Protein AF-A0A1L9GRY3-F1 (afdb_monomer_lite)

Secondary structure (DSSP, 8-state):
------------TTHHHHTTS--GGGS----HHHHHHHHHHHHHHHHTT-HHHHHHHHHHHHHHHHHHHS-----HHHHHHHHHHHHHHHHHHHHH----------------------------PPPPHHHHHHHHHHHHHHHHHHHHHT---HHHHHHHHHHHHHHHHHHHS-GGG--HHHHHHHHHHHHHHHHTTSPP--------PPPPPPPP--------STHHHHHHHHHHHHHHHHHHHH--TTHHHHHHHHHHHTT----THHHHHHHHHHHHHHHHHHHHHHHHHHHHHHHTS--PPPPPP--PPPPPPP----HHHHHHHHHHHHHHHHHHHHTT--HHHHHHHHHHHHHHHHHHHHHTTTT--HHHHHHHHHHHHHHHHHHHT--TT-HHHHHHHHHHHHHHHHHHHHHHHHTTTT----------------------PPP---GGGGSHHHHHHHHHHHT-S-GGGGTB-TTSPBP-SHHHHHHHHHHHHHHH---EEEEPPEEEEPTTT-PEEEPS---HHHHHHHHHHHHTT----TTTEEEE-TT---SSEEEES-SS--EEEEEGGGTEEEEE--STT--TT--HHHHHHHHHHSTTT--S---HHHHHHHHHHHHHHHT---HHHHHHHHHTTTTSHHHHGGGB-HHHHHHHHHHHHHH---SSSPPPHHHHTTS-EEEETTTTEEEEE-HHHHHHHHHHHHHHHHHHHHHHHHTSSSEEE--TTTT-EEEEE--EE-TTS-EE-S-TTHHHHHHHTT-SEEEEEEGGGTEEEEEESS------TTEEEETTTEEEES-TTS---S-HHHHHHHHH--GGGS-TTS----------------------------------PPPTTHHHHHHHHHHHHHHHHHHHHHTT-HHHHHHHHHHHHHHHHHHHH-

Sequence (926 aa):
MSYKENRNVDVAPGLKEQLARVDASKLPTETPRSRLLADIEAAKLDFQKDPEKHAAAIEKLQDLAEALADNSYNDPNAEAEVLKETQGDLRKIQSEAVVAVPVRGGNGSEAAPPAEPEATVAPEATETESQRLGRELTQTIESVIARIASSDDEVKKKRLEKELELLRLYQKVKPLDRNETWNKRVQEAFSRIQAIERPKKVSSKRAGPKAKAGPQVEVVAKERPEADQEARIVALAQELRAEREAGGLEANKDLDARILAAGMFPFTSEADKIAAEYDAERARLQIQKEVEATRVSQRAEVAPSAPEAVAKPERVESLPESAPEIVSQAQEALRIIKTKLGTRMNTSITKEVGITLSRAQARLERATSEAMNIRHVARIRAVTKKLQALADGFKSGEYKKWEKAVGGLSNELDVALTVALSAESDSAPVAQVEQSTEKTIEVPKVAEREPYITEEESDPVRAAALYTIDKLKSYEELQTAEDGTPLSAPEERQARFKELVKKYWTEFTVHGTYGKADPSTGTPSVDRWTDIDGSACLFLLKEAGIEIPSNSVSYVAQGKTSESGVVLDTSNTLGVTADKRGERLTFDHHNPYASRDISASKLLYETLSNPEIGVLEKQPWLDAMVEYITKEDNKAFTDKEAQELFENFGSNFASLSRNLDVEQMKKFFTEQAKTGYTPYEALPDEYLKQFTFIRNPLRNENQRQAFEKVHERWERSKKESVEAIKKIEEAGQQVFDTGERRYGKVLIDFGKKDASGKWQRSVPMDFDAVRASGYGAYLVWLPESKQFFLKSAKRIDFDLPDGYNVRGHYILKGNPTTELRVTLEEIKAKLAGPAESVGSEAIGVGSLARAEKVEFDPEQGIGTPAESKPAAEPERREPANRKEEIEMQLQKLEIQGMQVLKDGNWGEFGNIRKQYRALQKEYNNL

pLDDT: mean 72.22, std 22.94, range [26.88, 98.5]

Structure (mmCIF, N/CA/C/O backbone):
data_AF-A0A1L9GRY3-F1
#
_entry.id   AF-A0A1L9GRY3-F1
#
loop_
_atom_site.group_PDB
_atom_site.id
_atom_site.type_symbol
_atom_site.label_atom_id
_atom_site.label_alt_id
_atom_site.label_comp_id
_atom_site.label_asym_id
_atom_site.label_entity_id
_atom_site.label_seq_id
_atom_site.pdbx_PDB_ins_code
_atom_site.Cartn_x
_atom_site.Cartn_y
_atom_site.Cartn_z
_atom_site.occupancy
_atom_site.B_iso_or_equiv
_atom_site.auth_seq_id
_atom_site.auth_comp_id
_atom_site.auth_asym_id
_atom_site.auth_atom_id
_atom_site.pdbx_PDB_model_num
ATOM 1 N N . MET A 1 1 ? -80.380 -47.851 11.476 1.00 29.39 1 MET A N 1
ATOM 2 C CA . MET A 1 1 ? -79.425 -48.979 11.398 1.00 29.39 1 MET A CA 1
ATOM 3 C C . MET A 1 1 ? -78.435 -48.692 10.278 1.00 29.39 1 MET A C 1
ATOM 5 O O . MET A 1 1 ? -78.833 -48.130 9.270 1.00 29.39 1 MET A O 1
ATOM 9 N N . SER A 1 2 ? -77.165 -48.989 10.544 1.00 35.06 2 SER A N 1
ATOM 10 C CA . SER A 1 2 ? -75.927 -48.653 9.816 1.00 35.06 2 SER A CA 1
ATOM 11 C C . SER A 1 2 ? -75.858 -49.091 8.338 1.00 35.06 2 SER A C 1
ATOM 13 O O . SER A 1 2 ? -76.361 -50.168 8.036 1.00 35.06 2 SER A O 1
ATOM 15 N N . TYR A 1 3 ? -75.177 -48.329 7.457 1.00 27.16 3 TYR A N 1
ATOM 16 C CA . TYR A 1 3 ? -73.839 -48.672 6.903 1.00 27.16 3 TYR A CA 1
ATOM 17 C C . TYR A 1 3 ? -73.358 -47.746 5.751 1.00 27.16 3 TYR A C 1
ATOM 19 O O . TYR A 1 3 ? -73.998 -47.646 4.712 1.00 27.16 3 TYR A O 1
ATOM 27 N N . LYS A 1 4 ? -72.171 -47.165 5.996 1.00 28.94 4 LYS A N 1
ATOM 28 C CA . LYS A 1 4 ? -70.944 -46.965 5.184 1.00 28.94 4 LYS A CA 1
ATOM 29 C C . LYS A 1 4 ? -70.889 -46.284 3.802 1.00 28.94 4 LYS A C 1
ATOM 31 O O . LYS A 1 4 ? -71.538 -46.655 2.831 1.00 28.94 4 LYS A O 1
ATOM 36 N N . GLU A 1 5 ? -69.891 -45.396 3.772 1.00 37.47 5 GLU A N 1
ATOM 37 C CA . GLU A 1 5 ? -69.089 -44.831 2.684 1.00 37.47 5 GLU A CA 1
ATOM 38 C C . GLU A 1 5 ? -68.466 -45.859 1.722 1.00 37.47 5 GLU A C 1
ATOM 40 O O . GLU A 1 5 ? -68.012 -46.927 2.135 1.00 37.47 5 GLU A O 1
ATOM 45 N N . ASN A 1 6 ? -68.358 -45.469 0.448 1.00 29.30 6 ASN A N 1
ATOM 46 C CA . ASN A 1 6 ? -67.078 -45.279 -0.254 1.00 29.30 6 ASN A CA 1
ATOM 47 C C . ASN A 1 6 ? -67.354 -44.757 -1.674 1.00 29.30 6 ASN A C 1
ATOM 49 O O . ASN A 1 6 ? -68.039 -45.413 -2.459 1.00 29.30 6 ASN A O 1
ATOM 53 N N . ARG A 1 7 ? -66.808 -43.587 -2.027 1.00 28.14 7 ARG A N 1
ATOM 54 C CA . ARG A 1 7 ? -66.709 -43.134 -3.421 1.00 28.14 7 ARG A CA 1
ATOM 55 C C . ARG A 1 7 ? -65.251 -42.885 -3.776 1.00 28.14 7 ARG A C 1
ATOM 57 O O . ARG A 1 7 ? -64.631 -41.962 -3.262 1.00 28.14 7 ARG A O 1
ATOM 64 N N . ASN A 1 8 ? -64.773 -43.718 -4.695 1.00 28.62 8 ASN A N 1
ATOM 65 C CA . ASN A 1 8 ? -63.672 -43.428 -5.600 1.00 28.62 8 ASN A CA 1
ATOM 66 C C . ASN A 1 8 ? -63.999 -42.191 -6.445 1.00 28.62 8 ASN A C 1
ATOM 68 O O . ASN A 1 8 ? -65.121 -42.082 -6.944 1.00 28.62 8 ASN A O 1
ATOM 72 N N . VAL A 1 9 ? -62.992 -41.355 -6.697 1.00 27.16 9 VAL A N 1
ATOM 73 C CA . VAL A 1 9 ? -62.815 -40.685 -7.992 1.00 27.16 9 VAL A CA 1
ATOM 74 C C . VAL A 1 9 ? -61.332 -40.778 -8.362 1.00 27.16 9 VAL A C 1
ATOM 76 O O . VAL A 1 9 ? -60.458 -40.636 -7.509 1.00 27.16 9 VAL A O 1
ATOM 79 N N . ASP A 1 10 ? -61.107 -41.103 -9.630 1.00 34.28 10 ASP A N 1
ATOM 80 C CA . ASP A 1 10 ? -59.862 -41.487 -10.286 1.00 34.28 10 ASP A CA 1
ATOM 81 C C . ASP A 1 10 ? -58.712 -40.473 -10.194 1.00 34.28 10 ASP A C 1
ATOM 83 O O . ASP A 1 10 ? -58.911 -39.262 -10.291 1.00 34.28 10 ASP A O 1
ATOM 87 N N . VAL A 1 11 ? -57.480 -40.995 -10.142 1.00 29.89 11 VAL A N 1
ATOM 88 C CA . VAL A 1 11 ? -56.248 -40.241 -10.422 1.00 29.89 11 VAL A CA 1
ATOM 89 C C . VAL A 1 11 ? -55.546 -40.865 -11.633 1.00 29.89 11 VAL A C 1
ATOM 91 O O . VAL A 1 11 ? -55.380 -42.081 -11.724 1.00 29.89 11 VAL A O 1
ATOM 94 N N . ALA A 1 12 ? -55.185 -39.998 -12.579 1.00 30.19 12 ALA A N 1
ATOM 95 C CA . ALA A 1 12 ? -54.732 -40.293 -13.935 1.00 30.19 12 ALA A CA 1
ATOM 96 C C . ALA A 1 12 ? -53.395 -41.075 -14.042 1.00 30.19 12 ALA A C 1
ATOM 98 O O . ALA A 1 12 ? -52.570 -41.033 -13.127 1.00 30.19 12 ALA A O 1
ATOM 99 N N . PRO A 1 13 ? -53.110 -41.732 -15.192 1.00 35.75 13 PRO A N 1
ATOM 100 C CA . PRO A 1 13 ? -52.024 -42.715 -15.341 1.00 35.75 13 PRO A CA 1
ATOM 101 C C . PRO A 1 13 ? -50.592 -42.147 -15.433 1.00 35.75 13 PRO A C 1
ATOM 103 O O . PRO A 1 13 ? -49.657 -42.911 -15.652 1.00 35.75 13 PRO A O 1
ATOM 106 N N . GLY A 1 14 ? -50.383 -40.837 -15.271 1.00 36.62 14 GLY A N 1
ATOM 107 C CA . GLY A 1 14 ? -49.089 -40.183 -15.536 1.00 36.62 14 GLY A CA 1
ATOM 108 C C . GLY A 1 14 ? -48.035 -40.287 -14.425 1.00 36.62 14 GLY A C 1
ATOM 109 O O . GLY A 1 14 ? -46.864 -40.008 -14.666 1.00 36.62 14 GLY A O 1
ATOM 110 N N . LEU A 1 15 ? -48.409 -40.707 -13.211 1.00 32.66 15 LEU A N 1
ATOM 111 C CA . LEU A 1 15 ? -47.502 -40.668 -12.052 1.00 32.66 15 LEU A CA 1
ATOM 112 C C . LEU A 1 15 ? -46.586 -41.902 -11.939 1.00 32.66 15 LEU A C 1
ATOM 114 O O . LEU A 1 15 ? -45.517 -41.837 -11.337 1.00 32.66 15 LEU A O 1
ATOM 118 N N . LYS A 1 16 ? -46.975 -43.034 -12.543 1.00 36.19 16 LYS A N 1
ATOM 119 C CA . LYS A 1 16 ? -46.171 -44.270 -12.518 1.00 36.19 16 LYS A CA 1
ATOM 120 C C . LYS A 1 16 ? -44.976 -44.236 -13.472 1.00 36.19 16 LYS A C 1
ATOM 122 O O . LYS A 1 16 ? -44.011 -44.954 -13.242 1.00 36.19 16 LYS A O 1
ATOM 127 N N . GLU A 1 17 ? -45.019 -43.394 -14.500 1.00 36.09 17 GLU A N 1
ATOM 128 C CA . GLU A 1 17 ? -43.956 -43.302 -15.509 1.00 36.09 17 GLU A CA 1
ATOM 129 C C . GLU A 1 17 ? -42.874 -42.272 -15.131 1.00 36.09 17 GLU A C 1
ATOM 131 O O . GLU A 1 17 ? -41.720 -42.398 -15.537 1.00 36.09 17 GLU A O 1
ATOM 136 N N . GLN A 1 18 ? -43.201 -41.308 -14.260 1.00 35.59 18 GLN A N 1
ATOM 137 C CA . GLN A 1 18 ? -42.244 -40.323 -13.735 1.00 35.59 18 GLN A CA 1
ATOM 138 C C . GLN A 1 18 ? -41.387 -40.859 -12.574 1.00 35.59 18 GLN A C 1
ATOM 140 O O . GLN A 1 18 ? -40.259 -40.410 -12.389 1.00 35.59 18 GLN A O 1
ATOM 145 N N . LEU A 1 19 ? -41.859 -41.879 -11.850 1.00 34.28 19 LEU A N 1
ATOM 146 C CA . LEU A 1 19 ? -41.101 -42.532 -10.771 1.00 34.28 19 LEU A CA 1
ATOM 147 C C . LEU A 1 19 ? -40.064 -43.561 -11.262 1.00 34.28 19 LEU A C 1
ATOM 149 O O . LEU A 1 19 ? -39.263 -44.040 -10.466 1.00 34.28 19 LEU A O 1
ATOM 153 N N . ALA A 1 20 ? -40.027 -43.875 -12.561 1.00 38.88 20 ALA A N 1
ATOM 154 C CA . ALA A 1 20 ? -39.083 -44.838 -13.139 1.00 38.88 20 ALA A CA 1
ATOM 155 C C . ALA A 1 20 ? -37.793 -44.205 -13.711 1.00 38.88 20 ALA A C 1
ATOM 157 O O . ALA A 1 20 ? -36.985 -44.912 -14.308 1.00 38.88 20 ALA A O 1
ATOM 158 N N . ARG A 1 21 ? -37.582 -42.887 -13.559 1.00 38.12 21 ARG A N 1
ATOM 159 C CA . ARG A 1 21 ? -36.414 -42.170 -14.124 1.00 38.12 21 ARG A CA 1
ATOM 160 C C . ARG A 1 21 ? -35.462 -41.543 -13.104 1.00 38.12 21 ARG A C 1
ATOM 162 O O . ARG A 1 21 ? -34.539 -40.839 -13.504 1.00 38.12 21 ARG A O 1
ATOM 169 N N . VAL A 1 22 ? -35.629 -41.815 -11.813 1.00 32.09 22 VAL A N 1
ATOM 170 C CA . VAL A 1 22 ? -34.675 -41.353 -10.797 1.00 32.09 22 VAL A CA 1
ATOM 171 C C . VAL A 1 22 ? -33.700 -42.483 -10.487 1.00 32.09 22 VAL A C 1
ATOM 173 O O . VAL A 1 22 ? -34.032 -43.438 -9.790 1.00 32.09 22 VAL A O 1
ATOM 176 N N . ASP A 1 23 ? -32.492 -42.375 -11.035 1.00 41.78 23 ASP A N 1
ATOM 177 C CA . ASP A 1 23 ? -31.343 -43.166 -10.600 1.00 41.78 23 ASP A CA 1
ATOM 178 C C . ASP A 1 23 ? -30.956 -42.708 -9.185 1.00 41.78 23 ASP A C 1
ATOM 180 O O . ASP A 1 23 ? -30.264 -41.706 -8.994 1.00 41.78 23 ASP A O 1
ATOM 184 N N . ALA A 1 24 ? -31.468 -43.426 -8.183 1.00 35.91 24 ALA A N 1
ATOM 185 C CA . ALA A 1 24 ? -31.290 -43.126 -6.764 1.00 35.91 24 ALA A CA 1
ATOM 186 C C . ALA A 1 24 ? -29.821 -43.186 -6.296 1.00 35.91 24 ALA A C 1
ATOM 188 O O . ALA A 1 24 ? -29.532 -42.794 -5.170 1.00 35.91 24 ALA A O 1
ATOM 189 N N . SER A 1 25 ? -28.886 -43.619 -7.150 1.00 35.44 25 SER A N 1
ATOM 190 C CA . SER A 1 25 ? -27.448 -43.600 -6.862 1.00 35.44 25 SER A CA 1
ATOM 191 C C . SER A 1 25 ? -26.780 -42.229 -7.059 1.00 35.44 25 SER A C 1
ATOM 193 O O . SER A 1 25 ? -25.595 -42.088 -6.765 1.00 35.44 25 SER A O 1
ATOM 195 N N . LYS A 1 26 ? -27.518 -41.210 -7.537 1.00 38.06 26 LYS A N 1
ATOM 196 C CA . LYS A 1 26 ? -26.973 -39.878 -7.876 1.00 38.06 26 LYS A CA 1
ATOM 197 C C . LYS A 1 26 ? -27.486 -38.710 -7.031 1.00 38.06 26 LYS A C 1
ATOM 199 O O . LYS A 1 26 ? -27.154 -37.566 -7.333 1.00 38.06 26 LYS A O 1
ATOM 204 N N . LEU A 1 27 ? -28.270 -38.959 -5.983 1.00 37.28 27 LEU A N 1
ATOM 205 C CA . LEU A 1 27 ? -28.594 -37.916 -5.006 1.00 37.28 27 LEU A CA 1
ATOM 206 C C . LEU A 1 27 ? -27.515 -37.895 -3.911 1.00 37.28 27 LEU A C 1
ATOM 208 O O . LEU A 1 27 ? -27.162 -38.966 -3.411 1.00 37.28 27 LEU A O 1
ATOM 212 N N . PRO A 1 28 ? -26.981 -36.721 -3.525 1.00 39.84 28 PRO A N 1
ATOM 213 C CA . PRO A 1 28 ? -26.112 -36.631 -2.360 1.00 39.84 28 PRO A CA 1
ATOM 214 C C . PRO A 1 28 ? -26.902 -37.112 -1.140 1.00 39.84 28 PRO A C 1
ATOM 216 O O . PRO A 1 28 ? -28.047 -36.714 -0.932 1.00 39.84 28 PRO A O 1
ATOM 219 N N . THR A 1 29 ? -26.319 -38.027 -0.369 1.00 40.84 29 THR A N 1
ATOM 220 C CA . THR A 1 29 ? -26.942 -38.608 0.821 1.00 40.84 29 THR A CA 1
ATOM 221 C C . THR A 1 29 ? -27.120 -37.532 1.889 1.00 40.84 29 THR A C 1
ATOM 223 O O . THR A 1 29 ? -26.207 -37.275 2.673 1.00 40.84 29 THR A O 1
ATOM 226 N N . GLU A 1 30 ? -28.292 -36.900 1.924 1.00 47.91 30 GLU A N 1
ATOM 227 C CA . GLU A 1 30 ? -28.758 -36.165 3.098 1.00 47.91 30 GLU A CA 1
ATOM 228 C C . GLU A 1 30 ? -28.825 -37.146 4.271 1.00 47.91 30 GLU A C 1
ATOM 230 O O . GLU A 1 30 ? -29.532 -38.157 4.225 1.00 47.91 30 GLU A O 1
ATOM 235 N N . THR A 1 31 ? -28.058 -36.883 5.326 1.00 62.84 31 THR A N 1
ATOM 236 C CA . THR A 1 31 ? -28.139 -37.678 6.551 1.00 62.84 31 THR A CA 1
ATOM 237 C C . THR A 1 31 ? -29.482 -37.403 7.241 1.00 62.84 31 THR A C 1
ATOM 239 O O . THR A 1 31 ? -29.979 -36.273 7.168 1.00 62.84 31 THR A O 1
ATOM 242 N N . PRO A 1 32 ? -30.080 -38.375 7.956 1.00 57.94 32 PRO A N 1
ATOM 243 C CA . PRO A 1 32 ? -31.322 -38.163 8.710 1.00 57.94 32 PRO A CA 1
ATOM 244 C C . PRO A 1 32 ? -31.274 -36.932 9.628 1.00 57.94 32 PRO A C 1
ATOM 246 O O . PRO A 1 32 ? -32.252 -36.195 9.733 1.00 57.94 32 PRO A O 1
ATOM 249 N N . ARG A 1 33 ? -30.096 -36.648 10.202 1.00 60.28 33 ARG A N 1
ATOM 250 C CA . ARG A 1 33 ? -29.819 -35.448 10.997 1.00 60.28 33 ARG A CA 1
ATOM 251 C C . ARG A 1 33 ? -29.946 -34.151 10.194 1.00 60.28 33 ARG A C 1
ATOM 253 O O . ARG A 1 33 ? -30.572 -33.212 10.670 1.00 60.28 33 ARG A O 1
ATOM 260 N N . SER A 1 34 ? -29.384 -34.091 8.984 1.00 59.59 34 SER A N 1
ATOM 261 C CA . SER A 1 34 ? -29.461 -32.891 8.134 1.00 59.59 34 SER A CA 1
ATOM 262 C C . SER A 1 34 ? -30.898 -32.547 7.737 1.00 59.59 34 SER A C 1
ATOM 264 O O . SER A 1 34 ? -31.277 -31.379 7.731 1.00 59.59 34 SER A O 1
ATOM 266 N N . ARG A 1 35 ? -31.728 -33.569 7.508 1.00 62.75 35 ARG A N 1
ATOM 267 C CA . ARG A 1 35 ? -33.140 -33.392 7.173 1.00 62.75 35 ARG A CA 1
ATOM 268 C C . ARG A 1 35 ? -33.983 -32.967 8.374 1.00 62.75 35 ARG A C 1
ATOM 270 O O . ARG A 1 35 ? -34.805 -32.072 8.241 1.00 62.75 35 ARG A O 1
ATOM 277 N N . LEU A 1 36 ? -33.714 -33.530 9.554 1.00 60.25 36 LEU A N 1
ATOM 278 C CA . LEU A 1 36 ? -34.358 -33.111 10.802 1.00 60.25 36 LEU A CA 1
ATOM 279 C C . LEU A 1 36 ? -34.020 -31.653 11.159 1.00 60.25 36 LEU A C 1
ATOM 281 O O . LEU A 1 36 ? -34.900 -30.904 11.568 1.00 60.25 36 LEU A O 1
ATOM 285 N N . LEU A 1 37 ? -32.768 -31.228 10.959 1.00 61.03 37 LEU A N 1
ATOM 286 C CA . LEU A 1 37 ? -32.360 -29.834 11.165 1.00 61.03 37 LEU A CA 1
ATOM 287 C C . LEU A 1 37 ? -33.044 -28.879 10.176 1.00 61.03 37 LEU A C 1
ATOM 289 O O . LEU A 1 37 ? -33.464 -27.795 10.574 1.00 61.03 37 LEU A O 1
ATOM 293 N N . ALA A 1 38 ? -33.216 -29.291 8.917 1.00 63.72 38 ALA A N 1
ATOM 294 C CA . ALA A 1 38 ? -33.964 -28.517 7.928 1.00 63.72 38 ALA A CA 1
ATOM 295 C C . ALA A 1 38 ? -35.459 -28.399 8.287 1.00 63.72 38 ALA A C 1
ATOM 297 O O . ALA A 1 38 ? -36.033 -27.318 8.158 1.00 63.72 38 ALA A O 1
ATOM 298 N N . ASP A 1 39 ? -36.072 -29.471 8.797 1.00 63.81 39 ASP A N 1
ATOM 299 C CA . ASP A 1 39 ? -37.462 -29.458 9.266 1.00 63.81 39 ASP A CA 1
ATOM 300 C C . ASP A 1 39 ? -37.636 -28.560 10.511 1.00 63.81 39 ASP A C 1
ATOM 302 O O . ASP A 1 39 ? -38.639 -27.852 10.627 1.00 63.81 39 ASP A O 1
ATOM 306 N N . ILE A 1 40 ? -36.642 -28.521 11.411 1.00 59.16 40 ILE A N 1
ATOM 307 C CA . ILE A 1 40 ? -36.609 -27.606 12.566 1.00 59.16 40 ILE A CA 1
ATOM 308 C C . ILE A 1 40 ? -36.527 -26.144 12.108 1.00 59.16 40 ILE A C 1
ATOM 310 O O . ILE A 1 40 ? -37.267 -25.303 12.617 1.00 59.16 40 ILE A O 1
ATOM 314 N N . GLU A 1 41 ? -35.666 -25.823 11.141 1.00 64.56 41 GLU A N 1
ATOM 315 C CA . GLU A 1 41 ? -35.554 -24.460 10.603 1.00 64.56 41 GLU A CA 1
ATOM 316 C C . GLU A 1 41 ? -36.820 -24.026 9.851 1.00 64.56 41 GLU A C 1
ATOM 318 O O . GLU A 1 41 ? -37.298 -22.905 10.033 1.00 64.56 41 GLU A O 1
ATOM 323 N N . ALA A 1 42 ? -37.442 -24.927 9.085 1.00 65.75 42 ALA A N 1
ATOM 324 C CA . ALA A 1 42 ? -38.727 -24.659 8.444 1.00 65.75 42 ALA A CA 1
ATOM 325 C C . ALA A 1 42 ? -39.838 -24.385 9.478 1.00 65.75 42 ALA A C 1
ATOM 327 O O . ALA A 1 42 ? -40.620 -23.445 9.315 1.00 65.75 42 ALA A O 1
ATOM 328 N N . ALA A 1 43 ? -39.867 -25.144 10.579 1.00 59.09 43 ALA A N 1
ATOM 329 C CA . ALA A 1 43 ? -40.812 -24.932 11.673 1.00 59.09 43 ALA A CA 1
ATOM 330 C C . ALA A 1 43 ? -40.567 -23.608 12.421 1.00 59.09 43 ALA A C 1
ATOM 332 O O . ALA A 1 43 ? -41.529 -22.923 12.767 1.00 59.09 43 ALA A O 1
ATOM 333 N N . LYS A 1 44 ? -39.305 -23.193 12.619 1.00 61.44 44 LYS A N 1
ATOM 334 C CA . LYS A 1 44 ? -38.957 -21.873 13.186 1.00 61.44 44 LYS A CA 1
ATOM 335 C C . LYS A 1 44 ? -39.439 -20.715 12.307 1.00 61.44 44 LYS A C 1
ATOM 337 O O . LYS A 1 44 ? -39.858 -19.680 12.826 1.00 61.44 44 LYS A O 1
ATOM 342 N N . LEU A 1 45 ? -39.397 -20.886 10.986 1.00 64.19 45 LEU A N 1
ATOM 343 C CA . LEU A 1 45 ? -39.823 -19.862 10.033 1.00 64.19 45 LEU A CA 1
ATOM 344 C C . LEU A 1 45 ? -41.351 -19.683 10.009 1.00 64.19 45 LEU A C 1
ATOM 346 O O . LEU A 1 45 ? -41.847 -18.562 9.885 1.00 64.19 45 LEU A O 1
ATOM 350 N N . ASP A 1 46 ? -42.107 -20.772 10.166 1.00 57.66 46 ASP A N 1
ATOM 351 C CA . ASP A 1 46 ? -43.563 -20.711 10.345 1.00 57.66 46 ASP A CA 1
ATOM 352 C C . ASP A 1 46 ? -43.962 -20.236 11.755 1.00 57.66 46 ASP A C 1
ATOM 354 O O . ASP A 1 46 ? -44.973 -19.553 11.906 1.00 57.66 46 ASP A O 1
ATOM 358 N N . PHE A 1 47 ? -43.128 -20.487 12.768 1.00 60.78 47 PHE A N 1
ATOM 359 C CA . PHE A 1 47 ? -43.306 -20.035 14.153 1.00 60.78 47 PHE A CA 1
ATOM 360 C C . PHE A 1 47 ? -43.234 -18.513 14.336 1.00 60.78 47 PHE A C 1
ATOM 362 O O . PHE A 1 47 ? -43.999 -17.966 15.130 1.00 60.78 47 PHE A O 1
ATOM 369 N N . GLN A 1 48 ? -42.397 -17.801 13.571 1.00 61.03 48 GLN A N 1
ATOM 370 C CA . GLN A 1 48 ? -42.359 -16.327 13.606 1.00 61.03 48 GLN A CA 1
ATOM 371 C C . GLN A 1 48 ? -43.713 -15.682 13.267 1.00 61.03 48 GLN A C 1
ATOM 373 O O . GLN A 1 48 ? -43.927 -14.504 13.550 1.00 61.03 48 GLN A O 1
ATOM 378 N N . LYS A 1 49 ? -44.633 -16.446 12.670 1.00 66.62 49 LYS A N 1
ATOM 379 C CA . LYS A 1 49 ? -45.960 -15.974 12.284 1.00 66.62 49 LYS A CA 1
ATOM 380 C C . LYS A 1 49 ? -46.998 -16.114 13.406 1.00 66.62 49 LYS A C 1
ATOM 382 O O . LYS A 1 49 ? -47.962 -15.355 13.378 1.00 66.62 49 LYS A O 1
ATOM 387 N N . ASP A 1 50 ? -46.824 -17.037 14.363 1.00 68.81 50 ASP A N 1
ATOM 388 C CA . ASP A 1 50 ? -47.751 -17.238 15.497 1.00 68.81 50 ASP A CA 1
ATOM 389 C C . ASP A 1 50 ? -47.095 -18.012 16.673 1.00 68.81 50 ASP A C 1
ATOM 391 O O . ASP A 1 50 ? -47.217 -19.239 16.773 1.00 68.81 50 ASP A O 1
ATOM 395 N N . PRO A 1 51 ? -46.366 -17.320 17.570 1.00 60.03 51 PRO A N 1
ATOM 396 C CA . PRO A 1 51 ? -45.553 -17.973 18.597 1.00 60.03 51 PRO A CA 1
ATOM 397 C C . PRO A 1 51 ? -46.351 -18.721 19.673 1.00 60.03 51 PRO A C 1
ATOM 399 O O . PRO A 1 51 ? -45.913 -19.758 20.173 1.00 60.03 51 PRO A O 1
ATOM 402 N N . GLU A 1 52 ? -47.537 -18.221 20.029 1.00 66.88 52 GLU A N 1
ATOM 403 C CA . GLU A 1 52 ? -48.359 -18.792 21.105 1.00 66.88 52 GLU A CA 1
ATOM 404 C C . GLU A 1 52 ? -48.979 -20.134 20.701 1.00 66.88 52 GLU A C 1
ATOM 406 O O . GLU A 1 52 ? -49.102 -21.043 21.524 1.00 66.88 52 GLU A O 1
ATOM 411 N N . LYS A 1 53 ? -49.300 -20.305 19.414 1.00 68.44 53 LYS A N 1
ATOM 412 C CA . LYS A 1 53 ? -49.893 -21.536 18.878 1.00 68.44 53 LYS A CA 1
ATOM 413 C C . LYS A 1 53 ? -48.943 -22.741 18.912 1.00 68.44 53 LYS A C 1
ATOM 415 O O . LYS A 1 53 ? -49.400 -23.884 18.889 1.00 68.44 53 LYS A O 1
ATOM 420 N N . HIS A 1 54 ? -47.632 -22.506 18.964 1.00 63.44 54 HIS A N 1
ATOM 421 C CA . HIS A 1 54 ? -46.616 -23.539 18.737 1.00 63.44 54 HIS A CA 1
ATOM 422 C C . HIS A 1 54 ? -45.671 -23.785 19.926 1.00 63.44 54 HIS A C 1
ATOM 424 O O . HIS A 1 54 ? -44.792 -24.641 19.828 1.00 63.44 54 HIS A O 1
ATOM 430 N N . ALA A 1 55 ? -45.886 -23.124 21.070 1.00 62.66 55 ALA A N 1
ATOM 431 C CA . ALA A 1 55 ? -45.015 -23.212 22.248 1.00 62.66 55 ALA A CA 1
ATOM 432 C C . ALA A 1 55 ? -44.789 -24.654 22.755 1.00 62.66 55 ALA A C 1
ATOM 434 O O . ALA A 1 55 ? -43.651 -25.056 22.978 1.00 62.66 55 ALA A O 1
ATOM 435 N N . ALA A 1 56 ? -45.846 -25.471 22.838 1.00 63.38 56 ALA A N 1
ATOM 436 C CA . ALA A 1 56 ? -45.738 -26.862 23.298 1.00 63.38 56 ALA A CA 1
ATOM 437 C C . ALA A 1 56 ? -45.007 -27.784 22.301 1.00 63.38 56 ALA A C 1
ATOM 439 O O . ALA A 1 56 ? -44.387 -28.767 22.698 1.00 63.38 56 ALA A O 1
ATOM 440 N N . ALA A 1 57 ? -45.068 -27.482 20.999 1.00 59.34 57 ALA A N 1
ATOM 441 C CA . ALA A 1 57 ? -44.322 -28.229 19.986 1.00 59.34 57 ALA A CA 1
ATOM 442 C C . ALA A 1 57 ? -42.827 -27.873 20.014 1.00 59.34 57 ALA A C 1
ATOM 444 O O . ALA A 1 57 ? -41.993 -28.717 19.701 1.00 59.34 57 ALA A O 1
ATOM 445 N N . ILE A 1 58 ? -42.496 -26.643 20.414 1.00 58.22 58 ILE A N 1
ATOM 446 C CA . ILE A 1 58 ? -41.120 -26.157 20.543 1.00 58.22 58 ILE A CA 1
ATOM 447 C C . ILE A 1 58 ? -40.435 -26.760 21.755 1.00 58.22 58 ILE A C 1
ATOM 449 O O . ILE A 1 58 ? -39.344 -27.292 21.593 1.00 58.22 58 ILE A O 1
ATOM 453 N N . GLU A 1 59 ? -41.088 -26.751 22.917 1.00 68.44 59 GLU A N 1
ATOM 454 C CA . GLU A 1 59 ? -40.573 -27.401 24.130 1.00 68.44 59 GLU A CA 1
ATOM 455 C C . GLU A 1 59 ? -40.257 -28.877 23.840 1.00 68.44 59 GLU A C 1
ATOM 457 O O . GLU A 1 59 ? -39.145 -29.345 24.058 1.00 68.44 59 GLU A O 1
ATOM 462 N N . LYS A 1 60 ? -41.171 -29.569 23.148 1.00 66.31 60 LYS A N 1
ATOM 463 C CA . LYS A 1 60 ? -40.985 -30.974 22.772 1.00 66.31 60 LYS A CA 1
ATOM 464 C C . LYS A 1 60 ? -39.881 -31.212 21.733 1.00 66.31 60 LYS A C 1
ATOM 466 O O . LYS A 1 60 ? -39.260 -32.267 21.754 1.00 66.31 60 LYS A O 1
ATOM 471 N N . LEU A 1 61 ? -39.646 -30.281 20.803 1.00 63.12 61 LEU A N 1
ATOM 472 C CA . LEU A 1 61 ? -38.549 -30.371 19.825 1.00 63.12 61 LEU A CA 1
ATOM 473 C C . LEU A 1 61 ? -37.194 -30.004 20.442 1.00 63.12 61 LEU A C 1
ATOM 475 O O . LEU A 1 61 ? -36.173 -30.536 20.012 1.00 63.12 61 LEU A O 1
ATOM 479 N N . GLN A 1 62 ? -37.183 -29.119 21.439 1.00 63.66 62 GLN A N 1
ATOM 480 C CA . GLN A 1 62 ? -35.994 -28.740 22.198 1.00 63.66 62 GLN A CA 1
ATOM 481 C C . GLN A 1 62 ? -35.536 -29.881 23.105 1.00 63.66 62 GLN A C 1
ATOM 483 O O . GLN A 1 62 ? -34.378 -30.276 22.996 1.00 63.66 62 GLN A O 1
ATOM 488 N N . ASP A 1 63 ? -36.453 -30.499 23.856 1.00 69.75 63 ASP A N 1
ATOM 489 C CA . ASP A 1 63 ? -36.178 -31.702 24.657 1.00 69.75 63 ASP A CA 1
ATOM 490 C C . ASP A 1 63 ? -35.581 -32.828 23.796 1.00 69.75 63 ASP A C 1
ATOM 492 O O . ASP A 1 63 ? -34.700 -33.579 24.214 1.00 69.75 63 ASP A O 1
ATOM 496 N N . LEU A 1 64 ? -36.050 -32.939 22.551 1.00 58.59 64 LEU A N 1
ATOM 497 C CA . LEU A 1 64 ? -35.645 -33.985 21.617 1.00 58.59 64 LEU A CA 1
ATOM 498 C C . LEU A 1 64 ? -34.296 -33.676 20.947 1.00 58.59 64 LEU A C 1
ATOM 500 O O . LEU A 1 64 ? -33.494 -34.582 20.722 1.00 58.59 64 LEU A O 1
ATOM 504 N N . ALA A 1 65 ? -34.008 -32.400 20.681 1.00 58.53 65 ALA A N 1
ATOM 505 C CA . ALA A 1 65 ? -32.691 -31.947 20.244 1.00 58.53 65 ALA A CA 1
ATOM 506 C C . ALA A 1 65 ? -31.635 -32.103 21.353 1.00 58.53 65 ALA A C 1
ATOM 508 O O . ALA A 1 65 ? -30.512 -32.510 21.055 1.00 58.53 65 ALA A O 1
ATOM 509 N N . GLU A 1 66 ? -31.996 -31.855 22.616 1.00 63.00 66 GLU A N 1
ATOM 510 C CA . GLU A 1 66 ? -31.142 -32.112 23.783 1.00 63.00 66 GLU A CA 1
ATOM 511 C C . GLU A 1 66 ? -30.904 -33.611 23.996 1.00 63.00 66 GLU A C 1
ATOM 513 O O . GLU A 1 66 ? -29.756 -34.030 24.129 1.00 63.00 66 GLU A O 1
ATOM 518 N N . ALA A 1 67 ? -31.942 -34.449 23.900 1.00 60.97 67 ALA A N 1
ATOM 519 C CA . ALA A 1 67 ? -31.798 -35.905 23.988 1.00 60.97 67 ALA A CA 1
ATOM 520 C C . ALA A 1 67 ? -30.904 -36.496 22.875 1.00 60.97 67 ALA A C 1
ATOM 522 O O . ALA A 1 67 ? -30.228 -37.507 23.081 1.00 60.97 67 ALA A O 1
ATOM 523 N N . LEU A 1 68 ? -30.876 -35.869 21.694 1.00 56.81 68 LEU A N 1
ATOM 524 C CA . LEU A 1 68 ? -29.965 -36.225 20.600 1.00 56.81 68 LEU A CA 1
ATOM 525 C C . LEU A 1 68 ? -28.544 -35.673 20.799 1.00 56.81 68 LEU A C 1
ATOM 527 O O . LEU A 1 68 ? -27.595 -36.265 20.286 1.00 56.81 68 LEU A O 1
ATOM 531 N N . ALA A 1 69 ? -28.381 -34.566 21.527 1.00 56.47 69 ALA A N 1
ATOM 532 C CA . ALA A 1 69 ? -27.081 -33.973 21.836 1.00 56.47 69 ALA A CA 1
ATOM 533 C C . ALA A 1 69 ? -26.347 -34.701 22.980 1.00 56.47 69 ALA A C 1
ATOM 535 O O . ALA A 1 69 ? -25.119 -34.776 22.948 1.00 56.47 69 ALA A O 1
ATOM 536 N N . ASP A 1 70 ? -27.078 -35.285 23.935 1.00 53.56 70 ASP A N 1
ATOM 537 C CA . ASP A 1 70 ? -26.511 -35.987 25.102 1.00 53.56 70 ASP A CA 1
ATOM 538 C C . ASP A 1 70 ? -26.119 -37.459 24.836 1.00 53.56 70 ASP A C 1
ATOM 540 O O . ASP A 1 70 ? -25.416 -38.089 25.636 1.00 53.56 70 ASP A O 1
ATOM 544 N N . ASN A 1 71 ? -26.520 -38.039 23.700 1.00 49.47 71 ASN A N 1
ATOM 545 C CA . ASN A 1 71 ? -26.253 -39.447 23.392 1.00 49.47 71 ASN A CA 1
ATOM 546 C C . ASN A 1 71 ? -24.824 -39.683 22.862 1.00 49.47 71 ASN A C 1
ATOM 548 O O . ASN A 1 71 ? -24.562 -39.757 21.664 1.00 49.47 71 ASN A O 1
ATOM 552 N N . SER A 1 72 ? -23.891 -39.885 23.793 1.00 42.75 72 SER A N 1
ATOM 553 C CA . SER A 1 72 ? -22.495 -40.287 23.557 1.00 42.75 72 SER A CA 1
ATOM 554 C C . SER A 1 72 ? -22.296 -41.796 23.291 1.00 42.75 72 SER A C 1
ATOM 556 O O . SER A 1 72 ? -21.363 -42.405 23.816 1.00 42.75 72 SER A O 1
ATOM 558 N N . TYR A 1 73 ? -23.132 -42.425 22.454 1.00 46.09 73 TYR A N 1
ATOM 559 C CA . TYR A 1 73 ? -22.945 -43.832 22.058 1.00 46.09 73 TYR A CA 1
ATOM 560 C C . TYR A 1 73 ? -22.820 -44.031 20.543 1.00 46.09 73 TYR A C 1
ATOM 562 O O . TYR A 1 73 ? -23.678 -43.639 19.764 1.00 46.09 73 TYR A O 1
ATOM 570 N N . ASN A 1 74 ? -21.757 -44.740 20.148 1.00 46.34 74 ASN A N 1
ATOM 571 C CA . ASN A 1 74 ? -21.431 -45.158 18.779 1.00 46.34 74 ASN A CA 1
ATOM 572 C C . ASN A 1 74 ? -22.341 -46.297 18.235 1.00 46.34 74 ASN A C 1
ATOM 574 O O . ASN A 1 74 ? -21.841 -47.155 17.506 1.00 46.34 74 ASN A O 1
ATOM 578 N N . ASP A 1 75 ? -23.632 -46.371 18.599 1.00 56.81 75 ASP A N 1
ATOM 579 C CA . ASP A 1 75 ? -24.552 -47.424 18.115 1.00 56.81 75 ASP A CA 1
ATOM 580 C C . ASP A 1 75 ? -25.616 -46.871 17.136 1.00 56.81 75 ASP A C 1
ATOM 582 O O . ASP A 1 75 ? -26.598 -46.259 17.567 1.00 56.81 75 ASP A O 1
ATOM 586 N N . PRO A 1 76 ? -25.476 -47.132 15.821 1.00 52.38 76 PRO A N 1
ATOM 587 C CA . PRO A 1 76 ? -26.408 -46.657 14.798 1.00 52.38 76 PRO A CA 1
ATOM 588 C C . PRO A 1 76 ? -27.840 -47.211 14.922 1.00 52.38 76 PRO A C 1
ATOM 590 O O . PRO A 1 76 ? -28.761 -46.653 14.322 1.00 52.38 76 PRO A O 1
ATOM 593 N N . ASN A 1 77 ? -28.069 -48.301 15.667 1.00 59.66 77 ASN A N 1
ATOM 594 C CA . ASN A 1 77 ? -29.413 -48.874 15.814 1.00 59.66 77 ASN A CA 1
ATOM 595 C C . ASN A 1 77 ? -30.276 -48.107 16.826 1.00 59.66 77 ASN A C 1
ATOM 597 O O . ASN A 1 77 ? -31.484 -47.992 16.621 1.00 59.66 77 ASN A O 1
ATOM 601 N N . ALA A 1 78 ? -29.665 -47.549 17.876 1.00 56.56 78 ALA A N 1
ATOM 602 C CA . ALA A 1 78 ? -30.365 -46.725 18.862 1.00 56.56 78 ALA A CA 1
ATOM 603 C C . ALA A 1 78 ? -30.818 -45.385 18.251 1.00 56.56 78 ALA A C 1
ATOM 605 O O . ALA A 1 78 ? -31.942 -44.940 18.477 1.00 56.56 78 ALA A O 1
ATOM 606 N N . GLU A 1 79 ? -29.983 -44.791 17.392 1.00 54.72 79 GLU A N 1
ATOM 607 C CA . GLU A 1 79 ? -30.312 -43.570 16.643 1.00 54.72 79 GLU A CA 1
ATOM 608 C C . GLU A 1 79 ? -31.514 -43.788 15.702 1.00 54.72 79 GLU A C 1
ATOM 610 O O . GLU A 1 79 ? -32.416 -42.950 15.618 1.00 54.72 79 GLU A O 1
ATOM 615 N N . ALA A 1 80 ? -31.585 -44.951 15.045 1.00 59.78 80 ALA A N 1
ATOM 616 C CA . ALA A 1 80 ? -32.683 -45.301 14.145 1.00 59.78 80 ALA A CA 1
ATOM 617 C C . ALA A 1 80 ? -34.034 -45.507 14.863 1.00 59.78 80 ALA A C 1
ATOM 619 O O . ALA A 1 80 ? -35.081 -45.195 14.287 1.00 59.78 80 ALA A O 1
ATOM 620 N N . GLU A 1 81 ? -34.039 -46.013 16.102 1.00 62.91 81 GLU A N 1
ATOM 621 C CA . GLU A 1 81 ? -35.266 -46.177 16.897 1.00 62.91 81 GLU A CA 1
ATOM 622 C C . GLU A 1 81 ? -35.817 -44.834 17.389 1.00 62.91 81 GLU A C 1
ATOM 624 O O . GLU A 1 81 ? -37.005 -44.560 17.193 1.00 62.91 81 GLU A O 1
ATOM 629 N N . VAL A 1 82 ? -34.947 -43.954 17.902 1.00 60.12 82 VAL A N 1
ATOM 630 C CA . VAL A 1 82 ? -35.319 -42.590 18.321 1.00 60.12 82 VAL A CA 1
ATOM 631 C C . VAL A 1 82 ? -35.875 -41.793 17.138 1.00 60.12 82 VAL A C 1
ATOM 633 O O . VAL A 1 82 ? -36.917 -41.144 17.255 1.00 60.12 82 VAL A O 1
ATOM 636 N N . LEU A 1 83 ? -35.262 -41.905 15.953 1.00 56.91 83 LEU A N 1
ATOM 637 C CA . LEU A 1 83 ? -35.756 -41.268 14.724 1.00 56.91 83 LEU A CA 1
ATOM 638 C C . LEU A 1 83 ? -37.159 -41.751 14.324 1.00 56.91 83 LEU A C 1
ATOM 640 O O . LEU A 1 83 ? -37.976 -40.962 13.843 1.00 56.91 83 LEU A O 1
ATOM 644 N N . LYS A 1 84 ? -37.461 -43.035 14.529 1.00 66.06 84 LYS A N 1
ATOM 645 C CA . LYS A 1 84 ? -38.755 -43.628 14.174 1.00 66.06 84 LYS A CA 1
ATOM 646 C C . LYS A 1 84 ? -39.873 -43.190 15.122 1.00 66.06 84 LYS A C 1
ATOM 648 O O . LYS A 1 84 ? -40.987 -42.939 14.661 1.00 66.06 84 LYS A O 1
ATOM 653 N N . GLU A 1 85 ? -39.578 -43.069 16.413 1.00 59.16 85 GLU A N 1
ATOM 654 C CA . GLU A 1 85 ? -40.504 -42.543 17.425 1.00 59.16 85 GLU A CA 1
ATOM 655 C C . GLU A 1 85 ? -40.782 -41.046 17.199 1.00 59.16 85 GLU A C 1
ATOM 657 O O . GLU A 1 85 ? -41.937 -40.623 17.114 1.00 59.16 85 GLU A O 1
ATOM 662 N N . THR A 1 86 ? -39.728 -40.274 16.923 1.00 57.16 86 THR A N 1
ATOM 663 C CA . THR A 1 86 ? -39.791 -38.833 16.617 1.00 57.16 86 THR A CA 1
ATOM 664 C C . THR A 1 86 ? -40.654 -38.522 15.390 1.00 57.16 86 THR A C 1
ATOM 666 O O . THR A 1 86 ? -41.461 -37.589 15.396 1.00 57.16 86 THR A O 1
ATOM 669 N N . GLN A 1 87 ? -40.552 -39.332 14.331 1.00 56.16 87 GLN A N 1
ATOM 670 C CA . GLN A 1 87 ? -41.398 -39.186 13.140 1.00 56.16 87 GLN A CA 1
ATOM 671 C C . GLN A 1 87 ? -42.884 -39.475 13.416 1.00 56.16 87 GLN A C 1
ATOM 673 O O . GLN A 1 87 ? -43.752 -38.941 12.718 1.00 56.16 87 GLN A O 1
ATOM 678 N N . GLY A 1 88 ? -43.194 -40.310 14.411 1.00 65.12 88 GLY A N 1
ATOM 679 C CA . GLY A 1 88 ? -44.563 -40.568 14.862 1.00 65.12 88 GLY A CA 1
ATOM 680 C C . GLY A 1 88 ? -45.175 -39.360 15.573 1.00 65.12 88 GLY A C 1
ATOM 681 O O . GLY A 1 88 ? -46.307 -38.973 15.273 1.00 65.12 88 GLY A O 1
ATOM 682 N N . ASP A 1 89 ? -44.397 -38.720 16.442 1.00 59.94 89 ASP A N 1
ATOM 683 C CA . ASP A 1 89 ? -44.816 -37.553 17.220 1.00 59.94 89 ASP A CA 1
ATOM 684 C C . ASP A 1 89 ? -45.011 -36.296 16.359 1.00 59.94 89 ASP A C 1
ATOM 686 O O . ASP A 1 89 ? -46.012 -35.591 16.510 1.00 59.94 89 ASP A O 1
ATOM 690 N N . LEU A 1 90 ? -44.135 -36.061 15.377 1.00 51.94 90 LEU A N 1
ATOM 691 C CA . LEU A 1 90 ? -44.269 -34.951 14.423 1.00 51.94 90 LEU A CA 1
ATOM 692 C C . LEU A 1 90 ? -45.555 -35.038 13.587 1.00 51.94 90 LEU A C 1
ATOM 694 O O . LEU A 1 90 ? -46.236 -34.032 13.376 1.00 51.94 90 LEU A O 1
ATOM 698 N N . ARG A 1 91 ? -45.947 -36.245 13.160 1.00 57.66 91 ARG A N 1
ATOM 699 C CA . ARG A 1 91 ? -47.206 -36.460 12.422 1.00 57.66 91 ARG A CA 1
ATOM 700 C C . ARG A 1 91 ? -48.442 -36.194 13.277 1.00 57.66 91 ARG A C 1
ATOM 702 O O . ARG A 1 91 ? -49.468 -35.773 12.746 1.00 57.66 91 ARG A O 1
ATOM 709 N N . LYS A 1 92 ? -48.349 -36.419 14.589 1.00 54.78 92 LYS A N 1
ATOM 710 C CA . LYS A 1 92 ? -49.430 -36.147 15.539 1.00 54.78 92 LYS A CA 1
ATOM 711 C C . LYS A 1 92 ? -49.626 -34.641 15.736 1.00 54.78 92 LYS A C 1
ATOM 713 O O . LYS A 1 92 ? -50.747 -34.159 15.598 1.00 54.78 92 LYS A O 1
ATOM 718 N N . ILE A 1 93 ? -48.532 -33.897 15.915 1.00 53.03 93 ILE A N 1
ATOM 719 C CA . ILE A 1 93 ? -48.537 -32.428 16.047 1.00 53.03 93 ILE A CA 1
ATOM 720 C C . ILE A 1 93 ? -49.123 -31.758 14.792 1.00 53.03 93 ILE A C 1
ATOM 722 O O . ILE A 1 93 ? -49.943 -30.846 14.894 1.00 53.03 93 ILE A O 1
ATOM 726 N N . GLN A 1 94 ? -48.784 -32.252 13.598 1.00 48.62 94 GLN A N 1
ATOM 727 C CA . GLN A 1 94 ? -49.325 -31.729 12.336 1.00 48.62 94 GLN A CA 1
ATOM 728 C C . GLN A 1 94 ? -50.841 -31.949 12.175 1.00 48.62 94 GLN A C 1
ATOM 730 O O . GLN A 1 94 ? -51.496 -31.187 11.465 1.00 48.62 94 GLN A O 1
ATOM 735 N N . SER A 1 95 ? -51.417 -32.954 12.842 1.00 47.91 95 SER A N 1
ATOM 736 C CA . SER A 1 95 ? -52.854 -33.254 12.764 1.00 47.91 95 SER A CA 1
ATOM 737 C C . SER A 1 95 ? -53.731 -32.422 13.712 1.00 47.91 95 SER A C 1
ATOM 739 O O . SER A 1 95 ? -54.938 -32.332 13.500 1.00 47.91 95 SER A O 1
ATOM 741 N N . GLU A 1 96 ? -53.137 -31.773 14.719 1.00 45.59 96 GLU A N 1
ATOM 742 C CA . GLU A 1 96 ? -53.854 -31.048 15.782 1.00 45.59 96 GLU A CA 1
ATOM 743 C C . GLU A 1 96 ? -53.937 -29.519 15.534 1.00 45.59 96 GLU A C 1
ATOM 745 O O . GLU A 1 96 ? -54.683 -28.817 16.212 1.00 45.59 96 GLU A O 1
ATOM 750 N N . ALA A 1 97 ? -53.248 -28.979 14.517 1.00 41.06 97 ALA A N 1
ATOM 751 C CA . ALA A 1 97 ? -53.071 -27.532 14.296 1.00 41.06 97 ALA A CA 1
ATOM 752 C C . ALA A 1 97 ? -54.200 -26.791 13.529 1.00 41.06 97 ALA A C 1
ATOM 754 O O . ALA A 1 97 ? -54.019 -25.630 13.130 1.00 41.06 97 ALA A O 1
ATOM 755 N N . VAL A 1 98 ? -55.372 -27.402 13.325 1.00 37.31 98 VAL A N 1
ATOM 756 C CA . VAL A 1 98 ? -56.505 -26.793 12.601 1.00 37.31 98 VAL A CA 1
ATOM 757 C C . VAL A 1 98 ? -57.690 -26.603 13.550 1.00 37.31 98 VAL A C 1
ATOM 759 O O . VAL A 1 98 ? -58.390 -27.572 13.812 1.00 37.31 98 VAL A O 1
ATOM 762 N N . VAL A 1 99 ? -57.907 -25.369 14.044 1.00 34.31 99 VAL A N 1
ATOM 763 C CA . VAL A 1 99 ? -59.215 -24.693 14.273 1.00 34.31 99 VAL A CA 1
ATOM 764 C C . VAL A 1 99 ? -59.069 -23.424 15.155 1.00 34.31 99 VAL A C 1
ATOM 766 O O . VAL A 1 99 ? -58.489 -23.469 16.231 1.00 34.31 99 VAL A O 1
ATOM 769 N N . ALA A 1 100 ? -59.726 -22.346 14.690 1.00 30.31 100 ALA A N 1
ATOM 770 C CA . ALA A 1 100 ? -60.275 -21.162 15.391 1.00 30.31 100 ALA A CA 1
ATOM 771 C C . ALA A 1 100 ? -59.440 -19.871 15.633 1.00 30.31 100 ALA A C 1
ATOM 773 O O . ALA A 1 100 ? -58.387 -19.854 16.250 1.00 30.31 100 ALA A O 1
ATOM 774 N N . VAL A 1 101 ? -60.067 -18.765 15.201 1.00 29.42 101 VAL A N 1
ATOM 775 C CA . VAL A 1 101 ? -59.911 -17.309 15.477 1.00 29.42 101 VAL A CA 1
ATOM 776 C C . VAL A 1 101 ? -61.285 -16.908 16.099 1.00 29.42 101 VAL A C 1
ATOM 778 O O . VAL A 1 101 ? -62.250 -17.549 15.651 1.00 29.42 101 VAL A O 1
ATOM 781 N N . PRO A 1 102 ? -61.506 -15.917 17.029 1.00 43.69 102 PRO A N 1
ATOM 782 C CA . PRO A 1 102 ? -61.206 -14.488 16.761 1.00 43.69 102 PRO A CA 1
ATOM 783 C C . PRO A 1 102 ? -61.175 -13.395 17.905 1.00 43.69 102 PRO A C 1
ATOM 785 O O . PRO A 1 102 ? -61.597 -13.626 19.029 1.00 43.69 102 PRO A O 1
ATOM 788 N N . VAL A 1 103 ? -60.824 -12.144 17.497 1.00 28.38 103 VAL A N 1
ATOM 789 C CA . VAL A 1 103 ? -61.378 -10.785 17.861 1.00 28.38 103 VAL A CA 1
ATOM 790 C C . VAL A 1 103 ? -60.798 -9.865 18.997 1.00 28.38 103 VAL A C 1
ATOM 792 O O . VAL A 1 103 ? -60.874 -10.177 20.174 1.00 28.38 103 VAL A O 1
ATOM 795 N N . ARG A 1 104 ? -60.425 -8.624 18.562 1.00 26.88 104 ARG A N 1
ATOM 796 C CA . ARG A 1 104 ? -60.463 -7.214 19.113 1.00 26.88 104 ARG A CA 1
ATOM 797 C C . ARG A 1 104 ? -59.915 -6.802 20.509 1.00 26.88 104 ARG A C 1
ATOM 799 O O . ARG A 1 104 ? -60.548 -7.094 21.512 1.00 26.88 104 ARG A O 1
ATOM 806 N N . GLY A 1 105 ? -59.061 -5.752 20.498 1.00 27.08 105 GLY A N 1
ATOM 807 C CA . GLY A 1 105 ? -59.466 -4.344 20.770 1.00 27.08 105 GLY A CA 1
ATOM 808 C C . GLY A 1 105 ? -58.738 -3.525 21.873 1.00 27.08 105 GLY A C 1
ATOM 809 O O . GLY A 1 105 ? -58.734 -3.942 23.018 1.00 27.08 105 GLY A O 1
ATOM 810 N N . GLY A 1 106 ? -58.300 -2.284 21.552 1.00 26.97 106 GLY A N 1
ATOM 811 C CA . GLY A 1 106 ? -58.555 -1.073 22.384 1.00 26.97 106 GLY A CA 1
ATOM 812 C C . GLY A 1 106 ? -57.418 -0.296 23.111 1.00 26.97 106 GLY A C 1
ATOM 813 O O . GLY A 1 106 ? -57.030 -0.675 24.202 1.00 26.97 106 GLY A O 1
ATOM 814 N N . ASN A 1 107 ? -57.022 0.858 22.533 1.00 28.45 107 ASN A N 1
ATOM 815 C CA . ASN A 1 107 ? -56.740 2.239 23.041 1.00 28.45 107 ASN A CA 1
ATOM 816 C C . ASN A 1 107 ? -56.171 2.631 24.445 1.00 28.45 107 ASN A C 1
ATOM 818 O O . ASN A 1 107 ? -56.749 2.290 25.470 1.00 28.45 107 ASN A O 1
ATOM 822 N N . GLY A 1 108 ? -55.278 3.656 24.407 1.00 28.11 108 GLY A N 1
ATOM 823 C CA . GLY A 1 108 ? -55.173 4.849 25.310 1.00 28.11 108 GLY A CA 1
ATOM 824 C C . GLY A 1 108 ? -54.053 4.812 26.377 1.00 28.11 108 GLY A C 1
ATOM 825 O O . GLY A 1 108 ? -53.800 3.742 26.901 1.00 28.11 108 GLY A O 1
ATOM 826 N N . SER A 1 109 ? -53.339 5.871 26.812 1.00 29.64 109 SER A N 1
ATOM 827 C CA . SER A 1 109 ? -53.353 7.342 26.627 1.00 29.64 109 SER A CA 1
ATOM 828 C C . SER A 1 109 ? -52.071 7.991 27.231 1.00 29.64 109 SER A C 1
ATOM 830 O O . SER A 1 109 ? -51.453 7.400 28.112 1.00 29.64 109 SER A O 1
ATOM 832 N N . GLU A 1 110 ? -51.735 9.221 26.809 1.00 35.38 110 GLU A N 1
ATOM 833 C CA . GLU A 1 110 ? -50.631 10.111 27.255 1.00 35.38 110 GLU A CA 1
ATOM 834 C C . GLU A 1 110 ? -50.727 10.659 28.702 1.00 35.38 110 GLU A C 1
ATOM 836 O O . GLU A 1 110 ? -51.822 10.808 29.245 1.00 35.38 110 GLU A O 1
ATOM 841 N N . ALA A 1 111 ? -49.584 11.097 29.266 1.00 29.81 111 ALA A N 1
ATOM 842 C CA . ALA A 1 111 ? -49.499 12.043 30.390 1.00 29.81 111 ALA A CA 1
ATOM 843 C C . ALA A 1 111 ? -48.270 12.985 30.275 1.00 29.81 111 ALA A C 1
ATOM 845 O O . ALA A 1 111 ? -47.208 12.586 29.805 1.00 29.81 111 ALA A O 1
ATOM 846 N N . ALA A 1 112 ? -48.465 14.240 30.698 1.00 33.34 112 ALA A N 1
ATOM 847 C CA . ALA A 1 112 ? -47.627 15.436 30.511 1.00 33.34 112 ALA A CA 1
ATOM 848 C C . ALA A 1 112 ? -46.571 15.675 31.638 1.00 33.34 112 ALA A C 1
ATOM 850 O O . ALA A 1 112 ? -46.604 14.971 32.648 1.00 33.34 112 ALA A O 1
ATOM 851 N N . PRO A 1 113 ? -45.649 16.664 31.505 1.00 45.22 113 PRO A N 1
ATOM 852 C CA . PRO A 1 113 ? -44.407 16.769 32.290 1.00 45.22 113 PRO A CA 1
ATOM 853 C C . PRO A 1 113 ? -44.450 17.812 33.439 1.00 45.22 113 PRO A C 1
ATOM 855 O O . PRO A 1 113 ? -45.279 18.723 33.400 1.00 45.22 113 PRO A O 1
ATOM 858 N N . PRO A 1 114 ? -43.517 17.766 34.418 1.00 36.62 114 PRO A N 1
ATOM 859 C CA . PRO A 1 114 ? -43.249 18.870 35.355 1.00 36.62 114 PRO A CA 1
ATOM 860 C C . PRO A 1 114 ? -41.914 19.584 35.014 1.00 36.62 114 PRO A C 1
ATOM 862 O O . PRO A 1 114 ? -40.942 18.935 34.645 1.00 36.62 114 PRO A O 1
ATOM 865 N N . ALA A 1 115 ? -41.870 20.915 34.878 1.00 34.91 115 ALA A N 1
ATOM 866 C CA . ALA A 1 115 ? -41.804 21.987 35.892 1.00 34.91 115 ALA A CA 1
ATOM 867 C C . ALA A 1 115 ? -40.375 22.274 36.423 1.00 34.91 115 ALA A C 1
ATOM 869 O O . ALA A 1 115 ? -39.764 21.451 37.100 1.00 34.91 115 ALA A O 1
ATOM 870 N N . GLU A 1 116 ? -39.876 23.473 36.094 1.00 43.84 116 GLU A N 1
ATOM 871 C CA . GLU A 1 116 ? -38.578 24.064 36.472 1.00 43.84 116 GLU A CA 1
ATOM 872 C C . GLU A 1 116 ? -38.541 24.545 37.938 1.00 43.84 116 GLU A C 1
ATOM 874 O O . GLU A 1 116 ? -39.584 24.952 38.459 1.00 43.84 116 GLU A O 1
ATOM 879 N N . PRO A 1 117 ? -37.354 24.626 38.579 1.00 37.81 117 PRO A N 1
ATOM 880 C CA . PRO A 1 117 ? -37.180 25.419 39.788 1.00 37.81 117 PRO A CA 1
ATOM 881 C C . PRO A 1 117 ? -36.192 26.592 39.653 1.00 37.81 117 PRO A C 1
ATOM 883 O O . PRO A 1 117 ? -35.297 26.638 38.811 1.00 37.81 117 PRO A O 1
ATOM 886 N N . GLU A 1 118 ? -36.428 27.538 40.560 1.00 32.91 118 GLU A N 1
ATOM 887 C CA . GLU A 1 118 ? -35.956 28.916 40.654 1.00 32.91 118 GLU A CA 1
ATOM 888 C C . GLU A 1 118 ? -34.468 29.115 40.993 1.00 32.91 118 GLU A C 1
ATOM 890 O O . GLU A 1 118 ? -33.772 28.252 41.526 1.00 32.91 118 GLU A O 1
ATOM 895 N N . ALA A 1 119 ? -34.013 30.338 40.705 1.00 37.91 119 ALA A N 1
ATOM 896 C CA . ALA A 1 119 ? -32.649 30.828 40.826 1.00 37.91 119 ALA A CA 1
ATOM 897 C C . ALA A 1 119 ? -32.239 31.223 42.258 1.00 37.91 119 ALA A C 1
ATOM 899 O O . ALA A 1 119 ? -32.937 31.965 42.950 1.00 37.91 119 ALA A O 1
ATOM 900 N N . THR A 1 120 ? -31.019 30.842 42.643 1.00 32.41 120 THR A N 1
ATOM 901 C CA . THR A 1 120 ? -30.299 31.350 43.822 1.00 32.41 120 THR A CA 1
ATOM 902 C C . THR A 1 120 ? -29.127 32.247 43.418 1.00 32.41 120 THR A C 1
ATOM 904 O O . THR A 1 120 ? -28.323 31.891 42.559 1.00 32.41 120 THR A O 1
ATOM 907 N N . VAL A 1 121 ? -29.019 33.403 44.076 1.00 44.59 121 VAL A N 1
ATOM 908 C CA . VAL A 1 121 ? -27.947 34.404 43.936 1.00 44.59 121 VAL A CA 1
ATOM 909 C C . VAL A 1 121 ? -26.712 33.993 44.751 1.00 44.59 121 VAL A C 1
ATOM 911 O O . VAL A 1 121 ? -26.845 33.628 45.917 1.00 44.59 121 VAL A O 1
ATOM 914 N N . ALA A 1 122 ? -25.514 34.092 44.160 1.00 32.81 122 ALA A N 1
ATOM 915 C CA . ALA A 1 122 ? -24.216 33.872 44.815 1.00 32.81 122 ALA A CA 1
ATOM 916 C C . ALA A 1 122 ? -23.108 34.749 44.150 1.00 32.81 122 ALA A C 1
ATOM 918 O O . ALA A 1 122 ? -23.381 35.368 43.121 1.00 32.81 122 ALA A O 1
ATOM 919 N N . PRO A 1 123 ? -21.906 34.893 44.748 1.00 41.34 123 PRO A N 1
ATOM 920 C CA . PRO A 1 123 ? -21.230 36.162 45.037 1.00 41.34 123 PRO A CA 1
ATOM 921 C C . PRO A 1 123 ? -20.218 36.619 43.965 1.00 41.34 123 PRO A C 1
ATOM 923 O O . PRO A 1 123 ? -19.914 35.890 43.026 1.00 41.34 123 PRO A O 1
ATOM 926 N N . GLU A 1 124 ? -19.694 37.843 44.124 1.00 48.75 124 GLU A N 1
ATOM 927 C CA . GLU A 1 124 ? -18.724 38.507 43.235 1.00 48.75 124 GLU A CA 1
ATOM 928 C C . GLU A 1 124 ? -17.547 37.599 42.827 1.00 48.75 124 GLU A C 1
ATOM 930 O O . GLU A 1 124 ? -16.668 37.277 43.628 1.00 48.75 124 GLU A O 1
ATOM 935 N N . ALA A 1 125 ? -17.540 37.199 41.552 1.00 43.34 125 ALA A N 1
ATOM 936 C CA . ALA A 1 125 ? -16.521 36.354 40.942 1.00 43.34 125 ALA A CA 1
ATOM 937 C C . ALA A 1 125 ? -15.386 37.189 40.329 1.00 43.34 125 ALA A C 1
ATOM 939 O O . ALA A 1 125 ? -15.617 38.150 39.591 1.00 43.34 125 ALA A O 1
ATOM 940 N N . THR A 1 126 ? -14.147 36.778 40.593 1.00 51.66 126 THR A N 1
ATOM 941 C CA . THR A 1 126 ? -12.959 37.220 39.861 1.00 51.66 126 THR A CA 1
ATOM 942 C C . THR A 1 126 ? -13.084 36.850 38.383 1.00 51.66 126 THR A C 1
ATOM 944 O O . THR A 1 126 ? -13.481 35.736 38.039 1.00 51.66 126 THR A O 1
ATOM 947 N N . GLU A 1 127 ? -12.760 37.797 37.498 1.00 68.44 127 GLU A N 1
ATOM 948 C CA . GLU A 1 127 ? -12.854 37.591 36.053 1.00 68.44 127 GLU A CA 1
ATOM 949 C C . GLU A 1 127 ? -11.979 36.412 35.607 1.00 68.44 127 GLU A C 1
ATOM 951 O O . GLU A 1 127 ? -10.758 36.415 35.776 1.00 68.44 127 GLU A O 1
ATOM 956 N N . THR A 1 128 ? -12.610 35.413 34.998 1.00 78.06 128 THR A N 1
ATOM 957 C CA . THR A 1 128 ? -11.918 34.268 34.402 1.00 78.06 128 THR A CA 1
ATOM 958 C C . THR A 1 128 ? -11.210 34.673 33.107 1.00 78.06 128 THR A C 1
ATOM 960 O O . THR A 1 128 ? -11.657 35.555 32.374 1.00 78.06 128 THR A O 1
ATOM 963 N N . GLU A 1 129 ? -10.120 33.993 32.756 1.00 70.56 129 GLU A N 1
ATOM 964 C CA . GLU A 1 129 ? -9.380 34.248 31.509 1.00 70.56 129 GLU A CA 1
ATOM 965 C C . GLU A 1 129 ? -10.268 34.137 30.251 1.00 70.56 129 GLU A C 1
ATOM 967 O O . GLU A 1 129 ? -10.103 34.898 29.299 1.00 70.56 129 GLU A O 1
ATOM 972 N N . SER A 1 130 ? -11.287 33.271 30.286 1.00 70.19 130 SER A N 1
ATOM 973 C CA . SER A 1 130 ? -12.305 33.151 29.233 1.00 70.19 130 SER A CA 1
ATOM 974 C C . SER A 1 130 ? -13.185 34.405 29.107 1.00 70.19 130 SER A C 1
ATOM 976 O O . SER A 1 130 ? -13.473 34.853 27.994 1.00 70.19 130 SER A O 1
ATOM 978 N N . GLN A 1 131 ? -13.557 35.033 30.230 1.00 75.12 131 GLN A N 1
ATOM 979 C CA . GLN A 1 131 ? -14.274 36.315 30.241 1.00 75.12 131 GLN A CA 1
ATOM 980 C C . GLN A 1 131 ? -13.389 37.459 29.722 1.00 75.12 131 GLN A C 1
ATOM 982 O O . GLN A 1 131 ? -13.856 38.253 28.898 1.00 75.12 131 GLN A O 1
ATOM 987 N N . ARG A 1 132 ? -12.098 37.485 30.093 1.00 80.62 132 ARG A N 1
ATOM 988 C CA . ARG A 1 132 ? -11.129 38.467 29.573 1.00 80.62 132 ARG A CA 1
ATOM 989 C C . ARG A 1 132 ? -10.963 38.346 28.058 1.00 80.62 132 ARG A C 1
ATOM 991 O O . ARG A 1 132 ? -11.102 39.333 27.339 1.00 80.62 132 ARG A O 1
ATOM 998 N N . LEU A 1 133 ? -10.758 37.124 27.561 1.00 76.06 133 LEU A N 1
ATOM 999 C CA . LEU A 1 133 ? -10.659 36.830 26.127 1.00 76.06 133 LEU A CA 1
ATOM 1000 C C . LEU A 1 133 ? -11.962 37.146 25.380 1.00 76.06 133 LEU A C 1
ATOM 1002 O O . LEU A 1 133 ? -11.917 37.623 24.249 1.00 76.06 133 LEU A O 1
ATOM 1006 N N . GLY A 1 134 ? -13.125 36.925 25.999 1.00 80.00 134 GLY A N 1
ATOM 1007 C CA . GLY A 1 134 ? -14.421 37.323 25.445 1.00 80.00 134 GLY A CA 1
ATOM 1008 C C . GLY A 1 134 ? -14.542 38.838 25.238 1.00 80.00 134 GLY A C 1
ATOM 1009 O O . GLY A 1 134 ? -15.030 39.282 24.192 1.00 80.00 134 GLY A O 1
ATOM 1010 N N . ARG A 1 135 ? -14.045 39.639 26.191 1.00 85.62 135 ARG A N 1
ATOM 1011 C CA . ARG A 1 135 ? -13.993 41.106 26.076 1.00 85.62 135 ARG A CA 1
ATOM 1012 C C . ARG A 1 135 ? -12.988 41.574 25.021 1.00 85.62 135 ARG A C 1
ATOM 1014 O O . ARG A 1 135 ? -13.357 42.374 24.163 1.00 85.62 135 ARG A O 1
ATOM 1021 N N . GLU A 1 136 ? -11.767 41.038 25.033 1.00 83.19 136 GLU A N 1
ATOM 1022 C CA . GLU A 1 136 ? -10.718 41.352 24.045 1.00 83.19 136 GLU A CA 1
ATOM 1023 C C . GLU A 1 136 ? -11.159 41.008 22.610 1.00 83.19 136 GLU A C 1
ATOM 1025 O O . GLU A 1 136 ? -10.945 41.788 21.676 1.00 83.19 136 GLU A O 1
ATOM 1030 N N . LEU A 1 137 ? -11.842 39.872 22.429 1.00 88.00 137 LEU A N 1
ATOM 1031 C CA . LEU A 1 137 ? -12.415 39.463 21.148 1.00 88.00 137 LEU A CA 1
ATOM 1032 C C . LEU A 1 137 ? -13.459 40.466 20.652 1.00 88.00 137 LEU A C 1
ATOM 1034 O O . LEU A 1 137 ? -13.412 40.869 19.491 1.00 88.00 137 LEU A O 1
ATOM 1038 N N . THR A 1 138 ? -14.379 40.882 21.525 1.00 89.44 138 THR A N 1
ATOM 1039 C CA . THR A 1 138 ? -15.460 41.814 21.170 1.00 89.44 138 THR A CA 1
ATOM 1040 C C . THR A 1 138 ? -14.896 43.172 20.749 1.00 89.44 138 THR A C 1
ATOM 1042 O O . THR A 1 138 ? -15.210 43.655 19.662 1.00 89.44 138 THR A O 1
ATOM 1045 N N . GLN A 1 139 ? -13.964 43.728 21.532 1.00 89.25 139 GLN A N 1
ATOM 1046 C CA . GLN A 1 139 ? -13.278 44.983 21.196 1.00 89.25 139 GLN A CA 1
ATOM 1047 C C . GLN A 1 139 ? -12.498 44.884 19.878 1.00 89.25 139 GLN A C 1
ATOM 1049 O O . GLN A 1 139 ? -12.461 45.830 19.086 1.00 89.25 139 GLN A O 1
ATOM 1054 N N . THR A 1 140 ? -11.887 43.729 19.607 1.00 87.38 140 THR A N 1
ATOM 1055 C CA . THR A 1 140 ? -11.135 43.534 18.365 1.00 87.38 140 THR A CA 1
ATOM 1056 C C . THR A 1 140 ? -12.052 43.416 17.151 1.00 87.38 140 THR A C 1
ATOM 1058 O O . THR A 1 140 ? -11.750 44.005 16.114 1.00 87.38 140 THR A O 1
ATOM 1061 N N . ILE A 1 141 ? -13.187 42.722 17.268 1.00 91.88 141 ILE A N 1
ATOM 1062 C CA . ILE A 1 141 ? -14.202 42.639 16.206 1.00 91.88 141 ILE A CA 1
ATOM 1063 C C . ILE A 1 141 ? -14.699 44.040 15.836 1.00 91.88 141 ILE A C 1
ATOM 1065 O O . ILE A 1 141 ? -14.705 44.393 14.655 1.00 91.88 141 ILE A O 1
ATOM 1069 N N . GLU A 1 142 ? -15.047 44.861 16.827 1.00 92.81 142 GLU A N 1
ATOM 1070 C CA . GLU A 1 142 ? -15.482 46.246 16.608 1.00 92.81 142 GLU A CA 1
ATOM 1071 C C . GLU A 1 142 ? -14.387 47.087 15.937 1.00 92.81 142 GLU A C 1
ATOM 1073 O O . GLU A 1 142 ? -14.651 47.802 14.967 1.00 92.81 142 GLU A O 1
ATOM 1078 N N . SER A 1 143 ? -13.134 46.941 16.380 1.00 92.25 143 SER A N 1
ATOM 1079 C CA . SER A 1 143 ? -11.996 47.638 15.776 1.00 92.25 143 SER A CA 1
ATOM 1080 C C . SER A 1 143 ? -11.765 47.230 14.318 1.00 92.25 143 SER A C 1
ATOM 1082 O O . SER A 1 143 ? -11.506 48.090 13.477 1.00 92.25 143 SER A O 1
ATOM 1084 N N . VAL A 1 144 ? -11.877 45.941 13.983 1.00 90.50 144 VAL A N 1
ATOM 1085 C CA . VAL A 1 144 ? -11.722 45.449 12.603 1.00 90.50 144 VAL A CA 1
ATOM 1086 C C . VAL A 1 144 ? -12.859 45.949 11.710 1.00 90.50 144 VAL A C 1
ATOM 1088 O O . VAL A 1 144 ? -12.590 46.378 10.589 1.00 90.50 144 VAL A O 1
ATOM 1091 N N . ILE A 1 145 ? -14.102 45.974 12.204 1.00 94.56 145 ILE A N 1
ATOM 1092 C CA . ILE A 1 145 ? -15.253 46.535 11.476 1.00 94.56 145 ILE A CA 1
ATOM 1093 C C . ILE A 1 145 ? -15.022 48.017 11.157 1.00 94.56 145 ILE A C 1
ATOM 1095 O O . ILE A 1 145 ? -15.176 48.423 10.004 1.00 94.56 145 ILE A O 1
ATOM 1099 N N . ALA A 1 146 ? -14.589 48.812 12.140 1.00 91.31 146 ALA A N 1
ATOM 1100 C CA . ALA A 1 146 ? -14.281 50.225 11.927 1.00 91.31 146 ALA A CA 1
ATOM 1101 C C . ALA A 1 146 ? -13.159 50.423 10.888 1.00 91.31 146 ALA A C 1
ATOM 1103 O O . ALA A 1 146 ? -13.260 51.296 10.028 1.00 91.31 146 ALA A O 1
ATOM 1104 N N . ARG A 1 147 ? -12.124 49.571 10.910 1.00 90.56 147 ARG A N 1
ATOM 1105 C CA . ARG A 1 147 ? -11.002 49.612 9.950 1.00 90.56 147 ARG A CA 1
ATOM 1106 C C . ARG A 1 147 ? -11.402 49.210 8.532 1.00 90.56 147 ARG A C 1
ATOM 1108 O O . ARG A 1 147 ? -10.872 49.773 7.579 1.00 90.56 147 ARG A O 1
ATOM 1115 N N . ILE A 1 148 ? -12.308 48.244 8.379 1.00 93.56 148 ILE A N 1
ATOM 1116 C CA . ILE A 1 148 ? -12.886 47.871 7.077 1.00 93.56 148 ILE A CA 1
ATOM 1117 C C . ILE A 1 148 ? -13.673 49.051 6.508 1.00 93.56 148 ILE A C 1
ATOM 1119 O O . ILE A 1 148 ? -13.529 49.364 5.329 1.00 93.56 148 ILE A O 1
ATOM 1123 N N . ALA A 1 149 ? -14.462 49.727 7.349 1.00 92.00 149 ALA A N 1
ATOM 1124 C CA . ALA A 1 149 ? -15.249 50.887 6.945 1.00 92.00 149 ALA A CA 1
ATOM 1125 C C . ALA A 1 149 ? -14.383 52.096 6.545 1.00 92.00 149 ALA A C 1
ATOM 1127 O O . ALA A 1 149 ? -14.796 52.872 5.690 1.00 92.00 149 ALA A O 1
ATOM 1128 N N . SER A 1 150 ? -13.187 52.248 7.128 1.00 88.94 150 SER A N 1
ATOM 1129 C CA . SER A 1 150 ? -12.287 53.383 6.877 1.00 88.94 150 SER A CA 1
ATOM 1130 C C . SER A 1 150 ? -11.150 53.105 5.880 1.00 88.94 150 SER A C 1
ATOM 1132 O O . SER A 1 150 ? -10.245 53.930 5.760 1.00 88.94 150 SER A O 1
ATOM 1134 N N . SER A 1 151 ? -11.094 51.927 5.249 1.00 91.62 151 SER A N 1
ATOM 1135 C CA . SER A 1 151 ? -9.995 51.542 4.351 1.00 91.62 151 SER A CA 1
ATOM 1136 C C . SER A 1 151 ? -10.367 51.755 2.886 1.00 91.62 151 SER A C 1
ATOM 1138 O O . SER A 1 151 ? -11.174 51.002 2.350 1.00 91.62 151 SER A O 1
ATOM 1140 N N . ASP A 1 152 ? -9.681 52.681 2.212 1.00 89.81 152 ASP A N 1
ATOM 1141 C CA . ASP A 1 152 ? -9.836 52.917 0.763 1.00 89.81 152 ASP A CA 1
ATOM 1142 C C . ASP A 1 152 ? -9.099 51.875 -0.111 1.00 89.81 152 ASP A C 1
ATOM 1144 O O . ASP A 1 152 ? -9.256 51.836 -1.330 1.00 89.81 152 ASP A O 1
ATOM 1148 N N . ASP A 1 153 ? -8.274 51.014 0.499 1.00 92.69 153 ASP A N 1
ATOM 1149 C CA . ASP A 1 153 ? -7.581 49.913 -0.181 1.00 92.69 153 ASP A CA 1
ATOM 1150 C C . ASP A 1 153 ? -8.446 48.642 -0.167 1.00 92.69 153 ASP A C 1
ATOM 1152 O O . ASP A 1 153 ? -8.580 47.970 0.860 1.00 92.69 153 ASP A O 1
ATOM 1156 N N . GLU A 1 154 ? -8.997 48.289 -1.330 1.00 87.19 154 GLU A N 1
ATOM 1157 C CA . GLU A 1 154 ? -9.887 47.137 -1.522 1.00 87.19 154 GLU A CA 1
ATOM 1158 C C . GLU A 1 154 ? -9.205 45.787 -1.222 1.00 87.19 154 GLU A C 1
ATOM 1160 O O . GLU A 1 154 ? -9.837 44.836 -0.755 1.00 87.19 154 GLU A O 1
ATOM 1165 N N . VAL A 1 155 ? -7.888 45.683 -1.431 1.00 88.25 155 VAL A N 1
ATOM 1166 C CA . VAL A 1 155 ? -7.121 44.470 -1.103 1.00 88.25 155 VAL A CA 1
ATOM 1167 C C . VAL A 1 155 ? -6.948 44.354 0.406 1.00 88.25 155 VAL A C 1
ATOM 1169 O O . VAL A 1 155 ? -7.062 43.258 0.967 1.00 88.25 155 VAL A O 1
ATOM 1172 N N . LYS A 1 156 ? -6.686 45.476 1.080 1.00 92.06 156 LYS A N 1
ATOM 1173 C CA . LYS A 1 156 ? -6.623 45.542 2.543 1.00 92.06 156 LYS A CA 1
ATOM 1174 C C . LYS A 1 156 ? -7.982 45.209 3.161 1.00 92.06 156 LYS A C 1
ATOM 1176 O O . LYS A 1 156 ? -8.032 44.413 4.098 1.00 92.06 156 LYS A O 1
ATOM 1181 N N . LYS A 1 157 ? -9.064 45.734 2.584 1.00 93.69 157 LYS A N 1
ATOM 1182 C CA . LYS A 1 157 ? -10.449 45.492 2.998 1.00 93.69 157 LYS A CA 1
ATOM 1183 C C . LYS A 1 157 ? -10.811 44.006 2.951 1.00 93.69 157 LYS A C 1
ATOM 1185 O O . LYS A 1 157 ? -11.139 43.441 3.989 1.00 93.69 157 LYS A O 1
ATOM 1190 N N . LYS A 1 158 ? -10.589 43.334 1.814 1.00 90.38 158 LYS A N 1
ATOM 1191 C CA . LYS A 1 158 ? -10.846 41.885 1.666 1.00 90.38 158 LYS A CA 1
ATOM 1192 C C . LYS A 1 158 ? -10.051 41.017 2.645 1.00 90.38 158 LYS A C 1
ATOM 1194 O O . LYS A 1 158 ? -10.533 39.988 3.112 1.00 90.38 158 LYS A O 1
ATOM 1199 N N . ARG A 1 159 ? -8.814 41.410 2.969 1.00 91.12 159 ARG A N 1
ATOM 1200 C CA . ARG A 1 159 ? -7.996 40.693 3.966 1.00 91.12 159 ARG A CA 1
ATOM 1201 C C . ARG A 1 159 ? -8.544 40.861 5.379 1.00 91.12 159 ARG A C 1
ATOM 1203 O O . ARG A 1 159 ? -8.578 39.885 6.120 1.00 91.12 159 ARG A O 1
ATOM 1210 N N . LEU A 1 160 ? -8.974 42.070 5.737 1.00 93.06 160 LEU A N 1
ATOM 1211 C CA . LEU A 1 160 ? -9.599 42.342 7.031 1.00 93.06 160 LEU A CA 1
ATOM 1212 C C . LEU A 1 160 ? -10.961 41.643 7.161 1.00 93.06 160 LEU A C 1
ATOM 1214 O O . LEU A 1 160 ? -11.245 41.090 8.218 1.00 93.06 160 LEU A O 1
ATOM 1218 N N . GLU A 1 161 ? -11.764 41.595 6.094 1.00 93.38 161 GLU A N 1
ATOM 1219 C CA . GLU A 1 161 ? -13.048 40.874 6.056 1.00 93.38 161 GLU A CA 1
ATOM 1220 C C . GLU A 1 161 ? -12.875 39.371 6.320 1.00 93.38 161 GLU A C 1
ATOM 1222 O O . GLU A 1 161 ? -13.625 38.794 7.106 1.00 93.38 161 GLU A O 1
ATOM 1227 N N . LYS A 1 162 ? -11.835 38.752 5.748 1.00 92.56 162 LYS A N 1
ATOM 1228 C CA . LYS A 1 162 ? -11.519 37.337 5.986 1.00 92.56 162 LYS A CA 1
ATOM 1229 C C . LYS A 1 162 ? -11.147 37.044 7.444 1.00 92.56 162 LYS A C 1
ATOM 1231 O O . LYS A 1 162 ? -11.580 36.040 8.003 1.00 92.56 162 LYS A O 1
ATOM 1236 N N . GLU A 1 163 ? -10.341 37.900 8.074 1.00 93.31 163 GLU A N 1
ATOM 1237 C CA . GLU A 1 163 ? -9.997 37.717 9.493 1.00 93.31 163 GLU A CA 1
ATOM 1238 C C . GLU A 1 163 ? -11.201 38.028 10.404 1.00 93.31 163 GLU A C 1
ATOM 1240 O O . GLU A 1 163 ? -11.397 37.349 11.410 1.00 93.31 163 GLU A O 1
ATOM 1245 N N . LEU A 1 164 ? -12.060 38.987 10.030 1.00 95.00 164 LEU A N 1
ATOM 1246 C CA . LEU A 1 164 ? -13.307 39.289 10.742 1.00 95.00 164 LEU A CA 1
ATOM 1247 C C . LEU A 1 164 ? -14.266 38.090 10.767 1.00 95.00 164 LEU A C 1
ATOM 1249 O O . LEU A 1 164 ? -14.890 37.823 11.794 1.00 95.00 164 LEU A O 1
ATOM 1253 N N . GLU A 1 165 ? -14.385 37.362 9.657 1.00 93.31 165 GLU A N 1
ATOM 1254 C CA . GLU A 1 165 ? -15.206 36.151 9.574 1.00 93.31 165 GLU A CA 1
ATOM 1255 C C . GLU A 1 165 ? -14.725 35.074 10.557 1.00 93.31 165 GLU A C 1
ATOM 1257 O O . GLU A 1 165 ? -15.529 34.488 11.285 1.00 93.31 165 GLU A O 1
ATOM 1262 N N . LEU A 1 166 ? -13.408 34.886 10.660 1.00 85.62 166 LEU A N 1
ATOM 1263 C CA . LEU A 1 166 ? -12.799 33.933 11.588 1.00 85.62 166 LEU A CA 1
ATOM 1264 C C . LEU A 1 166 ? -13.045 34.322 13.057 1.00 85.62 166 LEU A C 1
ATOM 1266 O O . LEU A 1 166 ? -13.382 33.462 13.873 1.00 85.62 166 LEU A O 1
ATOM 1270 N N . LEU A 1 167 ? -12.959 35.615 13.391 1.00 91.12 167 LEU A N 1
ATOM 1271 C CA . LEU A 1 167 ? -13.275 36.116 14.736 1.00 91.12 167 LEU A CA 1
ATOM 1272 C C . LEU A 1 167 ? -14.769 35.961 15.081 1.00 91.12 167 LEU A C 1
ATOM 1274 O O . LEU A 1 167 ? -15.102 35.594 16.209 1.00 91.12 167 LEU A O 1
ATOM 1278 N N . ARG A 1 168 ? -15.678 36.170 14.116 1.00 93.19 168 ARG A N 1
ATOM 1279 C CA . ARG A 1 168 ? -17.128 35.947 14.291 1.00 93.19 168 ARG A CA 1
ATOM 1280 C C . ARG A 1 168 ? -17.480 34.473 14.469 1.00 93.19 168 ARG A C 1
ATOM 1282 O O . ARG A 1 168 ? -18.362 34.158 15.264 1.00 93.19 168 ARG A O 1
ATOM 1289 N N . LEU A 1 169 ? -16.805 33.571 13.754 1.00 85.62 169 LEU A N 1
ATOM 1290 C CA . LEU A 1 169 ? -16.959 32.126 13.949 1.00 85.62 169 LEU A CA 1
ATOM 1291 C C . LEU A 1 169 ? -16.569 31.729 15.372 1.00 85.62 169 LEU A C 1
ATOM 1293 O O . LEU A 1 169 ? -17.331 31.039 16.040 1.00 85.62 169 LEU A O 1
ATOM 1297 N N . TYR A 1 170 ? -15.444 32.241 15.870 1.00 84.44 170 TYR A N 1
ATOM 1298 C CA . TYR A 1 170 ? -15.009 31.988 17.241 1.00 84.44 170 TYR A CA 1
ATOM 1299 C C . TYR A 1 170 ? -15.974 32.562 18.297 1.00 84.44 170 TYR A C 1
ATOM 1301 O O . TYR A 1 170 ? -16.241 31.914 19.309 1.00 84.44 170 TYR A O 1
ATOM 1309 N N . GLN A 1 171 ? -16.576 33.732 18.045 1.00 90.56 171 GLN A N 1
ATOM 1310 C CA . GLN A 1 171 ? -17.595 34.312 18.930 1.00 90.56 171 GLN A CA 1
ATOM 1311 C C . GLN A 1 171 ? -18.823 33.397 19.096 1.00 90.56 171 GLN A C 1
ATOM 1313 O O . GLN A 1 171 ? -19.413 33.375 20.174 1.00 90.56 171 GLN A O 1
ATOM 1318 N N . LYS A 1 172 ? -19.176 32.620 18.061 1.00 86.62 172 LYS A N 1
ATOM 1319 C CA . LYS A 1 172 ? -20.304 31.671 18.070 1.00 86.62 172 LYS A CA 1
ATOM 1320 C C . LYS A 1 172 ? -20.005 30.350 18.794 1.00 86.62 172 LYS A C 1
ATOM 1322 O O . LYS A 1 172 ? -20.944 29.623 19.102 1.00 86.62 172 LYS A O 1
ATOM 1327 N N . VAL A 1 173 ? -18.738 30.031 19.073 1.00 80.62 173 VAL A N 1
ATOM 1328 C CA . VAL A 1 173 ? -18.358 28.823 19.828 1.00 80.62 173 VAL A CA 1
ATOM 1329 C C . VAL A 1 173 ? -18.669 29.037 21.310 1.00 80.62 173 VAL A C 1
ATOM 1331 O O . VAL A 1 173 ? -18.228 30.040 21.893 1.00 80.62 173 VAL A O 1
ATOM 1334 N N . LYS A 1 174 ? -19.411 28.100 21.925 1.00 78.19 174 LYS A N 1
ATOM 1335 C CA . LYS A 1 174 ? -19.752 28.155 23.355 1.00 78.19 174 LYS A CA 1
ATOM 1336 C C . LYS A 1 174 ? -18.464 28.228 24.190 1.00 78.19 174 LYS A C 1
ATOM 1338 O O . LYS A 1 174 ? -17.498 27.550 23.851 1.00 78.19 174 LYS A O 1
ATOM 1343 N N . PRO A 1 175 ? -18.421 29.006 25.288 1.00 72.06 175 PRO A N 1
ATOM 1344 C CA . PRO A 1 175 ? -17.204 29.175 26.086 1.00 72.06 175 PRO A CA 1
ATOM 1345 C C . PRO A 1 175 ? -16.552 27.869 26.564 1.00 72.06 175 PRO A C 1
ATOM 1347 O O . PRO A 1 175 ? -15.331 27.820 26.650 1.00 72.06 175 PRO A O 1
ATOM 1350 N N . LEU A 1 176 ? -17.353 26.830 26.833 1.00 58.12 176 LEU A N 1
ATOM 1351 C CA . LEU A 1 176 ? -16.894 25.502 27.269 1.00 58.12 176 LEU A CA 1
ATOM 1352 C C . LEU A 1 176 ? -16.223 24.683 26.150 1.00 58.12 176 LEU A C 1
ATOM 1354 O O . LEU A 1 176 ? -15.392 23.833 26.441 1.00 58.12 176 LEU A O 1
ATOM 1358 N N . ASP A 1 177 ? -16.509 24.995 24.883 1.00 66.75 177 ASP A N 1
ATOM 1359 C CA . ASP A 1 177 ? -15.986 24.273 23.711 1.00 66.75 177 ASP A CA 1
ATOM 1360 C C . ASP A 1 177 ? -14.724 24.946 23.126 1.00 66.75 177 ASP A C 1
ATOM 1362 O O . ASP A 1 177 ? -14.170 24.527 22.104 1.00 66.75 177 ASP A O 1
ATOM 1366 N N . ARG A 1 178 ? -14.249 26.031 23.756 1.00 79.56 178 ARG A N 1
ATOM 1367 C CA . ARG A 1 178 ? -13.048 26.769 23.339 1.00 79.56 178 ARG A CA 1
ATOM 1368 C C . ARG A 1 178 ? -11.801 26.090 23.896 1.00 79.56 178 ARG A C 1
ATOM 1370 O O . ARG A 1 178 ? -11.365 26.371 25.007 1.00 79.56 178 ARG A O 1
ATOM 1377 N N . ASN A 1 179 ? -11.208 25.208 23.099 1.00 77.56 179 ASN A N 1
ATOM 1378 C CA . ASN A 1 179 ? -9.934 24.568 23.426 1.00 77.56 179 ASN A CA 1
ATOM 1379 C C . ASN A 1 179 ? -8.710 25.436 23.047 1.00 77.56 179 ASN A C 1
ATOM 1381 O O . ASN A 1 179 ? -8.815 26.468 22.377 1.00 77.56 179 ASN A O 1
ATOM 1385 N N . GLU A 1 180 ? -7.518 24.989 23.449 1.00 71.88 180 GLU A N 1
ATOM 1386 C CA . GLU A 1 180 ? -6.241 25.680 23.205 1.00 71.88 180 GLU A CA 1
ATOM 1387 C C . GLU A 1 180 ? -5.974 25.951 21.708 1.00 71.88 180 GLU A C 1
ATOM 1389 O O . GLU A 1 180 ? -5.416 26.988 21.339 1.00 71.88 180 GLU A O 1
ATOM 1394 N N . THR A 1 181 ? -6.457 25.071 20.824 1.00 72.06 181 THR A N 1
ATOM 1395 C CA . THR A 1 181 ? -6.324 25.224 19.366 1.00 72.06 181 THR A CA 1
ATOM 1396 C C . THR A 1 181 ? -7.108 26.427 18.847 1.00 72.06 181 THR A C 1
ATOM 1398 O O . THR A 1 181 ? -6.599 27.200 18.028 1.00 72.06 181 THR A O 1
ATOM 1401 N N . TRP A 1 182 ? -8.334 26.626 19.332 1.00 78.00 182 TRP A N 1
ATOM 1402 C CA . TRP A 1 182 ? -9.132 27.796 18.979 1.00 78.00 182 TRP A CA 1
ATOM 1403 C C . TRP A 1 182 ? -8.522 29.092 19.524 1.00 78.00 182 TRP A C 1
ATOM 1405 O O . TRP A 1 182 ? -8.402 30.061 18.772 1.00 78.00 182 TRP A O 1
ATOM 1415 N N . ASN A 1 183 ? -8.042 29.086 20.772 1.00 78.06 183 ASN A N 1
ATOM 1416 C CA . ASN A 1 183 ? -7.343 30.232 21.368 1.00 78.06 183 ASN A CA 1
ATOM 1417 C C . ASN A 1 183 ? -6.117 30.644 20.536 1.00 78.06 183 ASN A C 1
ATOM 1419 O O . ASN A 1 183 ? -5.925 31.825 20.239 1.00 78.06 183 ASN A O 1
ATOM 1423 N N . LYS A 1 184 ? -5.325 29.668 20.077 1.00 80.19 184 LYS A N 1
ATOM 1424 C CA . LYS A 1 184 ? -4.163 29.910 19.214 1.00 80.19 184 LYS A CA 1
ATOM 1425 C C . LYS A 1 184 ? -4.550 30.518 17.863 1.00 80.19 184 LYS A C 1
ATOM 1427 O O . LYS A 1 184 ? -3.927 31.486 17.433 1.00 80.19 184 LYS A O 1
ATOM 1432 N N . ARG A 1 185 ? -5.604 30.012 17.209 1.00 77.69 185 ARG A N 1
ATOM 1433 C CA . ARG A 1 185 ? -6.094 30.552 15.923 1.00 77.69 185 ARG A CA 1
ATOM 1434 C C . ARG A 1 185 ? -6.545 32.010 16.028 1.00 77.69 185 ARG A C 1
ATOM 1436 O O . ARG A 1 185 ? -6.306 32.787 15.105 1.00 77.69 185 ARG A O 1
ATOM 1443 N N . VAL A 1 186 ? -7.155 32.383 17.151 1.00 80.00 186 VAL A N 1
ATOM 1444 C CA . VAL A 1 186 ? -7.580 33.763 17.435 1.00 80.00 186 VAL A CA 1
ATOM 1445 C C . VAL A 1 186 ? -6.372 34.675 17.656 1.00 80.00 186 VAL A C 1
ATOM 1447 O O . VAL A 1 186 ? -6.298 35.744 17.053 1.00 80.00 186 VAL A O 1
ATOM 1450 N N . GLN A 1 187 ? -5.375 34.231 18.427 1.00 79.44 187 GLN A N 1
ATOM 1451 C CA . GLN A 1 187 ? -4.121 34.974 18.622 1.00 79.44 187 GLN A CA 1
ATOM 1452 C C . GLN A 1 187 ? -3.338 35.169 17.309 1.00 79.44 187 GLN A C 1
ATOM 1454 O O . GLN A 1 187 ? -2.768 36.235 17.047 1.00 79.44 187 GLN A O 1
ATOM 1459 N N . GLU A 1 188 ? -3.343 34.166 16.431 1.00 83.31 188 GLU A N 1
ATOM 1460 C CA . GLU A 1 188 ? -2.762 34.279 15.092 1.00 83.31 188 GLU A CA 1
ATOM 1461 C C . GLU A 1 188 ? -3.531 35.271 14.209 1.00 83.31 188 GLU A C 1
ATOM 1463 O O . GLU A 1 188 ? -2.903 36.064 13.503 1.00 83.31 188 GLU A O 1
ATOM 1468 N N . ALA A 1 189 ? -4.868 35.273 14.261 1.00 80.75 189 ALA A N 1
ATOM 1469 C CA . ALA A 1 189 ? -5.691 36.253 13.553 1.00 80.75 189 ALA A CA 1
ATOM 1470 C C . ALA A 1 189 ? -5.392 37.684 14.027 1.00 80.75 189 ALA A C 1
ATOM 1472 O O . ALA A 1 189 ? -5.169 38.568 13.197 1.00 80.75 189 ALA A O 1
ATOM 1473 N N . PHE A 1 190 ? -5.255 37.907 15.340 1.00 85.12 190 PHE A N 1
ATOM 1474 C CA . PHE A 1 190 ? -4.821 39.198 15.891 1.00 85.12 190 PHE A CA 1
ATOM 1475 C C . PHE A 1 190 ? -3.454 39.628 15.352 1.00 85.12 190 PHE A C 1
ATOM 1477 O O . PHE A 1 190 ? -3.287 40.765 14.902 1.00 85.12 190 PHE A O 1
ATOM 1484 N N . SER A 1 191 ? -2.490 38.708 15.313 1.00 83.94 191 SER A N 1
ATOM 1485 C CA . SER A 1 191 ? -1.152 38.979 14.778 1.00 83.94 191 SER A CA 1
ATOM 1486 C C . SER A 1 191 ? -1.180 39.328 13.283 1.00 83.94 191 SER A C 1
ATOM 1488 O O . SER A 1 191 ? -0.459 40.225 12.837 1.00 83.94 191 SER A O 1
ATOM 1490 N N . ARG A 1 192 ? -2.035 38.663 12.492 1.00 89.69 192 ARG A N 1
ATOM 1491 C CA . ARG A 1 192 ? -2.214 38.952 11.059 1.00 89.69 192 ARG A CA 1
ATOM 1492 C C . ARG A 1 192 ? -2.884 40.303 10.824 1.00 89.69 192 ARG A C 1
ATOM 1494 O O . ARG A 1 192 ? -2.415 41.050 9.966 1.00 89.69 192 ARG A O 1
ATOM 1501 N N . ILE A 1 193 ? -3.901 40.652 11.614 1.00 88.19 193 ILE A N 1
ATOM 1502 C CA . ILE A 1 193 ? -4.551 41.970 11.572 1.00 88.19 193 ILE A CA 1
ATOM 1503 C C . ILE A 1 193 ? -3.524 43.079 11.841 1.00 88.19 193 ILE A C 1
ATOM 1505 O O . ILE A 1 193 ? -3.442 44.029 11.067 1.00 88.19 193 ILE A O 1
ATOM 1509 N N . GLN A 1 194 ? -2.665 42.924 12.854 1.00 87.69 194 GLN A N 1
ATOM 1510 C CA . GLN A 1 194 ? -1.581 43.879 13.128 1.00 87.69 194 GLN A CA 1
ATOM 15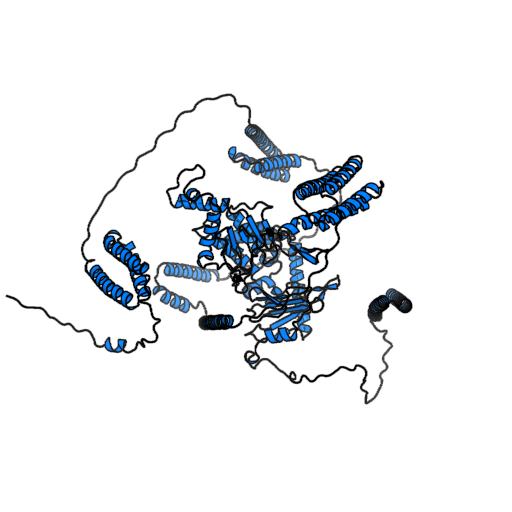11 C C . GLN A 1 194 ? -0.533 43.936 12.000 1.00 87.69 194 GLN A C 1
ATOM 1513 O O . GLN A 1 194 ? 0.024 44.994 11.702 1.00 87.69 194 GLN A O 1
ATOM 1518 N N . ALA A 1 195 ? -0.241 42.811 11.343 1.00 83.44 195 ALA A N 1
ATOM 1519 C CA . ALA A 1 195 ? 0.739 42.754 10.257 1.00 83.44 195 ALA A CA 1
ATOM 1520 C C . ALA A 1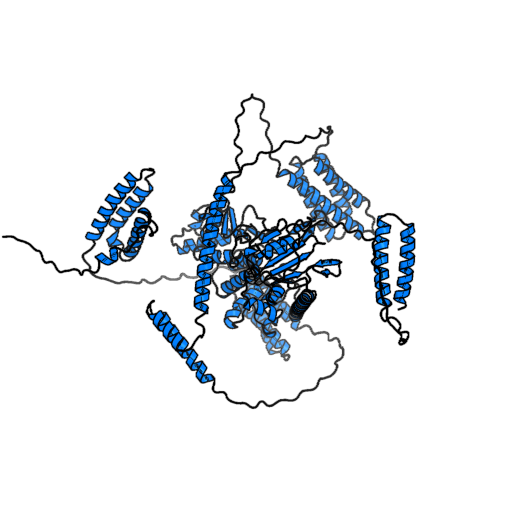 195 ? 0.262 43.447 8.969 1.00 83.44 195 ALA A C 1
ATOM 1522 O O . ALA A 1 195 ? 1.091 43.991 8.235 1.00 83.44 195 ALA A O 1
ATOM 1523 N N . ILE A 1 196 ? -1.052 43.471 8.709 1.00 87.12 196 ILE A N 1
ATOM 1524 C CA . ILE A 1 196 ? -1.663 44.205 7.585 1.00 87.12 196 ILE A CA 1
ATOM 1525 C C . ILE A 1 196 ? -1.358 45.716 7.668 1.00 87.12 196 ILE A C 1
ATOM 1527 O O . ILE A 1 196 ? -1.380 46.410 6.651 1.00 87.12 196 ILE A O 1
ATOM 1531 N N . GLU A 1 197 ? -1.015 46.228 8.851 1.00 71.69 197 GLU A N 1
ATOM 1532 C CA . GLU A 1 197 ? -0.789 47.654 9.106 1.00 71.69 197 GLU A CA 1
ATOM 1533 C C . GLU A 1 197 ? 0.665 48.099 8.955 1.00 71.69 197 GLU A C 1
ATOM 1535 O O . GLU A 1 197 ? 0.940 49.298 8.921 1.00 71.69 197 GLU A O 1
ATOM 1540 N N . ARG A 1 198 ? 1.617 47.168 8.834 1.00 74.12 198 ARG A N 1
ATOM 1541 C CA . ARG A 1 198 ? 3.027 47.550 8.722 1.00 74.12 198 ARG A CA 1
ATOM 1542 C C . ARG A 1 198 ? 3.307 48.107 7.319 1.00 74.12 198 ARG A C 1
ATOM 1544 O O . ARG A 1 198 ? 3.160 47.366 6.343 1.00 74.12 198 ARG A O 1
ATOM 1551 N N . PRO A 1 199 ? 3.753 49.373 7.180 1.00 55.53 199 PRO A N 1
ATOM 1552 C CA . PRO A 1 199 ? 4.086 49.934 5.878 1.00 55.53 199 PRO A CA 1
ATOM 1553 C C . PRO A 1 199 ? 5.206 49.111 5.237 1.00 55.53 199 PRO A C 1
ATOM 1555 O O . PRO A 1 199 ? 6.290 48.942 5.805 1.00 55.53 199 PRO A O 1
ATOM 1558 N N . LYS A 1 200 ? 4.945 48.569 4.043 1.00 55.50 200 LYS A N 1
ATOM 1559 C CA . LYS A 1 200 ? 5.961 47.854 3.269 1.00 55.50 200 LYS A CA 1
ATOM 1560 C C . LYS A 1 200 ? 7.053 48.843 2.865 1.00 55.50 200 LYS A C 1
ATOM 1562 O O . LYS A 1 200 ? 6.796 49.773 2.106 1.00 55.50 200 LYS A O 1
ATOM 1567 N N . LYS A 1 201 ? 8.288 48.619 3.323 1.00 44.94 201 LYS A N 1
ATOM 1568 C CA . LYS A 1 201 ? 9.472 49.278 2.754 1.00 44.94 201 LYS A CA 1
ATOM 1569 C C . LYS A 1 201 ? 9.600 48.844 1.291 1.00 44.94 201 LYS A C 1
ATOM 1571 O O . LYS A 1 201 ? 9.926 47.693 1.014 1.00 44.94 201 LYS A O 1
ATOM 1576 N N . VAL A 1 202 ? 9.300 49.751 0.365 1.00 39.09 202 VAL A N 1
ATOM 1577 C CA . VAL A 1 202 ? 9.424 49.512 -1.077 1.00 39.09 202 VAL A CA 1
ATOM 1578 C C . VAL A 1 202 ? 10.907 49.551 -1.448 1.00 39.09 202 VAL A C 1
ATOM 1580 O O . VAL A 1 202 ? 11.549 50.590 -1.311 1.00 39.09 202 VAL A O 1
ATOM 1583 N N . SER A 1 203 ? 11.458 48.426 -1.914 1.00 34.16 203 SER A N 1
ATOM 1584 C CA . SER A 1 203 ? 12.731 48.412 -2.640 1.00 34.16 203 SER A CA 1
ATOM 1585 C C . SER A 1 203 ? 12.439 48.538 -4.137 1.00 34.16 203 SER A C 1
ATOM 1587 O O . SER A 1 203 ? 11.593 47.841 -4.696 1.00 34.16 203 SER A O 1
ATOM 1589 N N . SER A 1 204 ? 13.084 49.503 -4.783 1.00 40.06 204 SER A N 1
ATOM 1590 C CA . SER A 1 204 ? 12.859 49.854 -6.181 1.00 40.06 204 SER A CA 1
ATOM 1591 C C . SER A 1 204 ? 13.764 49.034 -7.102 1.00 40.06 204 SER A C 1
ATOM 1593 O O . SER A 1 204 ? 14.972 49.249 -7.132 1.00 40.06 204 SER A O 1
ATOM 1595 N N . LYS A 1 205 ? 13.198 48.140 -7.926 1.00 35.38 205 LYS A N 1
ATOM 1596 C CA . LYS A 1 205 ? 13.851 47.685 -9.169 1.00 35.38 205 LYS A CA 1
ATOM 1597 C C . LYS A 1 205 ? 12.843 47.438 -10.304 1.00 35.38 205 LYS A C 1
ATOM 1599 O O . LYS A 1 205 ? 12.046 46.515 -10.252 1.00 35.38 205 LYS A O 1
ATOM 1604 N N . ARG A 1 206 ? 12.963 48.328 -11.303 1.00 35.12 206 ARG A N 1
ATOM 1605 C CA . ARG A 1 206 ? 12.748 48.246 -12.768 1.00 35.12 206 ARG A CA 1
ATOM 1606 C C . ARG A 1 206 ? 11.661 47.321 -13.345 1.00 35.12 206 ARG A C 1
ATOM 1608 O O . ARG A 1 206 ? 11.778 46.104 -13.313 1.00 35.12 206 ARG A O 1
ATOM 1615 N N . ALA A 1 207 ? 10.717 47.957 -14.045 1.00 37.06 207 ALA A N 1
ATOM 1616 C CA . ALA A 1 207 ? 9.767 47.357 -14.979 1.00 37.06 207 ALA A CA 1
ATOM 1617 C C . ALA A 1 207 ? 10.347 47.234 -16.407 1.00 37.06 207 ALA A C 1
ATOM 1619 O O . ALA A 1 207 ? 11.088 48.111 -16.856 1.00 37.06 207 ALA A O 1
ATOM 1620 N N . GLY A 1 208 ? 9.957 46.167 -17.113 1.00 31.56 208 GLY A N 1
ATOM 1621 C CA . GLY A 1 208 ? 10.133 45.947 -18.556 1.00 31.56 208 GLY A CA 1
ATOM 1622 C C . GLY A 1 208 ? 8.783 45.639 -19.239 1.00 31.56 208 GLY A C 1
ATOM 1623 O O . GLY A 1 208 ? 7.806 45.400 -18.528 1.00 31.56 208 GLY A O 1
ATOM 1624 N N . PRO A 1 209 ? 8.683 45.721 -20.582 1.00 42.59 209 PRO A N 1
ATOM 1625 C CA . PRO A 1 209 ? 7.475 46.201 -21.257 1.00 42.59 209 PRO A CA 1
ATOM 1626 C C . PRO A 1 209 ? 6.530 45.125 -21.836 1.00 42.59 209 PRO A C 1
ATOM 1628 O O . PRO A 1 209 ? 6.877 43.961 -22.001 1.00 42.59 209 PRO A O 1
ATOM 1631 N N . LYS A 1 210 ? 5.316 45.609 -22.139 1.00 39.97 210 LYS A N 1
ATOM 1632 C CA . LYS A 1 210 ? 4.058 44.953 -22.546 1.00 39.97 210 LYS A CA 1
ATOM 1633 C C . LYS A 1 210 ? 4.127 44.080 -23.815 1.00 39.97 210 LYS A C 1
ATOM 1635 O O . LYS A 1 210 ? 4.704 44.493 -24.818 1.00 39.97 210 LYS A O 1
ATOM 1640 N N . ALA A 1 211 ? 3.396 42.959 -23.797 1.00 33.03 211 ALA A N 1
ATOM 1641 C CA . ALA A 1 211 ? 3.072 42.125 -24.960 1.00 33.03 211 ALA A CA 1
ATOM 1642 C C . ALA A 1 211 ? 1.674 42.447 -25.538 1.00 33.03 211 ALA A C 1
ATOM 1644 O O . ALA A 1 211 ? 0.782 42.906 -24.823 1.00 33.03 211 ALA A O 1
ATOM 1645 N N . LYS A 1 212 ? 1.540 42.246 -26.856 1.00 35.03 212 LYS A N 1
ATOM 1646 C CA . LYS A 1 212 ? 0.420 42.615 -27.743 1.00 35.03 212 LYS A CA 1
ATOM 1647 C C . LYS A 1 212 ? -0.759 41.629 -27.686 1.00 35.03 212 LYS A C 1
ATOM 1649 O O . LYS A 1 212 ? -0.562 40.442 -27.457 1.00 35.03 212 LYS A O 1
ATOM 1654 N N . ALA A 1 213 ? -1.954 42.149 -27.974 1.00 33.91 213 ALA A N 1
ATOM 1655 C CA . ALA A 1 213 ? -3.213 41.420 -28.138 1.00 33.91 213 ALA A CA 1
ATOM 1656 C C . ALA A 1 213 ? -3.294 40.663 -29.481 1.00 33.91 213 ALA A C 1
ATOM 1658 O O . ALA A 1 213 ? -2.820 41.167 -30.501 1.00 33.91 213 ALA A O 1
ATOM 1659 N N . GLY A 1 214 ? -3.911 39.475 -29.464 1.00 30.47 214 GLY A N 1
ATOM 1660 C CA . GLY A 1 214 ? -4.269 38.672 -30.643 1.00 30.47 214 GLY A CA 1
ATOM 1661 C C . GLY A 1 214 ? -5.739 38.855 -31.069 1.00 30.47 214 GLY A C 1
ATOM 1662 O O . GLY A 1 214 ? -6.512 39.450 -30.315 1.00 30.47 214 GLY A O 1
ATOM 1663 N N . PRO A 1 215 ? -6.124 38.387 -32.273 1.00 32.47 215 PRO A N 1
ATOM 1664 C CA . PRO A 1 215 ? -7.415 38.685 -32.890 1.00 32.47 215 PRO A CA 1
ATOM 1665 C C . PRO A 1 215 ? -8.521 37.692 -32.496 1.00 32.47 215 PRO A C 1
ATOM 1667 O O . PRO A 1 215 ? -8.263 36.521 -32.229 1.00 32.47 215 PRO A O 1
ATOM 1670 N N . GLN A 1 216 ? -9.760 38.190 -32.491 1.00 31.75 216 GLN A N 1
ATOM 1671 C CA . GLN A 1 216 ? -10.994 37.431 -32.282 1.00 31.75 216 GLN A CA 1
ATOM 1672 C C . GLN A 1 216 ? -11.376 36.636 -33.541 1.00 31.75 216 GLN A C 1
ATOM 1674 O O . GLN A 1 216 ? -11.257 37.151 -34.653 1.00 31.75 216 GLN A O 1
ATOM 1679 N N . VAL A 1 217 ? -11.865 35.406 -33.353 1.00 29.03 217 VAL A N 1
ATOM 1680 C CA . VAL A 1 217 ? -12.489 34.573 -34.392 1.00 29.03 217 VAL A CA 1
ATOM 1681 C C . VAL A 1 217 ? -13.959 34.367 -34.033 1.00 29.03 217 VAL A C 1
ATOM 1683 O O . VAL A 1 217 ? -14.292 34.013 -32.904 1.00 29.03 217 VAL A O 1
ATOM 1686 N N . GLU A 1 218 ? -14.812 34.628 -35.016 1.00 31.33 218 GLU A N 1
ATOM 1687 C CA . GLU A 1 218 ? -16.269 34.534 -35.002 1.00 31.33 218 GLU A CA 1
ATOM 1688 C C . GLU A 1 218 ? -16.700 33.077 -35.268 1.00 31.33 218 GLU A C 1
ATOM 1690 O O . GLU A 1 218 ? -16.218 32.449 -36.213 1.00 31.33 218 GLU A O 1
ATOM 1695 N N . VAL A 1 219 ? -17.581 32.517 -34.430 1.00 30.03 219 VAL A N 1
ATOM 1696 C CA . VAL A 1 219 ? -18.100 31.142 -34.558 1.00 30.03 219 VAL A CA 1
ATOM 1697 C C . VAL A 1 219 ? -19.529 31.190 -35.095 1.00 30.03 219 VAL A C 1
ATOM 1699 O O . VAL A 1 219 ? -20.415 31.772 -34.474 1.00 30.03 219 VAL A O 1
ATOM 1702 N N . VAL A 1 220 ? -19.752 30.547 -36.244 1.00 30.80 220 VAL A N 1
ATOM 1703 C CA . VAL A 1 220 ? -21.073 30.318 -36.847 1.00 30.80 220 VAL A CA 1
ATOM 1704 C C . VAL A 1 220 ? -21.681 29.043 -36.257 1.00 30.80 220 VAL A C 1
ATOM 1706 O O . VAL A 1 220 ? -21.083 27.971 -36.337 1.00 30.80 220 VAL A O 1
ATOM 1709 N N . ALA A 1 221 ? -22.880 29.159 -35.686 1.00 30.23 221 ALA A N 1
ATOM 1710 C CA . ALA A 1 221 ? -23.659 28.046 -35.154 1.00 30.23 221 ALA A CA 1
ATOM 1711 C C . ALA A 1 221 ? -24.368 27.257 -36.273 1.00 30.23 221 ALA A C 1
ATOM 1713 O O . ALA A 1 221 ? -24.991 27.838 -37.162 1.00 30.23 221 ALA A O 1
ATOM 1714 N N . LYS A 1 222 ? -24.306 25.922 -36.198 1.00 33.91 222 LYS A N 1
ATOM 1715 C CA . LYS A 1 222 ? -25.197 24.987 -36.903 1.00 33.91 222 LYS A CA 1
ATOM 1716 C C . LYS A 1 222 ? -25.910 24.137 -35.852 1.00 33.91 222 LYS A C 1
ATOM 1718 O O . LYS A 1 222 ? -25.249 23.447 -35.081 1.00 33.91 222 LYS A O 1
ATOM 1723 N N . GLU A 1 223 ? -27.236 24.206 -35.834 1.00 34.09 223 GLU A N 1
ATOM 1724 C CA . GLU A 1 223 ? -28.115 23.412 -34.969 1.00 34.09 223 GLU A CA 1
ATOM 1725 C C . GLU A 1 223 ? -28.101 21.921 -35.370 1.00 34.09 223 GLU A C 1
ATOM 1727 O O . GLU A 1 223 ? -28.059 21.592 -36.560 1.00 34.09 223 GLU A O 1
ATOM 1732 N N . ARG A 1 224 ? -28.129 21.019 -34.375 1.00 33.72 224 ARG A N 1
ATOM 1733 C CA . ARG A 1 224 ? -28.244 19.553 -34.524 1.00 33.72 224 ARG A CA 1
ATOM 1734 C C . ARG A 1 224 ? -29.526 19.027 -33.845 1.00 33.72 224 ARG A C 1
ATOM 1736 O O . ARG A 1 224 ? -29.905 19.573 -32.813 1.00 33.72 224 ARG A O 1
ATOM 1743 N N . PRO A 1 225 ? -30.145 17.942 -34.355 1.00 38.47 225 PRO A N 1
ATOM 1744 C CA . PRO A 1 225 ? -31.411 17.381 -33.866 1.00 38.47 225 PRO A CA 1
ATOM 1745 C C . PRO A 1 225 ? -31.255 16.278 -32.788 1.00 38.47 225 PRO A C 1
ATOM 1747 O O . PRO A 1 225 ? -32.144 15.451 -32.624 1.00 38.47 225 PRO A O 1
ATOM 1750 N N . GLU A 1 226 ? -30.133 16.223 -32.063 1.00 46.59 226 GLU A N 1
ATOM 1751 C CA . GLU A 1 226 ? -29.772 15.076 -31.196 1.00 46.59 226 GLU A CA 1
ATOM 1752 C C . GLU A 1 226 ? -30.477 15.068 -29.817 1.00 46.59 226 GLU A C 1
ATOM 1754 O O . GLU A 1 226 ? -30.630 14.009 -29.210 1.00 46.59 226 GLU A O 1
ATOM 1759 N N . ALA A 1 227 ? -31.007 16.207 -29.353 1.00 47.19 227 ALA A N 1
ATOM 1760 C CA . ALA A 1 227 ? -31.595 16.327 -28.010 1.00 47.19 227 ALA A CA 1
ATOM 1761 C C . ALA A 1 227 ? -32.898 15.520 -27.806 1.00 47.19 227 ALA A C 1
ATOM 1763 O O . ALA A 1 227 ? -33.172 15.050 -26.702 1.00 47.19 227 ALA A O 1
ATOM 1764 N N . ASP A 1 228 ? -33.685 15.305 -28.866 1.00 49.31 228 ASP A N 1
ATOM 1765 C CA . ASP A 1 228 ? -34.967 14.584 -28.776 1.00 49.31 228 ASP A CA 1
ATOM 1766 C C . ASP A 1 228 ? -34.796 13.057 -28.689 1.00 49.31 228 ASP A C 1
ATOM 1768 O O . ASP A 1 228 ? -35.684 12.349 -28.206 1.00 49.31 228 ASP A O 1
ATOM 1772 N N . GLN A 1 229 ? -33.654 12.526 -29.135 1.00 46.97 229 GLN A N 1
ATOM 1773 C CA . GLN A 1 229 ? -33.378 11.091 -29.091 1.00 46.97 229 GLN A CA 1
ATOM 1774 C C . GLN A 1 229 ? -32.836 10.669 -27.720 1.00 46.97 229 GLN A C 1
ATOM 1776 O O . GLN A 1 229 ? -33.266 9.648 -27.181 1.00 46.97 229 GLN A O 1
ATOM 1781 N N . GLU A 1 230 ? -31.976 11.485 -27.109 1.00 47.66 230 GLU A N 1
ATOM 1782 C CA . GLU A 1 230 ? -31.467 11.246 -25.753 1.00 47.66 230 GLU A CA 1
ATOM 1783 C C . GLU A 1 230 ? -32.572 11.375 -24.698 1.00 47.66 230 GLU A C 1
ATOM 1785 O O . GLU A 1 230 ? -32.681 10.522 -23.816 1.00 47.66 230 GLU A O 1
ATOM 1790 N N . ALA A 1 231 ? -33.470 12.358 -24.837 1.00 57.06 231 ALA A N 1
ATOM 1791 C CA . ALA A 1 231 ? -34.612 12.512 -23.935 1.00 57.06 231 ALA A CA 1
ATOM 1792 C C . ALA A 1 231 ? -35.551 11.289 -23.954 1.00 57.06 231 ALA A C 1
ATOM 1794 O O . ALA A 1 231 ? -36.074 10.887 -22.913 1.00 57.06 231 ALA A O 1
ATOM 1795 N N . ARG A 1 232 ? -35.723 10.647 -25.120 1.00 58.19 232 ARG A N 1
ATOM 1796 C CA . ARG A 1 232 ? -36.524 9.418 -25.258 1.00 58.19 232 ARG A CA 1
ATOM 1797 C C . ARG A 1 232 ? -35.855 8.194 -24.634 1.00 58.19 232 ARG A C 1
ATOM 1799 O O . ARG A 1 232 ? -36.550 7.377 -24.037 1.00 58.19 232 ARG A O 1
ATOM 1806 N N . ILE A 1 233 ? -34.531 8.078 -24.734 1.00 54.41 233 ILE A N 1
ATOM 1807 C CA . ILE A 1 233 ? -33.768 6.972 -24.132 1.00 54.41 233 ILE A CA 1
ATOM 1808 C C . ILE A 1 233 ? -33.775 7.084 -22.602 1.00 54.41 233 ILE A C 1
ATOM 1810 O O . ILE A 1 233 ? -33.984 6.088 -21.912 1.00 54.41 233 ILE A O 1
ATOM 1814 N N . VAL A 1 234 ? -33.619 8.298 -22.066 1.00 55.88 234 VAL A N 1
ATOM 1815 C CA . VAL A 1 234 ? -33.642 8.542 -20.615 1.00 55.88 234 VAL A CA 1
ATOM 1816 C C . VAL A 1 234 ? -35.028 8.271 -20.022 1.00 55.88 234 VAL A C 1
ATOM 1818 O O . VAL A 1 234 ? -35.119 7.640 -18.970 1.00 55.88 234 VAL A O 1
ATOM 1821 N N . ALA A 1 235 ? -36.104 8.675 -20.706 1.00 64.31 235 ALA A N 1
ATOM 1822 C CA . ALA A 1 235 ? -37.471 8.404 -20.255 1.00 64.31 235 ALA A CA 1
ATOM 1823 C C . ALA A 1 235 ? -37.783 6.895 -20.217 1.00 64.31 235 ALA A C 1
ATOM 1825 O O . ALA A 1 235 ? -38.320 6.404 -19.226 1.00 64.31 235 ALA A O 1
ATOM 1826 N N . LEU A 1 236 ? -37.369 6.147 -21.248 1.00 62.38 236 LEU A N 1
ATOM 1827 C CA . LEU A 1 236 ? -37.576 4.698 -21.316 1.00 62.38 236 LEU A CA 1
ATOM 1828 C C . LEU A 1 236 ? -36.761 3.948 -20.246 1.00 62.38 236 LEU A C 1
ATOM 1830 O O . LEU A 1 236 ? -37.252 3.002 -19.637 1.00 62.38 236 LEU A O 1
ATOM 1834 N N . ALA A 1 237 ? -35.535 4.395 -19.961 1.00 51.44 237 ALA A N 1
ATOM 1835 C CA . ALA A 1 237 ? -34.701 3.807 -18.913 1.00 51.44 237 ALA A CA 1
ATOM 1836 C C . ALA A 1 237 ? -35.282 4.013 -17.501 1.00 51.44 237 ALA A C 1
ATOM 1838 O O . ALA A 1 237 ? -35.144 3.141 -16.643 1.00 51.44 237 ALA A O 1
ATOM 1839 N N . GLN A 1 238 ? -35.943 5.147 -17.253 1.00 57.78 238 GLN A N 1
ATOM 1840 C CA . GLN A 1 238 ? -36.609 5.422 -15.976 1.00 57.78 238 GLN A CA 1
ATOM 1841 C C . GLN A 1 238 ? -37.880 4.579 -15.797 1.00 57.78 238 GLN A C 1
ATOM 1843 O O . GLN A 1 238 ? -38.120 4.073 -14.702 1.00 57.78 238 GLN A O 1
ATOM 1848 N N . GLU A 1 239 ? -38.644 4.367 -16.870 1.00 63.22 239 GLU A N 1
ATOM 1849 C CA . GLU A 1 239 ? -39.840 3.515 -16.874 1.00 63.22 239 GLU A CA 1
ATOM 1850 C C . GLU A 1 239 ? -39.491 2.040 -16.601 1.00 63.22 239 GLU A C 1
ATOM 1852 O O . GLU A 1 239 ? -40.065 1.421 -15.705 1.00 63.22 239 GLU A O 1
ATOM 1857 N N . LEU A 1 240 ? -38.463 1.505 -17.271 1.00 59.16 240 LEU A N 1
ATOM 1858 C CA . LEU A 1 240 ? -38.005 0.119 -17.077 1.00 59.16 240 LEU A CA 1
ATOM 1859 C C . LEU A 1 240 ? -37.429 -0.127 -15.671 1.00 59.16 240 LEU A C 1
ATOM 1861 O O . LEU A 1 240 ? -37.541 -1.228 -15.132 1.00 59.16 240 LEU A O 1
ATOM 1865 N N . ARG A 1 241 ? -36.824 0.896 -15.051 1.00 54.28 241 ARG A N 1
ATOM 1866 C CA . ARG A 1 241 ? -36.309 0.813 -13.676 1.00 54.28 241 ARG A CA 1
ATOM 1867 C C . ARG A 1 241 ? -37.443 0.743 -12.652 1.00 54.28 241 ARG A C 1
ATOM 1869 O O . ARG A 1 241 ? -37.368 -0.068 -11.735 1.00 54.28 241 ARG A O 1
ATOM 1876 N N . ALA A 1 242 ? -38.506 1.521 -12.859 1.00 61.06 242 ALA A N 1
ATOM 1877 C CA . ALA A 1 242 ? -39.699 1.484 -12.017 1.00 61.06 242 ALA A CA 1
ATOM 1878 C C . ALA A 1 242 ? -40.461 0.147 -12.134 1.00 61.06 242 ALA A C 1
ATOM 1880 O O . ALA A 1 242 ? -40.938 -0.371 -11.127 1.00 61.06 242 ALA A O 1
ATOM 1881 N N . GLU A 1 243 ? -40.530 -0.455 -13.330 1.00 60.50 243 GLU A N 1
ATOM 1882 C CA . GLU A 1 243 ? -41.137 -1.786 -13.521 1.00 60.50 243 GLU A CA 1
ATOM 1883 C C . GLU A 1 243 ? -40.326 -2.901 -12.836 1.00 60.50 243 GLU A C 1
ATOM 1885 O O . GLU A 1 243 ? -40.900 -3.802 -12.222 1.00 60.50 243 GLU A O 1
ATOM 1890 N N . ARG A 1 244 ? -38.988 -2.816 -12.875 1.00 56.34 244 ARG A N 1
ATOM 1891 C CA . ARG A 1 244 ? -38.084 -3.792 -12.244 1.00 56.34 244 ARG A CA 1
ATOM 1892 C C . ARG A 1 244 ? -38.163 -3.784 -10.719 1.00 56.34 244 ARG A C 1
ATOM 1894 O O . ARG A 1 244 ? -38.052 -4.832 -10.090 1.00 56.34 244 ARG A O 1
ATOM 1901 N N . GLU A 1 245 ? -38.369 -2.613 -10.128 1.00 61.75 245 GLU A N 1
ATOM 1902 C CA . GLU A 1 245 ? -38.550 -2.457 -8.681 1.00 61.75 245 GLU A CA 1
ATOM 1903 C C . GLU A 1 245 ? -39.936 -2.943 -8.208 1.00 61.75 245 GLU A C 1
ATOM 1905 O O . GLU A 1 245 ? -40.118 -3.219 -7.023 1.00 61.75 245 GLU A O 1
ATOM 1910 N N . ALA A 1 246 ? -40.895 -3.120 -9.127 1.00 55.94 246 ALA A N 1
ATOM 1911 C CA . ALA A 1 246 ? -42.269 -3.520 -8.824 1.00 55.94 246 ALA A CA 1
ATOM 1912 C C . ALA A 1 246 ? -42.595 -5.011 -9.089 1.00 55.94 246 ALA A C 1
ATOM 1914 O O . ALA A 1 246 ? -43.657 -5.473 -8.665 1.00 55.94 246 ALA A O 1
ATOM 1915 N N . GLY A 1 247 ? -41.735 -5.779 -9.776 1.00 53.16 247 GLY A N 1
ATOM 1916 C CA . GLY A 1 247 ? -42.061 -7.126 -10.277 1.00 53.16 247 GLY A CA 1
ATOM 1917 C C . GLY A 1 247 ? -41.166 -8.269 -9.770 1.00 53.16 247 GLY A C 1
ATOM 1918 O O . GLY A 1 247 ? -39.943 -8.192 -9.819 1.00 53.16 247 GLY A O 1
ATOM 1919 N N . GLY A 1 248 ? -41.781 -9.379 -9.335 1.00 50.53 248 GLY A N 1
ATOM 1920 C CA . GLY A 1 248 ? -41.089 -10.632 -8.987 1.00 50.53 248 GLY A CA 1
ATOM 1921 C C . GLY A 1 248 ? -40.500 -11.384 -10.196 1.00 50.53 248 GLY A C 1
ATOM 1922 O O . GLY A 1 248 ? -40.735 -11.021 -11.344 1.00 50.53 248 GLY A O 1
ATOM 1923 N N . LEU A 1 249 ? -39.755 -12.467 -9.928 1.00 40.72 249 LEU A N 1
ATOM 1924 C CA . LEU A 1 249 ? -38.813 -13.159 -10.836 1.00 40.72 249 LEU A CA 1
ATOM 1925 C C . LEU A 1 249 ? -39.299 -13.452 -12.279 1.00 40.72 249 LEU A C 1
ATOM 1927 O O . LEU A 1 249 ? -38.482 -13.487 -13.195 1.00 40.72 249 LEU A O 1
ATOM 1931 N N . GLU A 1 250 ? -40.601 -13.660 -12.496 1.00 45.56 250 GLU A N 1
ATOM 1932 C CA . GLU A 1 250 ? -41.198 -13.905 -13.823 1.00 45.56 250 GLU A CA 1
ATOM 1933 C C . GLU A 1 250 ? -41.320 -12.627 -14.678 1.00 45.56 250 GLU A C 1
ATOM 1935 O O . GLU A 1 250 ? -41.142 -12.691 -15.892 1.00 45.56 250 GLU A O 1
ATOM 1940 N N . ALA A 1 251 ? -41.521 -11.452 -14.065 1.00 53.00 251 ALA A N 1
ATOM 1941 C CA . ALA A 1 251 ? -41.597 -10.166 -14.770 1.00 53.00 251 ALA A CA 1
ATOM 1942 C C . ALA A 1 251 ? -40.236 -9.728 -15.349 1.00 53.00 251 ALA A C 1
ATOM 1944 O O . ALA A 1 251 ? -40.182 -9.050 -16.372 1.00 53.00 251 ALA A O 1
ATOM 1945 N N . ASN A 1 252 ? -39.128 -10.178 -14.747 1.00 51.78 252 ASN A N 1
ATOM 1946 C CA . ASN A 1 252 ? -37.777 -9.869 -15.226 1.00 51.78 252 ASN A CA 1
ATOM 1947 C C . ASN A 1 252 ? -37.433 -10.559 -16.557 1.00 51.78 252 ASN A C 1
ATOM 1949 O O . ASN A 1 252 ? -36.670 -10.009 -17.342 1.00 51.78 252 ASN A O 1
ATOM 1953 N N . LYS A 1 253 ? -38.030 -11.718 -16.867 1.00 55.69 253 LYS A N 1
ATOM 1954 C CA . LYS A 1 253 ? -37.759 -12.420 -18.136 1.00 55.69 253 LYS A CA 1
ATOM 1955 C C . LYS A 1 253 ? -38.398 -11.731 -19.343 1.00 55.69 253 LYS A C 1
ATOM 1957 O O . LYS A 1 253 ? -37.809 -11.716 -20.420 1.00 55.69 253 LYS A O 1
ATOM 1962 N N . ASP A 1 254 ? -39.585 -11.153 -19.160 1.00 59.50 254 ASP A N 1
ATOM 1963 C CA . ASP A 1 254 ? -40.274 -10.387 -20.207 1.00 59.50 254 ASP A CA 1
ATOM 1964 C C . ASP A 1 254 ? -39.615 -9.007 -20.412 1.00 59.50 254 ASP A C 1
ATOM 1966 O O . ASP A 1 254 ? -39.507 -8.509 -21.536 1.00 59.50 254 ASP A O 1
ATOM 1970 N N . LEU A 1 255 ? -39.067 -8.430 -19.333 1.00 55.78 255 LEU A N 1
ATOM 1971 C CA . LEU A 1 255 ? -38.254 -7.212 -19.357 1.00 55.78 255 LEU A CA 1
ATOM 1972 C C . LEU A 1 255 ? -36.968 -7.397 -20.181 1.00 55.78 255 LEU A C 1
ATOM 1974 O O . LEU A 1 255 ? -36.677 -6.582 -21.059 1.00 55.78 255 LEU A O 1
ATOM 1978 N N . ASP A 1 256 ? -36.245 -8.497 -19.965 1.00 53.06 256 ASP A N 1
ATOM 1979 C CA . ASP A 1 256 ? -35.017 -8.809 -20.705 1.00 53.06 256 ASP A CA 1
ATOM 1980 C C . ASP A 1 256 ? -35.294 -9.031 -22.205 1.00 53.06 256 ASP A C 1
ATOM 1982 O O . ASP A 1 256 ? -34.535 -8.568 -23.060 1.00 53.06 256 ASP A O 1
ATOM 1986 N N . ALA A 1 257 ? -36.434 -9.642 -22.557 1.00 58.47 257 ALA A N 1
ATOM 1987 C CA . ALA A 1 257 ? -36.862 -9.809 -23.948 1.00 58.47 257 ALA A CA 1
ATOM 1988 C C . ALA A 1 257 ? -37.214 -8.473 -24.635 1.00 58.47 257 ALA A C 1
ATOM 1990 O O . ALA A 1 257 ? -36.912 -8.283 -25.818 1.00 58.47 257 ALA A O 1
ATOM 1991 N N . ARG A 1 258 ? -37.811 -7.518 -23.906 1.00 63.00 258 ARG A N 1
ATOM 1992 C CA . ARG A 1 258 ? -38.128 -6.169 -24.416 1.00 63.00 258 ARG A CA 1
ATOM 1993 C C . ARG A 1 258 ? -36.877 -5.302 -24.584 1.00 63.00 258 ARG A C 1
ATOM 1995 O O . ARG A 1 258 ? -36.794 -4.558 -25.560 1.00 63.00 258 ARG A O 1
ATOM 2002 N N . ILE A 1 259 ? -35.891 -5.439 -23.695 1.00 55.69 259 ILE A N 1
ATOM 2003 C CA . ILE A 1 259 ? -34.577 -4.781 -23.809 1.00 55.69 259 ILE A CA 1
ATOM 2004 C C . ILE A 1 259 ? -33.824 -5.295 -25.049 1.00 55.69 259 ILE A C 1
ATOM 2006 O O . ILE A 1 259 ? -33.293 -4.496 -25.823 1.00 55.69 259 ILE A O 1
ATOM 2010 N N . LEU A 1 260 ? -33.872 -6.607 -25.303 1.00 51.12 260 LEU A N 1
ATOM 2011 C CA . LEU A 1 260 ? -33.341 -7.236 -26.518 1.00 51.12 260 LEU A CA 1
ATOM 2012 C C . LEU A 1 260 ? -34.056 -6.760 -27.796 1.00 51.12 260 LEU A C 1
ATOM 2014 O O . LEU A 1 260 ? -33.405 -6.465 -28.798 1.00 51.12 260 LEU A O 1
ATOM 2018 N N . ALA A 1 261 ? -35.385 -6.628 -27.767 1.00 54.16 261 ALA A N 1
ATOM 2019 C CA . ALA A 1 261 ? -36.167 -6.136 -28.905 1.00 54.16 261 ALA A CA 1
ATOM 2020 C C . ALA A 1 261 ? -35.940 -4.639 -29.204 1.00 54.16 261 ALA A C 1
ATOM 2022 O O . ALA A 1 261 ? -36.109 -4.211 -30.347 1.00 54.16 261 ALA A O 1
ATOM 2023 N N . ALA A 1 262 ? -35.524 -3.850 -28.208 1.00 58.19 262 ALA A N 1
ATOM 2024 C CA . ALA A 1 262 ? -35.196 -2.431 -28.355 1.00 58.19 262 ALA A CA 1
ATOM 2025 C C . ALA A 1 262 ? -33.814 -2.174 -28.995 1.00 58.19 262 ALA A C 1
ATOM 2027 O O . ALA A 1 262 ? -33.436 -1.019 -29.193 1.00 58.19 262 ALA A O 1
ATOM 2028 N N . GLY A 1 263 ? -33.061 -3.225 -29.346 1.00 44.69 263 GLY A N 1
ATOM 2029 C CA . GLY A 1 263 ? -31.784 -3.102 -30.055 1.00 44.69 263 GLY A CA 1
ATOM 2030 C C . GLY A 1 263 ? -30.636 -2.555 -29.202 1.00 44.69 263 GLY A C 1
ATOM 2031 O O . GLY A 1 263 ? -29.633 -2.093 -29.748 1.00 44.69 263 GLY A O 1
ATOM 2032 N N . MET A 1 264 ? -30.760 -2.602 -27.873 1.00 52.88 264 MET A N 1
ATOM 2033 C CA . MET A 1 264 ? -29.662 -2.296 -26.960 1.00 52.88 264 MET A CA 1
ATOM 2034 C C . MET A 1 264 ? -28.842 -3.575 -26.749 1.00 52.88 264 MET A C 1
ATOM 2036 O O . MET A 1 264 ? -29.292 -4.475 -26.054 1.00 52.88 264 MET A O 1
ATOM 2040 N N . PHE A 1 265 ? -27.650 -3.613 -27.357 1.00 42.84 265 PHE A N 1
ATOM 2041 C CA . PHE A 1 265 ? -26.646 -4.696 -27.428 1.00 42.84 265 PHE A CA 1
ATOM 2042 C C . PHE A 1 265 ? -26.762 -5.669 -28.619 1.00 42.84 265 PHE A C 1
ATOM 2044 O O . PHE A 1 265 ? -27.634 -6.536 -28.648 1.00 42.84 265 PHE A O 1
ATOM 2051 N N . PRO A 1 266 ? -25.824 -5.615 -29.586 1.00 38.84 266 PRO A N 1
ATOM 2052 C CA . PRO A 1 266 ? -25.460 -6.786 -30.368 1.00 38.84 266 PRO A CA 1
ATOM 2053 C C . PRO A 1 266 ? -24.463 -7.650 -29.569 1.00 38.84 266 PRO A C 1
ATOM 2055 O O . PRO A 1 266 ? -23.777 -7.139 -28.691 1.00 38.84 266 PRO A O 1
ATOM 2058 N N . PHE A 1 267 ? -24.347 -8.928 -29.943 1.00 40.06 267 PHE A N 1
ATOM 2059 C CA . PHE A 1 267 ? -23.383 -9.952 -29.487 1.00 40.06 267 PHE A CA 1
ATOM 2060 C C . PHE A 1 267 ? -23.883 -10.939 -28.418 1.00 40.06 267 PHE A C 1
ATOM 2062 O O . PHE A 1 267 ? -23.645 -10.818 -27.223 1.00 40.06 267 PHE A O 1
ATOM 2069 N N . THR A 1 268 ? -24.477 -12.029 -28.909 1.00 45.75 268 THR A N 1
ATOM 2070 C CA . THR A 1 268 ? -24.783 -13.263 -28.169 1.00 45.75 268 THR A CA 1
ATOM 2071 C C . THR A 1 268 ? -23.534 -14.058 -27.742 1.00 45.75 268 THR A C 1
ATOM 2073 O O . THR A 1 268 ? -23.668 -15.071 -27.074 1.00 45.75 268 THR A O 1
ATOM 2076 N N . SER A 1 269 ? -22.317 -13.623 -28.097 1.00 50.31 269 SER A N 1
ATOM 2077 C CA . SER A 1 269 ? -21.064 -14.345 -27.814 1.00 50.31 269 SER A CA 1
ATOM 2078 C C . SER A 1 269 ? -20.489 -14.125 -26.409 1.00 50.31 269 SER A C 1
ATOM 2080 O O . SER A 1 269 ? -19.629 -14.892 -25.982 1.00 50.31 269 SER A O 1
ATOM 2082 N N . GLU A 1 270 ? -20.918 -13.080 -25.697 1.00 42.56 270 GLU A N 1
ATOM 2083 C CA . GLU A 1 270 ? -20.363 -12.731 -24.379 1.00 42.56 270 GLU A CA 1
ATOM 2084 C C . GLU A 1 270 ? -20.923 -13.637 -23.267 1.00 42.56 270 GLU A C 1
ATOM 2086 O O . GLU A 1 270 ? -20.192 -14.065 -22.378 1.00 42.56 270 GLU A O 1
ATOM 2091 N N . ALA A 1 271 ? -22.207 -14.004 -23.353 1.00 44.03 271 ALA A N 1
ATOM 2092 C CA . ALA A 1 271 ? -22.857 -14.888 -22.382 1.00 44.03 271 ALA A CA 1
ATOM 2093 C C . ALA A 1 271 ? -22.290 -16.319 -22.426 1.00 44.03 271 ALA A C 1
ATOM 2095 O O . ALA A 1 271 ? -22.041 -16.917 -21.380 1.00 44.03 271 ALA A O 1
ATOM 2096 N N . ASP A 1 272 ? -22.006 -16.831 -23.628 1.00 51.34 272 ASP A N 1
ATOM 2097 C CA . ASP A 1 272 ? -21.385 -18.148 -23.814 1.00 51.34 272 ASP A CA 1
ATOM 2098 C C . ASP A 1 272 ? -19.934 -18.176 -23.298 1.00 51.34 272 ASP A C 1
ATOM 2100 O O . ASP A 1 272 ? -19.490 -19.185 -22.748 1.00 51.34 272 ASP A O 1
ATOM 2104 N N . LYS A 1 273 ? -19.201 -17.055 -23.405 1.00 52.06 273 LYS A N 1
ATOM 2105 C CA . LYS A 1 273 ? -17.868 -16.901 -22.797 1.00 52.06 273 LYS A CA 1
ATOM 2106 C C . LYS A 1 273 ? -17.925 -16.933 -21.272 1.00 52.06 273 LYS A C 1
ATOM 2108 O O . LYS A 1 273 ? -17.142 -17.656 -20.665 1.00 52.06 273 LYS A O 1
ATOM 2113 N N . ILE A 1 274 ? -18.861 -16.202 -20.665 1.00 54.41 274 ILE A N 1
ATOM 2114 C CA . ILE A 1 274 ? -19.017 -16.151 -19.203 1.00 54.41 274 ILE A CA 1
ATOM 2115 C C . ILE A 1 274 ? -19.397 -17.533 -18.648 1.00 54.41 274 ILE A C 1
ATOM 2117 O O . ILE A 1 274 ? -18.847 -17.963 -17.635 1.00 54.41 274 ILE A O 1
ATOM 2121 N N . ALA A 1 275 ? -20.281 -18.267 -19.333 1.00 51.66 275 ALA A N 1
ATOM 2122 C CA . ALA A 1 275 ? -20.634 -19.634 -18.952 1.00 51.66 275 ALA A CA 1
ATOM 2123 C C . ALA A 1 275 ? -19.426 -20.591 -19.038 1.00 51.66 275 ALA A C 1
ATOM 2125 O O . ALA A 1 275 ? -19.187 -21.370 -18.115 1.00 51.66 275 ALA A O 1
ATOM 2126 N N . ALA A 1 276 ? -18.619 -20.486 -20.100 1.00 58.66 276 ALA A N 1
ATOM 2127 C CA . ALA A 1 276 ? -17.415 -21.300 -20.265 1.00 58.66 276 ALA A CA 1
ATOM 2128 C C . ALA A 1 276 ? -16.317 -20.975 -19.233 1.00 58.66 276 ALA A C 1
ATOM 2130 O O . ALA A 1 276 ? -15.629 -21.882 -18.759 1.00 58.66 276 ALA A O 1
ATOM 2131 N N . GLU A 1 277 ? -16.152 -19.702 -18.859 1.00 60.62 277 GLU A N 1
ATOM 2132 C CA . GLU A 1 277 ? -15.219 -19.280 -17.806 1.00 60.62 277 GLU A CA 1
ATOM 2133 C C . GLU A 1 277 ? -15.649 -19.793 -16.425 1.00 60.62 277 GLU A C 1
ATOM 2135 O O . GLU A 1 277 ? -14.810 -20.271 -15.659 1.00 60.62 277 GLU A O 1
ATOM 2140 N N . TYR A 1 278 ? -16.953 -19.784 -16.135 1.00 60.50 278 TYR A N 1
ATOM 2141 C CA . TYR A 1 278 ? -17.501 -20.317 -14.888 1.00 60.50 278 TYR A CA 1
ATOM 2142 C C . TYR A 1 278 ? -17.275 -21.834 -14.747 1.00 60.50 278 TYR A C 1
ATOM 2144 O O . TYR A 1 278 ? -16.829 -22.307 -13.697 1.00 60.50 278 TYR A O 1
ATOM 2152 N N . ASP A 1 279 ? -17.505 -22.603 -15.815 1.00 64.56 279 ASP A N 1
ATOM 2153 C CA . ASP A 1 279 ? -17.276 -24.053 -15.815 1.00 64.56 279 ASP A CA 1
ATOM 2154 C C . ASP A 1 279 ? -15.783 -24.410 -15.690 1.00 64.56 279 ASP A C 1
ATOM 2156 O O . ASP A 1 279 ? -15.421 -25.365 -14.990 1.00 64.56 279 ASP A O 1
ATOM 2160 N N . ALA A 1 280 ? -14.898 -23.618 -16.305 1.00 62.66 280 ALA A N 1
ATOM 2161 C CA . ALA A 1 280 ? -13.451 -23.790 -16.185 1.00 62.66 280 ALA A CA 1
ATOM 2162 C C . ALA A 1 280 ? -12.947 -23.535 -14.753 1.00 62.66 280 ALA A C 1
ATOM 2164 O O . ALA A 1 280 ? -12.088 -24.273 -14.258 1.00 62.66 280 ALA A O 1
ATOM 2165 N N . GLU A 1 281 ? -13.497 -22.534 -14.064 1.00 65.19 281 GLU A N 1
ATOM 2166 C CA . GLU A 1 281 ? -13.135 -22.227 -12.678 1.00 65.19 281 GLU A CA 1
ATOM 2167 C C . GLU A 1 281 ? -13.634 -23.309 -11.707 1.00 65.19 281 GLU A C 1
ATOM 2169 O O . GLU A 1 281 ? -12.908 -23.737 -10.805 1.00 65.19 281 GLU A O 1
ATOM 2174 N N . ARG A 1 282 ? -14.826 -23.868 -11.955 1.00 70.75 282 ARG A N 1
ATOM 2175 C CA . ARG A 1 282 ? -15.358 -24.990 -11.170 1.00 70.75 282 ARG A CA 1
ATOM 2176 C C . ARG A 1 282 ? -14.493 -26.249 -11.294 1.00 70.75 282 ARG A C 1
ATOM 2178 O O . ARG A 1 282 ? -14.253 -26.930 -10.295 1.00 70.75 282 ARG A O 1
ATOM 2185 N N . ALA A 1 283 ? -13.985 -26.540 -12.493 1.00 66.00 283 ALA A N 1
ATOM 2186 C CA . ALA A 1 283 ? -13.072 -27.659 -12.727 1.00 66.00 283 ALA A CA 1
ATOM 2187 C C . ALA A 1 283 ? -11.714 -27.467 -12.022 1.00 66.00 283 ALA A C 1
ATOM 2189 O O . ALA A 1 283 ? -11.165 -28.421 -11.468 1.00 66.00 283 ALA A O 1
ATOM 2190 N N . ARG A 1 284 ? -11.188 -26.234 -11.977 1.00 71.75 284 ARG A N 1
ATOM 2191 C CA . ARG A 1 284 ? -9.942 -25.908 -11.259 1.00 71.75 284 ARG A CA 1
ATOM 2192 C C . ARG A 1 284 ? -10.048 -26.132 -9.755 1.00 71.75 284 ARG A C 1
ATOM 2194 O O . ARG A 1 284 ? -9.160 -26.757 -9.176 1.00 71.75 284 ARG A O 1
ATOM 2201 N N . LEU A 1 285 ? -11.137 -25.675 -9.136 1.00 65.25 285 LEU A N 1
ATOM 2202 C CA . LEU A 1 285 ? -11.373 -25.852 -7.699 1.00 65.25 285 LEU A CA 1
ATOM 2203 C C . LEU A 1 285 ? -11.477 -27.333 -7.306 1.00 65.25 285 LEU A C 1
ATOM 2205 O O . LEU A 1 285 ? -11.030 -27.720 -6.227 1.00 65.25 285 LEU A O 1
ATOM 2209 N N . GLN A 1 286 ? -12.018 -28.176 -8.189 1.00 71.06 286 GLN A N 1
ATOM 2210 C CA . GLN A 1 286 ? -12.093 -29.620 -7.966 1.00 71.06 286 GLN A CA 1
ATOM 2211 C C . GLN A 1 286 ? -10.702 -30.279 -7.984 1.00 71.06 286 GLN A C 1
ATOM 2213 O O . GLN A 1 286 ? -10.374 -31.038 -7.074 1.00 71.06 286 GLN A O 1
ATOM 2218 N N . ILE A 1 287 ? -9.853 -29.928 -8.958 1.00 73.38 287 ILE A N 1
ATOM 2219 C CA . ILE A 1 287 ? -8.471 -30.435 -9.051 1.00 73.38 287 ILE A CA 1
ATOM 2220 C C . ILE A 1 287 ? -7.648 -30.007 -7.827 1.00 73.38 287 ILE A C 1
ATOM 2222 O O . ILE A 1 287 ? -6.870 -30.797 -7.292 1.00 73.38 287 ILE A O 1
ATOM 2226 N N . GLN A 1 288 ? -7.834 -28.776 -7.341 1.00 61.34 288 GLN A N 1
ATOM 2227 C CA . GLN A 1 288 ? -7.131 -28.281 -6.156 1.00 61.34 288 GLN A CA 1
ATOM 2228 C C . GLN A 1 288 ? -7.457 -29.109 -4.901 1.00 61.34 288 GLN A C 1
ATOM 2230 O O . GLN A 1 288 ? -6.540 -29.492 -4.172 1.00 61.34 288 GLN A O 1
ATOM 2235 N N . LYS A 1 289 ? -8.735 -29.462 -4.696 1.00 70.12 289 LYS A N 1
ATOM 2236 C CA . LYS A 1 289 ? -9.166 -30.326 -3.581 1.00 70.12 289 LYS A CA 1
ATOM 2237 C C . LYS A 1 289 ? -8.535 -31.721 -3.641 1.00 70.12 289 LYS A C 1
ATOM 2239 O O . LYS A 1 289 ? -8.149 -32.269 -2.612 1.00 70.12 289 LYS A O 1
ATOM 2244 N N . GLU A 1 290 ? -8.387 -32.287 -4.837 1.00 71.88 290 GLU A N 1
ATOM 2245 C CA . GLU A 1 290 ? -7.776 -33.610 -5.036 1.00 71.88 290 GLU A CA 1
ATOM 2246 C C . GLU A 1 290 ? -6.256 -33.601 -4.780 1.00 71.88 290 GLU A C 1
ATOM 2248 O O . GLU A 1 290 ? -5.707 -34.535 -4.182 1.00 71.88 290 GLU A O 1
ATOM 2253 N N . VAL A 1 291 ? -5.566 -32.517 -5.157 1.00 69.44 291 VAL A N 1
ATOM 2254 C CA . VAL A 1 291 ? -4.132 -32.326 -4.876 1.00 69.44 291 VAL A CA 1
ATOM 2255 C C . VAL A 1 291 ? -3.872 -32.159 -3.376 1.00 69.44 291 VAL A C 1
ATOM 2257 O O . VAL A 1 291 ? -2.910 -32.732 -2.856 1.00 69.44 291 VAL A O 1
ATOM 2260 N N . GLU A 1 292 ? -4.724 -31.422 -2.661 1.00 61.22 292 GLU A N 1
ATOM 2261 C CA . GLU A 1 292 ? -4.622 -31.266 -1.204 1.00 61.22 292 GLU A CA 1
ATOM 2262 C C . GLU A 1 292 ? -4.864 -32.583 -0.465 1.00 61.22 292 GLU A C 1
ATOM 2264 O O . GLU A 1 292 ? -4.054 -32.948 0.391 1.00 61.22 292 GLU A O 1
ATOM 2269 N N . ALA A 1 293 ? -5.887 -33.350 -0.856 1.00 60.09 293 ALA A N 1
ATOM 2270 C CA . ALA A 1 293 ? -6.137 -34.679 -0.298 1.00 60.09 293 ALA A CA 1
ATOM 2271 C C . ALA A 1 293 ? -4.916 -35.606 -0.468 1.00 60.09 293 ALA A C 1
ATOM 2273 O O . ALA A 1 293 ? -4.504 -36.286 0.472 1.00 60.09 293 ALA A O 1
ATOM 2274 N N . THR A 1 294 ? -4.266 -35.557 -1.635 1.00 57.50 294 THR A N 1
ATOM 2275 C CA . THR A 1 294 ? -3.070 -36.363 -1.932 1.00 57.50 294 THR A CA 1
ATOM 2276 C C . THR A 1 294 ? -1.845 -35.916 -1.120 1.00 57.50 294 THR A C 1
ATOM 2278 O O . THR A 1 294 ? -1.077 -36.749 -0.632 1.00 57.50 294 THR A O 1
ATOM 2281 N N . ARG A 1 295 ? -1.658 -34.603 -0.918 1.00 53.19 295 ARG A N 1
ATOM 2282 C CA . ARG A 1 295 ? -0.552 -34.048 -0.114 1.00 53.19 295 ARG A CA 1
ATOM 2283 C C . ARG A 1 295 ? -0.681 -34.370 1.372 1.00 53.19 295 ARG A C 1
ATOM 2285 O O . ARG A 1 295 ? 0.336 -34.625 2.017 1.00 53.19 295 ARG A O 1
ATOM 2292 N N . VAL A 1 296 ? -1.904 -34.376 1.904 1.00 53.75 296 VAL A N 1
ATOM 2293 C CA . VAL A 1 296 ? -2.179 -34.768 3.295 1.00 53.75 296 VAL A CA 1
ATOM 2294 C C . VAL A 1 296 ? -1.845 -36.248 3.508 1.00 53.75 296 VAL A C 1
ATOM 2296 O O . VAL A 1 296 ? -1.201 -36.578 4.502 1.00 53.75 296 VAL A O 1
ATOM 2299 N N . SER A 1 297 ? -2.158 -37.122 2.544 1.00 49.09 297 SER A N 1
ATOM 2300 C CA . SER A 1 297 ? -1.774 -38.540 2.605 1.00 49.09 297 SER A CA 1
ATOM 2301 C C . SER A 1 297 ? -0.258 -38.767 2.526 1.00 49.09 297 SER A C 1
ATOM 2303 O O . SER A 1 297 ? 0.268 -39.595 3.261 1.00 49.09 297 SER A O 1
ATOM 2305 N N . GLN A 1 298 ? 0.476 -38.010 1.702 1.00 47.81 298 GLN A N 1
ATOM 2306 C CA . GLN A 1 298 ? 1.931 -38.188 1.542 1.00 47.81 298 GLN A CA 1
ATOM 2307 C C . GLN A 1 298 ? 2.764 -37.625 2.706 1.00 47.81 298 GLN A C 1
ATOM 2309 O O . GLN A 1 298 ? 3.877 -38.089 2.954 1.00 47.81 298 GLN A O 1
ATOM 2314 N N . ARG A 1 299 ? 2.243 -36.643 3.456 1.00 42.97 299 ARG A N 1
ATOM 2315 C CA . ARG A 1 299 ? 2.925 -36.085 4.640 1.00 42.97 299 ARG A CA 1
ATOM 2316 C C . ARG A 1 299 ? 2.905 -37.014 5.858 1.00 42.97 299 ARG A C 1
ATOM 2318 O O . ARG A 1 299 ? 3.691 -36.793 6.775 1.00 42.97 299 ARG A O 1
ATOM 2325 N N . ALA A 1 300 ? 2.057 -38.042 5.866 1.00 46.28 300 ALA A N 1
ATOM 2326 C CA . ALA A 1 300 ? 1.958 -38.993 6.970 1.00 46.28 300 ALA A CA 1
ATOM 2327 C C . ALA A 1 300 ? 3.074 -40.063 6.982 1.00 46.28 300 ALA A C 1
ATOM 2329 O O . ALA A 1 300 ? 3.242 -40.736 7.995 1.00 46.28 300 ALA A O 1
ATOM 2330 N N . GLU A 1 301 ? 3.858 -40.217 5.904 1.00 40.66 301 GLU A N 1
ATOM 2331 C CA . GLU A 1 301 ? 4.735 -41.391 5.724 1.00 40.66 301 GLU A CA 1
ATOM 2332 C C . GLU A 1 301 ? 6.250 -41.156 5.887 1.00 40.66 301 GLU A C 1
ATOM 2334 O O . GLU A 1 301 ? 7.014 -42.117 5.806 1.00 40.66 301 GLU A O 1
ATOM 2339 N N . VAL A 1 302 ? 6.743 -39.937 6.152 1.00 36.38 302 VAL A N 1
ATOM 2340 C CA . VAL A 1 302 ? 8.204 -39.688 6.166 1.00 36.38 302 VAL A CA 1
ATOM 2341 C C . VAL A 1 302 ? 8.664 -38.878 7.384 1.00 36.38 302 VAL A C 1
ATOM 2343 O O . VAL A 1 302 ? 8.557 -37.654 7.409 1.00 36.38 302 VAL A O 1
ATOM 2346 N N . ALA A 1 303 ? 9.255 -39.558 8.373 1.00 33.44 303 ALA A N 1
ATOM 2347 C CA . ALA A 1 303 ? 10.005 -38.945 9.475 1.00 33.44 303 ALA A CA 1
ATOM 2348 C C . ALA A 1 303 ? 11.517 -39.232 9.323 1.00 33.44 303 ALA A C 1
ATOM 2350 O O . ALA A 1 303 ? 11.888 -40.402 9.219 1.00 33.44 303 ALA A O 1
ATOM 2351 N N . PRO A 1 304 ? 12.411 -38.218 9.318 1.00 37.94 304 PRO A N 1
ATOM 2352 C CA . PRO A 1 304 ? 13.851 -38.441 9.195 1.00 37.94 304 PRO A CA 1
ATOM 2353 C C . PRO A 1 304 ? 14.593 -38.458 10.547 1.00 37.94 304 PRO A C 1
ATOM 2355 O O . PRO A 1 304 ? 14.283 -37.712 11.476 1.00 37.94 304 PRO A O 1
ATOM 2358 N N . SER A 1 305 ? 15.619 -39.311 10.617 1.00 34.75 305 SER A N 1
ATOM 2359 C CA . SER A 1 305 ? 16.569 -39.512 11.720 1.00 34.75 305 SER A CA 1
ATOM 2360 C C . SER A 1 305 ? 17.583 -38.365 11.876 1.00 34.75 305 SER A C 1
ATOM 2362 O O . SER A 1 305 ? 18.092 -37.844 10.884 1.00 34.75 305 SER A O 1
ATOM 2364 N N . ALA A 1 306 ? 17.915 -38.011 13.123 1.00 31.75 306 ALA A N 1
ATOM 2365 C CA . ALA A 1 306 ? 18.822 -36.914 13.489 1.00 31.75 306 ALA A CA 1
ATOM 2366 C C . ALA A 1 306 ? 20.322 -37.306 13.464 1.00 31.75 306 ALA A C 1
ATOM 2368 O O . ALA A 1 306 ? 20.633 -38.452 13.794 1.00 31.75 306 ALA A O 1
ATOM 2369 N N . PRO A 1 307 ? 21.254 -36.374 13.154 1.00 34.34 307 PRO A N 1
ATOM 2370 C CA . PRO A 1 307 ? 22.696 -36.613 13.232 1.00 34.34 307 PRO A CA 1
ATOM 2371 C C . PRO A 1 307 ? 23.382 -36.009 14.478 1.00 34.34 307 PRO A C 1
ATOM 2373 O O . PRO A 1 307 ? 22.846 -35.150 15.176 1.00 34.34 307 PRO A O 1
ATOM 2376 N N . GLU A 1 308 ? 24.590 -36.526 14.714 1.00 31.97 308 GLU A N 1
ATOM 2377 C CA . GLU A 1 308 ? 25.438 -36.506 15.915 1.00 31.97 308 GLU A CA 1
ATOM 2378 C C . GLU A 1 308 ? 26.054 -35.157 16.345 1.00 31.97 308 GLU A C 1
ATOM 2380 O O . GLU A 1 308 ? 26.217 -34.213 15.574 1.00 31.97 308 GLU A O 1
ATOM 2385 N N . ALA A 1 309 ? 26.447 -35.125 17.625 1.00 33.38 309 ALA A N 1
ATOM 2386 C CA . ALA A 1 309 ? 27.017 -34.006 18.370 1.00 33.38 309 ALA A CA 1
ATOM 2387 C C . ALA A 1 309 ? 28.511 -33.737 18.085 1.00 33.38 309 ALA A C 1
ATOM 2389 O O . ALA A 1 309 ? 29.304 -34.664 17.928 1.00 33.38 309 ALA A O 1
ATOM 2390 N N . VAL A 1 310 ? 28.917 -32.459 18.146 1.00 29.73 310 VAL A N 1
ATOM 2391 C CA . VAL A 1 310 ? 30.321 -32.014 18.043 1.00 29.73 310 VAL A CA 1
ATOM 2392 C C . VAL A 1 310 ? 30.764 -31.218 19.285 1.00 29.73 310 VAL A C 1
ATOM 2394 O O . VAL A 1 310 ? 30.092 -30.296 19.734 1.00 29.73 310 VAL A O 1
ATOM 2397 N N . ALA A 1 311 ? 31.918 -31.657 19.800 1.00 34.16 311 ALA A N 1
ATOM 2398 C CA . ALA A 1 311 ? 32.914 -31.133 20.750 1.00 34.16 311 ALA A CA 1
ATOM 2399 C C . ALA A 1 311 ? 32.706 -29.815 21.547 1.00 34.16 311 ALA A C 1
ATOM 2401 O O . ALA A 1 311 ? 32.451 -28.742 21.007 1.00 34.16 311 ALA A O 1
ATOM 2402 N N . LYS A 1 312 ? 33.014 -29.899 22.856 1.00 32.28 312 LYS A N 1
ATOM 2403 C CA . LYS A 1 312 ? 33.189 -28.786 23.817 1.00 32.28 312 LYS A CA 1
ATOM 2404 C C . LYS A 1 312 ? 34.588 -28.148 23.724 1.00 32.28 312 LYS A C 1
ATOM 2406 O O . LYS A 1 312 ? 35.554 -28.904 23.625 1.00 32.28 312 LYS A O 1
ATOM 2411 N N . PRO A 1 313 ? 34.736 -26.817 23.898 1.00 30.70 313 PRO A N 1
ATOM 2412 C CA . PRO A 1 313 ? 36.034 -26.189 24.112 1.00 30.70 313 PRO A CA 1
ATOM 2413 C C . PRO A 1 313 ? 36.354 -25.926 25.595 1.00 30.70 313 PRO A C 1
ATOM 2415 O O . PRO A 1 313 ? 35.490 -25.930 26.475 1.00 30.70 313 PRO A O 1
ATOM 2418 N N . GLU A 1 314 ? 37.651 -25.729 25.815 1.00 31.89 314 GLU A N 1
ATOM 2419 C CA . GLU A 1 314 ? 38.413 -25.771 27.061 1.00 31.89 314 GLU A CA 1
ATOM 2420 C C . GLU A 1 314 ? 38.150 -24.649 28.080 1.00 31.89 314 GLU A C 1
ATOM 2422 O O . GLU A 1 314 ? 37.680 -23.550 27.785 1.00 31.89 314 GLU A O 1
ATOM 2427 N N . ARG A 1 315 ? 38.518 -24.979 29.322 1.00 30.16 315 ARG A N 1
ATOM 2428 C CA . ARG A 1 315 ? 38.387 -24.213 30.563 1.00 30.16 315 ARG A CA 1
ATOM 2429 C C . ARG A 1 315 ? 39.472 -23.131 30.649 1.00 30.16 315 ARG A C 1
ATOM 2431 O O . ARG A 1 315 ? 40.651 -23.459 30.707 1.00 30.16 315 ARG A O 1
ATOM 2438 N N . VAL A 1 316 ? 39.071 -21.860 30.716 1.00 31.47 316 VAL A N 1
ATOM 2439 C CA . VAL A 1 316 ? 39.975 -20.725 30.984 1.00 31.47 316 VAL A CA 1
ATOM 2440 C C . VAL A 1 316 ? 40.067 -20.469 32.491 1.00 31.47 316 VAL A C 1
ATOM 2442 O O . VAL A 1 316 ? 39.061 -20.495 33.202 1.00 31.47 316 VAL A O 1
ATOM 2445 N N . GLU A 1 317 ? 41.300 -20.261 32.948 1.00 31.69 317 GLU A N 1
ATOM 2446 C CA . GLU A 1 317 ? 41.727 -20.015 34.326 1.00 31.69 317 GLU A CA 1
ATOM 2447 C C . GLU A 1 317 ? 41.134 -18.735 34.943 1.00 31.69 317 GLU A C 1
ATOM 2449 O O . GLU A 1 317 ? 40.873 -17.734 34.277 1.00 31.69 317 GLU A O 1
ATOM 2454 N N . SER A 1 318 ? 40.930 -18.790 36.259 1.00 40.09 318 SER A N 1
ATOM 2455 C CA . SER A 1 318 ? 40.400 -17.735 37.126 1.00 40.09 318 SER A CA 1
ATOM 2456 C C . SER A 1 318 ? 41.389 -16.594 37.367 1.00 40.09 318 SER A C 1
ATOM 2458 O O . SER A 1 318 ? 42.559 -16.887 37.576 1.00 40.09 318 SER A O 1
ATOM 2460 N N . LEU A 1 319 ? 40.899 -15.352 37.500 1.00 37.72 319 LEU A N 1
ATOM 2461 C CA . LEU A 1 319 ? 41.327 -14.332 38.486 1.00 37.72 319 LEU A CA 1
ATOM 2462 C C . LEU A 1 319 ? 40.315 -13.141 38.493 1.00 37.72 319 LEU A C 1
ATOM 2464 O O . LEU A 1 319 ? 39.523 -13.023 37.556 1.00 37.72 319 LEU A O 1
ATOM 2468 N N . PRO A 1 320 ? 40.281 -12.308 39.559 1.00 52.44 320 PRO A N 1
ATOM 2469 C CA . PRO A 1 320 ? 39.085 -11.621 40.049 1.00 52.44 320 PRO A CA 1
ATOM 2470 C C . PRO A 1 320 ? 39.092 -10.101 39.822 1.00 52.44 320 PRO A C 1
ATOM 2472 O O . PRO A 1 320 ? 40.146 -9.483 39.782 1.00 52.44 320 PRO A O 1
ATOM 2475 N N . GLU A 1 321 ? 37.901 -9.503 39.768 1.00 49.97 321 GLU A N 1
ATOM 2476 C CA . GLU A 1 321 ? 37.595 -8.126 40.195 1.00 49.97 321 GLU A CA 1
ATOM 2477 C C . GLU A 1 321 ? 36.065 -7.969 40.190 1.00 49.97 321 GLU A C 1
ATOM 2479 O O . GLU A 1 321 ? 35.393 -8.379 39.242 1.00 49.97 321 GLU A O 1
ATOM 2484 N N . SER A 1 322 ? 35.492 -7.444 41.273 1.00 57.66 322 SER A N 1
ATOM 2485 C CA . SER A 1 322 ? 34.035 -7.393 41.449 1.00 57.66 322 SER A CA 1
ATOM 2486 C C . SER A 1 322 ? 33.397 -6.261 40.624 1.00 57.66 322 SER A C 1
ATOM 2488 O O . SER A 1 322 ? 33.950 -5.165 40.530 1.00 57.66 322 SER A O 1
ATOM 2490 N N . ALA A 1 323 ? 32.207 -6.496 40.056 1.00 52.16 323 ALA A N 1
ATOM 2491 C CA . ALA A 1 323 ? 31.432 -5.511 39.285 1.00 52.16 323 ALA A CA 1
ATOM 2492 C C . ALA A 1 323 ? 31.303 -4.100 39.929 1.00 52.16 323 ALA A C 1
ATOM 2494 O O . ALA A 1 323 ? 31.371 -3.114 39.186 1.00 52.16 323 ALA A O 1
ATOM 2495 N N . PRO A 1 324 ? 31.210 -3.949 41.270 1.00 53.44 324 PRO A N 1
ATOM 2496 C CA . PRO A 1 324 ? 31.193 -2.639 41.931 1.00 53.44 324 PRO A CA 1
ATOM 2497 C C . PRO A 1 324 ? 32.412 -1.749 41.642 1.00 53.44 324 PRO A C 1
ATOM 2499 O O . PRO A 1 324 ? 32.279 -0.531 41.515 1.00 53.44 324 PRO A O 1
ATOM 2502 N N . GLU A 1 325 ? 33.602 -2.329 41.484 1.00 58.25 325 GLU A N 1
ATOM 2503 C CA . GLU A 1 325 ? 34.829 -1.566 41.217 1.00 58.25 325 GLU A CA 1
ATOM 2504 C C . GLU A 1 325 ? 34.821 -0.948 39.811 1.00 58.25 325 GLU A C 1
ATOM 2506 O O . GLU A 1 325 ? 35.320 0.153 39.578 1.00 58.25 325 GLU A O 1
ATOM 2511 N N . ILE A 1 326 ? 34.166 -1.624 38.871 1.00 54.94 326 ILE A N 1
ATOM 2512 C CA . ILE A 1 326 ? 34.052 -1.211 37.469 1.00 54.94 326 ILE A CA 1
ATOM 2513 C C . ILE A 1 326 ? 33.063 -0.061 37.328 1.00 54.94 326 ILE A C 1
ATOM 2515 O O . ILE A 1 326 ? 33.305 0.883 36.572 1.00 54.94 326 ILE A O 1
ATOM 2519 N N . VAL A 1 327 ? 31.985 -0.103 38.109 1.00 53.00 327 VAL A N 1
ATOM 2520 C CA . VAL A 1 327 ? 31.023 0.995 38.198 1.00 53.00 327 VAL A CA 1
ATOM 2521 C C . VAL A 1 327 ? 31.635 2.217 38.864 1.00 53.00 327 VAL A C 1
ATOM 2523 O O . VAL A 1 327 ? 31.483 3.314 38.331 1.00 53.00 327 VAL A O 1
ATOM 2526 N N . SER A 1 328 ? 32.425 2.040 39.924 1.00 58.50 328 SER A N 1
ATOM 2527 C CA . SER A 1 328 ? 33.176 3.137 40.547 1.00 58.50 328 SER A CA 1
ATOM 2528 C C . SER A 1 328 ? 34.135 3.823 39.556 1.00 58.50 328 SER A C 1
ATOM 2530 O O . SER A 1 328 ? 34.131 5.048 39.413 1.00 58.50 328 SER A O 1
ATOM 2532 N N . GLN A 1 329 ? 34.889 3.045 38.767 1.00 57.94 329 GLN A N 1
ATOM 2533 C CA . GLN A 1 329 ? 35.783 3.581 37.728 1.00 57.94 329 GLN A CA 1
ATOM 2534 C C . GLN A 1 329 ? 35.024 4.319 36.609 1.00 57.94 329 GLN A C 1
ATOM 2536 O O . GLN A 1 329 ? 35.483 5.357 36.127 1.00 57.94 329 GLN A O 1
ATOM 2541 N N . ALA A 1 330 ? 33.859 3.811 36.196 1.00 54.03 330 ALA A N 1
ATOM 2542 C CA . ALA A 1 330 ? 33.018 4.465 35.195 1.00 54.03 330 ALA A CA 1
ATOM 2543 C C . ALA A 1 330 ? 32.392 5.768 35.722 1.00 54.03 330 ALA A C 1
ATOM 2545 O O . ALA A 1 330 ? 32.350 6.763 34.996 1.00 54.03 330 ALA A O 1
ATOM 2546 N N . GLN A 1 331 ? 31.960 5.787 36.986 1.00 57.41 331 GLN A N 1
ATOM 2547 C CA . GLN A 1 331 ? 31.414 6.966 37.660 1.00 57.41 331 GLN A CA 1
ATOM 2548 C C . GLN A 1 331 ? 32.463 8.076 37.805 1.00 57.41 331 GLN A C 1
ATOM 2550 O O . GLN A 1 331 ? 32.156 9.240 37.535 1.00 57.41 331 GLN A O 1
ATOM 2555 N N . GLU A 1 332 ? 33.709 7.735 38.144 1.00 61.78 332 GLU A N 1
ATOM 2556 C CA . GLU A 1 332 ? 34.790 8.720 38.245 1.00 61.78 332 GLU A CA 1
ATOM 2557 C C . GLU A 1 332 ? 35.172 9.301 36.874 1.00 61.78 332 GLU A C 1
ATOM 2559 O O . GLU A 1 332 ? 35.325 10.517 36.742 1.00 61.78 332 GLU A O 1
ATOM 2564 N N . ALA A 1 333 ? 35.217 8.477 35.819 1.00 56.06 333 ALA A N 1
ATOM 2565 C CA . ALA A 1 333 ? 35.415 8.964 34.450 1.00 56.06 333 ALA A CA 1
ATOM 2566 C C . ALA A 1 333 ? 34.290 9.928 34.020 1.00 56.06 333 ALA A C 1
ATOM 2568 O O . ALA A 1 333 ? 34.543 11.010 33.482 1.00 56.06 333 ALA A O 1
ATOM 2569 N N . LEU A 1 334 ? 33.034 9.591 34.338 1.00 56.34 334 LEU A N 1
ATOM 2570 C CA . LEU A 1 334 ? 31.869 10.452 34.104 1.00 56.34 334 LEU A CA 1
ATOM 2571 C C . LEU A 1 334 ? 31.969 11.789 34.849 1.00 56.34 334 LEU A C 1
ATOM 2573 O O . LEU A 1 334 ? 31.633 12.837 34.290 1.00 56.34 334 LEU A O 1
ATOM 2577 N N . ARG A 1 335 ? 32.425 11.760 36.106 1.00 67.31 335 ARG A N 1
ATOM 2578 C CA . ARG A 1 335 ? 32.625 12.953 36.933 1.00 67.31 335 ARG A CA 1
ATOM 2579 C C . ARG A 1 335 ? 33.680 13.862 36.311 1.00 67.31 335 ARG A C 1
ATOM 2581 O O . ARG A 1 335 ? 33.407 15.043 36.110 1.00 67.31 335 ARG A O 1
ATOM 2588 N N . ILE A 1 336 ? 34.830 13.309 35.919 1.00 60.69 336 ILE A N 1
ATOM 2589 C CA . ILE A 1 336 ? 35.918 14.052 35.267 1.00 60.69 336 ILE A CA 1
ATOM 2590 C C . ILE A 1 336 ? 35.434 14.697 33.961 1.00 60.69 336 ILE A C 1
ATOM 2592 O O . ILE A 1 336 ? 35.696 15.880 33.730 1.00 60.69 336 ILE A O 1
ATOM 2596 N N . ILE A 1 337 ? 34.677 13.962 33.140 1.00 58.34 337 ILE A N 1
ATOM 2597 C CA . ILE A 1 337 ? 34.088 14.472 31.894 1.00 58.34 337 ILE A CA 1
ATOM 2598 C C . ILE A 1 337 ? 33.115 15.627 32.184 1.00 58.34 337 ILE A C 1
ATOM 2600 O O . ILE A 1 337 ? 33.248 16.699 31.591 1.00 58.34 337 ILE A O 1
ATOM 2604 N N . LYS A 1 338 ? 32.185 15.472 33.138 1.00 60.34 338 LYS A N 1
ATOM 2605 C CA . LYS A 1 338 ? 31.226 16.527 33.524 1.00 60.34 338 LYS A CA 1
ATOM 2606 C C . LYS A 1 338 ? 31.930 17.782 34.058 1.00 60.34 338 LYS A C 1
ATOM 2608 O O . LYS A 1 338 ? 31.575 18.890 33.657 1.00 60.34 338 LYS A O 1
ATOM 2613 N N . THR A 1 339 ? 32.954 17.636 34.900 1.00 63.28 339 THR A N 1
ATOM 2614 C CA . THR A 1 339 ? 33.703 18.768 35.475 1.00 63.28 339 THR A CA 1
ATOM 2615 C C . THR A 1 339 ? 34.552 19.497 34.427 1.00 63.28 339 THR A C 1
ATOM 2617 O O . THR A 1 339 ? 34.587 20.731 34.407 1.00 63.28 339 THR A O 1
ATOM 2620 N N . LYS A 1 340 ? 35.202 18.763 33.512 1.00 60.88 340 LYS A N 1
ATOM 2621 C CA . LYS A 1 340 ? 36.010 19.356 32.433 1.00 60.88 340 LYS A CA 1
ATOM 2622 C C . LYS A 1 340 ? 35.157 20.006 31.336 1.00 60.88 340 LYS A C 1
ATOM 2624 O O . LYS A 1 340 ? 35.581 21.014 30.774 1.00 60.88 340 LYS A O 1
ATOM 2629 N N . LEU A 1 341 ? 33.958 19.486 31.054 1.00 59.41 341 LEU A N 1
ATOM 2630 C CA . LEU A 1 341 ? 33.041 20.049 30.050 1.00 59.41 341 LEU A CA 1
ATOM 2631 C C . LEU A 1 341 ? 32.203 21.218 30.584 1.00 59.41 341 LEU A C 1
ATOM 2633 O O . LEU A 1 341 ? 31.998 22.198 29.866 1.00 59.41 341 LEU A O 1
ATOM 2637 N N . GLY A 1 342 ? 31.767 21.155 31.848 1.00 53.66 342 GLY A N 1
ATOM 2638 C CA . GLY A 1 342 ? 30.924 22.179 32.479 1.00 53.66 342 GLY A CA 1
ATOM 2639 C C . GLY A 1 342 ? 31.585 23.553 32.616 1.00 53.66 342 GLY A C 1
ATOM 2640 O O . GLY A 1 342 ? 30.892 24.552 32.762 1.00 53.66 342 GLY A O 1
ATOM 2641 N N . THR A 1 343 ? 32.914 23.631 32.514 1.00 52.66 343 THR A N 1
ATOM 2642 C CA . THR A 1 343 ? 33.665 24.893 32.596 1.00 52.66 343 THR A CA 1
ATOM 2643 C C . THR A 1 343 ? 33.973 25.527 31.235 1.00 52.66 343 THR A C 1
ATOM 2645 O O . THR A 1 343 ? 34.485 26.646 31.209 1.00 52.66 343 THR A O 1
ATOM 2648 N N . ARG A 1 344 ? 33.709 24.855 30.096 1.00 53.16 344 ARG A N 1
ATOM 2649 C CA . ARG A 1 344 ? 34.247 25.288 28.785 1.00 53.16 344 ARG A CA 1
ATOM 2650 C C . ARG A 1 344 ? 33.329 25.160 27.556 1.00 53.16 344 ARG A C 1
ATOM 2652 O O . ARG A 1 344 ? 33.785 25.522 26.474 1.00 53.16 344 ARG A O 1
ATOM 2659 N N . MET A 1 345 ? 32.079 24.692 27.658 1.00 52.31 345 MET A N 1
ATOM 2660 C CA . MET A 1 345 ? 31.237 24.447 26.466 1.00 52.31 345 MET A CA 1
ATOM 2661 C C . MET A 1 345 ? 29.827 25.057 26.485 1.00 52.31 345 MET A C 1
ATOM 2663 O O . MET A 1 345 ? 29.206 25.229 27.530 1.00 52.31 345 MET A O 1
ATOM 2667 N N . ASN A 1 346 ? 29.318 25.320 25.274 1.00 54.34 346 ASN A N 1
ATOM 2668 C CA . ASN A 1 346 ? 27.949 25.741 24.962 1.00 54.34 346 ASN A CA 1
ATOM 2669 C C . ASN A 1 346 ? 26.910 24.684 25.411 1.00 54.34 346 ASN A C 1
ATOM 2671 O O . ASN A 1 346 ? 27.149 23.479 25.321 1.00 54.34 346 ASN A O 1
ATOM 2675 N N . THR A 1 347 ? 25.743 25.134 25.877 1.00 53.91 347 THR A N 1
ATOM 2676 C CA . THR A 1 347 ? 24.751 24.355 26.641 1.00 53.91 347 THR A CA 1
ATOM 2677 C C . THR A 1 347 ? 24.107 23.194 25.876 1.00 53.91 347 THR A C 1
ATOM 2679 O O . THR A 1 347 ? 23.674 22.234 26.507 1.00 53.91 347 THR A O 1
ATOM 2682 N N . SER A 1 348 ? 24.072 23.223 24.539 1.00 49.00 348 SER A N 1
ATOM 2683 C CA . SER A 1 348 ? 23.409 22.193 23.715 1.00 49.00 348 SER A CA 1
ATOM 2684 C C . SER A 1 348 ? 24.124 20.834 23.720 1.00 49.00 348 SER A C 1
ATOM 2686 O O . SER A 1 348 ? 23.481 19.805 23.905 1.00 49.00 348 SER A O 1
ATOM 2688 N N . ILE A 1 349 ? 25.452 20.805 23.565 1.00 53.78 349 ILE A N 1
ATOM 2689 C CA . ILE A 1 349 ? 26.214 19.540 23.494 1.00 53.78 349 ILE A CA 1
ATOM 2690 C C . ILE A 1 349 ? 26.460 18.971 24.887 1.00 53.78 349 ILE A C 1
ATOM 2692 O O . ILE A 1 349 ? 26.362 17.766 25.093 1.00 53.78 349 ILE A O 1
ATOM 2696 N N . THR A 1 350 ? 26.685 19.834 25.881 1.00 56.62 350 THR A N 1
ATOM 2697 C CA . THR A 1 350 ? 26.724 19.423 27.291 1.00 56.62 350 THR A CA 1
ATOM 2698 C C . THR A 1 350 ? 25.405 18.764 27.705 1.00 56.62 350 THR A C 1
ATOM 2700 O O . THR A 1 350 ? 25.412 17.840 28.516 1.00 56.62 350 THR A O 1
ATOM 2703 N N . LYS A 1 351 ? 24.281 19.186 27.107 1.00 55.66 351 LYS A N 1
ATOM 2704 C CA . LYS A 1 351 ? 22.964 18.579 27.311 1.00 55.66 351 LYS A CA 1
ATOM 2705 C C . LYS A 1 351 ? 22.842 17.219 26.622 1.00 55.66 351 LYS A C 1
ATOM 2707 O O . LYS A 1 351 ? 22.416 16.286 27.285 1.00 55.66 351 LYS A O 1
ATOM 2712 N N . GLU A 1 352 ? 23.249 17.059 25.363 1.00 55.59 352 GLU A N 1
ATOM 2713 C CA . GLU A 1 352 ? 23.186 15.752 24.678 1.00 55.59 352 GLU A CA 1
ATOM 2714 C C . GLU A 1 352 ? 24.168 14.727 25.250 1.00 55.59 352 GLU A C 1
ATOM 2716 O O . GLU A 1 352 ? 23.760 13.627 25.613 1.00 55.59 352 GLU A O 1
ATOM 2721 N N . VAL A 1 353 ? 25.437 15.102 25.430 1.00 55.41 353 VAL A N 1
ATOM 2722 C CA . VAL A 1 353 ? 26.439 14.251 26.089 1.00 55.41 353 VAL A CA 1
ATOM 2723 C C . VAL A 1 353 ? 26.006 13.960 27.525 1.00 55.41 353 VAL A C 1
ATOM 2725 O O . VAL A 1 353 ? 26.104 12.825 27.974 1.00 55.41 353 VAL A O 1
ATOM 2728 N N . GLY A 1 354 ? 25.447 14.946 28.233 1.00 59.34 354 GLY A N 1
ATOM 2729 C CA . GLY A 1 354 ? 24.878 14.765 29.567 1.00 59.34 354 GLY A CA 1
ATOM 2730 C C . GLY A 1 354 ? 23.690 13.800 29.597 1.00 59.34 354 GLY A C 1
ATOM 2731 O O . GLY A 1 354 ? 23.628 12.966 30.493 1.00 59.34 354 GLY A O 1
ATOM 2732 N N . ILE A 1 355 ? 22.777 13.861 28.623 1.00 57.62 355 ILE A N 1
ATOM 2733 C CA . ILE A 1 355 ? 21.633 12.944 28.497 1.00 57.62 355 ILE A CA 1
ATOM 2734 C C . ILE A 1 355 ? 22.124 11.527 28.207 1.00 57.62 355 ILE A C 1
ATOM 2736 O O . ILE A 1 355 ? 21.695 10.592 28.882 1.00 57.62 355 ILE A O 1
ATOM 2740 N N . THR A 1 356 ? 23.033 11.353 27.248 1.00 55.72 356 THR A N 1
ATOM 2741 C CA . THR A 1 356 ? 23.553 10.028 26.890 1.00 55.72 356 THR A CA 1
ATOM 2742 C C . THR A 1 356 ? 24.368 9.420 28.025 1.00 55.72 356 THR A C 1
ATOM 2744 O O . THR A 1 356 ? 24.198 8.245 28.340 1.00 55.72 356 THR A O 1
ATOM 2747 N N . LEU A 1 357 ? 25.168 10.226 28.725 1.00 55.81 357 LEU A N 1
ATOM 2748 C CA . LEU A 1 357 ? 25.913 9.792 29.905 1.00 55.81 357 LEU A CA 1
ATOM 2749 C C . LEU A 1 357 ? 24.999 9.472 31.093 1.00 55.81 357 LEU A C 1
ATOM 2751 O O . LEU A 1 357 ? 25.231 8.477 31.767 1.00 55.81 357 LEU A O 1
ATOM 2755 N N . SER A 1 358 ? 23.944 10.252 31.338 1.00 58.72 358 SER A N 1
ATOM 2756 C CA . SER A 1 358 ? 22.957 9.944 32.384 1.00 58.72 358 SER A CA 1
ATOM 2757 C C . SER A 1 358 ? 22.139 8.691 32.054 1.00 58.72 358 SER A C 1
ATOM 2759 O O . SER A 1 358 ? 21.813 7.923 32.953 1.00 58.72 358 SER A O 1
ATOM 2761 N N . ARG A 1 359 ? 21.850 8.430 30.771 1.00 60.44 359 ARG A N 1
ATOM 2762 C CA . ARG A 1 359 ? 21.226 7.174 30.316 1.00 60.44 359 ARG A CA 1
ATOM 2763 C C . ARG A 1 359 ? 22.164 5.983 30.489 1.00 60.44 359 ARG A C 1
ATOM 2765 O O . ARG A 1 359 ? 21.731 4.952 30.993 1.00 60.44 359 ARG A O 1
ATOM 2772 N N . ALA A 1 360 ? 23.434 6.131 30.115 1.00 56.97 360 ALA A N 1
ATOM 2773 C CA . ALA A 1 360 ? 24.454 5.111 30.338 1.00 56.97 360 ALA A CA 1
ATOM 2774 C C . ALA A 1 360 ? 24.645 4.836 31.838 1.00 56.97 360 ALA A C 1
ATOM 2776 O O . ALA A 1 360 ? 24.715 3.679 32.230 1.00 56.97 360 ALA A O 1
ATOM 2777 N N . GLN A 1 361 ? 24.636 5.878 32.676 1.00 59.84 361 GLN A N 1
ATOM 2778 C CA . GLN A 1 361 ? 24.717 5.774 34.134 1.00 59.84 361 GLN A CA 1
ATOM 2779 C C . GLN A 1 361 ? 23.514 5.021 34.718 1.00 59.84 361 GLN A C 1
ATOM 2781 O O . GLN A 1 361 ? 23.708 4.035 35.418 1.00 59.84 361 GLN A O 1
ATOM 2786 N N . ALA A 1 362 ? 22.284 5.411 34.369 1.00 59.44 362 ALA A N 1
ATOM 2787 C CA . ALA A 1 362 ? 21.077 4.739 34.854 1.00 59.44 362 ALA A CA 1
ATOM 2788 C C . ALA A 1 362 ? 20.992 3.266 34.407 1.00 59.44 362 ALA A C 1
ATOM 2790 O O . ALA A 1 362 ? 20.441 2.428 35.117 1.00 59.44 362 ALA A O 1
ATOM 2791 N N . ARG A 1 363 ? 21.535 2.939 33.227 1.00 60.62 363 ARG A N 1
ATOM 2792 C CA . ARG A 1 363 ? 21.618 1.559 32.722 1.00 60.62 363 ARG A CA 1
ATOM 2793 C C . ARG A 1 363 ? 22.729 0.758 33.398 1.00 60.62 363 ARG A C 1
ATOM 2795 O O . ARG A 1 363 ? 22.519 -0.411 33.685 1.00 60.62 363 ARG A O 1
ATOM 2802 N N . LEU A 1 364 ? 23.872 1.381 33.687 1.00 58.34 364 LEU A N 1
ATOM 2803 C CA . LEU A 1 364 ? 24.973 0.754 34.417 1.00 58.34 364 LEU A CA 1
ATOM 2804 C C . LEU A 1 364 ? 24.590 0.475 35.879 1.00 58.34 364 LEU A C 1
ATOM 2806 O O . LEU A 1 364 ? 24.913 -0.585 36.392 1.00 58.34 364 LEU A O 1
ATOM 2810 N N . GLU A 1 365 ? 23.855 1.387 36.522 1.00 59.78 365 GLU A N 1
ATOM 2811 C CA . GLU A 1 365 ? 23.351 1.215 37.891 1.00 59.78 365 GLU A CA 1
ATOM 2812 C C . GLU A 1 365 ? 22.354 0.045 37.987 1.00 59.78 365 GLU A C 1
ATOM 2814 O O . GLU A 1 365 ? 22.478 -0.768 38.903 1.00 59.78 365 GLU A O 1
ATOM 2819 N N . ARG A 1 366 ? 21.453 -0.115 37.000 1.00 54.94 366 ARG A N 1
ATOM 2820 C CA . ARG A 1 366 ? 20.594 -1.315 36.869 1.00 54.94 366 ARG A CA 1
ATOM 2821 C C . ARG A 1 366 ? 21.389 -2.586 36.575 1.00 54.94 366 ARG A C 1
ATOM 2823 O O . ARG A 1 366 ? 21.077 -3.642 37.103 1.00 54.94 366 ARG A O 1
ATOM 2830 N N . ALA A 1 367 ? 22.436 -2.482 35.765 1.00 54.72 367 ALA A N 1
ATOM 2831 C CA . ALA A 1 367 ? 23.308 -3.607 35.454 1.00 54.72 367 ALA A CA 1
ATOM 2832 C C . ALA A 1 367 ? 24.136 -4.087 36.655 1.00 54.72 367 ALA A C 1
ATOM 2834 O O . ALA A 1 367 ? 24.564 -5.228 36.665 1.00 54.72 367 ALA A O 1
ATOM 2835 N N . THR A 1 368 ? 24.387 -3.250 37.667 1.00 51.84 368 THR A N 1
ATOM 2836 C CA . THR A 1 368 ? 25.075 -3.678 38.900 1.00 51.84 368 THR A CA 1
ATOM 2837 C C . THR A 1 368 ? 24.204 -4.426 39.895 1.00 51.84 368 THR A C 1
ATOM 2839 O O . THR A 1 368 ? 24.755 -5.052 40.798 1.00 51.84 368 THR A O 1
ATOM 2842 N N . SER A 1 369 ? 22.877 -4.368 39.762 1.00 51.28 369 SER A N 1
ATOM 2843 C CA . SER A 1 369 ? 21.979 -5.195 40.574 1.00 51.28 369 SER A CA 1
ATOM 2844 C C . SER A 1 369 ? 21.838 -6.630 40.052 1.00 51.28 369 SER A C 1
ATOM 2846 O O . SER A 1 369 ? 21.327 -7.471 40.785 1.00 51.28 369 SER A O 1
ATOM 2848 N N . GLU A 1 370 ? 22.327 -6.933 38.844 1.00 55.12 370 GLU A N 1
ATOM 2849 C CA . GLU A 1 370 ? 22.191 -8.237 38.175 1.00 55.12 370 GLU A CA 1
ATOM 2850 C C . GLU A 1 370 ? 23.543 -8.707 37.585 1.00 55.12 370 GLU A C 1
ATOM 2852 O O . GLU A 1 370 ? 24.454 -7.918 37.338 1.00 55.12 370 GLU A O 1
ATOM 2857 N N . ALA A 1 371 ? 23.755 -10.019 37.456 1.00 55.34 371 ALA A N 1
ATOM 2858 C CA . ALA A 1 371 ? 25.080 -10.614 37.240 1.00 55.34 371 ALA A CA 1
ATOM 2859 C C . ALA A 1 371 ? 25.561 -10.555 35.772 1.00 55.34 371 ALA A C 1
ATOM 2861 O O . ALA A 1 371 ? 25.623 -11.572 35.086 1.00 55.34 371 ALA A O 1
ATOM 2862 N N . MET A 1 372 ? 25.978 -9.373 35.313 1.00 65.62 372 MET A N 1
ATOM 2863 C CA . MET A 1 372 ? 26.408 -9.143 33.929 1.00 65.62 372 MET A CA 1
ATOM 2864 C C . MET A 1 372 ? 27.653 -9.965 33.510 1.00 65.62 372 MET A C 1
ATOM 2866 O O . MET A 1 372 ? 28.656 -10.050 34.226 1.00 65.62 372 MET A O 1
ATOM 2870 N N . ASN A 1 373 ? 27.637 -10.514 32.288 1.00 73.62 373 ASN A N 1
ATOM 2871 C CA . ASN A 1 373 ? 28.744 -11.291 31.704 1.00 73.62 373 ASN A CA 1
ATOM 2872 C C . ASN A 1 373 ? 30.078 -10.503 31.627 1.00 73.62 373 ASN A C 1
ATOM 2874 O O . ASN A 1 373 ? 30.147 -9.400 31.074 1.00 73.62 373 ASN A O 1
ATOM 2878 N N . ILE A 1 374 ? 31.176 -11.127 32.076 1.00 65.06 374 ILE A N 1
ATOM 2879 C CA . ILE A 1 374 ? 32.552 -10.584 32.112 1.00 65.06 374 ILE A CA 1
ATOM 2880 C C . ILE A 1 374 ? 33.008 -9.980 30.766 1.00 65.06 374 ILE A C 1
ATOM 2882 O O . ILE A 1 374 ? 33.722 -8.972 30.743 1.00 65.06 374 ILE A O 1
ATOM 2886 N N . ARG A 1 375 ? 32.590 -10.543 29.622 1.00 66.94 375 ARG A N 1
ATOM 2887 C CA . ARG A 1 375 ? 32.960 -10.018 28.291 1.00 66.94 375 ARG A CA 1
ATOM 2888 C C . ARG A 1 375 ? 32.329 -8.656 27.999 1.00 66.94 375 ARG A C 1
ATOM 2890 O O . ARG A 1 375 ? 32.980 -7.793 27.408 1.00 66.94 375 ARG A O 1
ATOM 2897 N N . HIS A 1 376 ? 31.086 -8.445 28.423 1.00 73.94 376 HIS A N 1
ATOM 2898 C CA . HIS A 1 376 ? 30.377 -7.179 28.230 1.00 73.94 376 HIS A CA 1
ATOM 2899 C C . HIS A 1 376 ? 30.976 -6.075 29.094 1.00 73.94 376 HIS A C 1
ATOM 2901 O O . HIS A 1 376 ? 31.263 -4.978 28.613 1.00 73.94 376 HIS A O 1
ATOM 2907 N N . VAL A 1 377 ? 31.292 -6.425 30.335 1.00 68.25 377 VAL A N 1
ATOM 2908 C CA . VAL A 1 377 ? 31.998 -5.574 31.288 1.00 68.25 377 VAL A CA 1
ATOM 2909 C C . VAL A 1 377 ? 33.357 -5.112 30.737 1.00 68.25 377 VAL A C 1
ATOM 2911 O O . VAL A 1 377 ? 33.670 -3.918 30.765 1.00 68.25 377 VAL A O 1
ATOM 2914 N N . ALA A 1 378 ? 34.150 -6.020 30.156 1.00 70.56 378 ALA A N 1
ATOM 2915 C CA . ALA A 1 378 ? 35.434 -5.676 29.540 1.00 70.56 378 ALA A CA 1
ATOM 2916 C C . ALA A 1 378 ? 35.283 -4.709 28.348 1.00 70.56 378 ALA A C 1
ATOM 2918 O O . ALA A 1 378 ? 36.076 -3.773 28.198 1.00 70.56 378 ALA A O 1
ATOM 2919 N N . ARG A 1 379 ? 34.244 -4.895 27.523 1.00 74.88 379 ARG A N 1
ATOM 2920 C CA . ARG A 1 379 ? 33.947 -4.029 26.372 1.00 74.88 379 ARG A CA 1
ATOM 2921 C C . ARG A 1 379 ? 33.532 -2.625 26.809 1.00 74.88 379 ARG A C 1
ATOM 2923 O O . ARG A 1 379 ? 34.077 -1.650 26.294 1.00 74.88 379 ARG A O 1
ATOM 2930 N N . ILE A 1 380 ? 32.648 -2.517 27.799 1.00 74.00 380 ILE A N 1
ATOM 2931 C CA . ILE A 1 380 ? 32.236 -1.236 28.393 1.00 74.00 380 ILE A CA 1
ATOM 2932 C C . ILE A 1 380 ? 33.459 -0.508 28.973 1.00 74.00 380 ILE A C 1
ATOM 2934 O O . ILE A 1 380 ? 33.689 0.661 28.663 1.00 74.00 380 ILE A O 1
ATOM 2938 N N . ARG A 1 381 ? 34.320 -1.213 29.722 1.00 71.75 381 ARG A N 1
ATOM 2939 C CA . ARG A 1 381 ? 35.564 -0.663 30.293 1.00 71.75 381 ARG A CA 1
ATOM 2940 C C . ARG A 1 381 ? 36.505 -0.112 29.213 1.00 71.75 381 ARG A C 1
ATOM 2942 O O . ARG A 1 381 ? 37.111 0.944 29.406 1.00 71.75 381 ARG A O 1
ATOM 2949 N N . ALA A 1 382 ? 36.619 -0.791 28.072 1.00 77.31 382 ALA A N 1
ATOM 2950 C CA . ALA A 1 382 ? 37.444 -0.333 26.956 1.00 77.31 382 ALA A CA 1
ATOM 2951 C C . ALA A 1 382 ? 36.919 0.977 26.344 1.00 77.31 382 ALA A C 1
ATOM 2953 O O . ALA A 1 382 ? 37.703 1.903 26.127 1.00 77.31 382 ALA A O 1
ATOM 2954 N N . VAL A 1 383 ? 35.607 1.089 26.114 1.00 73.38 383 VAL A N 1
ATOM 2955 C CA . VAL A 1 383 ? 34.995 2.308 25.554 1.00 73.38 383 VAL A CA 1
ATOM 2956 C C . VAL A 1 383 ? 35.116 3.483 26.527 1.00 73.38 383 VAL A C 1
ATOM 2958 O O . VAL A 1 383 ? 35.506 4.579 26.124 1.00 73.38 383 VAL A O 1
ATOM 2961 N N . THR A 1 384 ? 34.904 3.246 27.822 1.00 74.19 384 THR A N 1
ATOM 2962 C CA . THR A 1 384 ? 35.072 4.268 28.866 1.00 74.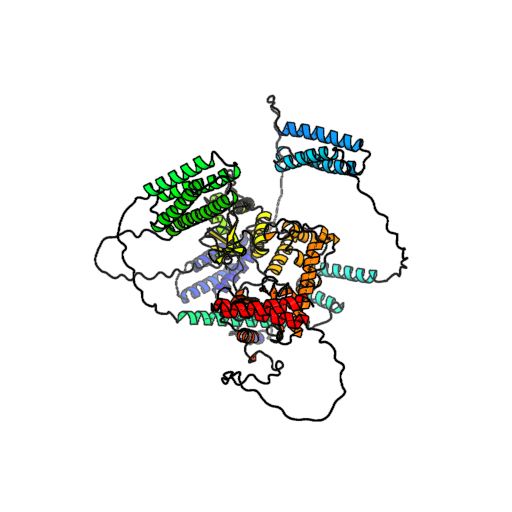19 384 THR A CA 1
ATOM 2963 C C . THR A 1 384 ? 36.512 4.785 28.941 1.00 74.19 384 THR A C 1
ATOM 2965 O O . THR A 1 384 ? 36.719 5.996 29.008 1.00 74.19 384 THR A O 1
ATOM 2968 N N . LYS A 1 385 ? 37.529 3.914 28.836 1.00 77.31 385 LYS A N 1
ATOM 2969 C CA . LYS A 1 385 ? 38.942 4.345 28.773 1.00 77.31 385 LYS A CA 1
ATOM 2970 C C . LYS A 1 385 ? 39.240 5.202 27.539 1.00 77.31 385 LYS A C 1
ATOM 2972 O O . LYS A 1 385 ? 39.984 6.175 27.650 1.00 77.31 385 LYS A O 1
ATOM 2977 N N . LYS A 1 386 ? 38.653 4.880 26.379 1.00 81.62 386 LYS A N 1
ATOM 2978 C CA . LYS A 1 386 ? 38.791 5.698 25.159 1.00 81.62 386 LYS A CA 1
ATOM 2979 C C . LYS A 1 386 ? 38.158 7.082 25.343 1.00 81.62 386 LYS A C 1
ATOM 2981 O O . LYS A 1 386 ? 38.775 8.076 24.971 1.00 81.62 386 LYS A O 1
ATOM 2986 N N . LEU A 1 387 ? 36.967 7.153 25.943 1.00 74.81 387 LEU A N 1
ATOM 2987 C CA . LEU A 1 387 ? 36.291 8.419 26.254 1.00 74.81 387 LEU A CA 1
ATOM 2988 C C . LEU A 1 387 ? 37.107 9.267 27.236 1.00 74.81 387 LEU A C 1
ATOM 2990 O O . LEU A 1 387 ? 37.266 10.467 27.018 1.00 74.81 387 LEU A O 1
ATOM 2994 N N . GLN A 1 388 ? 37.683 8.639 28.263 1.00 73.12 388 GLN A N 1
ATOM 2995 C CA . GLN A 1 388 ? 38.551 9.302 29.234 1.00 73.12 388 GLN A CA 1
ATOM 2996 C C . GLN A 1 388 ? 39.815 9.868 28.569 1.00 73.12 388 GLN A C 1
ATOM 2998 O O . GLN A 1 388 ? 40.106 11.053 28.707 1.00 73.12 388 GLN A O 1
ATOM 3003 N N . ALA A 1 389 ? 40.516 9.063 27.766 1.00 76.62 389 ALA A N 1
ATOM 3004 C CA . ALA A 1 389 ? 41.697 9.512 27.029 1.00 76.62 389 ALA A CA 1
ATOM 3005 C C . ALA A 1 389 ? 41.374 10.651 26.044 1.00 76.62 389 ALA A C 1
ATOM 3007 O O . ALA A 1 389 ? 42.157 11.590 25.894 1.00 76.62 389 ALA A O 1
ATOM 3008 N N . LEU A 1 390 ? 40.205 10.600 25.396 1.00 76.38 390 LEU A N 1
ATOM 3009 C CA . LEU A 1 390 ? 39.736 11.649 24.492 1.00 76.38 390 LEU A CA 1
ATOM 3010 C C . LEU A 1 390 ? 39.404 12.952 25.240 1.00 76.38 390 LEU A C 1
ATOM 3012 O O . LEU A 1 390 ? 39.663 14.041 24.727 1.00 76.38 390 LEU A O 1
ATOM 3016 N N . ALA A 1 391 ? 38.851 12.856 26.450 1.00 72.19 391 ALA A N 1
ATOM 3017 C CA . ALA A 1 391 ? 38.605 14.005 27.317 1.00 72.19 391 ALA A CA 1
ATOM 3018 C C . ALA A 1 391 ? 39.915 14.610 27.856 1.00 72.19 391 ALA A C 1
ATOM 3020 O O . ALA A 1 391 ? 40.053 15.832 27.911 1.00 72.19 391 ALA A O 1
ATOM 3021 N N . ASP A 1 392 ? 40.894 13.774 28.207 1.00 74.81 392 ASP A N 1
ATOM 3022 C CA . ASP A 1 392 ? 42.203 14.206 28.710 1.00 74.81 392 ASP A CA 1
ATOM 3023 C C . ASP A 1 392 ? 43.089 14.814 27.612 1.00 74.81 392 ASP A C 1
ATOM 3025 O O . ASP A 1 392 ? 43.839 15.755 27.872 1.00 74.81 392 ASP A O 1
ATOM 3029 N N . GLY A 1 393 ? 42.961 14.332 26.373 1.00 75.19 393 GLY A N 1
ATOM 3030 C CA . GLY A 1 393 ? 43.682 14.833 25.201 1.00 75.19 393 GLY A CA 1
ATOM 3031 C C . GLY A 1 393 ? 43.075 16.076 24.540 1.00 75.19 393 GLY A C 1
ATOM 3032 O O . GLY A 1 393 ? 43.615 16.549 23.537 1.00 75.19 393 GLY A O 1
ATOM 3033 N N . PHE A 1 394 ? 41.964 16.612 25.055 1.00 76.19 394 PHE A N 1
ATOM 3034 C CA . PHE A 1 394 ? 41.281 17.751 24.442 1.00 76.19 394 PHE A CA 1
ATOM 3035 C C . PHE A 1 394 ? 42.135 19.030 24.490 1.00 76.19 394 PHE A C 1
ATOM 3037 O O . PHE A 1 394 ? 42.400 19.593 25.554 1.00 76.19 394 PHE A O 1
ATOM 3044 N N . LYS A 1 395 ? 42.518 19.534 23.310 1.00 75.88 395 LYS A N 1
ATOM 3045 C CA . LYS A 1 395 ? 43.168 20.840 23.129 1.00 75.88 395 LYS A CA 1
ATOM 3046 C C . LYS A 1 395 ? 42.166 21.837 22.548 1.00 75.88 395 LYS A C 1
ATOM 3048 O O . LYS A 1 395 ? 41.460 21.528 21.587 1.00 75.88 395 LYS A O 1
ATOM 3053 N N . SER A 1 396 ? 42.121 23.051 23.099 1.00 55.97 396 SER A N 1
ATOM 3054 C CA . SER A 1 396 ? 41.284 24.135 22.571 1.00 55.97 396 SER A CA 1
ATOM 3055 C C . SER A 1 396 ? 41.677 24.439 21.119 1.00 55.97 396 SER A C 1
ATOM 3057 O O . SER A 1 396 ? 42.776 24.932 20.878 1.00 55.97 396 SER A O 1
ATOM 3059 N N . GLY A 1 397 ? 40.803 24.109 20.162 1.00 63.09 397 GLY A N 1
ATOM 3060 C CA . GLY A 1 397 ? 41.033 24.316 18.724 1.00 63.09 397 GLY A CA 1
ATOM 3061 C C . GLY A 1 397 ? 40.618 23.145 17.822 1.00 63.09 397 GLY A C 1
ATOM 3062 O O . GLY A 1 397 ? 40.305 23.371 16.658 1.00 63.09 397 GLY A O 1
ATOM 3063 N N . GLU A 1 398 ? 40.515 21.914 18.341 1.00 78.31 398 GLU A N 1
ATOM 3064 C CA . GLU A 1 398 ? 40.136 20.717 17.554 1.00 78.31 398 GLU A CA 1
ATOM 3065 C C . GLU A 1 398 ? 38.667 20.282 17.749 1.00 78.31 398 GLU A C 1
ATOM 3067 O O . GLU A 1 398 ? 38.334 19.097 17.704 1.00 78.31 398 GLU A O 1
ATOM 3072 N N . TYR A 1 399 ? 37.764 21.243 17.956 1.00 71.44 399 TYR A N 1
ATOM 3073 C CA . TYR A 1 399 ? 36.388 20.986 18.405 1.00 71.44 399 TYR A CA 1
ATOM 3074 C C . TYR A 1 399 ? 35.614 19.985 17.531 1.00 71.44 399 TYR A C 1
ATOM 3076 O O . TYR A 1 399 ? 35.114 18.993 18.044 1.00 71.44 399 TYR A O 1
ATOM 3084 N N . LYS A 1 400 ? 35.577 20.181 16.205 1.00 68.62 400 LYS A N 1
ATOM 3085 C CA . LYS A 1 400 ? 34.817 19.301 15.291 1.00 68.62 400 LYS A CA 1
ATOM 3086 C C . LYS A 1 400 ? 35.355 17.867 15.243 1.00 68.62 400 LYS A C 1
ATOM 3088 O O . LYS A 1 400 ? 34.605 16.919 15.026 1.00 68.62 400 LYS A O 1
ATOM 3093 N N . LYS A 1 401 ? 36.669 17.704 15.412 1.00 75.00 401 LYS A N 1
ATOM 3094 C CA . LYS A 1 401 ? 37.327 16.391 15.408 1.00 75.00 401 LYS A CA 1
ATOM 3095 C C . LYS A 1 401 ? 37.046 15.653 16.714 1.00 75.00 401 LYS A C 1
ATOM 3097 O O . LYS A 1 401 ? 36.763 14.459 16.687 1.00 75.00 401 LYS A O 1
ATOM 3102 N N . TRP A 1 402 ? 37.068 16.385 17.825 1.00 79.94 402 TRP A N 1
ATOM 3103 C CA . TRP A 1 402 ? 36.694 15.878 19.138 1.00 79.94 402 TRP A CA 1
ATOM 3104 C C . TRP A 1 402 ? 35.203 15.509 19.204 1.00 79.94 402 TRP A C 1
ATOM 3106 O O . TRP A 1 402 ? 34.882 14.398 19.603 1.00 79.94 402 TRP A O 1
ATOM 3116 N N . GLU A 1 403 ? 34.307 16.367 18.707 1.00 73.50 403 GLU A N 1
ATOM 3117 C CA . GLU A 1 403 ? 32.855 16.129 18.628 1.00 73.50 403 GLU A CA 1
ATOM 3118 C C . GLU A 1 403 ? 32.526 14.844 17.855 1.00 73.50 403 GLU A C 1
ATOM 3120 O O . GLU A 1 403 ? 31.809 13.976 18.351 1.00 73.50 403 GLU A O 1
ATOM 3125 N N . LYS A 1 404 ? 33.134 14.665 16.675 1.00 75.06 404 LYS A N 1
ATOM 3126 C CA . LYS A 1 404 ? 32.974 13.445 15.874 1.00 75.06 404 LYS A CA 1
ATOM 3127 C C . LYS A 1 404 ? 33.477 12.194 16.608 1.00 75.06 404 LYS A C 1
ATOM 3129 O O . LYS A 1 404 ? 32.855 11.138 16.508 1.00 75.06 404 LYS A O 1
ATOM 3134 N N . ALA A 1 405 ? 34.589 12.300 17.337 1.00 76.56 405 ALA A N 1
ATOM 3135 C CA . ALA A 1 405 ? 35.158 11.188 18.098 1.00 76.56 405 ALA A CA 1
ATOM 3136 C C . ALA A 1 405 ? 34.309 10.823 19.330 1.00 76.56 405 ALA A C 1
ATOM 3138 O O . ALA A 1 405 ? 34.093 9.640 19.586 1.00 76.56 405 ALA A O 1
ATOM 3139 N N . VAL A 1 406 ? 33.767 11.816 20.046 1.00 74.75 406 VAL A N 1
ATOM 3140 C CA . VAL A 1 406 ? 32.832 11.601 21.163 1.00 74.75 406 VAL A CA 1
ATOM 3141 C C . VAL A 1 406 ? 31.539 10.963 20.668 1.00 74.75 406 VAL A C 1
ATOM 3143 O O . VAL A 1 406 ? 31.095 9.991 21.269 1.00 74.75 406 VAL A O 1
ATOM 3146 N N . GLY A 1 407 ? 30.968 11.442 19.558 1.00 72.06 407 GLY A N 1
ATOM 3147 C CA . GLY A 1 407 ? 29.765 10.846 18.968 1.00 72.06 407 GLY A CA 1
ATOM 3148 C C . GLY A 1 407 ? 29.963 9.373 18.590 1.00 72.06 407 GLY A C 1
ATOM 3149 O O . GLY A 1 407 ? 29.129 8.534 18.919 1.00 72.06 407 GLY A O 1
ATOM 3150 N N . GLY A 1 408 ? 31.107 9.034 17.984 1.00 74.31 408 GLY A N 1
ATOM 3151 C CA . GLY A 1 408 ? 31.452 7.646 17.656 1.00 74.31 408 GLY A CA 1
ATOM 3152 C C . GLY A 1 408 ? 31.583 6.743 18.888 1.00 74.31 408 GLY A C 1
ATOM 3153 O O . GLY A 1 408 ? 30.994 5.666 18.926 1.00 74.31 408 GLY A O 1
ATOM 3154 N N . LEU A 1 409 ? 32.304 7.196 19.919 1.00 77.50 409 LEU A N 1
ATOM 3155 C CA . LEU A 1 409 ? 32.487 6.433 21.160 1.00 77.50 409 LEU A CA 1
ATOM 3156 C C . LEU A 1 409 ? 31.202 6.334 21.994 1.00 77.50 409 LEU A C 1
ATOM 3158 O O . LEU A 1 409 ? 30.979 5.326 22.657 1.00 77.50 409 LEU A O 1
ATOM 3162 N N . SER A 1 410 ? 30.345 7.355 21.945 1.00 71.75 410 SER A N 1
ATOM 3163 C CA . SER A 1 410 ? 29.028 7.344 22.583 1.00 71.75 410 SER A CA 1
ATOM 3164 C C . SER A 1 410 ? 28.120 6.281 21.964 1.00 71.75 410 SER A C 1
ATOM 3166 O O . SER A 1 410 ? 27.458 5.549 22.695 1.00 71.75 410 SER A O 1
ATOM 3168 N N . ASN A 1 411 ? 28.129 6.152 20.635 1.00 69.56 411 ASN A N 1
ATOM 3169 C CA . ASN A 1 411 ? 27.391 5.097 19.940 1.00 69.56 411 ASN A CA 1
ATOM 3170 C C . ASN A 1 411 ? 27.976 3.706 20.245 1.00 69.56 411 ASN A C 1
ATOM 3172 O O . ASN A 1 411 ? 27.225 2.767 20.487 1.00 69.56 411 ASN A O 1
ATOM 3176 N N . GLU A 1 412 ? 29.307 3.569 20.297 1.00 77.50 412 GLU A N 1
ATOM 3177 C CA . GLU A 1 412 ? 29.974 2.310 20.676 1.00 77.50 412 GLU A CA 1
ATOM 3178 C C . GLU A 1 412 ? 29.584 1.868 22.101 1.00 77.50 412 GLU A C 1
ATOM 3180 O O . GLU A 1 412 ? 29.362 0.679 22.339 1.00 77.50 412 GLU A O 1
ATOM 3185 N N . LEU A 1 413 ? 29.452 2.820 23.035 1.00 76.25 413 LEU A N 1
ATOM 3186 C CA . LEU A 1 413 ? 29.013 2.563 24.409 1.00 76.25 413 LEU A CA 1
ATOM 3187 C C . LEU A 1 413 ? 27.541 2.133 24.473 1.00 76.25 413 LEU A C 1
ATOM 3189 O O . LEU A 1 413 ? 27.219 1.187 25.190 1.00 76.25 413 LEU A O 1
ATOM 3193 N N . ASP A 1 414 ? 26.660 2.795 23.718 1.00 68.88 414 ASP A N 1
ATOM 3194 C CA . ASP A 1 414 ? 25.225 2.481 23.686 1.00 68.88 414 ASP A CA 1
ATOM 3195 C C . ASP A 1 414 ? 24.965 1.079 23.113 1.00 68.88 414 ASP A C 1
ATOM 3197 O O . ASP A 1 414 ? 24.197 0.296 23.676 1.00 68.88 414 ASP A O 1
ATOM 3201 N N . VAL A 1 415 ? 25.696 0.705 22.058 1.00 71.38 415 VAL A N 1
ATOM 3202 C CA . VAL A 1 415 ? 25.667 -0.650 21.487 1.00 71.38 415 VAL A CA 1
ATOM 3203 C C . VAL A 1 415 ? 26.198 -1.678 22.485 1.00 71.38 415 VAL A C 1
ATOM 3205 O O . VAL A 1 415 ? 25.574 -2.719 22.677 1.00 71.38 415 VAL A O 1
ATOM 3208 N N . ALA A 1 416 ? 27.328 -1.402 23.147 1.00 70.38 416 ALA A N 1
ATOM 3209 C CA . ALA A 1 416 ? 27.899 -2.324 24.129 1.00 70.38 416 ALA A CA 1
ATOM 3210 C C . ALA A 1 416 ? 26.944 -2.577 25.308 1.00 70.38 416 ALA A C 1
ATOM 3212 O O . ALA A 1 416 ? 26.816 -3.718 25.741 1.00 70.38 416 ALA A O 1
ATOM 3213 N N . LEU A 1 417 ? 26.245 -1.541 25.782 1.00 69.12 417 LEU A N 1
ATOM 3214 C CA . LEU A 1 417 ? 25.228 -1.653 26.832 1.00 69.12 417 LEU A CA 1
ATOM 3215 C C . LEU A 1 417 ? 23.986 -2.413 26.356 1.00 69.12 417 LEU A C 1
ATOM 3217 O O . LEU A 1 417 ? 23.472 -3.255 27.082 1.00 69.12 417 LEU A O 1
ATOM 3221 N N . THR A 1 418 ? 23.520 -2.152 25.136 1.00 69.69 418 THR A N 1
ATOM 3222 C CA . THR A 1 418 ? 22.330 -2.813 24.578 1.00 69.69 418 THR A CA 1
ATOM 3223 C C . THR A 1 418 ? 22.558 -4.312 24.394 1.00 69.69 418 THR A C 1
ATOM 3225 O O . THR A 1 418 ? 21.729 -5.116 24.811 1.00 69.69 418 THR A O 1
ATOM 3228 N N . VAL A 1 419 ? 23.713 -4.702 23.845 1.00 67.88 419 VAL A N 1
ATOM 3229 C CA . VAL A 1 419 ? 24.103 -6.116 23.710 1.00 67.88 419 VAL A CA 1
ATOM 3230 C C . VAL A 1 419 ? 24.222 -6.781 25.080 1.00 67.88 419 VAL A C 1
ATOM 3232 O O . VAL A 1 419 ? 23.791 -7.919 25.245 1.00 67.88 419 VAL A O 1
ATOM 3235 N N . ALA A 1 420 ? 24.761 -6.065 26.070 1.00 64.19 420 ALA A N 1
ATOM 3236 C CA . ALA A 1 420 ? 24.913 -6.598 27.414 1.00 64.19 420 ALA A CA 1
ATOM 3237 C C . ALA A 1 420 ? 23.577 -6.909 28.095 1.00 64.19 420 ALA A C 1
ATOM 3239 O O . ALA A 1 420 ? 23.485 -7.917 28.782 1.00 64.19 420 ALA A O 1
ATOM 3240 N N . LEU A 1 421 ? 22.567 -6.068 27.867 1.00 61.41 421 LEU A N 1
ATOM 3241 C CA . LEU A 1 421 ? 21.227 -6.211 28.439 1.00 61.41 421 LEU A CA 1
ATOM 3242 C C . LEU A 1 421 ? 20.339 -7.194 27.660 1.00 61.41 421 LEU A C 1
ATOM 3244 O O . LEU A 1 421 ? 19.417 -7.759 28.231 1.00 61.41 421 LEU A O 1
ATOM 3248 N N . SER A 1 422 ? 20.600 -7.399 26.365 1.00 59.97 422 SER A N 1
ATOM 3249 C CA . SER A 1 422 ? 19.779 -8.284 25.519 1.00 59.97 422 SER A CA 1
ATOM 3250 C C . SER A 1 422 ? 20.202 -9.752 25.607 1.00 59.97 422 SER A C 1
ATOM 3252 O O . SER A 1 422 ? 19.399 -10.635 25.357 1.00 59.97 422 SER A O 1
ATOM 3254 N N . ALA A 1 423 ? 21.457 -10.036 25.965 1.00 57.41 423 ALA A N 1
ATOM 3255 C CA . ALA A 1 423 ? 21.968 -11.406 26.042 1.00 57.41 423 ALA A CA 1
ATOM 3256 C C . ALA A 1 423 ? 21.427 -12.221 27.238 1.00 57.41 423 ALA A C 1
ATOM 3258 O O . ALA A 1 423 ? 21.710 -13.412 27.325 1.00 57.41 423 ALA A O 1
ATOM 3259 N N . GLU A 1 424 ? 20.685 -11.596 28.158 1.00 53.50 424 GLU A N 1
ATOM 3260 C CA . GLU A 1 424 ? 20.140 -12.245 29.360 1.00 53.50 424 GLU A CA 1
ATOM 3261 C C . GLU A 1 424 ? 18.664 -12.658 29.226 1.00 53.50 424 GLU A C 1
ATOM 3263 O O . GLU A 1 424 ? 18.195 -13.445 30.045 1.00 53.50 424 GLU A O 1
ATOM 3268 N N . SER A 1 425 ? 17.947 -12.247 28.166 1.00 46.38 425 SER A N 1
ATOM 3269 C CA . SER A 1 425 ? 16.589 -12.764 27.900 1.00 46.38 425 SER A CA 1
ATOM 3270 C C . SER A 1 425 ? 16.574 -14.242 27.498 1.00 46.38 425 SER A C 1
ATOM 3272 O O . SER A 1 425 ? 15.533 -14.885 27.588 1.00 46.38 425 SER A O 1
ATOM 3274 N N . ASP A 1 426 ? 17.729 -14.789 27.106 1.00 40.84 426 ASP A N 1
ATOM 3275 C CA . ASP A 1 426 ? 17.854 -16.145 26.562 1.00 40.84 426 ASP A CA 1
ATOM 3276 C C . ASP A 1 426 ? 18.426 -17.163 27.571 1.00 40.84 426 ASP A C 1
ATOM 3278 O O . ASP A 1 426 ? 18.616 -18.332 27.230 1.00 40.84 426 ASP A O 1
ATOM 3282 N N . SER A 1 427 ? 18.704 -16.771 28.825 1.00 39.44 427 SER A N 1
ATOM 3283 C CA . SER A 1 427 ? 19.248 -17.686 29.843 1.00 39.44 427 SER A CA 1
ATOM 3284 C C . SER A 1 427 ? 18.390 -17.757 31.109 1.00 39.44 427 SER A C 1
ATOM 3286 O O . SER A 1 427 ? 18.622 -17.034 32.076 1.00 39.44 427 SER A O 1
ATOM 3288 N N . ALA A 1 428 ? 17.432 -18.687 31.135 1.00 32.12 428 ALA A N 1
ATOM 3289 C CA . ALA A 1 428 ? 16.768 -19.110 32.369 1.00 32.12 428 ALA A CA 1
ATOM 3290 C C . ALA A 1 428 ? 17.743 -19.889 33.288 1.00 32.12 428 ALA A C 1
ATOM 3292 O O . ALA A 1 428 ? 18.604 -20.625 32.790 1.00 32.12 428 ALA A O 1
ATOM 3293 N N . PRO A 1 429 ? 17.628 -19.785 34.626 1.00 38.72 429 PRO A N 1
ATOM 3294 C CA . PRO A 1 429 ? 18.521 -20.477 35.546 1.00 38.72 429 PRO A CA 1
ATOM 3295 C C . PRO A 1 429 ? 18.129 -21.956 35.670 1.00 38.72 429 PRO A C 1
ATOM 3297 O O . PRO A 1 429 ? 17.069 -22.297 36.193 1.00 38.72 429 PRO A O 1
ATOM 3300 N N . VAL A 1 430 ? 19.014 -22.855 35.237 1.00 32.12 430 VAL A N 1
ATOM 3301 C CA . VAL A 1 430 ? 18.923 -24.285 35.562 1.00 32.12 430 VAL A CA 1
ATOM 3302 C C . VAL A 1 430 ? 19.328 -24.460 37.026 1.00 32.12 430 VAL A C 1
ATOM 3304 O O . VAL A 1 430 ? 20.510 -24.414 37.370 1.00 32.12 430 VAL A O 1
ATOM 3307 N N . ALA A 1 431 ? 18.336 -24.625 37.900 1.00 34.78 431 ALA A N 1
ATOM 3308 C CA . ALA A 1 431 ? 18.553 -24.977 39.296 1.00 34.78 431 ALA A CA 1
ATOM 3309 C C . ALA A 1 431 ? 19.183 -26.376 39.404 1.00 34.78 431 ALA A C 1
ATOM 3311 O O . ALA A 1 431 ? 18.729 -27.338 38.784 1.00 34.78 431 ALA A O 1
ATOM 3312 N N . GLN A 1 432 ? 20.246 -26.471 40.202 1.00 36.69 432 GLN A N 1
ATOM 3313 C CA . GLN A 1 432 ? 20.910 -27.722 40.548 1.00 36.69 432 GLN A CA 1
ATOM 3314 C C . GLN A 1 432 ? 19.989 -28.573 41.431 1.00 36.69 432 GLN A C 1
ATOM 3316 O O . GLN A 1 432 ? 19.644 -28.166 42.538 1.00 36.69 432 GLN A O 1
ATOM 3321 N N . VAL A 1 433 ? 19.621 -29.760 40.949 1.00 31.00 433 VAL A N 1
ATOM 3322 C CA . VAL A 1 433 ? 19.061 -30.843 41.767 1.00 31.00 433 VAL A CA 1
ATOM 3323 C C . VAL A 1 433 ? 20.148 -31.902 41.904 1.00 31.00 433 VAL A C 1
ATOM 3325 O O . VAL A 1 433 ? 20.690 -32.393 40.912 1.00 31.00 433 VAL A O 1
ATOM 3328 N N . GLU A 1 434 ? 20.505 -32.184 43.151 1.00 37.50 434 GLU A N 1
ATOM 3329 C CA . GLU A 1 434 ? 21.503 -33.170 43.541 1.00 37.50 434 GLU A CA 1
ATOM 3330 C C . GLU A 1 434 ? 21.097 -34.609 43.185 1.00 37.50 434 GLU A C 1
ATOM 3332 O O . GLU A 1 434 ? 19.931 -34.965 43.026 1.00 37.50 434 GLU A O 1
ATOM 3337 N N . GLN A 1 435 ? 22.140 -35.428 43.075 1.00 41.09 435 GLN A N 1
ATOM 3338 C CA . GLN A 1 435 ? 22.190 -36.858 42.790 1.00 41.09 435 GLN A CA 1
ATOM 3339 C C . GLN A 1 435 ? 21.050 -37.700 43.404 1.00 41.09 435 GLN A C 1
ATOM 3341 O O . GLN A 1 435 ? 20.986 -37.875 44.618 1.00 41.09 435 GLN A O 1
ATOM 3346 N N . SER A 1 436 ? 20.270 -38.388 42.561 1.00 30.56 436 SER A N 1
ATOM 3347 C CA . SER A 1 436 ? 19.823 -39.756 42.867 1.00 30.56 436 SER A CA 1
ATOM 3348 C C . SER A 1 436 ? 19.605 -40.590 41.592 1.00 30.56 436 SER A C 1
ATOM 3350 O O . SER A 1 436 ? 18.915 -40.199 40.659 1.00 30.56 436 SER A O 1
ATOM 3352 N N . THR A 1 437 ? 20.327 -41.709 41.570 1.00 34.75 437 THR A N 1
ATOM 3353 C CA . THR A 1 437 ? 20.242 -42.943 40.769 1.00 34.75 437 THR A CA 1
ATOM 3354 C C . THR A 1 437 ? 19.226 -43.072 39.624 1.00 34.75 437 THR A C 1
ATOM 3356 O O . THR A 1 437 ? 18.017 -43.105 39.838 1.00 34.75 437 THR A O 1
ATOM 3359 N N . GLU A 1 438 ? 19.791 -43.309 38.432 1.00 43.66 438 GLU A N 1
ATOM 3360 C CA . GLU A 1 438 ? 19.315 -44.144 37.315 1.00 43.66 438 GLU A CA 1
ATOM 3361 C C . GLU A 1 438 ? 17.886 -44.710 37.400 1.00 43.66 438 GLU A C 1
ATOM 3363 O O . GLU A 1 438 ? 17.631 -45.782 37.953 1.00 43.66 438 GLU A O 1
ATOM 3368 N N . LYS A 1 439 ? 16.976 -44.057 36.675 1.00 32.28 439 LYS A N 1
ATOM 3369 C CA . LYS A 1 439 ? 15.974 -44.750 35.862 1.00 32.28 439 LYS A CA 1
ATOM 3370 C C . LYS A 1 439 ? 15.611 -43.870 34.672 1.00 32.28 439 LYS A C 1
ATOM 3372 O O . LYS A 1 439 ? 15.018 -42.809 34.835 1.00 32.28 439 LYS A O 1
ATOM 3377 N N . THR A 1 440 ? 16.004 -44.308 33.481 1.00 33.56 440 THR A N 1
ATOM 3378 C CA . THR A 1 440 ? 15.646 -43.687 32.205 1.00 33.56 440 THR A CA 1
ATOM 3379 C C . THR A 1 440 ? 14.126 -43.697 32.059 1.00 33.56 440 THR A C 1
ATOM 3381 O O . THR A 1 440 ? 13.532 -44.739 31.790 1.00 33.56 440 THR A O 1
ATOM 3384 N N . ILE A 1 441 ? 13.495 -42.547 32.282 1.00 34.97 441 ILE A N 1
ATOM 3385 C CA . ILE A 1 441 ? 12.142 -42.260 31.814 1.00 34.97 441 ILE A CA 1
ATOM 3386 C C . ILE A 1 441 ? 12.334 -41.441 30.542 1.00 34.97 441 ILE A C 1
ATOM 3388 O O . ILE A 1 441 ? 12.874 -40.336 30.590 1.00 34.97 441 ILE A O 1
ATOM 3392 N N . GLU A 1 442 ? 11.949 -42.009 29.402 1.00 33.22 442 GLU A N 1
ATOM 3393 C CA . GLU A 1 442 ? 11.850 -41.270 28.147 1.00 33.22 442 GLU A CA 1
ATOM 3394 C C . GLU A 1 442 ? 10.820 -40.151 28.333 1.00 33.22 442 GLU A C 1
ATOM 3396 O O . GLU A 1 442 ? 9.620 -40.400 28.432 1.00 33.22 442 GLU A O 1
ATOM 3401 N N . VAL A 1 443 ? 11.290 -38.907 28.430 1.00 34.97 443 VAL A N 1
ATOM 3402 C CA . VAL A 1 443 ? 10.417 -37.737 28.334 1.00 34.97 443 VAL A CA 1
ATOM 3403 C C . VAL A 1 443 ? 10.064 -37.590 26.853 1.00 34.97 443 VAL A C 1
ATOM 3405 O O . VAL A 1 443 ? 10.973 -37.367 26.046 1.00 34.97 443 VAL A O 1
ATOM 3408 N N . PRO A 1 444 ? 8.788 -37.735 26.451 1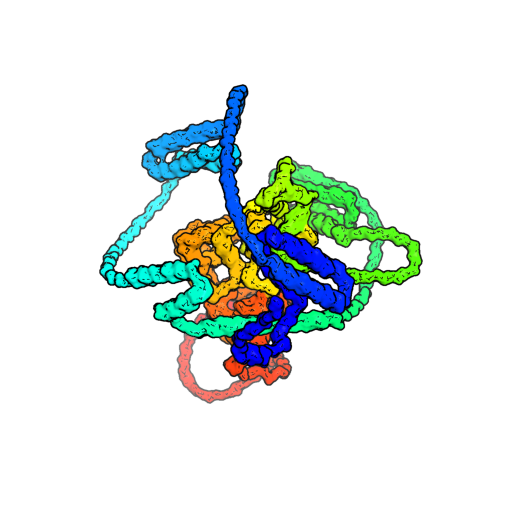.00 34.19 444 PRO A N 1
ATOM 3409 C CA . PRO A 1 444 ? 8.407 -37.529 25.066 1.00 34.19 444 PRO A CA 1
ATOM 3410 C C . PRO A 1 444 ? 8.736 -36.088 24.679 1.00 34.19 444 PRO A C 1
ATOM 3412 O O . PRO A 1 444 ? 8.349 -35.135 25.355 1.00 34.19 444 PRO A O 1
ATOM 3415 N N . LYS A 1 445 ? 9.478 -35.946 23.581 1.00 36.69 445 LYS A N 1
ATOM 3416 C CA . LYS A 1 445 ? 9.757 -34.677 22.915 1.00 36.69 445 LYS A CA 1
ATOM 3417 C C . LYS A 1 445 ? 8.411 -34.057 22.534 1.00 36.69 445 LYS A C 1
ATOM 3419 O O . LYS A 1 445 ? 7.805 -34.463 21.545 1.00 36.69 445 LYS A O 1
ATOM 3424 N N . VAL A 1 446 ? 7.912 -33.134 23.357 1.00 34.06 446 VAL A N 1
ATOM 3425 C CA . VAL A 1 446 ? 6.709 -32.355 23.055 1.00 34.06 446 VAL A CA 1
ATOM 3426 C C . VAL A 1 446 ? 7.055 -31.516 21.834 1.00 34.06 446 VAL A C 1
ATOM 3428 O O . VAL A 1 446 ? 7.806 -30.551 21.927 1.00 34.06 446 VAL A O 1
ATOM 3431 N N . ALA A 1 447 ? 6.587 -31.949 20.664 1.00 37.44 447 ALA A N 1
ATOM 3432 C CA . ALA A 1 447 ? 6.569 -31.101 19.489 1.00 37.44 447 ALA A CA 1
ATOM 3433 C C . ALA A 1 447 ? 5.790 -29.838 19.871 1.00 37.44 447 ALA A C 1
ATOM 3435 O O . ALA A 1 447 ? 4.640 -29.952 20.303 1.00 37.44 447 ALA A O 1
ATOM 3436 N N . GLU A 1 448 ? 6.419 -28.667 19.758 1.00 37.22 448 GLU A N 1
ATOM 3437 C CA . GLU A 1 448 ? 5.710 -27.390 19.742 1.00 37.22 448 GLU A CA 1
ATOM 3438 C C . GLU A 1 448 ? 4.667 -27.492 18.627 1.00 37.22 448 GLU A C 1
ATOM 3440 O O . GLU A 1 448 ? 4.982 -27.417 17.440 1.00 37.22 448 GLU A O 1
ATOM 3445 N N . ARG A 1 449 ? 3.426 -27.811 19.001 1.00 34.31 449 ARG A N 1
ATOM 3446 C CA . ARG A 1 449 ? 2.301 -27.745 18.081 1.00 34.31 449 ARG A CA 1
ATOM 3447 C C . ARG A 1 449 ? 2.085 -26.264 17.830 1.00 34.31 449 ARG A C 1
ATOM 3449 O O . ARG A 1 449 ? 1.827 -25.532 18.784 1.00 34.31 449 ARG A O 1
ATOM 3456 N N . GLU A 1 450 ? 2.208 -25.839 16.574 1.00 43.00 450 GLU A N 1
ATOM 3457 C CA . GLU A 1 450 ? 1.687 -24.536 16.168 1.00 43.00 450 GLU A CA 1
ATOM 3458 C C . GLU A 1 450 ? 0.246 -24.437 16.699 1.00 43.00 450 GLU A C 1
ATOM 3460 O O . GLU A 1 450 ? -0.517 -25.400 16.539 1.00 43.00 450 GLU A O 1
ATOM 3465 N N . PRO A 1 451 ? -0.109 -23.366 17.432 1.00 47.78 451 PRO A N 1
ATOM 3466 C CA . PRO A 1 451 ? -1.448 -23.227 17.978 1.00 47.78 451 PRO A CA 1
ATOM 3467 C C . PRO A 1 451 ? -2.439 -23.291 16.816 1.00 47.78 451 PRO A C 1
ATOM 3469 O O . PRO A 1 451 ? -2.365 -22.500 15.880 1.00 47.78 451 PRO A O 1
ATOM 3472 N N . TYR A 1 452 ? -3.320 -24.288 16.851 1.00 50.03 452 TYR A N 1
ATOM 3473 C CA . TYR A 1 452 ? -4.361 -24.455 15.849 1.00 50.03 452 TYR A CA 1
ATOM 3474 C C . TYR A 1 452 ? -5.367 -23.317 16.033 1.00 50.03 452 TYR A C 1
ATOM 3476 O O . TYR A 1 452 ? -6.131 -23.343 16.995 1.00 50.03 452 TYR A O 1
ATOM 3484 N N . ILE A 1 453 ? -5.324 -22.314 15.152 1.00 59.28 453 ILE A N 1
ATOM 3485 C CA . ILE A 1 453 ? -6.356 -21.276 15.073 1.00 59.28 453 ILE A CA 1
ATOM 3486 C C . ILE A 1 453 ? -7.633 -21.967 14.591 1.00 59.28 453 ILE A C 1
ATOM 3488 O O . ILE A 1 453 ? -7.638 -22.627 13.550 1.00 59.28 453 ILE A O 1
ATOM 3492 N N . THR A 1 454 ? -8.702 -21.873 15.371 1.00 67.62 454 THR A N 1
ATOM 3493 C CA . THR A 1 454 ? -10.004 -22.436 14.995 1.00 67.62 454 THR A CA 1
ATOM 3494 C C . THR A 1 454 ? -10.681 -21.573 13.924 1.00 67.62 454 THR A C 1
ATOM 3496 O O . THR A 1 454 ? -10.436 -20.371 13.857 1.00 67.62 454 THR A O 1
ATOM 3499 N N . GLU A 1 455 ? -11.567 -22.148 13.097 1.00 69.12 455 GLU A N 1
ATOM 3500 C CA . GLU A 1 455 ? -12.352 -21.362 12.119 1.00 69.12 455 GLU A CA 1
ATOM 3501 C C . GLU A 1 455 ? -13.115 -20.209 12.802 1.00 69.12 455 GLU A C 1
ATOM 3503 O O . GLU A 1 455 ? -13.214 -19.111 12.260 1.00 69.12 455 GLU A O 1
ATOM 3508 N N . GLU A 1 456 ? -13.561 -20.420 14.042 1.00 64.44 456 GLU A N 1
ATOM 3509 C CA . GLU A 1 456 ? -14.226 -19.406 14.861 1.00 64.44 456 GLU A CA 1
ATOM 3510 C C . GLU A 1 456 ? -13.315 -18.231 15.266 1.00 64.44 456 GLU A C 1
ATOM 3512 O O . GLU A 1 456 ? -13.784 -17.101 15.375 1.00 64.44 456 GLU A O 1
ATOM 3517 N N . GLU A 1 457 ? -12.020 -18.470 15.488 1.00 68.50 457 GLU A N 1
ATOM 3518 C CA . GLU A 1 457 ? -11.022 -17.432 15.809 1.00 68.50 457 GLU A CA 1
ATOM 3519 C C . GLU A 1 457 ? -10.556 -16.651 14.569 1.00 68.50 457 GLU A C 1
ATOM 3521 O O . GLU A 1 457 ? -9.847 -15.649 14.703 1.00 68.50 457 GLU A O 1
ATOM 3526 N N . SER A 1 458 ? -10.972 -17.096 13.377 1.00 71.25 458 SER A N 1
ATOM 3527 C CA . SER A 1 458 ? -10.742 -16.428 12.090 1.00 71.25 458 SER A CA 1
ATOM 3528 C C . SER A 1 458 ? -11.960 -15.667 11.548 1.00 71.25 458 SER A C 1
ATOM 3530 O O . SER A 1 458 ? -11.860 -15.001 10.517 1.00 71.25 458 SER A O 1
ATOM 3532 N N . ASP A 1 459 ? -13.110 -15.740 12.234 1.00 91.94 459 ASP A N 1
ATOM 3533 C CA . ASP A 1 459 ? -14.246 -14.872 11.924 1.00 91.94 459 ASP A CA 1
ATOM 3534 C C . ASP A 1 459 ? -13.899 -13.415 12.298 1.00 91.94 459 ASP A C 1
ATOM 3536 O O . ASP A 1 459 ? -13.552 -13.151 13.455 1.00 91.94 459 ASP A O 1
ATOM 3540 N N . PRO A 1 460 ? -13.989 -12.445 11.367 1.00 93.12 460 PRO A N 1
ATOM 3541 C CA . PRO A 1 460 ? -13.493 -11.093 11.614 1.00 93.12 460 PRO A CA 1
ATOM 3542 C C . PRO A 1 460 ? -14.161 -10.363 12.779 1.00 93.12 460 PRO A C 1
ATOM 3544 O O . PRO A 1 460 ? -13.503 -9.581 13.471 1.00 93.12 460 PRO A O 1
ATOM 3547 N N . VAL A 1 461 ? -15.457 -10.595 12.997 1.00 93.94 461 VAL A N 1
ATOM 3548 C CA . VAL A 1 461 ? -16.211 -9.950 14.077 1.00 93.94 461 VAL A CA 1
ATOM 3549 C C . VAL A 1 461 ? -15.846 -10.591 15.404 1.00 93.94 461 VAL A C 1
ATOM 3551 O O . VAL A 1 461 ? -15.499 -9.892 16.360 1.00 93.94 461 VAL A O 1
ATOM 3554 N N . ARG A 1 462 ? -15.852 -11.923 15.460 1.00 93.81 462 ARG A N 1
ATOM 3555 C CA . ARG A 1 462 ? -15.504 -12.668 16.667 1.00 93.81 462 ARG A CA 1
ATOM 3556 C C . ARG A 1 462 ? -14.061 -12.422 17.085 1.00 93.81 462 ARG A C 1
ATOM 3558 O O . ARG A 1 462 ? -13.825 -12.186 18.266 1.00 93.81 462 ARG A O 1
ATOM 3565 N N . ALA A 1 463 ? -13.114 -12.397 16.151 1.00 95.81 463 ALA A N 1
ATOM 3566 C CA . ALA A 1 463 ? -11.716 -12.083 16.430 1.00 95.81 463 ALA A CA 1
ATOM 3567 C C . ALA A 1 463 ? -11.560 -10.687 17.062 1.00 95.81 463 ALA A C 1
ATOM 3569 O O . ALA A 1 463 ? -10.927 -10.530 18.110 1.00 95.81 463 ALA A O 1
ATOM 3570 N N . ALA A 1 464 ? -12.200 -9.671 16.477 1.00 96.38 464 ALA A N 1
ATOM 3571 C CA . ALA A 1 464 ? -12.195 -8.309 17.009 1.00 96.38 464 ALA A CA 1
ATOM 3572 C C . ALA A 1 464 ? -12.861 -8.206 18.396 1.00 96.38 464 ALA A C 1
ATOM 3574 O O . ALA A 1 464 ? -12.380 -7.479 19.277 1.00 96.38 464 ALA A O 1
ATOM 3575 N N . ALA A 1 465 ? -13.945 -8.956 18.616 1.00 95.56 465 ALA A N 1
ATOM 3576 C CA . ALA A 1 465 ? -14.623 -9.023 19.903 1.00 95.56 465 ALA A CA 1
ATOM 3577 C C . ALA A 1 465 ? -13.771 -9.717 20.969 1.00 95.56 465 ALA A C 1
ATOM 3579 O O . ALA A 1 465 ? -13.625 -9.173 22.061 1.00 95.56 465 ALA A O 1
ATOM 3580 N N . LEU A 1 466 ? -13.148 -10.852 20.645 1.00 95.50 466 LEU A N 1
ATOM 3581 C CA . LEU A 1 466 ? -12.243 -11.577 21.538 1.00 95.50 466 LEU A CA 1
ATOM 3582 C C . LEU A 1 466 ? -11.081 -10.697 21.994 1.00 95.50 466 LEU A C 1
ATOM 3584 O O . LEU A 1 466 ? -10.786 -10.658 23.185 1.00 95.50 466 LEU A O 1
ATOM 3588 N N . TYR A 1 467 ? -10.481 -9.932 21.078 1.00 96.44 467 TYR A N 1
ATOM 3589 C CA . TYR A 1 467 ? -9.421 -8.995 21.441 1.00 96.44 467 TYR A CA 1
ATOM 3590 C C . TYR A 1 467 ? -9.895 -7.925 22.427 1.00 96.44 467 TYR A C 1
ATOM 3592 O O . TYR A 1 467 ? -9.210 -7.616 23.397 1.00 96.44 467 TYR A O 1
ATOM 3600 N N . THR A 1 468 ? -11.093 -7.379 22.222 1.00 96.56 468 THR A N 1
ATOM 3601 C CA . THR A 1 468 ? -11.668 -6.389 23.146 1.00 96.56 468 THR A CA 1
ATOM 3602 C C . THR A 1 468 ? -12.004 -7.011 24.504 1.00 96.56 468 THR A C 1
ATOM 3604 O O . THR A 1 468 ? -11.736 -6.398 25.536 1.00 96.56 468 THR A O 1
ATOM 3607 N N . ILE A 1 469 ? -12.548 -8.233 24.512 1.00 94.69 469 ILE A N 1
ATOM 3608 C CA . ILE A 1 469 ? -12.908 -8.980 25.724 1.00 94.69 469 ILE A CA 1
ATOM 3609 C C . ILE A 1 469 ? -11.668 -9.293 26.570 1.00 94.69 469 ILE A C 1
ATOM 3611 O O . ILE A 1 469 ? -11.718 -9.132 27.787 1.00 94.69 469 ILE A O 1
ATOM 3615 N N . ASP A 1 470 ? -10.551 -9.664 25.942 1.00 95.56 470 ASP A N 1
ATOM 3616 C CA . ASP A 1 470 ? -9.273 -9.920 26.622 1.00 95.56 470 ASP A CA 1
ATOM 3617 C C . ASP A 1 470 ? -8.759 -8.701 27.413 1.00 95.56 470 ASP A C 1
ATOM 3619 O O . ASP A 1 470 ? -8.067 -8.846 28.419 1.00 95.56 470 ASP A O 1
ATOM 3623 N N . LYS A 1 471 ? -9.127 -7.477 27.003 1.00 95.31 471 LYS A N 1
ATOM 3624 C CA . LYS A 1 471 ? -8.711 -6.236 27.682 1.00 95.31 471 LYS A CA 1
ATOM 3625 C C . LYS A 1 471 ? -9.658 -5.777 28.789 1.00 95.31 471 LYS A C 1
ATOM 3627 O O . LYS A 1 471 ? -9.340 -4.812 29.490 1.00 95.31 471 LYS A O 1
ATOM 3632 N N . LEU A 1 472 ? -10.799 -6.442 28.968 1.00 95.00 472 LEU A N 1
ATOM 3633 C CA . LEU A 1 472 ? -11.728 -6.125 30.049 1.00 95.00 472 LEU A CA 1
ATOM 3634 C C . LEU A 1 472 ? -11.119 -6.516 31.396 1.00 95.00 472 LEU A C 1
ATOM 3636 O O . LEU A 1 472 ? -10.554 -7.597 31.548 1.00 95.00 472 LEU A O 1
ATOM 3640 N N . LYS A 1 473 ? -11.287 -5.672 32.418 1.00 93.44 473 LYS A N 1
ATOM 3641 C CA . LYS A 1 473 ? -10.925 -6.061 33.791 1.00 93.44 473 LYS A CA 1
ATOM 3642 C C . LYS A 1 473 ? -11.968 -6.999 34.380 1.00 93.44 473 LYS A C 1
ATOM 3644 O O . LYS A 1 473 ? -11.640 -7.819 35.234 1.00 93.44 473 LYS A O 1
ATOM 3649 N N . SER A 1 474 ? -13.218 -6.851 33.946 1.00 93.81 474 SER A N 1
ATOM 3650 C CA . SER A 1 474 ? -14.323 -7.731 34.300 1.00 93.81 474 SER A CA 1
ATOM 3651 C C . SER A 1 474 ? -15.428 -7.687 33.239 1.00 93.81 474 SER A C 1
ATOM 3653 O O . SER A 1 474 ? -15.536 -6.730 32.469 1.00 93.81 474 SER A O 1
ATOM 3655 N N . TYR A 1 475 ? -16.260 -8.730 33.187 1.00 90.88 475 TYR A N 1
ATOM 3656 C CA . TYR A 1 475 ? -17.340 -8.832 32.198 1.00 90.88 475 TYR A CA 1
ATOM 3657 C C . TYR A 1 475 ? -18.432 -7.769 32.411 1.00 90.88 475 TYR A C 1
ATOM 3659 O O . TYR A 1 475 ? -19.094 -7.342 31.465 1.00 90.88 475 TYR A O 1
ATOM 3667 N N . GLU A 1 476 ? -18.584 -7.283 33.644 1.00 93.81 476 GLU A N 1
ATOM 3668 C CA . GLU A 1 476 ? -19.520 -6.223 34.019 1.00 93.81 476 GLU A CA 1
ATOM 3669 C C . GLU A 1 476 ? -19.234 -4.900 33.299 1.00 93.81 476 GLU A C 1
ATOM 3671 O O . GLU A 1 476 ? -20.155 -4.103 33.134 1.00 93.81 476 GLU A O 1
ATOM 3676 N N . GLU A 1 477 ? -18.013 -4.662 32.803 1.00 94.38 477 GLU A N 1
ATOM 3677 C CA . GLU A 1 477 ? -17.698 -3.465 32.007 1.00 94.38 477 GLU A CA 1
ATOM 3678 C C . GLU A 1 477 ? -18.544 -3.358 30.727 1.00 94.38 477 GLU A C 1
ATOM 3680 O O . GLU A 1 477 ? -18.824 -2.247 30.274 1.00 94.38 477 GLU A O 1
ATOM 3685 N N . LEU A 1 478 ? -18.989 -4.492 30.167 1.00 92.75 478 LEU A N 1
ATOM 3686 C CA . LEU A 1 478 ? -19.905 -4.539 29.017 1.00 92.75 478 LEU A CA 1
ATOM 3687 C C . LEU A 1 478 ? -21.349 -4.191 29.399 1.00 92.75 478 LEU A C 1
ATOM 3689 O O . LEU A 1 478 ? -22.161 -3.844 28.544 1.00 92.75 478 LEU A O 1
ATOM 3693 N N . GLN A 1 479 ? -21.680 -4.332 30.681 1.00 93.75 479 GLN A N 1
ATOM 3694 C CA . GLN A 1 479 ? -23.032 -4.204 31.219 1.00 93.75 479 GLN A CA 1
ATOM 3695 C C . GLN A 1 479 ? -23.202 -2.953 32.079 1.00 93.75 479 GLN A C 1
ATOM 3697 O O . GLN A 1 479 ? -24.274 -2.749 32.641 1.00 93.75 479 GLN A O 1
ATOM 3702 N N . THR A 1 480 ? -22.169 -2.122 32.204 1.00 94.81 480 THR A N 1
ATOM 3703 C CA . THR A 1 480 ? -22.184 -0.921 33.039 1.00 94.81 480 THR A CA 1
ATOM 3704 C C . THR A 1 480 ? -21.617 0.277 32.284 1.00 94.81 480 THR A C 1
ATOM 3706 O O . THR A 1 480 ? -20.638 0.169 31.541 1.00 94.81 480 THR A O 1
ATOM 3709 N N . ALA A 1 481 ? -22.251 1.433 32.468 1.00 92.62 481 ALA A N 1
ATOM 3710 C CA . ALA A 1 481 ? -21.728 2.722 32.037 1.00 92.62 481 ALA A CA 1
ATOM 3711 C C . ALA A 1 481 ? -20.452 3.084 32.820 1.00 92.62 481 ALA A C 1
ATOM 3713 O O . ALA A 1 481 ? -20.106 2.445 33.815 1.00 92.62 481 ALA A O 1
ATOM 3714 N N . GLU A 1 482 ? -19.747 4.140 32.404 1.00 88.44 482 GLU A N 1
ATOM 3715 C CA . GLU A 1 482 ? -18.529 4.592 33.100 1.00 88.44 482 GLU A CA 1
ATOM 3716 C C . GLU A 1 482 ? -18.756 4.996 34.562 1.00 88.44 482 GLU A C 1
ATOM 3718 O O . GLU A 1 482 ? -17.848 4.859 35.381 1.00 88.44 482 GLU A O 1
ATOM 3723 N N . ASP A 1 483 ? -19.958 5.461 34.901 1.00 91.06 483 ASP A N 1
ATOM 3724 C CA . ASP A 1 483 ? -20.346 5.832 36.264 1.00 91.06 483 ASP A CA 1
ATOM 3725 C C . ASP A 1 483 ? -20.829 4.639 37.115 1.00 91.06 483 ASP A C 1
ATOM 3727 O O . ASP A 1 483 ? -21.189 4.815 38.280 1.00 91.06 483 ASP A O 1
ATOM 3731 N N . GLY A 1 484 ? -20.807 3.424 36.555 1.00 91.94 484 GLY A N 1
ATOM 3732 C CA . GLY A 1 484 ? -21.252 2.192 37.204 1.00 91.94 484 GLY A CA 1
ATOM 3733 C C . GLY A 1 484 ? -22.746 1.894 37.058 1.00 91.94 484 GLY A C 1
ATOM 3734 O O . GLY A 1 484 ? -23.207 0.880 37.585 1.00 91.94 484 GLY A O 1
ATOM 3735 N N . THR A 1 485 ? -23.514 2.727 36.349 1.00 93.44 485 THR A N 1
ATOM 3736 C CA . THR A 1 485 ? -24.943 2.479 36.112 1.00 93.44 485 THR A CA 1
ATOM 3737 C C . THR A 1 485 ? -25.138 1.246 35.217 1.00 93.44 485 THR A C 1
ATOM 3739 O O . THR A 1 485 ? -24.521 1.176 34.152 1.00 93.44 485 THR A O 1
ATOM 3742 N N . PRO A 1 486 ? -25.987 0.269 35.594 1.00 95.25 486 PRO A N 1
ATOM 3743 C CA . PRO A 1 486 ? -26.273 -0.892 34.754 1.00 95.25 486 PRO A CA 1
ATOM 3744 C C . PRO A 1 486 ? -26.957 -0.513 33.434 1.00 95.25 486 PRO A C 1
ATOM 3746 O O . PRO A 1 486 ? -27.905 0.269 33.422 1.00 95.25 486 PRO A O 1
ATOM 3749 N N . LEU A 1 487 ? -26.510 -1.122 32.338 1.00 95.06 487 LEU A N 1
ATOM 3750 C CA . LEU A 1 487 ? -27.048 -0.954 30.990 1.00 95.06 487 LEU A CA 1
ATOM 3751 C C . LEU A 1 487 ? -28.021 -2.090 30.677 1.00 95.06 487 LEU A C 1
ATOM 3753 O O . LEU A 1 487 ? -27.649 -3.269 30.621 1.00 95.06 487 LEU A O 1
ATOM 3757 N N . SER A 1 488 ? -29.286 -1.740 30.466 1.00 90.50 488 SER A N 1
ATOM 3758 C CA . SER A 1 488 ? -30.361 -2.728 30.322 1.00 90.50 488 SER A CA 1
ATOM 3759 C C . SER A 1 488 ? -30.762 -2.944 28.866 1.00 90.50 488 SER A C 1
ATOM 3761 O O . SER A 1 488 ? -31.066 -4.082 28.484 1.00 90.50 488 SER A O 1
ATOM 3763 N N . ALA A 1 489 ? -30.678 -1.904 28.034 1.00 93.62 489 ALA A N 1
ATOM 3764 C CA . ALA A 1 489 ? -31.035 -1.992 26.628 1.00 93.62 489 ALA A CA 1
ATOM 3765 C C . ALA A 1 489 ? -29.885 -2.592 25.787 1.00 93.62 489 ALA A C 1
ATOM 3767 O O . ALA A 1 489 ? -28.711 -2.291 26.033 1.00 93.62 489 ALA A O 1
ATOM 3768 N N . PRO A 1 490 ? -30.181 -3.438 24.782 1.00 91.81 490 PRO A N 1
ATOM 3769 C CA . PRO A 1 490 ? -29.176 -3.933 23.839 1.00 91.81 490 PRO A CA 1
ATOM 3770 C C . PRO A 1 490 ? -28.383 -2.814 23.153 1.00 91.81 490 PRO A C 1
ATOM 3772 O O . PRO A 1 490 ? -27.173 -2.933 22.989 1.00 91.81 490 PRO A O 1
ATOM 3775 N N . GLU A 1 491 ? -29.040 -1.710 22.805 1.00 93.25 491 GLU A N 1
ATOM 3776 C CA . GLU A 1 491 ? -28.438 -0.565 22.122 1.00 93.25 491 GLU A CA 1
ATOM 3777 C C . GLU A 1 491 ? -27.427 0.158 23.017 1.00 93.25 491 GLU A C 1
ATOM 3779 O O . GLU A 1 491 ? -26.357 0.548 22.551 1.00 93.25 491 GLU A O 1
ATOM 3784 N N . GLU A 1 492 ? -27.733 0.285 24.311 1.00 94.56 492 GLU A N 1
ATOM 3785 C CA . GLU A 1 492 ? -26.822 0.844 25.313 1.00 94.56 492 GLU A CA 1
ATOM 3786 C C . GLU A 1 492 ? -25.580 -0.036 25.475 1.00 94.56 492 GLU A C 1
ATOM 3788 O O . GLU A 1 492 ? -24.457 0.465 25.467 1.00 94.56 492 GLU A O 1
ATOM 3793 N N . ARG A 1 493 ? -25.761 -1.361 25.561 1.00 92.75 493 ARG A N 1
ATOM 3794 C CA . ARG A 1 493 ? -24.640 -2.313 25.631 1.00 92.75 493 ARG A CA 1
ATOM 3795 C C . ARG A 1 493 ? -23.799 -2.307 24.359 1.00 92.75 493 ARG A C 1
ATOM 3797 O O . ARG A 1 493 ? -22.577 -2.387 24.437 1.00 92.75 493 ARG A O 1
ATOM 3804 N N . GLN A 1 494 ? -24.426 -2.158 23.196 1.00 94.25 494 GLN A N 1
ATOM 3805 C CA . GLN A 1 494 ? -23.714 -2.052 21.927 1.00 94.25 494 GLN A CA 1
ATOM 3806 C C . GLN A 1 494 ? -22.925 -0.741 21.826 1.00 94.25 494 GLN A C 1
ATOM 3808 O O . GLN A 1 494 ? -21.777 -0.738 21.380 1.00 94.25 494 GLN A O 1
ATOM 3813 N N . ALA A 1 495 ? -23.501 0.379 22.273 1.00 95.06 495 ALA A N 1
ATOM 3814 C CA . ALA A 1 495 ? -22.780 1.644 22.389 1.00 95.06 495 ALA A CA 1
ATOM 3815 C C . ALA A 1 495 ? -21.589 1.511 23.349 1.00 95.06 495 ALA A C 1
ATOM 3817 O O . ALA A 1 495 ? -20.480 1.932 23.018 1.00 95.06 495 ALA A O 1
ATOM 3818 N N . ARG A 1 496 ? -21.784 0.825 24.479 1.00 95.62 496 ARG A N 1
ATOM 3819 C CA . ARG A 1 496 ? -20.718 0.546 25.439 1.00 95.62 496 ARG A CA 1
ATOM 3820 C C . ARG A 1 496 ? -19.603 -0.309 24.848 1.00 95.62 496 ARG A C 1
ATOM 3822 O O . ARG A 1 496 ? -18.431 0.013 25.013 1.00 95.62 496 ARG A O 1
ATOM 3829 N N . PHE A 1 497 ? -19.941 -1.364 24.117 1.00 96.06 497 PHE A N 1
ATOM 3830 C CA . PHE A 1 497 ? -18.951 -2.193 23.436 1.00 96.06 497 PHE A CA 1
ATOM 3831 C C . PHE A 1 497 ? -18.113 -1.373 22.440 1.00 96.06 497 PHE A C 1
ATOM 3833 O O . PHE A 1 497 ? -16.886 -1.453 22.460 1.00 96.06 497 PHE A O 1
ATOM 3840 N N . LYS A 1 498 ? -18.747 -0.495 21.650 1.00 96.88 498 LYS A N 1
ATOM 3841 C CA . LYS A 1 498 ? -18.054 0.432 20.736 1.00 96.88 498 LYS A CA 1
ATOM 3842 C C . LYS A 1 498 ? -17.081 1.363 21.456 1.00 96.88 498 LYS A C 1
ATOM 3844 O O . LYS A 1 498 ? -15.982 1.600 20.956 1.00 96.88 498 LYS A O 1
ATOM 3849 N N . GLU A 1 499 ? -17.469 1.903 22.609 1.00 96.62 499 GLU A N 1
ATOM 3850 C CA . GLU A 1 499 ? -16.577 2.713 23.448 1.00 96.62 499 GLU A CA 1
ATOM 3851 C C . GLU A 1 499 ? -15.367 1.903 23.921 1.00 96.62 499 GLU A C 1
ATOM 3853 O O . GLU A 1 499 ? -14.236 2.383 23.853 1.00 96.62 499 GLU A O 1
ATOM 3858 N N . LEU A 1 500 ? -15.589 0.661 24.359 1.00 97.00 500 LEU A N 1
ATOM 3859 C CA . LEU A 1 500 ? -14.528 -0.218 24.851 1.00 97.00 500 LEU A CA 1
ATOM 3860 C C . LEU A 1 500 ? -13.553 -0.626 23.742 1.00 97.00 500 LEU A C 1
ATOM 3862 O O . LEU A 1 500 ? -12.349 -0.627 23.986 1.00 97.00 500 LEU A O 1
ATOM 3866 N N . VAL A 1 501 ? -14.030 -0.872 22.517 1.00 97.12 501 VAL A N 1
ATOM 3867 C CA . VAL A 1 501 ? -13.163 -1.063 21.339 1.00 97.12 501 VAL A CA 1
ATOM 3868 C C . VAL A 1 501 ? -12.236 0.145 21.171 1.00 97.12 501 VAL A C 1
ATOM 3870 O O . VAL A 1 501 ? -11.016 -0.008 21.149 1.00 97.12 501 VAL A O 1
ATOM 3873 N N . LYS A 1 502 ? -12.794 1.364 21.141 1.00 96.94 502 LYS A N 1
ATOM 3874 C CA . LYS A 1 502 ? -12.010 2.603 20.974 1.00 96.94 502 LYS A CA 1
ATOM 3875 C C . LYS A 1 502 ? -11.020 2.842 22.109 1.00 96.94 502 LYS A C 1
ATOM 3877 O O . LYS A 1 502 ? -9.936 3.366 21.875 1.00 96.94 502 LYS A O 1
ATOM 3882 N N . LYS A 1 503 ? -11.393 2.452 23.326 1.00 95.25 503 LYS A N 1
ATOM 3883 C CA . LYS A 1 503 ? -10.570 2.585 24.529 1.00 95.25 503 LYS A CA 1
ATOM 3884 C C . LYS A 1 503 ? -9.415 1.585 24.567 1.00 95.25 503 LYS A C 1
ATOM 3886 O O . LYS A 1 503 ? -8.331 1.946 25.017 1.00 95.25 503 LYS A O 1
ATOM 3891 N N . TYR A 1 504 ? -9.648 0.334 24.171 1.00 95.50 504 TYR A N 1
ATOM 3892 C CA . TYR A 1 504 ? -8.681 -0.748 24.370 1.00 95.50 504 TYR A CA 1
ATOM 3893 C C . TYR A 1 504 ? -7.753 -0.979 23.175 1.00 95.50 504 TYR A C 1
ATOM 3895 O O . TYR A 1 504 ? -6.625 -1.437 23.363 1.00 95.50 504 TYR A O 1
ATOM 3903 N N . TRP A 1 505 ? -8.155 -0.598 21.964 1.00 96.44 505 TRP A N 1
ATOM 3904 C CA . TRP A 1 505 ? -7.310 -0.704 20.775 1.00 96.44 505 TRP A CA 1
ATOM 3905 C C . TRP A 1 505 ? -6.301 0.449 20.741 1.00 96.44 505 TRP A C 1
ATOM 3907 O O . TRP A 1 505 ? -6.581 1.517 20.209 1.00 96.44 505 TRP A O 1
ATOM 3917 N N . THR A 1 506 ? -5.131 0.249 21.349 1.00 94.44 506 THR A N 1
ATOM 3918 C CA . THR A 1 506 ? -4.140 1.328 21.565 1.00 94.44 506 THR A CA 1
ATOM 3919 C C . THR A 1 506 ? -2.709 0.971 21.152 1.00 94.44 506 THR A C 1
ATOM 3921 O O . THR A 1 506 ? -1.870 1.859 20.962 1.00 94.44 506 THR A O 1
ATOM 3924 N N . GLU A 1 507 ? -2.430 -0.320 20.976 1.00 95.06 507 GLU A N 1
ATOM 3925 C CA . GLU A 1 507 ? -1.131 -0.859 20.577 1.00 95.06 507 GLU A CA 1
ATOM 3926 C C . GLU A 1 507 ? -1.212 -1.345 19.134 1.00 95.06 507 GLU A C 1
ATOM 3928 O O . GLU A 1 507 ? -1.982 -2.258 18.837 1.00 95.06 507 GLU A O 1
ATOM 3933 N N . PHE A 1 508 ? -0.414 -0.751 18.244 1.00 97.19 508 PHE A N 1
ATOM 3934 C CA . PHE A 1 508 ? -0.455 -1.057 16.816 1.00 97.19 508 PHE A CA 1
ATOM 3935 C C . PHE A 1 508 ? 0.920 -1.470 16.307 1.00 97.19 508 PHE A C 1
ATOM 3937 O O . PHE A 1 508 ? 1.915 -0.791 16.563 1.00 97.19 508 PHE A O 1
ATOM 3944 N N . THR A 1 509 ? 0.964 -2.543 15.528 1.00 97.19 509 THR A N 1
ATOM 3945 C CA . THR A 1 509 ? 2.150 -2.994 14.803 1.00 97.19 509 THR A CA 1
ATOM 3946 C C . THR A 1 509 ? 1.830 -3.031 13.320 1.00 97.19 509 THR A C 1
ATOM 3948 O O . THR A 1 509 ? 0.835 -3.625 12.930 1.00 97.19 509 THR A O 1
ATOM 3951 N N . VAL A 1 510 ? 2.671 -2.427 12.488 1.00 96.81 510 VAL A N 1
ATOM 3952 C CA . VAL A 1 510 ? 2.528 -2.431 11.026 1.00 96.81 510 VAL A CA 1
ATOM 3953 C C . VAL A 1 510 ? 3.876 -2.700 10.372 1.00 96.81 510 VAL A C 1
ATOM 3955 O O . VAL A 1 510 ? 4.922 -2.439 10.981 1.00 96.81 510 VAL A O 1
ATOM 3958 N N . HIS A 1 511 ? 3.901 -3.220 9.143 1.00 94.38 511 HIS A N 1
ATOM 3959 C CA . HIS A 1 511 ? 5.177 -3.330 8.441 1.00 94.38 511 HIS A CA 1
ATOM 3960 C C . HIS A 1 511 ? 5.749 -1.937 8.159 1.00 94.38 511 HIS A C 1
ATOM 3962 O O . HIS A 1 511 ? 5.050 -0.999 7.773 1.00 94.38 511 HIS A O 1
ATOM 3968 N N . GLY A 1 512 ? 7.046 -1.796 8.388 1.00 91.62 512 GLY A N 1
ATOM 3969 C CA . GLY A 1 512 ? 7.832 -0.674 7.928 1.00 91.62 512 GLY A CA 1
ATOM 3970 C C . GLY A 1 512 ? 8.599 -1.058 6.675 1.00 91.62 512 GLY A C 1
ATOM 3971 O O . GLY A 1 512 ? 8.999 -2.206 6.475 1.00 91.62 512 GLY A O 1
ATOM 3972 N N . THR A 1 513 ? 8.873 -0.071 5.838 1.00 87.00 513 THR A N 1
ATOM 3973 C CA . THR A 1 513 ? 9.688 -0.319 4.649 1.00 87.00 513 THR A CA 1
ATOM 3974 C C . THR A 1 513 ? 11.168 -0.480 4.998 1.00 87.00 513 THR A C 1
ATOM 3976 O O . THR A 1 513 ? 11.689 0.108 5.952 1.00 87.00 513 THR A O 1
ATOM 3979 N N . TYR A 1 514 ? 11.881 -1.263 4.189 1.00 84.12 514 TYR A N 1
ATOM 3980 C CA . TYR A 1 514 ? 13.322 -1.412 4.343 1.00 84.12 514 TYR A CA 1
ATOM 3981 C C . TYR A 1 514 ? 14.057 -0.115 3.979 1.00 84.12 514 TYR A C 1
ATOM 3983 O O . TYR A 1 514 ? 14.047 0.353 2.836 1.00 84.12 514 TYR A O 1
ATOM 3991 N N . GLY A 1 515 ? 14.732 0.442 4.976 1.00 82.75 515 GLY A N 1
ATOM 3992 C CA . GLY A 1 515 ? 15.663 1.547 4.860 1.00 82.75 515 GLY A CA 1
ATOM 3993 C C . GLY A 1 515 ? 17.040 1.108 4.365 1.00 82.75 515 GLY A C 1
ATOM 3994 O O . GLY A 1 515 ? 17.247 0.028 3.803 1.00 82.75 515 GLY A O 1
ATOM 3995 N N . LYS A 1 516 ? 18.030 1.982 4.557 1.00 79.06 516 LYS A N 1
ATOM 3996 C CA . LYS A 1 516 ? 19.418 1.653 4.211 1.00 79.06 516 LYS A CA 1
ATOM 3997 C C . LYS A 1 516 ? 19.927 0.550 5.140 1.00 79.06 516 LYS A C 1
ATOM 3999 O O . LYS A 1 516 ? 19.664 0.577 6.337 1.00 79.06 516 LYS A O 1
ATOM 4004 N N . ALA A 1 517 ? 20.696 -0.384 4.586 1.00 80.25 517 ALA A N 1
ATOM 4005 C CA . ALA A 1 517 ? 21.443 -1.335 5.397 1.00 80.25 517 ALA A CA 1
ATOM 4006 C C . ALA A 1 517 ? 22.334 -0.586 6.392 1.00 80.25 517 ALA A C 1
ATOM 4008 O O . ALA A 1 517 ? 23.061 0.339 6.009 1.00 80.25 517 ALA A O 1
ATOM 4009 N N . ASP A 1 518 ? 22.261 -0.982 7.659 1.00 79.25 518 ASP A N 1
ATOM 4010 C CA . ASP A 1 518 ? 23.187 -0.520 8.676 1.00 79.25 518 ASP A CA 1
ATOM 4011 C C . ASP A 1 518 ? 24.613 -0.904 8.233 1.00 79.25 518 ASP A C 1
ATOM 4013 O O . ASP A 1 518 ? 24.874 -2.081 7.967 1.00 79.25 518 ASP A O 1
ATOM 4017 N N . PRO A 1 519 ? 25.552 0.054 8.124 1.00 78.00 519 PRO A N 1
ATOM 4018 C CA . PRO A 1 519 ? 26.883 -0.229 7.590 1.00 78.00 519 PRO A CA 1
ATOM 4019 C C . PRO A 1 519 ? 27.695 -1.247 8.401 1.00 78.00 519 PRO A C 1
ATOM 4021 O O . PRO A 1 519 ? 28.650 -1.809 7.874 1.00 78.00 519 PRO A O 1
ATOM 4024 N N . SER A 1 520 ? 27.367 -1.443 9.682 1.00 82.12 520 SER A N 1
ATOM 4025 C CA . SER A 1 520 ? 28.091 -2.332 10.592 1.00 82.12 520 SER A CA 1
ATOM 4026 C C . SER A 1 520 ? 27.541 -3.756 10.606 1.00 82.12 520 SER A C 1
ATOM 4028 O O . SER A 1 520 ? 28.320 -4.698 10.731 1.00 82.12 520 SER A O 1
ATOM 4030 N N . THR A 1 521 ? 26.225 -3.922 10.453 1.00 81.19 521 THR A N 1
ATOM 4031 C CA . THR A 1 521 ? 25.575 -5.244 10.477 1.00 81.19 521 THR A CA 1
ATOM 4032 C C . THR A 1 521 ? 25.218 -5.763 9.087 1.00 81.19 521 THR A C 1
ATOM 4034 O O . THR A 1 521 ? 25.021 -6.961 8.914 1.00 81.19 521 THR A O 1
ATOM 4037 N N . GLY A 1 522 ? 25.126 -4.880 8.089 1.00 79.88 522 GLY A N 1
ATOM 4038 C CA . GLY A 1 522 ? 24.599 -5.200 6.762 1.00 79.88 522 GLY A CA 1
ATOM 4039 C C . GLY A 1 522 ? 23.081 -5.419 6.738 1.00 79.88 522 GLY A C 1
ATOM 4040 O O . GLY A 1 522 ? 22.517 -5.607 5.660 1.00 79.88 522 GLY A O 1
ATOM 4041 N N . THR A 1 523 ? 22.409 -5.364 7.890 1.00 79.81 523 THR A N 1
ATOM 4042 C CA . THR A 1 523 ? 20.965 -5.574 8.005 1.00 79.81 523 THR A CA 1
ATOM 4043 C C . THR A 1 523 ? 20.218 -4.294 7.620 1.00 79.81 523 THR A C 1
ATOM 4045 O O . THR A 1 523 ? 20.551 -3.223 8.135 1.00 79.81 523 THR A O 1
ATOM 4048 N N . PRO A 1 524 ? 19.211 -4.357 6.731 1.00 80.44 524 PRO A N 1
ATOM 4049 C CA . PRO A 1 524 ? 18.325 -3.228 6.445 1.00 80.44 524 PRO A CA 1
ATOM 4050 C C . PRO A 1 524 ? 17.686 -2.679 7.725 1.00 80.44 524 PRO A C 1
ATOM 4052 O O . PRO A 1 524 ? 17.099 -3.443 8.493 1.00 80.44 524 PRO A O 1
ATOM 4055 N N . SER A 1 525 ? 17.773 -1.366 7.962 1.00 87.31 525 SER A N 1
ATOM 4056 C CA . SER A 1 525 ? 16.937 -0.737 8.988 1.00 87.31 525 SER A CA 1
ATOM 4057 C C . SER A 1 525 ? 15.468 -0.828 8.579 1.00 87.31 525 SER A C 1
ATOM 4059 O O . SER A 1 525 ? 15.158 -0.776 7.392 1.00 87.31 525 SER A O 1
ATOM 4061 N N . VAL A 1 526 ? 14.556 -0.926 9.542 1.00 89.56 526 VAL A N 1
ATOM 4062 C CA . VAL A 1 526 ? 13.125 -0.733 9.279 1.00 89.56 526 VAL A CA 1
ATOM 4063 C C . VAL A 1 526 ? 12.829 0.746 9.476 1.00 89.56 526 VAL A C 1
ATOM 4065 O O . VAL A 1 526 ? 13.034 1.289 10.566 1.00 89.56 526 VAL A O 1
ATOM 4068 N N . ASP A 1 527 ? 12.422 1.421 8.408 1.00 89.62 527 ASP A N 1
ATOM 4069 C CA . ASP A 1 527 ? 12.034 2.818 8.501 1.00 89.62 527 ASP A CA 1
ATOM 4070 C C . ASP A 1 527 ? 10.675 2.939 9.213 1.00 89.62 527 ASP A C 1
ATOM 4072 O O . ASP A 1 527 ? 9.814 2.066 9.119 1.00 89.62 527 ASP A O 1
ATOM 4076 N N . ARG A 1 528 ? 10.454 4.058 9.913 1.00 91.06 528 ARG A N 1
ATOM 4077 C CA . ARG A 1 528 ? 9.209 4.329 10.660 1.00 91.06 528 ARG A CA 1
ATOM 4078 C C . ARG A 1 528 ? 8.088 4.859 9.765 1.00 91.06 528 ARG A C 1
ATOM 4080 O O . ARG A 1 528 ? 7.520 5.915 10.037 1.00 91.06 528 ARG A O 1
ATOM 4087 N N . TRP A 1 529 ? 7.865 4.175 8.652 1.00 90.12 529 TRP A N 1
ATOM 4088 C CA . TRP A 1 529 ? 6.770 4.435 7.733 1.00 90.12 529 TRP A CA 1
ATOM 4089 C C . TRP A 1 529 ? 6.399 3.169 6.965 1.00 90.12 529 TRP A C 1
ATOM 4091 O O . TRP A 1 529 ? 7.257 2.326 6.693 1.00 90.12 529 TRP A O 1
ATOM 4101 N N . THR A 1 530 ? 5.126 3.084 6.601 1.00 92.69 530 THR A N 1
ATOM 4102 C CA . THR A 1 530 ? 4.505 1.949 5.914 1.00 92.69 530 THR A CA 1
ATOM 4103 C C . THR A 1 530 ? 4.007 2.371 4.528 1.00 92.69 530 THR A C 1
ATOM 4105 O O . THR A 1 530 ? 4.009 3.561 4.198 1.00 92.69 530 THR A O 1
ATOM 4108 N N . ASP A 1 531 ? 3.638 1.418 3.684 1.00 92.56 531 ASP A N 1
ATOM 4109 C CA . ASP A 1 531 ? 3.111 1.704 2.353 1.00 92.56 531 ASP A CA 1
ATOM 4110 C C . ASP A 1 531 ? 1.662 2.230 2.396 1.00 92.56 531 ASP A C 1
ATOM 4112 O O . ASP A 1 531 ? 1.197 2.754 3.413 1.00 92.56 531 ASP A O 1
ATOM 4116 N N . ILE A 1 532 ? 0.974 2.204 1.253 1.00 92.69 532 ILE A N 1
ATOM 4117 C CA . ILE A 1 532 ? -0.371 2.765 1.135 1.00 92.69 532 ILE A CA 1
ATOM 4118 C C . ILE A 1 532 ? -1.418 1.931 1.883 1.00 92.69 532 ILE A C 1
ATOM 4120 O O . ILE A 1 532 ? -2.326 2.534 2.453 1.00 92.69 532 ILE A O 1
ATOM 4124 N N . ASP A 1 533 ? -1.283 0.601 1.933 1.00 95.56 533 ASP A N 1
ATOM 4125 C CA . ASP A 1 533 ? -2.252 -0.275 2.600 1.00 95.56 533 ASP A CA 1
ATOM 4126 C C . ASP A 1 533 ? -2.121 -0.145 4.121 1.00 95.56 533 ASP A C 1
ATOM 4128 O O . ASP A 1 533 ? -3.088 0.208 4.802 1.00 95.56 533 ASP A O 1
ATOM 4132 N N . GLY A 1 534 ? -0.897 -0.241 4.653 1.00 95.44 534 GLY A N 1
ATOM 4133 C CA . GLY A 1 534 ? -0.637 0.021 6.069 1.00 95.44 534 GLY A CA 1
ATOM 4134 C C . GLY A 1 534 ? -1.004 1.449 6.499 1.00 95.44 534 GLY A C 1
ATOM 4135 O O . GLY A 1 534 ? -1.558 1.659 7.583 1.00 95.44 534 GLY A O 1
ATOM 4136 N N . SER A 1 535 ? -0.763 2.457 5.650 1.00 93.50 535 SER A N 1
ATOM 4137 C CA . SER A 1 535 ? -1.135 3.850 5.954 1.00 93.50 535 SER A CA 1
ATOM 4138 C C . SER A 1 535 ? -2.650 4.042 5.962 1.00 93.50 535 SER A C 1
ATOM 4140 O O . SER A 1 535 ? -3.172 4.806 6.778 1.00 93.50 535 SER A O 1
ATOM 4142 N N . ALA A 1 536 ? -3.362 3.341 5.081 1.00 95.12 536 ALA A N 1
ATOM 4143 C CA . ALA A 1 536 ? -4.813 3.334 5.056 1.00 95.12 536 ALA A CA 1
ATOM 4144 C C . ALA A 1 536 ? -5.402 2.667 6.301 1.00 95.12 536 ALA A C 1
ATOM 4146 O O . ALA A 1 536 ? -6.355 3.206 6.858 1.00 95.12 536 ALA A O 1
ATOM 4147 N N . CYS A 1 537 ? -4.805 1.581 6.805 1.00 97.38 537 CYS A N 1
ATOM 4148 C CA . CYS A 1 537 ? -5.221 0.976 8.073 1.00 97.38 537 CYS A CA 1
ATOM 4149 C C . CYS A 1 537 ? -5.186 1.990 9.226 1.00 97.38 537 CYS A C 1
ATOM 4151 O O . CYS A 1 537 ? -6.170 2.171 9.944 1.00 97.38 537 CYS A O 1
ATOM 4153 N N . LEU A 1 538 ? -4.067 2.709 9.371 1.00 95.94 538 LEU A N 1
ATOM 4154 C CA . LEU A 1 538 ? -3.911 3.739 10.404 1.00 95.94 538 LEU A CA 1
ATOM 4155 C C . LEU A 1 538 ? -4.916 4.887 10.231 1.00 95.94 538 LEU A C 1
ATOM 4157 O O . LEU A 1 538 ? -5.430 5.430 11.209 1.00 95.94 538 LEU A O 1
ATOM 4161 N N . PHE A 1 539 ? -5.228 5.257 8.992 1.00 95.25 539 PHE A N 1
ATOM 4162 C CA . PHE A 1 539 ? -6.256 6.253 8.719 1.00 95.25 539 PHE A CA 1
ATOM 4163 C C . PHE A 1 539 ? -7.666 5.770 9.086 1.00 95.25 539 PHE A C 1
ATOM 4165 O O . PHE A 1 539 ? -8.409 6.521 9.712 1.00 95.25 539 PHE A O 1
ATOM 4172 N N . LEU A 1 540 ? -8.029 4.531 8.752 1.00 97.69 540 LEU A N 1
ATOM 4173 C CA . LEU A 1 540 ? -9.341 3.957 9.068 1.00 97.69 540 LEU A CA 1
ATOM 4174 C C . LEU A 1 540 ? -9.586 3.888 10.579 1.00 97.69 540 LEU A C 1
ATOM 4176 O O . LEU A 1 540 ? -10.667 4.246 11.040 1.00 97.69 540 LEU A O 1
ATOM 4180 N N . LEU A 1 541 ? -8.567 3.514 11.359 1.00 97.56 541 LEU A N 1
ATOM 4181 C CA . LEU A 1 541 ? -8.613 3.562 12.825 1.00 97.56 541 LEU A CA 1
ATOM 4182 C C . LEU A 1 541 ? -8.902 4.984 13.332 1.00 97.56 541 LEU A C 1
ATOM 4184 O O . LEU A 1 541 ? -9.786 5.185 14.165 1.00 97.56 541 LEU A O 1
ATOM 4188 N N . LYS A 1 542 ? -8.213 5.990 12.780 1.00 96.00 542 LYS A N 1
ATOM 4189 C CA . LYS A 1 542 ? -8.448 7.400 13.119 1.00 96.00 542 LYS A CA 1
ATOM 4190 C C . LYS A 1 542 ? -9.872 7.846 12.758 1.00 96.00 542 LYS A C 1
ATOM 4192 O O . LYS A 1 542 ? -10.504 8.526 13.562 1.00 96.00 542 LYS A O 1
ATOM 4197 N N . GLU A 1 543 ? -10.391 7.471 11.587 1.00 96.62 543 GLU A N 1
ATOM 4198 C CA . GLU A 1 543 ? -11.774 7.781 11.181 1.00 96.62 543 GLU A CA 1
ATOM 4199 C C . GLU A 1 543 ? -12.815 7.071 12.063 1.00 96.62 543 GLU A C 1
ATOM 4201 O O . GLU A 1 543 ? -13.873 7.635 12.328 1.00 96.62 543 GLU A O 1
ATOM 4206 N N . ALA A 1 544 ? -12.496 5.891 12.605 1.00 97.44 544 ALA A N 1
ATOM 4207 C CA . ALA A 1 544 ? -13.319 5.208 13.607 1.00 97.44 544 ALA A CA 1
ATOM 4208 C C . ALA A 1 544 ? -13.283 5.892 14.993 1.00 97.44 544 ALA A C 1
ATOM 4210 O O . ALA A 1 544 ? -14.001 5.499 15.918 1.00 97.44 544 ALA A O 1
ATOM 4211 N N . GLY A 1 545 ? -12.461 6.933 15.164 1.00 97.06 545 GLY A N 1
ATOM 4212 C CA . GLY A 1 545 ? -12.246 7.610 16.440 1.00 97.06 545 GLY A CA 1
ATOM 4213 C C . GLY A 1 545 ? -11.397 6.799 17.419 1.00 97.06 545 GLY A C 1
ATOM 4214 O O . GLY A 1 545 ? -11.526 6.994 18.623 1.00 97.06 545 GLY A O 1
ATOM 4215 N N . ILE A 1 546 ? -10.567 5.880 16.917 1.00 97.12 546 ILE A N 1
ATOM 4216 C CA . ILE A 1 546 ? -9.578 5.152 17.711 1.00 97.12 546 ILE A CA 1
ATOM 4217 C C . ILE A 1 546 ? -8.316 6.011 17.782 1.00 97.12 546 ILE A C 1
ATOM 4219 O O . ILE A 1 546 ? -7.768 6.436 16.759 1.00 97.12 546 ILE A O 1
ATOM 4223 N N . GLU A 1 547 ? -7.863 6.309 18.997 1.00 93.25 547 GLU A N 1
ATOM 4224 C CA . GLU A 1 547 ? -6.680 7.137 19.193 1.00 93.25 547 GLU A CA 1
ATOM 4225 C C . GLU A 1 547 ? -5.406 6.356 18.863 1.00 93.25 547 GLU A C 1
ATOM 4227 O O . GLU A 1 547 ? -5.149 5.282 19.401 1.00 93.25 547 GLU A O 1
ATOM 4232 N N . ILE A 1 548 ? -4.565 6.939 18.008 1.00 91.88 548 ILE A N 1
ATOM 4233 C CA . ILE A 1 548 ? -3.245 6.397 17.676 1.00 91.88 548 ILE A CA 1
ATOM 4234 C C . ILE A 1 548 ? -2.193 7.380 18.191 1.00 91.88 548 ILE A C 1
ATOM 4236 O O . ILE A 1 548 ? -1.855 8.347 17.495 1.00 91.88 548 ILE A O 1
ATOM 4240 N N . PRO A 1 549 ? -1.673 7.190 19.416 1.00 84.88 549 PRO A N 1
ATOM 4241 C CA . PRO A 1 549 ? -0.563 7.989 19.905 1.00 84.88 549 PRO A CA 1
ATOM 4242 C C . PRO A 1 549 ? 0.592 7.973 18.896 1.00 84.88 549 PRO A C 1
ATOM 4244 O O . PRO A 1 549 ? 1.026 6.924 18.431 1.00 84.88 549 PRO A O 1
ATOM 4247 N N . SER A 1 550 ? 1.156 9.138 18.574 1.00 71.12 550 SER A N 1
ATOM 4248 C CA . SER A 1 550 ? 2.155 9.271 17.497 1.00 71.12 550 SER A CA 1
ATOM 4249 C C . SER A 1 550 ? 3.429 8.427 17.681 1.00 71.12 550 SER A C 1
ATOM 4251 O O . SER A 1 550 ? 4.219 8.299 16.751 1.00 71.12 550 SER A O 1
ATOM 4253 N N . ASN A 1 551 ? 3.649 7.881 18.881 1.00 79.81 551 ASN A N 1
ATOM 4254 C CA . ASN A 1 551 ? 4.787 7.031 19.229 1.00 79.81 551 ASN A CA 1
ATOM 4255 C C . ASN A 1 551 ? 4.390 5.582 19.581 1.00 79.81 551 ASN A C 1
ATOM 4257 O O . ASN A 1 551 ? 5.268 4.839 20.011 1.00 79.81 551 ASN A O 1
ATOM 4261 N N . SER A 1 552 ? 3.114 5.188 19.459 1.00 84.62 552 SER A N 1
ATOM 4262 C CA . SER A 1 552 ? 2.653 3.832 19.811 1.00 84.62 552 SER A CA 1
ATOM 4263 C C . SER A 1 552 ? 2.657 2.851 18.641 1.00 84.62 552 SER A C 1
ATOM 4265 O O . SER A 1 552 ? 2.545 1.652 18.870 1.00 84.62 552 SER A O 1
ATOM 4267 N N . VAL A 1 553 ? 2.816 3.332 17.403 1.00 95.00 553 VAL A N 1
ATOM 4268 C CA . VAL A 1 553 ? 2.916 2.454 16.231 1.00 95.00 553 VAL A CA 1
ATOM 4269 C C . VAL A 1 553 ? 4.316 1.846 16.158 1.00 95.00 553 VAL A C 1
ATOM 4271 O O . VAL A 1 553 ? 5.311 2.550 15.948 1.00 95.00 553 VAL A O 1
ATOM 4274 N N . SER A 1 554 ? 4.389 0.528 16.312 1.00 95.50 554 SER A N 1
ATOM 4275 C CA . SER A 1 554 ? 5.588 -0.265 16.075 1.00 95.50 554 SER A CA 1
ATOM 4276 C C . SER A 1 554 ? 5.715 -0.579 14.585 1.00 95.50 554 SER A C 1
ATOM 4278 O O . SER A 1 554 ? 4.829 -1.189 13.994 1.00 95.50 554 SER A O 1
ATOM 4280 N N . TYR A 1 555 ? 6.827 -0.168 13.977 1.00 94.94 555 TYR A N 1
ATOM 4281 C CA . TYR A 1 555 ? 7.153 -0.509 12.593 1.00 94.94 555 TYR A CA 1
ATOM 4282 C C . TYR A 1 555 ? 8.124 -1.682 12.588 1.00 94.94 555 TYR A C 1
ATOM 4284 O O . TYR A 1 555 ? 9.228 -1.580 13.134 1.00 94.94 555 TYR A O 1
ATOM 4292 N N . VAL A 1 556 ? 7.723 -2.789 11.972 1.00 94.62 556 VAL A N 1
ATOM 4293 C CA . VAL A 1 556 ? 8.493 -4.040 11.948 1.00 94.62 556 VAL A CA 1
ATOM 4294 C C . VAL A 1 556 ? 8.803 -4.472 10.518 1.00 94.62 556 VAL A C 1
ATOM 4296 O O . VAL A 1 556 ? 8.206 -3.984 9.570 1.00 94.62 556 VAL A O 1
ATOM 4299 N N . ALA A 1 557 ? 9.776 -5.359 10.327 1.00 90.94 557 ALA A N 1
ATOM 4300 C CA . ALA A 1 557 ? 10.012 -5.915 8.997 1.00 90.94 557 ALA A CA 1
ATOM 4301 C C . ALA A 1 557 ? 8.805 -6.759 8.552 1.00 90.94 557 ALA A C 1
ATOM 4303 O O . ALA A 1 557 ? 8.169 -7.393 9.391 1.00 90.94 557 ALA A O 1
ATOM 4304 N N . GLN A 1 558 ? 8.543 -6.826 7.248 1.00 87.44 558 GLN A N 1
ATOM 4305 C CA . GLN A 1 558 ? 7.501 -7.694 6.697 1.00 87.44 558 GLN A CA 1
ATOM 4306 C C . GLN A 1 558 ? 7.666 -9.143 7.195 1.00 87.44 558 GLN A C 1
ATOM 4308 O O . GLN A 1 558 ? 8.782 -9.667 7.291 1.00 87.44 558 GLN A O 1
ATOM 4313 N N . GLY A 1 559 ? 6.557 -9.783 7.554 1.00 88.50 559 GLY A N 1
ATOM 4314 C CA . GLY A 1 559 ? 6.526 -11.108 8.173 1.00 88.50 559 GLY A CA 1
ATOM 4315 C C . GLY A 1 559 ? 6.803 -11.114 9.680 1.00 88.50 559 GLY A C 1
ATOM 4316 O O . GLY A 1 559 ? 6.763 -12.176 10.301 1.00 88.50 559 GLY A O 1
ATOM 4317 N N . LYS A 1 560 ? 7.137 -9.969 10.289 1.00 92.25 560 LYS A N 1
ATOM 4318 C CA . LYS A 1 560 ? 7.294 -9.841 11.744 1.00 92.25 560 LYS A CA 1
ATOM 4319 C C . LYS A 1 560 ? 6.008 -9.322 12.369 1.00 92.25 560 LYS A C 1
ATOM 4321 O O . LYS A 1 560 ? 5.254 -8.584 11.751 1.00 92.25 560 LYS A O 1
ATOM 4326 N N . THR A 1 561 ? 5.796 -9.700 13.623 1.00 92.50 561 THR A N 1
ATOM 4327 C CA . THR A 1 561 ? 4.613 -9.372 14.422 1.00 92.50 561 THR A CA 1
ATOM 4328 C C . THR A 1 561 ? 5.036 -8.979 15.836 1.00 92.50 561 THR A C 1
ATOM 4330 O O . THR A 1 561 ? 6.137 -9.327 16.268 1.00 92.50 561 THR A O 1
ATOM 4333 N N . SER A 1 562 ? 4.167 -8.283 16.570 1.00 91.50 562 SER A N 1
ATOM 4334 C CA . SER A 1 562 ? 4.264 -8.152 18.027 1.00 91.50 562 SER A CA 1
ATOM 4335 C C . SER A 1 562 ? 3.662 -9.369 18.739 1.00 91.50 562 SER A C 1
ATOM 4337 O O . SER A 1 562 ? 2.970 -10.198 18.132 1.00 91.50 562 SER A O 1
ATOM 4339 N N . GLU A 1 563 ? 3.955 -9.494 20.035 1.00 90.31 563 GLU A N 1
ATOM 4340 C CA . GLU A 1 563 ? 3.398 -10.543 20.898 1.00 90.31 563 GLU A CA 1
ATOM 4341 C C . GLU A 1 563 ? 1.969 -10.249 21.370 1.00 90.31 563 GLU A C 1
ATOM 4343 O O . GLU A 1 563 ? 1.258 -11.202 21.688 1.00 90.31 563 GLU A O 1
ATOM 4348 N N . SER A 1 564 ? 1.574 -8.972 21.374 1.00 92.81 564 SER A N 1
ATOM 4349 C CA . SER A 1 564 ? 0.266 -8.428 21.760 1.00 92.81 564 SER A CA 1
ATOM 4350 C C . SER A 1 564 ? -0.155 -7.301 20.811 1.00 92.81 564 SER A C 1
ATOM 4352 O O . SER A 1 564 ? 0.639 -6.851 19.975 1.00 92.81 564 SER A O 1
ATOM 4354 N N . GLY A 1 565 ? -1.387 -6.817 20.961 1.00 95.19 565 GLY A N 1
ATOM 4355 C CA . GLY A 1 565 ? -1.862 -5.621 20.263 1.00 95.19 565 GLY A CA 1
ATOM 4356 C C . GLY A 1 565 ? -2.541 -5.920 18.928 1.00 95.19 565 GLY A C 1
ATOM 4357 O O . GLY A 1 565 ? -2.854 -7.069 18.619 1.00 95.19 565 GLY A O 1
ATOM 4358 N N . VAL A 1 566 ? -2.773 -4.872 18.143 1.00 97.50 566 VAL A N 1
ATOM 4359 C CA . VAL A 1 566 ? -3.355 -4.956 16.802 1.00 97.50 566 VAL A CA 1
ATOM 4360 C C . VAL A 1 566 ? -2.235 -4.940 15.762 1.00 97.50 566 VAL A C 1
ATOM 4362 O O . VAL A 1 566 ? -1.461 -3.988 15.669 1.00 97.50 566 VAL A O 1
ATOM 4365 N N . VAL A 1 567 ? -2.138 -5.998 14.969 1.00 97.81 567 VAL A N 1
ATOM 4366 C CA . VAL A 1 567 ? -1.125 -6.209 13.936 1.00 97.81 567 VAL A CA 1
ATOM 4367 C C . VAL A 1 567 ? -1.763 -6.000 12.573 1.00 97.81 567 VAL A C 1
ATOM 4369 O O . VAL A 1 567 ? -2.794 -6.588 12.266 1.00 97.81 567 VAL A O 1
ATOM 4372 N N . LEU A 1 568 ? -1.148 -5.157 11.757 1.00 97.88 568 LEU A N 1
ATOM 4373 C CA . LEU A 1 568 ? -1.662 -4.697 10.478 1.00 97.88 568 LEU A CA 1
ATOM 4374 C C . LEU A 1 568 ? -0.626 -5.010 9.399 1.00 97.88 568 LEU A C 1
ATOM 4376 O O . LEU A 1 568 ? 0.526 -4.596 9.512 1.00 97.88 568 LEU A O 1
ATOM 4380 N N . ASP A 1 569 ? -1.037 -5.708 8.347 1.00 96.88 569 ASP A N 1
ATOM 4381 C CA . ASP A 1 569 ? -0.295 -5.785 7.086 1.00 96.88 569 ASP A CA 1
ATOM 4382 C C . ASP A 1 569 ? 1.147 -6.337 7.215 1.00 96.88 569 ASP A C 1
ATOM 4384 O O . ASP A 1 569 ? 2.090 -5.822 6.621 1.00 96.88 569 ASP A O 1
ATOM 4388 N N . THR A 1 570 ? 1.393 -7.341 8.070 1.00 95.00 570 THR A N 1
ATOM 4389 C CA . THR A 1 570 ? 2.782 -7.793 8.328 1.00 95.00 570 THR A CA 1
ATOM 4390 C C . THR A 1 570 ? 2.978 -9.232 8.812 1.00 95.00 570 THR A C 1
ATOM 4392 O O . THR A 1 570 ? 4.114 -9.687 8.871 1.00 95.00 570 THR A O 1
ATOM 4395 N N . SER A 1 571 ? 1.956 -9.982 9.213 1.00 90.25 571 SER A N 1
ATOM 4396 C CA . SER A 1 571 ? 2.140 -11.235 9.974 1.00 90.25 571 SER A CA 1
ATOM 4397 C C . SER A 1 571 ? 2.326 -12.503 9.121 1.00 90.25 571 SER A C 1
ATOM 4399 O O . SER A 1 571 ? 2.552 -13.576 9.677 1.00 90.25 571 SER A O 1
ATOM 4401 N N . ASN A 1 572 ? 2.226 -12.403 7.794 1.00 90.44 572 ASN A N 1
ATOM 4402 C CA . ASN A 1 572 ? 2.000 -13.504 6.846 1.00 90.44 572 ASN A CA 1
ATOM 4403 C C . ASN A 1 572 ? 0.735 -14.341 7.125 1.00 90.44 572 ASN A C 1
ATOM 4405 O O . ASN A 1 572 ? 0.594 -15.449 6.596 1.00 90.44 572 ASN A O 1
ATOM 4409 N N . THR A 1 573 ? -0.183 -13.827 7.943 1.00 91.00 573 THR A N 1
ATOM 4410 C CA . THR A 1 573 ? -1.466 -14.482 8.227 1.00 91.00 573 THR A CA 1
ATOM 4411 C C . THR A 1 573 ? -2.478 -14.077 7.159 1.00 91.00 573 THR A C 1
ATOM 4413 O O . THR A 1 573 ? -2.347 -13.028 6.533 1.00 91.00 573 THR A O 1
ATOM 4416 N N . LEU A 1 574 ? -3.456 -14.938 6.884 1.00 92.00 574 LEU A N 1
ATOM 4417 C CA . LEU A 1 574 ? -4.544 -14.617 5.965 1.00 92.00 574 LEU A CA 1
ATOM 4418 C C . LEU A 1 574 ? -5.788 -14.228 6.760 1.00 92.00 574 LEU A C 1
ATOM 4420 O O . LEU A 1 574 ? -6.257 -15.021 7.571 1.00 92.00 574 LEU A O 1
ATOM 4424 N N . GLY A 1 575 ? -6.353 -13.061 6.464 1.00 95.12 575 GLY A N 1
ATOM 4425 C CA . GLY A 1 575 ? -7.627 -12.618 7.012 1.00 95.12 575 GLY A CA 1
ATOM 4426 C C . GLY A 1 575 ? -7.484 -11.885 8.342 1.00 95.12 575 GLY A C 1
ATOM 4427 O O . GLY A 1 575 ? -6.511 -11.161 8.572 1.00 95.12 575 GLY A O 1
ATOM 4428 N N . VAL A 1 576 ? -8.500 -12.049 9.190 1.00 97.19 576 VAL A N 1
ATOM 4429 C CA . VAL A 1 576 ? -8.568 -11.447 10.522 1.00 97.19 576 VAL A CA 1
ATOM 4430 C C . VAL A 1 576 ? -8.497 -12.556 11.559 1.00 97.19 576 VAL A C 1
ATOM 4432 O O . VAL A 1 576 ? -9.369 -13.415 11.574 1.00 97.19 576 VAL A O 1
ATOM 4435 N N . THR A 1 577 ? -7.476 -12.558 12.414 1.00 96.00 577 THR A N 1
ATOM 4436 C CA . THR A 1 577 ? -7.306 -13.610 13.429 1.00 96.00 577 THR A CA 1
ATOM 4437 C C . THR A 1 577 ? -7.085 -13.033 14.816 1.00 96.00 577 THR A C 1
ATOM 4439 O O . THR A 1 577 ? -6.379 -12.034 14.985 1.00 96.00 577 THR A O 1
ATOM 4442 N N . ALA A 1 578 ? -7.680 -13.672 15.822 1.00 94.44 578 ALA A N 1
ATOM 4443 C CA . ALA A 1 578 ? -7.370 -13.425 17.224 1.00 94.44 578 ALA A CA 1
ATOM 4444 C C . ALA A 1 578 ? -6.532 -14.581 17.775 1.00 94.44 578 ALA A C 1
ATOM 4446 O O . ALA A 1 578 ? -7.022 -15.694 17.941 1.00 94.44 578 ALA A O 1
ATOM 4447 N N . ASP A 1 579 ? -5.273 -14.303 18.099 1.00 89.31 579 ASP A N 1
ATOM 4448 C CA . ASP A 1 579 ? -4.363 -15.306 18.645 1.00 89.31 579 ASP A CA 1
ATOM 4449 C C . ASP A 1 579 ? -4.260 -15.172 20.164 1.00 89.31 579 ASP A C 1
ATOM 4451 O O . ASP A 1 579 ? -4.567 -14.125 20.743 1.00 89.31 579 ASP A O 1
ATOM 4455 N N . LYS A 1 580 ? -3.772 -16.236 20.818 1.00 84.25 580 LYS A N 1
ATOM 4456 C CA . LYS A 1 580 ? -3.531 -16.272 22.271 1.00 84.25 580 LYS A CA 1
ATOM 4457 C C . LYS A 1 580 ? -4.756 -15.812 23.076 1.00 84.25 580 LYS A C 1
ATOM 4459 O O . LYS A 1 580 ? -4.632 -15.022 24.001 1.00 84.25 580 LYS A O 1
ATOM 4464 N N . ARG A 1 581 ? -5.947 -16.302 22.713 1.00 84.56 581 ARG A N 1
ATOM 4465 C CA . ARG A 1 581 ? -7.216 -15.958 23.384 1.00 84.56 581 ARG A CA 1
ATOM 4466 C C . ARG A 1 581 ? -7.585 -14.467 23.323 1.00 84.56 581 ARG A C 1
ATOM 4468 O O . ARG A 1 581 ? -8.327 -14.001 24.178 1.00 84.56 581 ARG A O 1
ATOM 4475 N N . GLY A 1 582 ? -7.109 -13.739 22.313 1.00 88.81 582 GLY A N 1
ATOM 4476 C CA . GLY A 1 582 ? -7.423 -12.321 22.129 1.00 88.81 582 GLY A CA 1
ATOM 4477 C C . GLY A 1 582 ? -6.322 -11.365 22.586 1.00 88.81 582 GLY A C 1
ATOM 4478 O O . GLY A 1 582 ? -6.490 -10.160 22.458 1.00 88.81 582 GLY A O 1
ATOM 4479 N N . GLU A 1 583 ? -5.156 -11.838 23.039 1.00 93.62 583 GLU A N 1
ATOM 4480 C CA . GLU A 1 583 ? -4.051 -10.918 23.355 1.00 93.62 583 GLU A CA 1
ATOM 4481 C C . GLU A 1 583 ? -3.566 -10.133 22.124 1.00 93.62 583 GLU A C 1
ATOM 4483 O O . GLU A 1 583 ? -3.085 -8.996 22.252 1.00 93.62 583 GLU A O 1
ATOM 4488 N N . ARG A 1 584 ? -3.687 -10.750 20.940 1.00 95.38 584 ARG A N 1
ATOM 4489 C CA . ARG A 1 584 ? -3.261 -10.218 19.647 1.00 95.38 584 ARG A CA 1
ATOM 4490 C C . ARG A 1 584 ? -4.368 -10.353 18.609 1.00 95.38 584 ARG A C 1
ATOM 4492 O O . ARG A 1 584 ? -4.878 -11.448 18.397 1.00 95.38 584 ARG A O 1
ATOM 4499 N N . LEU A 1 585 ? -4.659 -9.256 17.921 1.00 97.56 585 LEU A N 1
ATOM 4500 C CA . LEU A 1 585 ? -5.564 -9.198 16.778 1.00 97.56 585 LEU A CA 1
ATOM 4501 C C . LEU A 1 585 ? -4.760 -8.892 15.521 1.00 97.56 585 LEU A C 1
ATOM 4503 O O . LEU A 1 585 ? -3.992 -7.938 15.509 1.00 97.56 585 LEU A O 1
ATOM 4507 N N . THR A 1 586 ? -4.937 -9.668 14.465 1.00 97.62 586 THR A N 1
ATOM 4508 C CA . THR A 1 586 ? -4.142 -9.561 13.243 1.00 97.62 586 THR A CA 1
ATOM 4509 C C . THR A 1 586 ? -5.049 -9.319 12.049 1.00 97.62 586 THR A C 1
ATOM 4511 O O . THR A 1 586 ? -6.013 -10.050 11.879 1.00 97.62 586 THR A O 1
ATOM 4514 N N . PHE A 1 587 ? -4.712 -8.339 11.213 1.00 98.06 587 PHE A N 1
ATOM 4515 C CA . PHE A 1 587 ? -5.319 -8.074 9.909 1.00 98.06 587 PHE A CA 1
ATOM 4516 C C . PHE A 1 587 ? -4.227 -8.175 8.855 1.00 98.06 587 PHE A C 1
ATOM 4518 O O . PHE A 1 587 ? -3.356 -7.303 8.786 1.00 98.06 587 PHE A O 1
ATOM 4525 N N . ASP A 1 588 ? -4.227 -9.237 8.058 1.00 96.88 588 ASP A N 1
ATOM 4526 C CA . ASP A 1 588 ? -3.161 -9.435 7.084 1.00 96.88 588 ASP A CA 1
ATOM 4527 C C . ASP A 1 588 ? -3.607 -10.223 5.849 1.00 96.88 588 ASP A C 1
ATOM 4529 O O . ASP A 1 588 ? -4.594 -10.959 5.847 1.00 96.88 588 ASP A O 1
ATOM 4533 N N . HIS A 1 589 ? -2.867 -10.034 4.762 1.00 94.75 589 HIS A N 1
ATOM 4534 C CA . HIS A 1 589 ? -3.124 -10.667 3.474 1.00 94.75 589 HIS A CA 1
ATOM 4535 C C . HIS A 1 589 ? -1.841 -11.116 2.759 1.00 94.75 589 HIS A C 1
ATOM 4537 O O . HIS A 1 589 ? -1.859 -11.475 1.584 1.00 94.75 589 HIS A O 1
ATOM 4543 N N . HIS A 1 590 ? -0.701 -11.137 3.451 1.00 90.38 590 HIS A N 1
ATOM 4544 C CA . HIS A 1 590 ? 0.582 -11.545 2.874 1.00 90.38 590 HIS A CA 1
ATOM 4545 C C . HIS A 1 590 ? 0.729 -13.049 2.624 1.00 90.38 590 HIS A C 1
ATOM 4547 O O . HIS A 1 590 ? 1.746 -13.501 2.092 1.00 90.38 590 HIS A O 1
ATOM 4553 N N . ASN A 1 591 ? -0.286 -13.837 2.966 1.00 87.81 591 ASN A N 1
ATOM 4554 C CA . ASN A 1 591 ? -0.307 -15.256 2.670 1.00 87.81 591 ASN A CA 1
ATOM 4555 C C . ASN A 1 591 ? -0.189 -15.520 1.145 1.00 87.81 591 ASN A C 1
ATOM 4557 O O . ASN A 1 591 ? -0.860 -14.854 0.354 1.00 87.81 591 ASN A O 1
ATOM 4561 N N . PRO A 1 592 ? 0.604 -16.513 0.692 1.00 81.00 592 PRO A N 1
ATOM 4562 C CA . PRO A 1 592 ? 0.763 -16.824 -0.736 1.00 81.00 592 PRO A CA 1
ATOM 4563 C C . PRO A 1 592 ? -0.537 -17.170 -1.481 1.00 81.00 592 PRO A C 1
ATOM 4565 O O . PRO A 1 592 ? -0.582 -17.092 -2.710 1.00 81.00 592 PRO A O 1
ATOM 4568 N N . TYR A 1 593 ? -1.578 -17.571 -0.750 1.00 83.25 593 TYR A N 1
ATOM 4569 C CA . TYR A 1 593 ? -2.891 -17.927 -1.283 1.00 83.25 593 TYR A CA 1
ATOM 4570 C C . TYR A 1 593 ? -3.920 -16.795 -1.181 1.00 83.25 593 TYR A C 1
ATOM 4572 O O . TYR A 1 593 ? -5.061 -16.995 -1.592 1.00 83.25 593 TYR A O 1
ATOM 4580 N N . ALA A 1 594 ? -3.535 -15.626 -0.661 1.00 87.25 594 ALA A N 1
ATOM 4581 C CA . ALA A 1 594 ? -4.403 -14.460 -0.596 1.00 87.25 594 ALA A CA 1
ATOM 4582 C C . ALA A 1 594 ? -4.918 -14.073 -1.988 1.00 87.25 594 ALA A C 1
ATOM 4584 O O . ALA A 1 594 ? -4.162 -14.028 -2.964 1.00 87.25 594 ALA A O 1
ATOM 4585 N N . SER A 1 595 ? -6.215 -13.783 -2.067 1.00 87.94 595 SER A N 1
ATOM 4586 C CA . SER A 1 595 ? -6.823 -13.253 -3.282 1.00 87.94 595 SER A CA 1
ATOM 4587 C C . SER A 1 595 ? -6.392 -11.800 -3.525 1.00 87.94 595 SER A C 1
ATOM 4589 O O . SER A 1 595 ? -5.963 -11.090 -2.618 1.00 87.94 595 SER A O 1
ATOM 4591 N N . ARG A 1 596 ? -6.496 -11.329 -4.771 1.00 88.69 596 ARG A N 1
ATOM 4592 C CA . ARG A 1 596 ? -6.120 -9.953 -5.153 1.00 88.69 596 ARG A CA 1
ATOM 4593 C C . ARG A 1 596 ? -7.172 -8.906 -4.795 1.00 88.69 596 ARG A C 1
ATOM 4595 O O . ARG A 1 596 ? -6.925 -7.713 -4.956 1.00 88.69 596 ARG A O 1
ATOM 4602 N N . ASP A 1 597 ? -8.348 -9.344 -4.372 1.00 91.88 597 ASP A N 1
ATOM 4603 C CA . ASP A 1 597 ? -9.451 -8.490 -3.946 1.00 91.88 597 ASP A CA 1
ATOM 4604 C C . ASP A 1 597 ? -9.455 -8.246 -2.431 1.00 91.88 597 ASP A C 1
ATOM 4606 O O . ASP A 1 597 ? -10.395 -7.633 -1.931 1.00 91.88 597 ASP A O 1
ATOM 4610 N N . ILE A 1 598 ? -8.420 -8.688 -1.708 1.00 94.44 598 ILE A N 1
ATOM 4611 C CA . ILE A 1 598 ? -8.254 -8.451 -0.271 1.00 94.44 598 ILE A CA 1
ATOM 4612 C C . ILE A 1 598 ? -6.964 -7.684 0.024 1.00 94.44 598 ILE A C 1
ATOM 4614 O O . ILE A 1 598 ? -5.923 -7.918 -0.591 1.00 94.44 598 ILE A O 1
ATOM 4618 N N . SER A 1 599 ? -7.035 -6.770 0.983 1.00 97.12 599 SER A N 1
ATOM 4619 C CA . SER A 1 599 ? -5.888 -6.067 1.560 1.00 97.12 599 SER A CA 1
ATOM 4620 C C . SER A 1 599 ? -6.115 -5.872 3.057 1.00 97.12 599 SER A C 1
ATOM 4622 O O . SER A 1 599 ? -7.248 -6.032 3.526 1.00 97.12 599 SER A O 1
ATOM 4624 N N . ALA A 1 600 ? -5.075 -5.554 3.825 1.00 97.88 600 ALA A N 1
ATOM 4625 C CA . ALA A 1 600 ? -5.216 -5.349 5.263 1.00 97.88 600 ALA A CA 1
ATOM 4626 C C . ALA A 1 600 ? -6.177 -4.189 5.565 1.00 97.88 600 ALA A C 1
ATOM 4628 O O . ALA A 1 600 ? -7.010 -4.305 6.467 1.00 97.88 600 ALA A O 1
ATOM 4629 N N . SER A 1 601 ? -6.141 -3.111 4.769 1.00 98.06 601 SER A N 1
ATOM 4630 C CA . SER A 1 601 ? -7.071 -1.989 4.948 1.00 98.06 601 SER A CA 1
ATOM 4631 C C . SER A 1 601 ? -8.517 -2.363 4.640 1.00 98.06 601 SER A C 1
ATOM 4633 O O . SER A 1 601 ? -9.414 -1.914 5.352 1.00 98.06 601 SER A O 1
ATOM 4635 N N . LYS A 1 602 ? -8.762 -3.231 3.650 1.00 98.31 602 LYS A N 1
ATOM 4636 C CA 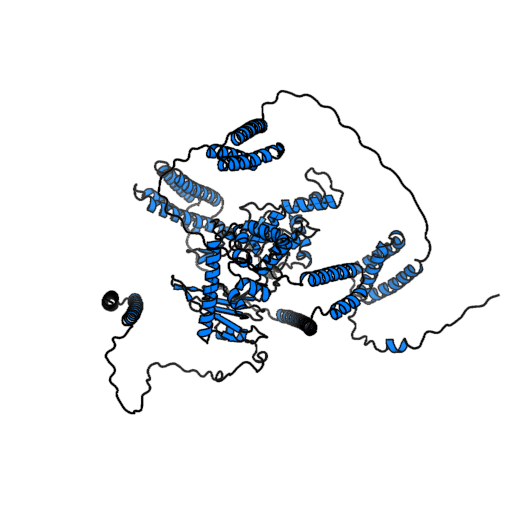. LYS A 1 602 ? -10.107 -3.746 3.365 1.00 98.31 602 LYS A CA 1
ATOM 4637 C C . LYS A 1 602 ? -10.630 -4.633 4.485 1.00 98.31 602 LYS A C 1
ATOM 4639 O O . LYS A 1 602 ? -11.741 -4.400 4.950 1.00 98.31 602 LYS A O 1
ATOM 4644 N N . LEU A 1 603 ? -9.820 -5.579 4.962 1.00 98.44 603 LEU A N 1
ATOM 4645 C CA . LEU A 1 603 ? -10.181 -6.442 6.091 1.00 98.44 603 LEU A CA 1
ATOM 4646 C C . LEU A 1 603 ? -10.528 -5.605 7.327 1.00 98.44 603 LEU A C 1
ATOM 4648 O O . LEU A 1 603 ? -11.571 -5.794 7.946 1.00 98.44 603 LEU A O 1
ATOM 4652 N N . LEU A 1 604 ? -9.688 -4.619 7.646 1.00 98.50 604 LEU A N 1
ATOM 4653 C CA . LEU A 1 604 ? -9.934 -3.715 8.759 1.00 98.50 604 LEU A CA 1
ATOM 4654 C C . LEU A 1 604 ? -11.199 -2.871 8.553 1.00 98.50 604 LEU A C 1
ATOM 4656 O O . LEU A 1 604 ? -11.993 -2.733 9.481 1.00 98.50 604 LEU A O 1
ATOM 4660 N N . TYR A 1 605 ? -11.407 -2.309 7.360 1.00 98.50 605 TYR A N 1
ATOM 4661 C CA . TYR A 1 605 ? -12.603 -1.530 7.038 1.00 98.50 605 TYR A CA 1
ATOM 4662 C C . TYR A 1 605 ? -13.881 -2.352 7.220 1.00 98.50 605 TYR A C 1
ATOM 4664 O O . TYR A 1 605 ? -14.819 -1.899 7.880 1.00 98.50 605 TYR A O 1
ATOM 4672 N N . GLU A 1 606 ? -13.914 -3.565 6.673 1.00 98.12 606 GLU A N 1
ATOM 4673 C CA . GLU A 1 606 ? -15.053 -4.476 6.774 1.00 98.12 606 GLU A CA 1
ATOM 4674 C C . GLU A 1 606 ? -15.337 -4.853 8.231 1.00 98.12 606 GLU A C 1
ATOM 4676 O O . GLU A 1 606 ? -16.495 -4.813 8.645 1.00 98.12 606 GLU A O 1
ATOM 4681 N N . THR A 1 607 ? -14.303 -5.106 9.041 1.00 98.19 607 THR A N 1
ATOM 4682 C CA . THR A 1 607 ? -14.456 -5.374 10.478 1.00 98.19 607 THR A CA 1
ATOM 4683 C C . THR A 1 607 ? -14.956 -4.156 11.251 1.00 98.19 607 THR A C 1
ATOM 4685 O O . THR A 1 607 ? -15.944 -4.260 11.973 1.00 98.19 607 THR A O 1
ATOM 4688 N N . LEU A 1 608 ? -14.320 -2.986 11.110 1.00 98.31 608 LEU A N 1
ATOM 4689 C CA . LEU A 1 608 ? -14.689 -1.777 11.864 1.00 98.31 608 LEU A CA 1
ATOM 4690 C C . LEU A 1 608 ? -16.100 -1.279 11.513 1.00 98.31 608 LEU A C 1
ATOM 4692 O O . LEU A 1 608 ? -16.775 -0.692 12.365 1.00 98.31 608 LEU A O 1
ATOM 4696 N N . SER A 1 609 ? -16.525 -1.494 10.264 1.00 97.94 609 SER A N 1
ATOM 4697 C CA . SER A 1 609 ? -17.828 -1.069 9.743 1.00 97.94 609 SER A CA 1
ATOM 4698 C C . SER A 1 609 ? -18.926 -2.129 9.824 1.00 97.94 609 SER A C 1
ATOM 4700 O O . SER A 1 609 ? -20.086 -1.839 9.517 1.00 97.94 609 SER A O 1
ATOM 4702 N N . ASN A 1 610 ? -18.593 -3.352 10.244 1.00 97.50 610 ASN A N 1
ATOM 4703 C CA . ASN A 1 610 ? -19.582 -4.387 10.511 1.00 97.50 610 ASN A CA 1
ATOM 4704 C C . ASN A 1 610 ? -20.539 -3.909 11.622 1.00 97.50 610 ASN A C 1
ATOM 4706 O O . ASN A 1 610 ? -20.039 -3.440 12.637 1.00 97.50 610 ASN A O 1
ATOM 4710 N N . PRO A 1 611 ? -21.875 -4.027 11.500 1.00 94.69 611 PRO A N 1
ATOM 4711 C CA . PRO A 1 611 ? -22.822 -3.545 12.515 1.00 94.69 611 PRO A CA 1
ATOM 4712 C C . PRO A 1 611 ? -22.579 -4.050 13.949 1.00 94.69 611 PRO A C 1
ATOM 4714 O O . PRO A 1 611 ? -22.854 -3.317 14.906 1.00 94.69 611 PRO A O 1
ATOM 4717 N N . GLU A 1 612 ? -22.039 -5.263 14.098 1.00 93.81 612 GLU A N 1
ATOM 4718 C CA . GLU A 1 612 ? -21.738 -5.893 15.390 1.00 93.81 612 GLU A CA 1
ATOM 4719 C C . GLU A 1 612 ? -20.505 -5.286 16.075 1.00 93.81 612 GLU A C 1
ATOM 4721 O O . GLU A 1 612 ? -20.458 -5.214 17.300 1.00 93.81 612 GLU A O 1
ATOM 4726 N N . ILE A 1 613 ? -19.546 -4.756 15.308 1.00 95.94 613 ILE A N 1
ATOM 4727 C CA . ILE A 1 613 ? -18.449 -3.937 15.845 1.00 95.94 613 ILE A CA 1
ATOM 4728 C C . ILE A 1 613 ? -18.864 -2.464 15.826 1.00 95.94 613 ILE A C 1
ATOM 4730 O O . ILE A 1 613 ? -18.948 -1.806 16.856 1.00 95.94 613 ILE A O 1
ATOM 4734 N N . GLY A 1 614 ? -19.177 -1.944 14.643 1.00 94.38 614 GLY A N 1
ATOM 4735 C CA . GLY A 1 614 ? -19.931 -0.722 14.393 1.00 94.38 614 GLY A CA 1
ATOM 4736 C C . GLY A 1 614 ? -19.255 0.553 14.883 1.00 94.38 614 GLY A C 1
ATOM 4737 O O . GLY A 1 614 ? -19.955 1.512 15.223 1.00 94.38 614 GLY A O 1
ATOM 4738 N N . VAL A 1 615 ? -17.923 0.554 14.966 1.00 97.50 615 VAL A N 1
ATOM 4739 C CA . VAL A 1 615 ? -17.128 1.713 15.400 1.00 97.50 615 VAL A CA 1
ATOM 4740 C C . VAL A 1 615 ? -16.845 2.693 14.265 1.00 97.50 615 VAL A C 1
ATOM 4742 O O . VAL A 1 615 ? -16.598 3.866 14.543 1.00 97.50 615 VAL A O 1
ATOM 4745 N N . LEU A 1 616 ? -16.923 2.231 13.013 1.00 97.81 616 LEU A N 1
ATOM 4746 C CA . LEU A 1 616 ? -16.788 3.039 11.806 1.00 97.81 616 LEU A CA 1
ATOM 4747 C C . LEU A 1 616 ? -18.107 3.050 11.027 1.00 97.81 616 LEU A C 1
ATOM 4749 O O . LEU A 1 616 ? -18.677 2.006 10.725 1.00 97.81 616 LEU A O 1
ATOM 4753 N N . GLU A 1 617 ? -18.593 4.236 10.679 1.00 96.56 617 GLU A N 1
ATOM 4754 C CA . GLU A 1 617 ? -19.776 4.374 9.831 1.00 96.56 617 GLU A CA 1
ATOM 4755 C C . GLU A 1 617 ? -19.400 4.159 8.360 1.00 96.56 617 GLU A C 1
ATOM 4757 O O . GLU A 1 617 ? -18.442 4.760 7.866 1.00 96.56 617 GLU A O 1
ATOM 4762 N N . LYS A 1 618 ? -20.167 3.331 7.641 1.00 96.56 618 LYS A N 1
ATOM 4763 C CA . LYS A 1 618 ? -19.984 3.168 6.195 1.00 96.56 618 LYS A CA 1
ATOM 4764 C C . LYS A 1 618 ? -20.303 4.467 5.474 1.00 96.56 618 LYS A C 1
ATOM 4766 O O . LYS A 1 618 ? -21.320 5.105 5.735 1.00 96.56 618 LYS A O 1
ATOM 4771 N N . GLN A 1 619 ? -19.441 4.838 4.540 1.00 96.25 619 GLN A N 1
ATOM 4772 C CA . GLN A 1 619 ? -19.622 6.013 3.699 1.00 96.25 619 GLN A CA 1
ATOM 4773 C C . GLN A 1 619 ? -19.228 5.648 2.265 1.00 96.25 619 GLN A C 1
ATOM 4775 O O . GLN A 1 619 ? -18.183 5.022 2.089 1.00 96.25 619 GLN A O 1
ATOM 4780 N N . PRO A 1 620 ? -19.959 6.106 1.231 1.00 96.19 620 PRO A N 1
ATOM 4781 C CA . PRO A 1 620 ? -19.642 5.754 -0.157 1.00 96.19 620 PRO A CA 1
ATOM 4782 C C . PRO A 1 620 ? -18.207 6.103 -0.578 1.00 96.19 620 PRO A C 1
ATOM 4784 O O . PRO A 1 620 ? -17.590 5.398 -1.370 1.00 96.19 620 PRO A O 1
ATOM 4787 N N . TRP A 1 621 ? -17.652 7.190 -0.033 1.00 96.19 621 TRP A N 1
ATOM 4788 C CA . TRP A 1 621 ? -16.273 7.586 -0.315 1.00 96.19 621 TRP A CA 1
ATOM 4789 C C . TRP A 1 621 ? -15.240 6.680 0.372 1.00 96.19 621 TRP A C 1
ATOM 4791 O O . TRP A 1 621 ? -14.143 6.526 -0.158 1.00 96.19 621 TRP A O 1
ATOM 4801 N N . LEU A 1 622 ? -15.568 6.084 1.528 1.00 97.00 622 LEU A N 1
ATOM 4802 C CA . LEU A 1 622 ? -14.710 5.096 2.188 1.00 97.00 622 LEU A CA 1
ATOM 4803 C C . LEU A 1 622 ? -14.689 3.801 1.381 1.00 97.00 622 LEU A C 1
ATOM 4805 O O . LEU A 1 622 ? -13.601 3.300 1.117 1.00 97.00 622 LEU A O 1
ATOM 4809 N N . ASP A 1 623 ? -15.855 3.324 0.930 1.00 97.06 623 ASP A N 1
ATOM 4810 C CA . ASP A 1 623 ? -15.962 2.137 0.071 1.00 97.06 623 ASP A CA 1
ATOM 4811 C C . ASP A 1 623 ? -15.084 2.289 -1.183 1.00 97.06 623 ASP A C 1
ATOM 4813 O O . ASP A 1 623 ? -14.224 1.453 -1.456 1.00 97.06 623 ASP A O 1
ATOM 4817 N N . ALA A 1 624 ? -15.232 3.413 -1.894 1.00 97.00 624 ALA A N 1
ATOM 4818 C CA . ALA A 1 624 ? -14.463 3.694 -3.105 1.00 97.00 624 ALA A CA 1
ATOM 4819 C C . ALA A 1 624 ? -12.954 3.848 -2.840 1.00 97.00 624 ALA A C 1
ATOM 4821 O O . ALA A 1 624 ? -12.129 3.385 -3.632 1.00 97.00 624 ALA A O 1
ATOM 4822 N N . MET A 1 625 ? -12.576 4.483 -1.724 1.00 96.94 625 MET A N 1
ATOM 4823 C CA . MET A 1 625 ? -11.173 4.646 -1.342 1.00 96.94 625 MET A CA 1
ATOM 4824 C C . MET A 1 625 ? -10.525 3.298 -1.011 1.00 96.94 625 MET A C 1
ATOM 4826 O O . MET A 1 625 ? -9.421 3.026 -1.484 1.00 96.94 625 MET A O 1
ATOM 4830 N N . VAL A 1 626 ? -11.201 2.461 -0.219 1.00 97.69 626 VAL A N 1
ATOM 4831 C CA . VAL A 1 626 ? -10.725 1.126 0.165 1.00 97.69 626 VAL A CA 1
ATOM 4832 C C . VAL A 1 626 ? -10.600 0.233 -1.066 1.00 97.69 626 VAL A C 1
ATOM 4834 O O . VAL A 1 626 ? -9.550 -0.375 -1.254 1.00 97.69 626 VAL A O 1
ATOM 4837 N N . GLU A 1 627 ? -11.591 0.226 -1.964 1.00 96.94 627 GLU A N 1
ATOM 4838 C CA . GLU A 1 627 ? -11.505 -0.526 -3.222 1.00 96.94 627 GLU A CA 1
ATOM 4839 C C . GLU A 1 627 ? -10.291 -0.095 -4.060 1.00 96.94 627 GLU A C 1
ATOM 4841 O O . GLU A 1 627 ? -9.533 -0.938 -4.548 1.00 96.94 627 GLU A O 1
ATOM 4846 N N . TYR A 1 628 ? -10.065 1.216 -4.194 1.00 96.44 628 TYR A N 1
ATOM 4847 C CA . TYR A 1 628 ? -8.898 1.741 -4.896 1.00 96.44 628 TYR A CA 1
ATOM 4848 C C . TYR A 1 628 ? -7.578 1.294 -4.251 1.00 96.44 628 TYR A C 1
ATOM 4850 O O . TYR A 1 628 ? -6.670 0.872 -4.968 1.00 96.44 628 TYR A O 1
ATOM 4858 N N . ILE A 1 629 ? -7.460 1.371 -2.922 1.00 96.06 629 ILE A N 1
ATOM 4859 C CA . ILE A 1 629 ? -6.242 0.978 -2.197 1.00 96.06 629 ILE A CA 1
ATOM 4860 C C . ILE A 1 629 ? -5.973 -0.513 -2.377 1.00 96.06 629 ILE A C 1
ATOM 4862 O O . ILE A 1 629 ? -4.859 -0.877 -2.744 1.00 96.06 629 ILE A O 1
ATOM 4866 N N . THR A 1 630 ? -6.987 -1.365 -2.215 1.00 96.44 630 THR A N 1
ATOM 4867 C CA . THR A 1 630 ? -6.860 -2.808 -2.442 1.00 96.44 630 THR A CA 1
ATOM 4868 C C . THR A 1 630 ? -6.412 -3.116 -3.872 1.00 96.44 630 THR A C 1
ATOM 4870 O O . THR A 1 630 ? -5.531 -3.954 -4.077 1.00 96.44 630 THR A O 1
ATOM 4873 N N . LYS A 1 631 ? -6.962 -2.417 -4.877 1.00 94.31 631 LYS A N 1
ATOM 4874 C CA . LYS A 1 631 ? -6.524 -2.558 -6.275 1.00 94.31 631 LYS A CA 1
ATOM 4875 C C . LYS A 1 631 ? -5.086 -2.084 -6.482 1.00 94.31 631 LYS A C 1
ATOM 4877 O O . LYS A 1 631 ? -4.336 -2.775 -7.168 1.00 94.31 631 LYS A O 1
ATOM 4882 N N . GLU A 1 632 ? -4.692 -0.939 -5.925 1.00 92.81 632 GLU A N 1
ATOM 4883 C CA . GLU A 1 632 ? -3.333 -0.389 -6.058 1.00 92.81 632 GLU A CA 1
ATOM 4884 C C . GLU A 1 632 ? -2.291 -1.279 -5.377 1.00 92.81 632 GLU A C 1
ATOM 4886 O O . GLU A 1 632 ? -1.246 -1.541 -5.977 1.00 92.81 632 GLU A O 1
ATOM 4891 N N . ASP A 1 633 ? -2.590 -1.796 -4.184 1.00 93.00 633 ASP A N 1
ATOM 4892 C CA . ASP A 1 633 ? -1.694 -2.676 -3.437 1.00 93.00 633 ASP A CA 1
ATOM 4893 C C . ASP A 1 633 ? -1.492 -4.022 -4.152 1.00 93.00 633 ASP A C 1
ATOM 4895 O O . ASP A 1 633 ? -0.368 -4.462 -4.404 1.00 93.00 633 ASP A O 1
ATOM 4899 N N . ASN A 1 634 ? -2.582 -4.630 -4.627 1.00 90.38 634 ASN A N 1
ATOM 4900 C CA . ASN A 1 634 ? -2.524 -5.903 -5.349 1.00 90.38 634 ASN A CA 1
ATOM 4901 C C . ASN A 1 634 ? -2.252 -5.761 -6.855 1.00 90.38 634 ASN A C 1
ATOM 4903 O O . ASN A 1 634 ? -2.199 -6.768 -7.576 1.00 90.38 634 ASN A O 1
ATOM 4907 N N . LYS A 1 635 ? -2.116 -4.531 -7.365 1.00 88.31 635 LYS A N 1
ATOM 4908 C CA . LYS A 1 635 ? -2.056 -4.186 -8.801 1.00 88.31 635 LYS A CA 1
ATOM 4909 C C . LYS A 1 635 ? -3.195 -4.786 -9.631 1.00 88.31 635 LYS A C 1
ATOM 4911 O O . LYS A 1 635 ? -3.015 -5.135 -10.803 1.00 88.31 635 LYS A O 1
ATOM 4916 N N . ALA A 1 636 ? -4.352 -4.976 -9.003 1.00 88.94 636 ALA A N 1
ATOM 4917 C CA . ALA A 1 636 ? -5.494 -5.746 -9.492 1.00 88.94 636 ALA A CA 1
ATOM 4918 C C . ALA A 1 636 ? -6.391 -4.953 -10.456 1.00 88.94 636 ALA A C 1
ATOM 4920 O O . ALA A 1 636 ? -7.612 -5.038 -10.399 1.00 88.94 636 ALA A O 1
ATOM 4921 N N . PHE A 1 637 ? -5.775 -4.177 -11.345 1.00 87.38 637 PHE A N 1
ATOM 4922 C CA . PHE A 1 637 ? -6.484 -3.415 -12.369 1.00 87.38 637 PHE A CA 1
ATOM 4923 C C . PHE A 1 637 ? -6.981 -4.334 -13.481 1.00 87.38 637 PHE A C 1
ATOM 4925 O O . PHE A 1 637 ? -6.261 -5.252 -13.907 1.00 87.38 637 PHE A O 1
ATOM 4932 N N . THR A 1 638 ? -8.161 -4.028 -14.008 1.00 87.44 638 THR A N 1
ATOM 4933 C CA . THR A 1 638 ? -8.604 -4.491 -15.326 1.00 87.44 638 THR A CA 1
ATOM 4934 C C . THR A 1 638 ? -7.647 -3.994 -16.412 1.00 87.44 638 THR A C 1
ATOM 4936 O O . THR A 1 638 ? -6.881 -3.053 -16.201 1.00 87.44 638 THR A O 1
ATOM 4939 N N . ASP A 1 639 ? -7.667 -4.612 -17.593 1.00 82.25 639 ASP A N 1
ATOM 4940 C CA . ASP A 1 639 ? -6.802 -4.171 -18.697 1.00 82.25 639 ASP A CA 1
ATOM 4941 C C . ASP A 1 639 ? -7.131 -2.742 -19.146 1.00 82.25 639 ASP A C 1
ATOM 4943 O O . ASP A 1 639 ? -6.220 -1.963 -19.421 1.00 82.25 639 ASP A O 1
ATOM 4947 N N . LYS A 1 640 ? -8.417 -2.366 -19.114 1.00 88.50 640 LYS A N 1
ATOM 4948 C CA . LYS A 1 640 ? -8.862 -0.994 -19.373 1.00 88.50 640 LYS A CA 1
ATOM 4949 C C . LYS A 1 640 ? -8.301 -0.011 -18.341 1.00 88.50 640 LYS A C 1
ATOM 4951 O O . LYS A 1 640 ? -7.698 0.982 -18.730 1.00 88.50 640 LYS A O 1
ATOM 4956 N N . GLU A 1 641 ? -8.453 -0.291 -17.045 1.00 91.31 641 GLU A N 1
ATOM 4957 C CA . GLU A 1 641 ? -7.908 0.571 -15.982 1.00 91.31 641 GLU A CA 1
ATOM 4958 C C . GLU A 1 641 ? -6.376 0.668 -16.073 1.00 91.31 641 GLU A C 1
ATOM 4960 O O . GLU A 1 641 ? -5.816 1.744 -15.887 1.00 91.31 641 GLU A O 1
ATOM 4965 N N . ALA A 1 642 ? -5.681 -0.432 -16.389 1.00 87.81 642 ALA A N 1
ATOM 4966 C CA . ALA A 1 642 ? -4.229 -0.433 -16.575 1.00 87.81 642 ALA A CA 1
ATOM 4967 C C . ALA A 1 642 ? -3.799 0.423 -17.779 1.00 87.81 642 ALA A C 1
ATOM 4969 O O . ALA A 1 642 ? -2.799 1.142 -17.703 1.00 87.81 642 ALA A O 1
ATOM 4970 N N . GLN A 1 643 ? -4.560 0.372 -18.874 1.00 87.69 643 GLN A N 1
ATOM 4971 C CA . GLN A 1 643 ? -4.347 1.216 -20.044 1.00 87.69 643 GLN A CA 1
ATOM 4972 C C . GLN A 1 643 ? -4.589 2.694 -19.712 1.00 87.69 643 GLN A C 1
ATOM 4974 O O . GLN A 1 643 ? -3.707 3.512 -19.955 1.00 87.69 643 GLN A O 1
ATOM 4979 N N . GLU A 1 644 ? -5.717 3.039 -19.085 1.00 91.81 644 GLU A N 1
ATOM 4980 C CA . GLU A 1 644 ? -6.036 4.414 -18.667 1.00 91.81 644 GLU A CA 1
ATOM 4981 C C . GLU A 1 644 ? -5.001 4.965 -17.675 1.00 91.81 644 GLU A C 1
ATOM 4983 O O . GLU A 1 644 ? -4.531 6.099 -17.822 1.00 91.81 644 GLU A O 1
ATOM 4988 N N . LEU A 1 645 ? -4.582 4.142 -16.706 1.00 91.31 645 LEU A N 1
ATOM 4989 C CA . LEU A 1 645 ? -3.524 4.469 -15.752 1.00 91.31 645 LEU A CA 1
ATOM 4990 C C . LEU A 1 645 ? -2.250 4.908 -16.480 1.00 91.31 645 LEU A C 1
ATOM 4992 O O . LEU A 1 645 ? -1.622 5.893 -16.085 1.00 91.31 645 LEU A O 1
ATOM 4996 N N . PHE A 1 646 ? -1.861 4.170 -17.519 1.00 91.31 646 PHE A N 1
ATOM 4997 C CA . PHE A 1 646 ? -0.641 4.412 -18.277 1.00 91.31 646 PHE A CA 1
ATOM 4998 C C . PHE A 1 646 ? -0.773 5.573 -19.272 1.00 91.31 646 PHE A C 1
ATOM 5000 O O . PHE A 1 646 ? 0.115 6.426 -19.367 1.00 91.31 646 PHE A O 1
ATOM 5007 N N . GLU A 1 647 ? -1.880 5.645 -20.006 1.00 90.75 647 GLU A N 1
ATOM 5008 C CA . GLU A 1 647 ? -2.153 6.704 -20.980 1.00 90.75 647 GLU A CA 1
ATOM 5009 C C . GLU A 1 647 ? -2.226 8.078 -20.318 1.00 90.75 647 GLU A C 1
ATOM 5011 O O . GLU A 1 647 ? -1.697 9.043 -20.868 1.00 90.75 647 GLU A O 1
ATOM 5016 N N . ASN A 1 648 ? -2.751 8.148 -19.096 1.00 93.19 648 ASN A N 1
ATOM 5017 C CA . ASN A 1 648 ? -2.922 9.392 -18.345 1.00 93.19 648 ASN A CA 1
ATOM 5018 C C . ASN A 1 648 ? -1.876 9.562 -17.230 1.00 93.19 648 ASN A C 1
ATOM 5020 O O . ASN A 1 648 ? -2.077 10.318 -16.276 1.00 93.19 648 ASN A O 1
ATOM 5024 N N . PHE A 1 649 ? -0.766 8.827 -17.310 1.00 90.38 649 PHE A N 1
ATOM 5025 C CA . PHE A 1 649 ? 0.221 8.758 -16.241 1.00 90.38 649 PHE A CA 1
ATOM 5026 C C . PHE A 1 649 ? 0.941 10.094 -16.007 1.00 90.38 649 PHE A C 1
ATOM 5028 O O . PHE A 1 649 ? 1.755 10.516 -16.819 1.00 90.38 649 PHE A O 1
ATOM 5035 N N . GLY A 1 650 ? 0.702 10.717 -14.851 1.00 91.88 650 GLY A N 1
ATOM 5036 C CA . GLY A 1 650 ? 1.128 12.085 -14.535 1.00 91.88 650 GLY A CA 1
ATOM 5037 C C . GLY A 1 650 ? -0.030 13.082 -14.456 1.00 91.88 650 GLY A C 1
ATOM 5038 O O . GLY A 1 650 ? 0.150 14.160 -13.886 1.00 91.88 650 GLY A O 1
ATOM 5039 N N . SER A 1 651 ? -1.210 12.711 -14.955 1.00 95.06 651 SER A N 1
ATOM 5040 C CA . SER A 1 651 ? -2.438 13.517 -14.922 1.00 95.06 651 SER A CA 1
ATOM 5041 C C . SER A 1 651 ? -3.648 12.775 -14.348 1.00 95.06 651 SER A C 1
ATOM 5043 O O . SER A 1 651 ? -4.717 13.360 -14.251 1.00 95.06 651 SER A O 1
ATOM 5045 N N . ASN A 1 652 ? -3.513 11.516 -13.932 1.00 95.69 652 ASN A N 1
ATOM 5046 C CA . ASN A 1 652 ? -4.549 10.804 -13.178 1.00 95.69 652 ASN A CA 1
ATOM 5047 C C . ASN A 1 652 ? -4.231 10.761 -11.678 1.00 95.69 652 ASN A C 1
ATOM 5049 O O . ASN A 1 652 ? -3.079 10.915 -11.261 1.00 95.69 652 ASN A O 1
ATOM 5053 N N . PHE A 1 653 ? -5.250 10.544 -10.847 1.00 96.06 653 PHE A N 1
ATOM 5054 C CA . PHE A 1 653 ? -5.065 10.482 -9.396 1.00 96.06 653 PHE A CA 1
ATOM 5055 C C . PHE A 1 653 ? -4.159 9.316 -8.989 1.00 96.06 653 PHE A C 1
ATOM 5057 O O . PHE A 1 653 ? -3.296 9.497 -8.133 1.00 96.06 653 PHE A O 1
ATOM 5064 N N . ALA A 1 654 ? -4.300 8.150 -9.623 1.00 94.31 654 ALA A N 1
ATOM 5065 C CA . ALA A 1 654 ? -3.590 6.937 -9.240 1.00 94.31 654 ALA A CA 1
ATOM 5066 C C . ALA A 1 654 ? -2.059 7.068 -9.340 1.00 94.31 654 ALA A C 1
ATOM 5068 O O . ALA A 1 654 ? -1.327 6.743 -8.407 1.00 94.31 654 ALA A O 1
ATOM 5069 N N . SER A 1 655 ? -1.553 7.636 -10.437 1.00 92.38 655 SER A N 1
ATOM 5070 C CA . SER A 1 655 ? -0.116 7.908 -10.606 1.00 92.38 655 SER A CA 1
ATOM 5071 C C . SER A 1 655 ? 0.401 8.981 -9.641 1.00 92.38 655 SER A C 1
ATOM 5073 O O . SER A 1 655 ? 1.557 8.948 -9.210 1.00 92.38 655 SER A O 1
ATOM 5075 N N . LEU A 1 656 ? -0.464 9.924 -9.266 1.00 94.31 656 LEU A N 1
ATOM 5076 C CA . LEU A 1 656 ? -0.132 11.055 -8.413 1.00 94.31 656 LEU A CA 1
ATOM 5077 C C . LEU A 1 656 ? -0.291 10.762 -6.914 1.00 94.31 656 LEU A C 1
ATOM 5079 O O . LEU A 1 656 ? 0.309 11.472 -6.102 1.00 94.31 656 LEU A O 1
ATOM 5083 N N . SER A 1 657 ? -1.030 9.716 -6.527 1.00 92.94 657 SER A N 1
ATOM 5084 C CA . SER A 1 657 ? -1.389 9.428 -5.131 1.00 92.94 657 SER A CA 1
ATOM 5085 C C . SER A 1 657 ? -0.173 9.172 -4.241 1.00 92.94 657 SER A C 1
ATOM 5087 O O . SER A 1 657 ? -0.193 9.485 -3.057 1.00 92.94 657 SER A O 1
ATOM 5089 N N . ARG A 1 658 ? 0.948 8.718 -4.813 1.00 89.69 658 ARG A N 1
ATOM 5090 C CA . ARG A 1 658 ? 2.237 8.561 -4.107 1.00 89.69 658 ARG A CA 1
ATOM 5091 C C . ARG A 1 658 ? 2.813 9.874 -3.580 1.00 89.69 658 ARG A C 1
ATOM 5093 O O . ARG A 1 658 ? 3.746 9.866 -2.780 1.00 89.69 658 ARG A O 1
ATOM 5100 N N . ASN A 1 659 ? 2.309 11.000 -4.072 1.00 93.88 659 ASN A N 1
ATOM 5101 C CA . ASN A 1 659 ? 2.659 12.341 -3.633 1.00 93.88 659 ASN A CA 1
ATOM 5102 C C . ASN A 1 659 ? 1.526 13.008 -2.846 1.00 93.88 659 ASN A C 1
ATOM 5104 O O . ASN A 1 659 ? 1.628 14.194 -2.554 1.00 93.88 659 ASN A O 1
ATOM 5108 N N . LEU A 1 660 ? 0.466 12.284 -2.498 1.00 92.56 660 LEU A N 1
ATOM 5109 C CA . LEU A 1 660 ? -0.682 12.790 -1.758 1.00 92.56 660 LEU A CA 1
ATOM 5110 C C . LEU A 1 660 ? -0.718 12.141 -0.373 1.00 92.56 660 LEU A C 1
ATOM 5112 O O . LEU A 1 660 ? -0.483 10.945 -0.234 1.00 92.56 660 LEU A O 1
ATOM 5116 N N . ASP A 1 661 ? -0.968 12.939 0.664 1.00 86.88 661 ASP A N 1
ATOM 5117 C CA . ASP A 1 661 ? -1.283 12.376 1.976 1.00 86.88 661 ASP A CA 1
ATOM 5118 C C . ASP A 1 661 ? -2.716 11.820 1.996 1.00 86.88 661 ASP A C 1
ATOM 5120 O O . ASP A 1 661 ? -3.518 12.062 1.088 1.00 86.88 661 ASP A O 1
ATOM 5124 N N . VAL A 1 662 ? -3.049 11.063 3.040 1.00 85.31 662 VAL A N 1
ATOM 5125 C CA . VAL A 1 662 ? -4.361 10.412 3.124 1.00 85.31 662 VAL A CA 1
ATOM 5126 C C . VAL A 1 662 ? -5.513 11.426 3.203 1.00 85.31 662 VAL A C 1
ATOM 5128 O O . VAL A 1 662 ? -6.598 11.161 2.696 1.00 85.31 662 VAL A O 1
ATOM 5131 N N . GLU A 1 663 ? -5.290 12.632 3.732 1.00 88.19 663 GLU A N 1
ATOM 5132 C CA . GLU A 1 663 ? -6.316 13.687 3.738 1.00 88.19 663 GLU A CA 1
ATOM 5133 C C . GLU A 1 663 ? -6.613 14.189 2.311 1.00 88.19 663 GLU A C 1
ATOM 5135 O O . GLU A 1 663 ? -7.764 14.464 1.964 1.00 88.19 663 GLU A O 1
ATOM 5140 N N . GLN A 1 664 ? -5.596 14.267 1.442 1.00 93.56 664 GLN A N 1
ATOM 5141 C CA . GLN A 1 664 ? -5.801 14.525 0.014 1.00 93.56 664 GLN A CA 1
ATOM 5142 C C . GLN A 1 664 ? -6.536 13.367 -0.678 1.00 93.56 664 GLN A C 1
ATOM 5144 O O . GLN A 1 664 ? -7.374 13.625 -1.544 1.00 93.56 664 GLN A O 1
ATOM 5149 N N . MET A 1 665 ? -6.276 12.112 -0.291 1.00 93.31 665 MET A N 1
ATOM 5150 C CA . MET A 1 665 ? -7.022 10.961 -0.815 1.00 93.31 665 MET A CA 1
ATOM 5151 C C . MET A 1 665 ? -8.498 11.019 -0.408 1.00 93.31 665 MET A C 1
ATOM 5153 O O . MET A 1 665 ? -9.370 10.951 -1.272 1.00 93.31 665 MET A O 1
ATOM 5157 N N . LYS A 1 666 ? -8.784 11.258 0.880 1.00 94.62 666 LYS A N 1
ATOM 5158 C CA . LYS A 1 666 ? -10.143 11.484 1.397 1.00 94.62 666 LYS A CA 1
ATOM 5159 C C . LYS A 1 666 ? -10.868 12.557 0.592 1.00 94.62 666 LYS A C 1
ATOM 5161 O O . LYS A 1 666 ? -12.015 12.358 0.193 1.00 94.62 666 LYS A O 1
ATOM 5166 N N . LYS A 1 667 ? -10.195 13.683 0.319 1.00 95.88 667 LYS A N 1
ATOM 5167 C CA . LYS A 1 667 ? -10.754 14.769 -0.495 1.00 95.88 667 LYS A CA 1
ATOM 5168 C C . LYS A 1 667 ? -11.168 14.280 -1.886 1.00 95.88 667 LYS A C 1
ATOM 5170 O O . LYS A 1 667 ? -12.292 14.560 -2.293 1.00 95.88 667 LYS A O 1
ATOM 5175 N N . PHE A 1 668 ? -10.300 13.546 -2.584 1.00 97.31 668 PHE A N 1
ATOM 5176 C CA . PHE A 1 668 ? -10.604 13.008 -3.913 1.00 97.31 668 PHE A CA 1
ATOM 5177 C C . PHE A 1 668 ? -11.850 12.112 -3.894 1.00 97.31 668 PHE A C 1
ATOM 5179 O O . PHE A 1 668 ? -12.808 12.392 -4.608 1.00 97.31 668 PHE A O 1
ATOM 5186 N N . PHE A 1 669 ? -11.893 11.100 -3.023 1.00 97.12 669 PHE A N 1
ATOM 5187 C CA . PHE A 1 669 ? -13.018 10.156 -2.979 1.00 97.12 669 PHE A CA 1
ATOM 5188 C C . PHE A 1 669 ? -14.320 10.784 -2.468 1.00 97.12 669 PHE A C 1
ATOM 5190 O O . PHE A 1 669 ? -15.407 10.404 -2.897 1.00 97.12 669 PHE A O 1
ATOM 5197 N N . THR A 1 670 ? -14.241 11.801 -1.606 1.00 96.19 670 THR A N 1
ATOM 5198 C CA . THR A 1 670 ? -15.429 12.569 -1.190 1.00 96.19 670 THR A CA 1
ATOM 5199 C C . THR A 1 670 ? -16.000 13.393 -2.350 1.00 96.19 670 THR A C 1
ATOM 5201 O O . THR A 1 670 ? -17.214 13.569 -2.466 1.00 96.19 670 THR A O 1
ATOM 5204 N N . GLU A 1 671 ? -15.136 13.935 -3.210 1.00 95.31 671 GLU A N 1
ATOM 5205 C CA . GLU A 1 671 ? -15.539 14.723 -4.377 1.00 95.31 671 GLU A CA 1
ATOM 5206 C C . GLU A 1 671 ? -15.928 13.860 -5.579 1.00 95.31 671 GLU A C 1
ATOM 5208 O O . GLU A 1 671 ? -16.732 14.315 -6.390 1.00 95.31 671 GLU A O 1
ATOM 5213 N N . GLN A 1 672 ? -15.433 12.624 -5.667 1.00 93.31 672 GLN A N 1
ATOM 5214 C CA . GLN A 1 672 ? -15.704 11.689 -6.760 1.00 93.31 672 GLN A CA 1
ATOM 5215 C C . GLN A 1 672 ? -17.202 11.521 -7.032 1.00 93.31 672 GLN A C 1
ATOM 5217 O O . GLN A 1 672 ? -17.619 11.565 -8.184 1.00 93.31 672 GLN A O 1
ATOM 5222 N N . ALA A 1 673 ? -18.035 11.419 -5.993 1.00 87.56 673 ALA A N 1
ATOM 5223 C CA . ALA A 1 673 ? -19.488 11.319 -6.160 1.00 87.56 673 ALA A CA 1
ATOM 5224 C C . ALA A 1 673 ? -20.113 12.545 -6.860 1.00 87.56 673 ALA A C 1
ATOM 5226 O O . ALA A 1 673 ? -21.193 12.449 -7.437 1.00 87.56 673 ALA A O 1
ATOM 5227 N N . LYS A 1 674 ? -19.451 13.708 -6.804 1.00 92.00 674 LYS A N 1
ATOM 5228 C CA . LYS A 1 674 ? -19.900 14.961 -7.431 1.00 92.00 674 LYS A CA 1
ATOM 5229 C C . LYS A 1 674 ? -19.300 15.163 -8.815 1.00 92.00 674 LYS A C 1
ATOM 5231 O O . LYS A 1 674 ? -19.963 15.723 -9.680 1.00 92.00 674 LYS A O 1
ATOM 5236 N N . THR A 1 675 ? -18.039 14.783 -9.000 1.00 93.56 675 THR A N 1
ATOM 5237 C CA . THR A 1 675 ? -17.313 15.002 -10.255 1.00 93.56 675 THR A CA 1
ATOM 5238 C C . THR A 1 675 ? -17.482 13.857 -11.245 1.00 93.56 675 THR A C 1
ATOM 5240 O O . THR A 1 675 ? -17.328 14.076 -12.440 1.00 93.56 675 THR A O 1
ATOM 5243 N N . GLY A 1 676 ? -17.783 12.651 -10.760 1.00 94.31 676 GLY A N 1
ATOM 5244 C CA . GLY A 1 676 ? -17.754 11.419 -11.544 1.00 94.31 676 GLY A CA 1
ATOM 5245 C C . GLY A 1 676 ? -16.340 10.913 -11.836 1.00 94.31 676 GLY A C 1
ATOM 5246 O O . GLY A 1 676 ? -16.209 9.924 -12.550 1.00 94.31 676 GLY A O 1
ATOM 5247 N N . TYR A 1 677 ? -15.298 11.561 -11.297 1.00 95.06 677 TYR A N 1
ATOM 5248 C CA . TYR A 1 677 ? -13.926 11.246 -11.677 1.00 95.06 677 TYR A CA 1
ATOM 5249 C C . TYR A 1 677 ? -13.444 9.901 -11.127 1.00 95.06 677 TYR A C 1
ATOM 5251 O O . TYR A 1 677 ? -13.511 9.644 -9.926 1.00 95.06 677 TYR A O 1
ATOM 5259 N N . THR A 1 678 ? -12.880 9.058 -11.979 1.00 94.81 678 THR A N 1
ATOM 5260 C CA . THR A 1 678 ? -12.218 7.806 -11.610 1.00 94.81 678 THR A CA 1
ATOM 5261 C C . THR A 1 678 ? -10.745 8.043 -11.248 1.00 94.81 678 THR A C 1
ATOM 5263 O O . THR A 1 678 ? -10.142 9.030 -11.677 1.00 94.81 678 THR A O 1
ATOM 5266 N N . PRO A 1 679 ? -10.112 7.147 -10.468 1.00 96.38 679 PRO A N 1
ATOM 5267 C CA . PRO A 1 679 ? -8.693 7.279 -10.137 1.00 96.38 679 PRO A CA 1
ATOM 5268 C C . PRO A 1 679 ? -7.743 7.222 -11.347 1.00 96.38 679 PRO A C 1
ATOM 5270 O O . PRO A 1 679 ? -6.608 7.694 -11.246 1.00 96.38 679 PRO A O 1
ATOM 5273 N N . TYR A 1 680 ? -8.175 6.623 -12.461 1.00 95.50 680 TYR A N 1
ATOM 5274 C CA . TYR A 1 680 ? -7.311 6.226 -13.581 1.00 95.50 680 TYR A CA 1
ATOM 5275 C C . TYR A 1 680 ? -7.418 7.147 -14.803 1.00 95.50 680 TYR A C 1
ATOM 5277 O O . TYR A 1 680 ? -6.480 7.218 -15.603 1.00 95.50 680 TYR A O 1
ATOM 5285 N N . GLU A 1 681 ? -8.516 7.891 -14.934 1.00 95.31 681 GLU A N 1
ATOM 5286 C CA . GLU A 1 681 ? -8.703 8.825 -16.044 1.00 95.31 681 GLU A CA 1
ATOM 5287 C C . GLU A 1 681 ? -7.848 10.093 -15.917 1.00 95.31 681 GLU A C 1
ATOM 5289 O O . GLU A 1 681 ? -7.398 10.469 -14.831 1.00 95.31 681 GLU A O 1
ATOM 5294 N N . ALA A 1 682 ? -7.648 10.790 -17.036 1.00 96.44 682 ALA A N 1
ATOM 5295 C CA . ALA A 1 682 ? -7.019 12.104 -17.035 1.00 96.44 682 ALA A CA 1
ATOM 5296 C C . ALA A 1 682 ? -7.888 13.127 -16.294 1.00 96.44 682 ALA A C 1
ATOM 5298 O O . ALA A 1 682 ? -9.016 13.417 -16.687 1.00 96.44 682 ALA A O 1
ATOM 5299 N N . LEU A 1 683 ? -7.317 13.733 -15.259 1.00 96.75 683 LEU A N 1
ATOM 5300 C CA . LEU A 1 683 ? -7.950 14.791 -14.493 1.00 96.75 683 LEU A CA 1
ATOM 5301 C C . LEU A 1 683 ? -7.520 16.164 -15.026 1.00 96.75 683 LEU A C 1
ATOM 5303 O O . LEU A 1 683 ? -6.354 16.340 -15.391 1.00 96.75 683 LEU A O 1
ATOM 5307 N N . PRO A 1 684 ? -8.417 17.168 -15.028 1.00 96.75 684 PRO A N 1
ATOM 5308 C CA . PRO A 1 684 ? -8.047 18.528 -15.401 1.00 96.75 684 PRO A CA 1
ATOM 5309 C C . PRO A 1 684 ? -6.955 19.099 -14.489 1.00 96.75 684 PRO A C 1
ATOM 5311 O O . PRO A 1 684 ? -7.022 18.961 -13.264 1.00 96.75 684 PRO A O 1
ATOM 5314 N N . ASP A 1 685 ? -5.995 19.825 -15.058 1.00 96.44 685 ASP A N 1
ATOM 5315 C CA . ASP A 1 685 ? -4.919 20.489 -14.312 1.00 96.44 685 ASP A CA 1
ATOM 5316 C C . ASP A 1 685 ? -5.451 21.397 -13.196 1.00 96.44 685 ASP A C 1
ATOM 5318 O O . ASP A 1 685 ? -4.895 21.456 -12.100 1.00 96.44 685 ASP A O 1
ATOM 5322 N N . GLU A 1 686 ? -6.529 22.132 -13.465 1.00 95.81 686 GLU A N 1
ATOM 5323 C CA . GLU A 1 686 ? -7.206 23.013 -12.514 1.00 95.81 686 GLU A CA 1
ATOM 5324 C C . GLU A 1 686 ? -7.737 22.234 -11.313 1.00 95.81 686 GLU A C 1
ATOM 5326 O O . GLU A 1 686 ? -7.644 22.718 -10.183 1.00 95.81 686 GLU A O 1
ATOM 5331 N N . TYR A 1 687 ? -8.245 21.023 -11.555 1.00 96.12 687 TYR A N 1
ATOM 5332 C CA . TYR A 1 687 ? -8.651 20.108 -10.500 1.00 96.12 687 TYR A CA 1
ATOM 5333 C C . TYR A 1 687 ? -7.417 19.622 -9.740 1.00 96.12 687 TYR A C 1
ATOM 5335 O O . TYR A 1 687 ? -7.363 19.761 -8.527 1.00 96.12 687 TYR A O 1
ATOM 5343 N N . LEU A 1 688 ? -6.366 19.155 -10.418 1.00 95.75 688 LEU A N 1
ATOM 5344 C CA . LEU A 1 688 ? -5.160 18.631 -9.764 1.00 95.75 688 LEU A CA 1
ATOM 5345 C C . LEU A 1 688 ? -4.414 19.672 -8.913 1.00 95.75 688 LEU A C 1
ATOM 5347 O O . LEU A 1 688 ? -3.912 19.358 -7.833 1.00 95.75 688 LEU A O 1
ATOM 5351 N N . LYS A 1 689 ? -4.394 20.937 -9.342 1.00 95.44 689 LYS A N 1
ATOM 5352 C CA . LYS A 1 689 ? -3.772 22.061 -8.617 1.00 95.44 689 LYS A CA 1
ATOM 5353 C C . LYS A 1 689 ? -4.403 22.342 -7.253 1.00 95.44 689 LYS A C 1
ATOM 5355 O O . LYS A 1 689 ? -3.806 23.059 -6.449 1.00 95.44 689 LYS A O 1
ATOM 5360 N N . GLN A 1 690 ? -5.582 21.791 -6.970 1.00 94.75 690 GLN A N 1
ATOM 5361 C CA . GLN A 1 690 ? -6.216 21.923 -5.663 1.00 94.75 690 GLN A CA 1
ATOM 5362 C C . GLN A 1 690 ? -5.594 21.026 -4.585 1.00 94.75 690 GLN A C 1
ATOM 5364 O O . GLN A 1 690 ? -5.873 21.232 -3.399 1.00 94.75 690 GLN A O 1
ATOM 5369 N N . PHE A 1 691 ? -4.827 20.007 -4.984 1.00 95.94 691 PHE A N 1
ATOM 5370 C CA . PHE A 1 691 ? -4.205 19.071 -4.059 1.00 95.94 691 PHE A CA 1
ATOM 5371 C C . PHE A 1 691 ? -2.861 19.590 -3.555 1.00 95.94 691 PHE A C 1
ATOM 5373 O O . PHE A 1 691 ? -2.130 20.315 -4.234 1.00 95.94 691 PHE A O 1
ATOM 5380 N N . THR A 1 692 ? -2.513 19.194 -2.333 1.00 94.88 692 THR A N 1
ATOM 5381 C CA . THR A 1 692 ? -1.181 19.445 -1.777 1.00 94.88 692 THR A CA 1
ATOM 5382 C C . THR A 1 692 ? -0.274 18.256 -2.051 1.00 94.88 692 THR A C 1
ATOM 5384 O O . THR A 1 692 ? -0.367 17.235 -1.378 1.00 94.88 692 THR A O 1
ATOM 5387 N N . PHE A 1 693 ? 0.645 18.415 -3.001 1.00 94.06 693 PHE A N 1
ATOM 5388 C CA . PHE A 1 693 ? 1.633 17.386 -3.296 1.00 94.06 693 PHE A CA 1
ATOM 5389 C C . PHE A 1 693 ? 2.819 17.461 -2.338 1.00 94.06 693 PHE A C 1
ATOM 5391 O O . PHE A 1 693 ? 3.394 18.527 -2.104 1.00 94.06 693 PHE A O 1
ATOM 5398 N N . ILE A 1 694 ? 3.220 16.312 -1.816 1.00 92.50 694 ILE A N 1
ATOM 5399 C CA . ILE A 1 694 ? 4.328 16.108 -0.893 1.00 92.50 694 ILE A CA 1
ATOM 5400 C C . ILE A 1 694 ? 5.318 15.145 -1.548 1.00 92.50 694 ILE A C 1
ATOM 5402 O O . ILE A 1 694 ? 4.937 14.197 -2.234 1.00 92.50 694 ILE A O 1
ATOM 5406 N N . ARG A 1 695 ? 6.619 15.392 -1.367 1.00 87.56 695 ARG A N 1
ATOM 5407 C CA . ARG A 1 695 ? 7.678 14.596 -2.002 1.00 87.56 695 ARG A CA 1
ATOM 5408 C C . ARG A 1 695 ? 7.550 13.107 -1.712 1.00 87.56 695 ARG A C 1
ATOM 5410 O O . ARG A 1 695 ? 7.659 12.306 -2.639 1.00 87.56 695 ARG A O 1
ATOM 5417 N N . ASN A 1 696 ? 7.360 12.769 -0.446 1.00 83.56 696 ASN A N 1
ATOM 5418 C CA . ASN A 1 696 ? 7.042 11.422 -0.019 1.00 83.56 696 ASN A CA 1
ATOM 5419 C C . ASN A 1 696 ? 6.238 11.522 1.292 1.00 83.56 696 ASN A C 1
ATOM 5421 O O . ASN A 1 696 ? 6.845 11.669 2.357 1.00 83.56 696 ASN A O 1
ATOM 5425 N N . PRO A 1 697 ? 4.894 11.536 1.208 1.00 79.50 697 PRO A N 1
ATOM 5426 C CA . PRO A 1 697 ? 4.026 11.668 2.375 1.00 79.50 697 PRO A CA 1
ATOM 5427 C C . PRO A 1 697 ? 4.207 10.485 3.326 1.00 79.50 697 PRO A C 1
ATOM 5429 O O . PRO A 1 697 ? 4.256 10.685 4.534 1.00 79.50 697 PRO A O 1
ATOM 5432 N N . LEU A 1 698 ? 4.432 9.285 2.781 1.00 77.62 698 LEU A N 1
ATOM 5433 C CA . LEU A 1 698 ? 4.664 8.080 3.568 1.00 77.62 698 LEU A CA 1
ATOM 5434 C C . LEU A 1 698 ? 5.938 8.219 4.420 1.00 77.62 698 LEU A C 1
ATOM 5436 O O . LEU A 1 698 ? 5.920 7.959 5.613 1.00 77.62 698 LEU A O 1
ATOM 5440 N N . ARG A 1 699 ? 7.028 8.773 3.872 1.00 74.75 699 ARG A N 1
ATOM 5441 C CA . ARG A 1 699 ? 8.294 9.012 4.600 1.00 74.75 699 ARG A CA 1
ATOM 5442 C C . ARG A 1 699 ? 8.293 10.191 5.572 1.00 74.75 699 ARG A C 1
ATOM 5444 O O . ARG A 1 699 ? 9.357 10.531 6.095 1.00 74.75 699 ARG A O 1
ATOM 5451 N N . ASN A 1 700 ? 7.164 10.871 5.774 1.00 71.31 700 ASN A N 1
ATOM 5452 C CA . ASN A 1 700 ? 7.123 12.177 6.439 1.00 71.31 700 ASN A CA 1
ATOM 5453 C C . ASN A 1 700 ? 8.087 13.207 5.801 1.00 71.31 700 ASN A C 1
ATOM 5455 O O . ASN A 1 700 ? 8.503 14.180 6.440 1.00 71.31 700 ASN A O 1
ATOM 5459 N N . GLU A 1 701 ? 8.447 13.035 4.520 1.00 81.62 701 GLU A N 1
ATOM 5460 C CA . GLU A 1 701 ? 9.205 14.027 3.755 1.00 81.62 701 GLU A CA 1
ATOM 5461 C C . GLU A 1 701 ? 8.242 15.126 3.294 1.00 81.62 701 GLU A C 1
ATOM 5463 O O . GLU A 1 701 ? 7.964 15.280 2.103 1.00 81.62 701 GLU A O 1
ATOM 5468 N N . ASN A 1 702 ? 7.765 15.923 4.257 1.00 80.56 702 ASN A N 1
ATOM 5469 C CA . ASN A 1 702 ? 6.721 16.951 4.126 1.00 80.56 702 ASN A CA 1
ATOM 5470 C C . ASN A 1 702 ? 7.117 18.163 3.252 1.00 80.56 702 ASN A C 1
ATOM 5472 O O . ASN A 1 702 ? 6.536 19.247 3.340 1.00 80.56 702 ASN A O 1
ATOM 5476 N N . GLN A 1 703 ? 8.126 17.999 2.396 1.00 89.81 703 GLN A N 1
ATOM 5477 C CA . GLN A 1 703 ? 8.506 18.965 1.380 1.00 89.81 703 GLN A CA 1
ATOM 5478 C C . GLN A 1 703 ? 7.403 19.039 0.329 1.00 89.81 703 GLN A C 1
ATOM 5480 O O . GLN A 1 703 ? 7.251 18.139 -0.500 1.00 89.81 703 GLN A O 1
ATOM 5485 N N . ARG A 1 704 ? 6.651 20.141 0.361 1.00 93.69 704 ARG A N 1
ATOM 5486 C CA . ARG A 1 704 ? 5.640 20.441 -0.651 1.00 93.69 704 ARG A CA 1
ATOM 5487 C C . ARG A 1 704 ? 6.275 20.536 -2.035 1.00 93.69 704 ARG A C 1
ATOM 5489 O O . ARG A 1 704 ? 7.338 21.139 -2.206 1.00 93.69 704 ARG A O 1
ATOM 5496 N N . GLN A 1 705 ? 5.597 19.974 -3.022 1.00 94.31 705 GLN A N 1
ATOM 5497 C CA . GLN A 1 705 ? 5.960 20.036 -4.428 1.00 94.31 705 GLN A CA 1
ATOM 5498 C C . GLN A 1 705 ? 4.869 20.781 -5.198 1.00 94.31 705 GLN A C 1
ATOM 5500 O O . GLN A 1 705 ? 3.691 20.697 -4.868 1.00 94.31 705 GLN A O 1
ATOM 5505 N N . ALA A 1 706 ? 5.277 21.541 -6.212 1.00 94.50 706 ALA A N 1
ATOM 5506 C CA . ALA A 1 706 ? 4.329 22.097 -7.171 1.00 94.50 706 ALA A CA 1
ATOM 5507 C C . ALA A 1 706 ? 3.800 20.962 -8.056 1.00 94.50 706 ALA A C 1
ATOM 5509 O O . ALA A 1 706 ? 4.591 20.092 -8.433 1.00 94.50 706 ALA A O 1
ATOM 5510 N N . PHE A 1 707 ? 2.508 20.995 -8.387 1.00 95.00 707 PHE A N 1
ATOM 5511 C CA . PHE A 1 707 ? 1.858 20.012 -9.256 1.00 95.00 707 PHE A CA 1
ATOM 5512 C C . PHE A 1 707 ? 2.651 19.795 -10.549 1.00 95.00 707 PHE A C 1
ATOM 5514 O O . PHE A 1 707 ? 2.996 18.664 -10.873 1.00 95.00 707 PHE A O 1
ATOM 5521 N N . GLU A 1 708 ? 3.065 20.880 -11.206 1.00 95.88 708 GLU A N 1
ATOM 5522 C CA . GLU A 1 708 ? 3.773 20.851 -12.488 1.00 95.88 708 GLU A CA 1
ATOM 5523 C C . GLU A 1 708 ? 5.067 20.033 -12.398 1.00 95.88 708 GLU A C 1
ATOM 5525 O O . GLU A 1 708 ? 5.382 19.253 -13.288 1.00 95.88 708 GLU A O 1
ATOM 5530 N N . LYS A 1 709 ? 5.788 20.123 -11.273 1.00 95.19 709 LYS A N 1
ATOM 5531 C CA . LYS A 1 709 ? 7.013 19.335 -11.058 1.00 95.19 709 LYS A CA 1
ATOM 5532 C C . LYS A 1 709 ? 6.729 17.850 -10.865 1.00 95.19 709 LYS A C 1
ATOM 5534 O O . LYS A 1 709 ? 7.569 17.019 -11.208 1.00 95.19 709 LYS A O 1
ATOM 5539 N N . VAL A 1 710 ? 5.607 17.521 -10.227 1.00 94.62 710 VAL A N 1
ATOM 5540 C CA . VAL A 1 710 ? 5.191 16.133 -10.012 1.00 94.62 710 VAL A CA 1
ATOM 5541 C C . VAL A 1 710 ? 4.748 15.533 -11.343 1.00 94.62 710 VAL A C 1
ATOM 5543 O O . VAL A 1 710 ? 5.284 14.494 -11.722 1.00 94.62 710 VAL A O 1
ATOM 5546 N N . HIS A 1 711 ? 3.878 16.238 -12.064 1.00 95.06 711 HIS A N 1
ATOM 5547 C CA . HIS A 1 711 ? 3.410 15.906 -13.407 1.00 95.06 711 HIS A CA 1
ATOM 5548 C C . HIS A 1 711 ? 4.577 15.686 -14.384 1.00 95.06 711 HIS A C 1
ATOM 5550 O O . HIS A 1 711 ? 4.754 14.581 -14.890 1.00 95.06 711 HIS A O 1
ATOM 5556 N N . GLU A 1 712 ? 5.467 16.674 -14.556 1.00 95.31 712 GLU A N 1
ATOM 5557 C CA . GLU A 1 712 ? 6.618 16.587 -15.472 1.00 95.31 712 GLU A CA 1
ATOM 5558 C C . GLU A 1 712 ? 7.546 15.402 -15.167 1.00 95.31 712 GLU A C 1
ATOM 5560 O O . GLU A 1 712 ? 8.145 14.814 -16.069 1.00 95.31 712 GLU A O 1
ATOM 5565 N N . ARG A 1 713 ? 7.720 15.064 -13.884 1.00 94.50 713 ARG A N 1
ATOM 5566 C CA . ARG A 1 713 ? 8.540 13.921 -13.466 1.00 94.50 713 ARG A CA 1
ATOM 5567 C C . ARG A 1 713 ? 7.898 12.604 -13.894 1.00 94.50 713 ARG A C 1
ATOM 5569 O O . ARG A 1 713 ? 8.614 11.738 -14.394 1.00 94.50 713 ARG A O 1
ATOM 5576 N N . TRP A 1 714 ? 6.594 12.451 -13.681 1.00 93.88 714 TRP A N 1
ATOM 5577 C CA . TRP A 1 714 ? 5.881 11.222 -14.022 1.00 93.88 714 TRP A CA 1
ATOM 5578 C C . TRP A 1 714 ? 5.726 11.047 -15.534 1.00 93.88 714 TRP A C 1
ATOM 5580 O O . TRP A 1 714 ? 6.042 9.970 -16.034 1.00 93.88 714 TRP A O 1
ATOM 5590 N N . GLU A 1 715 ? 5.418 12.113 -16.276 1.00 94.44 715 GLU A N 1
ATOM 5591 C CA . GLU A 1 715 ? 5.401 12.094 -17.748 1.00 94.44 715 GLU A CA 1
ATOM 5592 C C . GLU A 1 715 ? 6.770 11.738 -18.337 1.00 94.44 715 GLU A C 1
ATOM 5594 O O . GLU A 1 715 ? 6.893 10.952 -19.280 1.00 94.44 715 GLU A O 1
ATOM 5599 N N . ARG A 1 716 ? 7.851 12.247 -17.734 1.00 95.25 716 ARG A N 1
ATOM 5600 C CA . ARG A 1 716 ? 9.207 11.844 -18.116 1.00 95.25 716 ARG A CA 1
ATOM 5601 C C . ARG A 1 716 ? 9.448 10.360 -17.862 1.00 95.25 716 ARG A C 1
ATOM 5603 O O . ARG A 1 716 ? 9.968 9.686 -18.743 1.00 95.25 716 ARG A O 1
ATOM 5610 N N . SER A 1 717 ? 9.061 9.843 -16.694 1.00 93.81 717 SER A N 1
ATOM 5611 C CA . SER A 1 717 ? 9.188 8.412 -16.383 1.00 93.81 717 SER A CA 1
ATOM 5612 C C . SER A 1 717 ? 8.378 7.532 -17.337 1.00 93.81 717 SER A C 1
ATOM 5614 O O . SER A 1 717 ? 8.868 6.473 -17.731 1.00 93.81 717 SER A O 1
ATOM 5616 N N . LYS A 1 718 ? 7.191 7.976 -17.762 1.00 94.69 718 LYS A N 1
ATOM 5617 C CA . LYS A 1 718 ? 6.391 7.320 -18.802 1.00 94.69 718 LYS A CA 1
ATOM 5618 C C . LYS A 1 718 ? 7.137 7.273 -20.125 1.00 94.69 718 LYS A C 1
ATOM 5620 O O . LYS A 1 718 ? 7.361 6.187 -20.656 1.00 94.69 718 LYS A O 1
ATOM 5625 N N . LYS A 1 719 ? 7.603 8.423 -20.617 1.00 95.75 719 LYS A N 1
ATOM 5626 C CA . LYS A 1 719 ? 8.372 8.506 -21.866 1.00 95.75 719 LYS A CA 1
ATOM 5627 C C . LYS A 1 719 ? 9.623 7.623 -21.834 1.00 95.75 719 LYS A C 1
ATOM 5629 O O . LYS A 1 719 ? 9.855 6.853 -22.760 1.00 95.75 719 LYS A O 1
ATOM 5634 N N . GLU A 1 720 ? 10.393 7.687 -20.750 1.00 95.75 720 GLU A N 1
ATOM 5635 C CA . GLU A 1 720 ? 11.582 6.852 -20.551 1.00 95.75 720 GLU A CA 1
ATOM 5636 C C . GLU A 1 720 ? 11.242 5.355 -20.506 1.00 95.75 720 GLU A C 1
ATOM 5638 O O . GLU A 1 720 ? 12.029 4.542 -20.985 1.00 95.75 720 GLU A O 1
ATOM 5643 N N . SER A 1 721 ? 10.079 4.981 -19.960 1.00 95.75 721 SER A N 1
ATOM 5644 C CA . SER A 1 721 ? 9.611 3.590 -19.933 1.00 95.75 721 SER A CA 1
ATOM 5645 C C . SER A 1 721 ? 9.258 3.091 -21.332 1.00 95.75 721 SER A C 1
ATOM 5647 O O . SER A 1 721 ? 9.731 2.027 -21.717 1.00 95.75 721 SER A O 1
ATOM 5649 N N . VAL A 1 722 ? 8.512 3.877 -22.116 1.00 95.62 722 VAL A N 1
ATOM 5650 C CA . VAL A 1 722 ? 8.179 3.550 -23.516 1.00 95.62 722 VAL A CA 1
ATOM 5651 C C . VAL A 1 722 ? 9.446 3.385 -24.354 1.00 95.62 722 VAL A C 1
ATOM 5653 O O . VAL A 1 722 ? 9.602 2.399 -25.070 1.00 95.62 722 VAL A O 1
ATOM 5656 N N . GLU A 1 723 ? 10.386 4.326 -24.242 1.00 96.56 723 GLU A N 1
ATOM 5657 C CA . GLU A 1 723 ? 11.658 4.253 -24.964 1.00 96.56 723 GLU A CA 1
ATOM 5658 C C . GLU A 1 723 ? 12.505 3.050 -24.530 1.00 96.56 723 GLU A C 1
ATOM 5660 O O . GLU A 1 723 ? 13.163 2.433 -25.368 1.00 96.56 723 GLU A O 1
ATOM 5665 N N . ALA A 1 724 ? 12.506 2.707 -23.238 1.00 96.19 724 ALA A N 1
ATOM 5666 C CA . ALA A 1 724 ? 13.218 1.538 -22.733 1.00 96.19 724 ALA A CA 1
ATOM 5667 C C . ALA A 1 724 ? 12.615 0.234 -23.269 1.00 96.19 724 ALA A C 1
ATOM 5669 O O . ALA A 1 724 ? 13.367 -0.603 -23.759 1.00 96.19 724 ALA A O 1
ATOM 5670 N N . ILE A 1 725 ? 11.287 0.085 -23.233 1.00 96.44 725 ILE A N 1
ATOM 5671 C CA . ILE A 1 725 ? 10.589 -1.095 -23.767 1.00 96.44 725 ILE A CA 1
ATOM 5672 C C . ILE A 1 725 ? 10.901 -1.257 -25.256 1.00 96.44 725 ILE A C 1
ATOM 5674 O O . ILE A 1 725 ? 11.357 -2.320 -25.664 1.00 96.44 725 ILE A O 1
ATOM 5678 N N . LYS A 1 726 ? 10.791 -0.180 -26.043 1.00 96.06 726 LYS A N 1
ATOM 5679 C CA . LYS A 1 726 ? 11.121 -0.203 -27.474 1.00 96.06 726 LYS A CA 1
ATOM 5680 C C . LYS A 1 726 ? 12.569 -0.633 -27.745 1.00 96.06 726 LYS A C 1
ATOM 5682 O O . LYS A 1 726 ? 12.815 -1.430 -28.640 1.00 96.06 726 LYS A O 1
ATOM 5687 N N . LYS A 1 727 ? 13.540 -0.137 -26.970 1.00 95.06 727 LYS A N 1
ATOM 5688 C CA . LYS A 1 727 ? 14.953 -0.541 -27.120 1.00 95.06 727 LYS A CA 1
ATOM 5689 C C . LYS A 1 727 ? 15.177 -2.015 -26.787 1.00 95.06 727 LYS A C 1
ATOM 5691 O O . LYS A 1 727 ? 15.984 -2.666 -27.442 1.00 95.06 727 LYS A O 1
ATOM 5696 N N . ILE A 1 728 ? 14.484 -2.518 -25.767 1.00 94.44 728 ILE A N 1
ATOM 5697 C CA . ILE A 1 728 ? 14.526 -3.928 -25.365 1.00 94.44 728 ILE A CA 1
ATOM 5698 C C . ILE A 1 728 ? 13.929 -4.804 -26.480 1.00 94.44 728 ILE A C 1
ATOM 5700 O O . ILE A 1 728 ? 14.522 -5.808 -26.870 1.00 94.44 728 ILE A O 1
ATOM 5704 N N . GLU A 1 729 ? 12.807 -4.388 -27.070 1.00 92.25 729 GLU A N 1
ATOM 5705 C CA . GLU A 1 729 ? 12.190 -5.052 -28.226 1.00 92.25 729 GLU A CA 1
ATOM 5706 C C . GLU A 1 729 ? 13.107 -5.077 -29.455 1.00 92.25 729 GLU A C 1
ATOM 5708 O O . GLU A 1 729 ? 13.313 -6.131 -30.057 1.00 92.25 729 GLU A O 1
ATOM 5713 N N . GLU A 1 730 ? 13.696 -3.933 -29.813 1.00 92.00 730 GLU A N 1
ATOM 5714 C CA . GLU A 1 730 ? 14.602 -3.792 -30.961 1.00 92.00 730 GLU A CA 1
ATOM 5715 C C . GLU A 1 730 ? 15.884 -4.627 -30.809 1.00 92.00 730 GLU A C 1
ATOM 5717 O O . GLU A 1 730 ? 16.472 -5.038 -31.810 1.00 92.00 730 GLU A O 1
ATOM 5722 N N . ALA A 1 731 ? 16.297 -4.943 -29.576 1.00 88.62 731 ALA A N 1
ATOM 5723 C CA . ALA A 1 731 ? 17.409 -5.853 -29.308 1.00 88.62 731 ALA A CA 1
ATOM 5724 C C . ALA A 1 731 ? 17.088 -7.330 -29.641 1.00 88.62 731 ALA A C 1
ATOM 5726 O O . ALA A 1 731 ? 17.993 -8.166 -29.650 1.00 88.62 731 ALA A O 1
ATOM 5727 N N . GLY A 1 732 ? 15.823 -7.674 -29.916 1.00 75.31 732 GLY A N 1
ATOM 5728 C CA . GLY A 1 732 ? 15.384 -8.923 -30.557 1.00 75.31 732 GLY A CA 1
ATOM 5729 C C . GLY A 1 732 ? 15.476 -10.214 -29.730 1.00 75.31 732 GLY A C 1
ATOM 5730 O O . GLY A 1 732 ? 14.813 -11.189 -30.065 1.00 75.31 732 GLY A O 1
ATOM 5731 N N . GLN A 1 733 ? 16.252 -10.249 -28.642 1.00 73.25 733 GLN A N 1
ATOM 5732 C CA . GLN A 1 733 ? 16.453 -11.442 -27.791 1.00 73.25 733 GLN A CA 1
ATOM 5733 C C . GLN A 1 733 ? 15.770 -11.350 -26.417 1.00 73.25 733 GLN A C 1
ATOM 5735 O O . GLN A 1 733 ? 15.975 -12.198 -25.548 1.00 73.25 733 GLN A O 1
ATOM 5740 N N . GLN A 1 734 ? 14.982 -10.299 -26.207 1.00 84.62 734 GLN A N 1
ATOM 5741 C CA . GLN A 1 734 ? 14.451 -9.908 -24.901 1.00 84.62 734 GLN A CA 1
ATOM 5742 C C . GLN A 1 734 ? 12.926 -10.027 -24.808 1.00 84.62 734 GLN A C 1
ATOM 5744 O O . GLN A 1 734 ? 12.336 -9.626 -23.811 1.00 84.62 734 GLN A O 1
ATOM 5749 N N . VAL A 1 735 ? 12.283 -10.611 -25.819 1.00 91.69 735 VAL A N 1
ATOM 5750 C CA . VAL A 1 735 ? 10.859 -10.949 -25.789 1.00 91.69 735 VAL A CA 1
ATOM 5751 C C . VAL A 1 735 ? 10.716 -12.459 -25.897 1.00 91.69 735 VAL A C 1
ATOM 5753 O O . VAL A 1 735 ? 11.261 -13.082 -26.806 1.00 91.69 735 VAL A O 1
ATOM 5756 N N . PHE A 1 736 ? 9.991 -13.047 -24.954 1.00 91.44 736 PHE A N 1
ATOM 5757 C CA . PHE A 1 736 ? 9.738 -14.478 -24.881 1.00 91.44 736 PHE A CA 1
ATOM 5758 C C . PHE A 1 736 ? 8.231 -14.721 -24.874 1.00 91.44 736 PHE A C 1
ATOM 5760 O O . PHE A 1 736 ? 7.544 -14.306 -23.947 1.00 91.44 736 PHE A O 1
ATOM 5767 N N . ASP A 1 737 ? 7.701 -15.348 -25.922 1.00 94.12 737 ASP A N 1
ATOM 5768 C CA . ASP A 1 737 ? 6.272 -15.643 -26.012 1.00 94.12 737 ASP A CA 1
ATOM 5769 C C . ASP A 1 737 ? 5.974 -17.024 -25.420 1.00 94.12 737 ASP A C 1
ATOM 5771 O O . ASP A 1 737 ? 6.490 -18.042 -25.879 1.00 94.12 737 ASP A O 1
ATOM 5775 N N . THR A 1 738 ? 5.144 -17.045 -24.382 1.00 94.19 738 THR A N 1
ATOM 5776 C CA . THR A 1 738 ? 4.688 -18.272 -23.708 1.00 94.19 738 THR A CA 1
ATOM 5777 C C . THR A 1 738 ? 3.315 -18.736 -24.202 1.00 94.19 738 THR A C 1
ATOM 5779 O O . THR A 1 738 ? 2.778 -19.728 -23.709 1.00 94.19 738 THR A O 1
ATOM 5782 N N . GLY A 1 739 ? 2.730 -18.020 -25.166 1.00 92.56 739 GLY A N 1
ATOM 5783 C CA . GLY A 1 739 ? 1.373 -18.206 -25.653 1.00 92.56 739 GLY A CA 1
ATOM 5784 C C . GLY A 1 739 ? 0.332 -17.528 -24.761 1.00 92.56 739 GLY A C 1
ATOM 5785 O O . GLY A 1 739 ? 0.466 -17.453 -23.534 1.00 92.56 739 GLY A O 1
ATOM 5786 N N . GLU A 1 740 ? -0.762 -17.072 -25.375 1.00 88.44 740 GLU A N 1
ATOM 5787 C CA . GLU A 1 740 ? -1.850 -16.356 -24.691 1.00 88.44 740 GLU A CA 1
ATOM 5788 C C . GLU A 1 740 ? -2.463 -17.138 -23.529 1.00 88.44 740 GLU A C 1
ATOM 5790 O O . GLU A 1 740 ? -2.994 -16.528 -22.609 1.00 88.44 740 GLU A O 1
ATOM 5795 N N . ARG A 1 741 ? -2.382 -18.477 -23.525 1.00 89.25 741 ARG A N 1
ATOM 5796 C CA . ARG A 1 741 ? -2.909 -19.322 -22.440 1.00 89.25 741 ARG A CA 1
ATOM 5797 C C . ARG A 1 741 ? -2.037 -19.314 -21.183 1.00 89.25 741 ARG A C 1
ATOM 5799 O O . ARG A 1 741 ? -2.604 -19.309 -20.092 1.00 89.25 741 ARG A O 1
ATOM 5806 N N . ARG A 1 742 ? -0.703 -19.262 -21.318 1.00 92.62 742 ARG A N 1
ATOM 5807 C CA . ARG A 1 742 ? 0.245 -19.158 -20.191 1.00 92.62 742 ARG A CA 1
ATOM 5808 C C . ARG A 1 742 ? 0.361 -17.699 -19.782 1.00 92.62 742 ARG A C 1
ATOM 5810 O O . ARG A 1 742 ? -0.605 -17.179 -19.248 1.00 92.62 742 ARG A O 1
ATOM 5817 N N . TYR A 1 743 ? 1.457 -17.015 -20.086 1.00 94.81 743 TYR A N 1
ATOM 5818 C CA . TYR A 1 743 ? 1.719 -15.638 -19.664 1.00 94.81 743 TYR A CA 1
ATOM 5819 C C . TYR A 1 743 ? 1.759 -14.650 -20.840 1.00 94.81 743 TYR A C 1
ATOM 5821 O O . TYR A 1 743 ? 2.100 -13.488 -20.638 1.00 94.81 743 TYR A O 1
ATOM 5829 N N . GLY A 1 744 ? 1.409 -15.083 -22.058 1.00 95.19 744 GLY A N 1
ATOM 5830 C CA . GLY A 1 744 ? 1.535 -14.274 -23.270 1.00 95.19 744 GLY A CA 1
ATOM 5831 C C . GLY A 1 744 ? 2.987 -13.879 -23.538 1.00 95.19 744 GLY A C 1
ATOM 5832 O O . GLY A 1 744 ? 3.918 -14.642 -23.249 1.00 95.19 744 GLY A O 1
ATOM 5833 N N . LYS A 1 745 ? 3.178 -12.661 -24.051 1.00 95.69 745 LYS A N 1
ATOM 5834 C CA . LYS A 1 745 ? 4.506 -12.073 -24.240 1.00 95.69 745 LYS A CA 1
ATOM 5835 C C . LYS A 1 745 ? 5.125 -11.694 -22.898 1.00 95.69 745 LYS A C 1
ATOM 5837 O O . LYS A 1 745 ? 4.530 -10.958 -22.109 1.00 95.69 745 LYS A O 1
ATOM 5842 N N . VAL A 1 746 ? 6.350 -12.153 -22.682 1.00 96.94 746 VAL A N 1
ATOM 5843 C CA . VAL A 1 746 ? 7.197 -11.837 -21.534 1.00 96.94 746 VAL A CA 1
ATOM 5844 C C . VAL A 1 746 ? 8.310 -10.901 -21.997 1.00 96.94 746 VAL A C 1
ATOM 5846 O O . VAL A 1 746 ? 9.066 -11.251 -22.904 1.00 96.94 746 VAL A O 1
ATOM 5849 N N . LEU A 1 747 ? 8.440 -9.736 -21.367 1.00 97.44 747 LEU A N 1
ATOM 5850 C CA . LEU A 1 747 ? 9.575 -8.836 -21.589 1.00 97.44 747 LEU A CA 1
ATOM 5851 C C . LEU A 1 747 ? 10.705 -9.181 -20.605 1.00 97.44 747 LEU A C 1
ATOM 5853 O O . LEU A 1 747 ? 10.463 -9.272 -19.402 1.00 97.44 747 LEU A O 1
ATOM 5857 N N . ILE A 1 748 ? 11.929 -9.358 -21.098 1.00 97.69 748 ILE A N 1
ATOM 5858 C CA . ILE A 1 748 ? 13.126 -9.673 -20.309 1.00 97.69 748 ILE A CA 1
ATOM 5859 C C . ILE A 1 748 ? 14.046 -8.447 -20.288 1.00 97.69 748 ILE A C 1
ATOM 5861 O O . ILE A 1 748 ? 14.658 -8.096 -21.291 1.00 97.69 748 ILE A O 1
ATOM 5865 N N . ASP A 1 749 ? 14.174 -7.809 -19.129 1.00 96.75 749 ASP A N 1
ATOM 5866 C CA . ASP A 1 749 ? 15.036 -6.651 -18.905 1.00 96.75 749 ASP A CA 1
ATOM 5867 C C . ASP A 1 749 ? 16.340 -7.062 -18.215 1.00 96.75 749 ASP A C 1
ATOM 5869 O O . ASP A 1 749 ? 16.346 -7.444 -17.045 1.00 96.75 749 ASP A O 1
ATOM 5873 N N . PHE A 1 750 ? 17.461 -6.927 -18.926 1.00 95.50 750 PHE A N 1
ATOM 5874 C CA . PHE A 1 750 ? 18.809 -7.158 -18.386 1.00 95.50 750 PHE A CA 1
ATOM 5875 C C . PHE A 1 750 ? 19.347 -5.987 -17.544 1.00 95.50 750 PHE A C 1
ATOM 5877 O O . PHE A 1 750 ? 20.481 -6.005 -17.067 1.00 95.50 750 PHE A O 1
ATOM 5884 N N . GLY A 1 751 ? 18.527 -4.956 -17.349 1.00 94.12 751 GLY A N 1
ATOM 5885 C CA . GLY A 1 751 ? 18.844 -3.767 -16.586 1.00 94.12 751 GLY A CA 1
ATOM 5886 C C . GLY A 1 751 ? 19.825 -2.825 -17.270 1.00 94.12 751 GLY A C 1
ATOM 5887 O O . GLY A 1 751 ? 20.314 -3.028 -18.380 1.00 94.12 751 GLY A O 1
ATOM 5888 N N . LYS A 1 752 ? 20.131 -1.753 -16.549 1.00 94.06 752 LYS A N 1
ATOM 5889 C CA . LYS A 1 752 ? 21.132 -0.748 -16.897 1.00 94.06 752 LYS A CA 1
ATOM 5890 C C . LYS A 1 752 ? 21.887 -0.318 -15.649 1.00 94.06 752 LYS A C 1
ATOM 5892 O O . LYS A 1 752 ? 21.342 -0.335 -14.544 1.00 94.06 752 LYS A O 1
ATOM 5897 N N . LYS A 1 753 ? 23.132 0.122 -15.818 1.00 93.94 753 LYS A N 1
ATOM 5898 C CA . LYS A 1 753 ? 23.874 0.785 -14.740 1.00 93.94 753 LYS A CA 1
ATOM 5899 C C . LYS A 1 753 ? 23.403 2.230 -14.593 1.00 93.94 753 LYS A C 1
ATOM 5901 O O . LYS A 1 753 ? 23.215 2.933 -15.584 1.00 93.94 753 LYS A O 1
ATOM 5906 N N . ASP A 1 754 ? 23.191 2.666 -13.359 1.00 91.81 754 ASP A N 1
ATOM 5907 C CA . ASP A 1 754 ? 22.965 4.070 -13.038 1.00 91.81 754 ASP A CA 1
ATOM 5908 C C . ASP A 1 754 ? 24.279 4.877 -13.063 1.00 91.81 754 ASP A C 1
ATOM 5910 O O . ASP A 1 754 ? 25.363 4.339 -13.295 1.00 91.81 754 ASP A O 1
ATOM 5914 N N . ALA A 1 755 ? 24.195 6.185 -12.800 1.00 92.44 755 ALA A N 1
ATOM 5915 C CA . ALA A 1 755 ? 25.364 7.069 -12.766 1.00 92.44 755 ALA A CA 1
ATOM 5916 C C . ALA A 1 755 ? 26.401 6.693 -11.684 1.00 92.44 755 ALA A C 1
ATOM 5918 O O . ALA A 1 755 ? 27.536 7.157 -11.737 1.00 92.44 755 ALA A O 1
ATOM 5919 N N . SER A 1 756 ? 26.024 5.867 -10.704 1.00 91.06 756 SER A N 1
ATOM 5920 C CA . SER A 1 756 ? 26.917 5.329 -9.673 1.00 91.06 756 SER A CA 1
ATOM 5921 C C . SER A 1 756 ? 27.480 3.945 -10.020 1.00 91.06 756 SER A C 1
ATOM 5923 O O . SER A 1 756 ? 28.217 3.364 -9.225 1.00 91.06 756 SER A O 1
ATOM 5925 N N . GLY A 1 757 ? 27.149 3.411 -11.199 1.00 92.56 757 GLY A N 1
ATOM 5926 C CA . GLY A 1 757 ? 27.553 2.082 -11.648 1.00 92.56 757 GLY A CA 1
ATOM 5927 C C . GLY A 1 757 ? 26.716 0.942 -11.064 1.00 92.56 757 GLY A C 1
ATOM 5928 O O . GLY A 1 757 ? 27.035 -0.222 -11.318 1.00 92.56 757 GLY A O 1
ATOM 5929 N N . LYS A 1 758 ? 25.655 1.240 -10.303 1.00 90.50 758 LYS A N 1
ATOM 5930 C CA . LYS A 1 758 ? 24.767 0.232 -9.717 1.00 90.50 758 LYS A CA 1
ATOM 5931 C C . LYS A 1 758 ? 23.753 -0.229 -10.758 1.00 90.50 758 LYS A C 1
ATOM 5933 O O . LYS A 1 758 ? 23.141 0.592 -11.439 1.00 90.50 758 LYS A O 1
ATOM 5938 N N . TRP A 1 759 ? 23.554 -1.537 -10.871 1.00 92.31 759 TRP A N 1
ATOM 5939 C CA . TRP A 1 759 ? 22.516 -2.080 -11.741 1.00 92.31 759 TRP A CA 1
ATOM 5940 C C . TRP A 1 759 ? 21.120 -1.790 -11.195 1.00 92.31 759 TRP A C 1
ATOM 5942 O O . TRP A 1 759 ? 20.852 -1.902 -9.996 1.00 92.31 759 TRP A O 1
ATOM 5952 N N . GLN A 1 760 ? 20.230 -1.438 -12.108 1.00 93.50 760 GLN A N 1
ATOM 5953 C CA . GLN A 1 760 ? 18.811 -1.218 -11.881 1.00 93.50 760 GLN A CA 1
ATOM 5954 C C . GLN A 1 760 ? 18.034 -1.658 -13.121 1.00 93.50 760 GLN A C 1
ATOM 5956 O O . GLN A 1 760 ? 18.607 -1.794 -14.200 1.00 93.50 760 GLN A O 1
ATOM 5961 N N . ARG A 1 761 ? 16.720 -1.830 -12.987 1.00 94.94 761 ARG A N 1
ATOM 5962 C CA . ARG A 1 761 ? 15.840 -2.049 -14.141 1.00 94.94 761 ARG A CA 1
ATOM 5963 C C . ARG A 1 761 ? 15.925 -0.894 -15.150 1.00 94.94 761 ARG A C 1
ATOM 5965 O O . ARG A 1 761 ? 16.112 0.271 -14.779 1.00 94.94 761 ARG A O 1
ATOM 5972 N N . SER A 1 762 ? 15.752 -1.210 -16.423 1.00 95.62 762 SER A N 1
ATOM 5973 C CA . SER A 1 762 ? 15.772 -0.260 -17.529 1.00 95.62 762 SER A CA 1
ATOM 5974 C C . SER A 1 762 ? 14.480 0.534 -17.635 1.00 95.62 762 SER A C 1
ATOM 5976 O O . SER A 1 762 ? 14.567 1.724 -17.948 1.00 95.62 762 SER A O 1
ATOM 5978 N N . VAL A 1 763 ? 13.336 -0.097 -17.330 1.00 95.88 763 VAL A N 1
ATOM 5979 C CA . VAL A 1 763 ? 11.977 0.471 -17.391 1.00 95.88 763 VAL A CA 1
ATOM 5980 C C . VAL A 1 763 ? 11.614 1.134 -16.047 1.00 95.88 763 VAL A C 1
ATOM 5982 O O . VAL A 1 763 ? 11.347 0.427 -15.067 1.00 95.88 763 VAL A O 1
ATOM 5985 N N . PRO A 1 764 ? 11.603 2.481 -15.939 1.00 93.31 764 PRO A N 1
ATOM 5986 C CA . PRO A 1 764 ? 11.388 3.171 -14.661 1.00 93.31 764 PRO A CA 1
ATOM 5987 C C . PRO A 1 764 ? 10.067 2.817 -13.969 1.00 93.31 764 PRO A C 1
ATOM 5989 O O . PRO A 1 764 ? 10.062 2.540 -12.762 1.00 93.31 764 PRO A O 1
ATOM 5992 N N . MET A 1 765 ? 8.978 2.767 -14.742 1.00 90.56 765 MET A N 1
ATOM 5993 C CA . MET A 1 765 ? 7.625 2.455 -14.271 1.00 90.56 765 MET A CA 1
ATOM 5994 C C . MET A 1 765 ? 7.358 0.962 -14.065 1.00 90.56 765 MET A C 1
ATOM 5996 O O . MET A 1 765 ? 6.250 0.598 -13.686 1.00 90.56 765 MET A O 1
ATOM 6000 N N . ASP A 1 766 ? 8.375 0.112 -14.235 1.00 93.38 766 ASP A N 1
ATOM 6001 C CA . ASP A 1 766 ? 8.285 -1.309 -13.899 1.00 93.38 766 ASP A CA 1
ATOM 6002 C C . ASP A 1 766 ? 7.162 -2.017 -14.696 1.00 93.38 766 ASP A C 1
ATOM 6004 O O . ASP A 1 766 ? 6.850 -1.622 -15.823 1.00 93.38 766 ASP A O 1
ATOM 6008 N N . PHE A 1 767 ? 6.575 -3.076 -14.135 1.00 93.12 767 PHE A N 1
ATOM 6009 C CA . PHE A 1 767 ? 5.573 -3.903 -14.801 1.00 93.12 767 PHE A CA 1
ATOM 6010 C C . PHE A 1 767 ? 4.323 -3.148 -15.268 1.00 93.12 767 PHE A C 1
ATOM 6012 O O . PHE A 1 767 ? 3.746 -3.559 -16.266 1.00 93.12 767 PHE A O 1
ATOM 6019 N N . ASP A 1 768 ? 3.934 -2.036 -14.637 1.00 90.00 768 ASP A N 1
ATOM 6020 C CA . ASP A 1 768 ? 2.744 -1.277 -15.051 1.00 90.00 768 ASP A CA 1
ATOM 6021 C C . ASP A 1 768 ? 2.885 -0.768 -16.502 1.00 90.00 768 ASP A C 1
ATOM 6023 O O . ASP A 1 768 ? 1.979 -0.931 -17.318 1.00 90.00 768 ASP A O 1
ATOM 6027 N N . ALA A 1 769 ? 4.063 -0.246 -16.869 1.00 91.94 769 ALA A N 1
ATOM 6028 C CA . ALA A 1 769 ? 4.343 0.195 -18.240 1.00 91.94 769 ALA A CA 1
ATOM 6029 C C . ALA A 1 769 ? 4.493 -0.969 -19.229 1.00 91.94 769 ALA A C 1
ATOM 6031 O O . ALA A 1 769 ? 4.109 -0.861 -20.395 1.00 91.94 769 ALA A O 1
ATOM 6032 N N . VAL A 1 770 ? 5.047 -2.089 -18.764 1.00 93.88 770 VAL A N 1
ATOM 6033 C CA . VAL A 1 770 ? 5.240 -3.297 -19.576 1.00 93.88 770 VAL A CA 1
ATOM 6034 C C . VAL A 1 770 ? 3.887 -3.933 -19.894 1.00 93.88 770 VAL A C 1
ATOM 6036 O O . VAL A 1 770 ? 3.596 -4.205 -21.056 1.00 93.88 770 VAL A O 1
ATOM 6039 N N . ARG A 1 771 ? 3.007 -4.062 -18.896 1.00 92.25 771 ARG A N 1
ATOM 6040 C CA . ARG A 1 771 ? 1.633 -4.541 -19.066 1.00 92.25 771 ARG A CA 1
ATOM 6041 C C . ARG A 1 771 ? 0.832 -3.645 -20.003 1.00 92.25 771 ARG A C 1
ATOM 6043 O O . ARG A 1 771 ? 0.198 -4.158 -20.918 1.00 92.25 771 ARG A O 1
ATOM 6050 N N . ALA A 1 772 ? 0.912 -2.325 -19.831 1.00 89.81 772 ALA A N 1
ATOM 6051 C CA . ALA A 1 772 ? 0.243 -1.378 -20.724 1.00 89.81 772 ALA A CA 1
ATOM 6052 C C . ALA A 1 772 ? 0.750 -1.455 -22.176 1.00 89.81 772 ALA A C 1
ATOM 6054 O O . ALA A 1 772 ? 0.011 -1.156 -23.107 1.00 89.81 772 ALA A O 1
ATOM 6055 N N . SER A 1 773 ? 1.988 -1.915 -22.382 1.00 90.50 773 SER A N 1
ATOM 6056 C CA . SER A 1 773 ? 2.551 -2.200 -23.710 1.00 90.50 773 SER A CA 1
ATOM 6057 C C . SER A 1 773 ? 2.141 -3.575 -24.271 1.00 90.50 773 SER A C 1
ATOM 6059 O O . SER A 1 773 ? 2.678 -4.007 -25.288 1.00 90.50 773 SER A O 1
ATOM 6061 N N . GLY A 1 774 ? 1.203 -4.280 -23.627 1.00 91.31 774 GLY A N 1
ATOM 6062 C CA . GLY A 1 774 ? 0.635 -5.547 -24.100 1.00 91.31 774 GLY A CA 1
ATOM 6063 C C . GLY A 1 774 ? 1.386 -6.810 -23.663 1.00 91.31 774 GLY A C 1
ATOM 6064 O O . GLY A 1 774 ? 1.148 -7.887 -24.211 1.00 91.31 774 GLY A O 1
ATOM 6065 N N . TYR A 1 775 ? 2.295 -6.709 -22.692 1.00 93.94 775 TYR A N 1
ATOM 6066 C CA . TYR A 1 775 ? 3.019 -7.861 -22.149 1.00 93.94 775 TYR A CA 1
ATOM 6067 C C . TYR A 1 775 ? 2.282 -8.474 -20.956 1.00 93.94 775 TYR A C 1
ATOM 6069 O O . TYR A 1 775 ? 1.858 -7.772 -20.041 1.00 93.94 775 TYR A O 1
ATOM 6077 N N . GLY A 1 776 ? 2.180 -9.802 -20.908 1.00 94.12 776 GLY A N 1
ATOM 6078 C CA . GLY A 1 776 ? 1.545 -10.498 -19.784 1.00 94.12 776 GLY A CA 1
ATOM 6079 C C . GLY A 1 776 ? 2.494 -10.785 -18.615 1.00 94.12 776 GLY A C 1
ATOM 6080 O O . GLY A 1 776 ? 2.037 -11.091 -17.507 1.00 94.12 776 GLY A O 1
ATOM 6081 N N . ALA A 1 777 ? 3.809 -10.652 -18.816 1.00 96.06 777 ALA A N 1
ATOM 6082 C CA . ALA A 1 777 ? 4.805 -10.760 -17.754 1.00 96.06 777 ALA A CA 1
ATOM 6083 C C . ALA A 1 777 ? 6.069 -9.932 -18.025 1.00 96.06 777 ALA A C 1
ATOM 6085 O O . ALA A 1 777 ? 6.391 -9.575 -19.159 1.00 96.06 777 ALA A O 1
ATOM 6086 N N . TYR A 1 778 ? 6.802 -9.653 -16.950 1.00 97.31 778 TYR A N 1
ATOM 6087 C CA . TYR A 1 778 ? 8.036 -8.886 -16.950 1.00 97.31 778 TYR A CA 1
ATOM 6088 C C . TYR A 1 778 ? 9.077 -9.542 -16.051 1.00 97.31 778 TYR A C 1
ATOM 6090 O O . TYR A 1 778 ? 8.855 -9.710 -14.850 1.00 97.31 778 TYR A O 1
ATOM 6098 N N . LEU A 1 779 ? 10.211 -9.911 -16.641 1.00 97.50 779 LEU A N 1
ATOM 6099 C CA . LEU A 1 779 ? 11.354 -10.493 -15.954 1.00 97.50 779 LEU A CA 1
ATOM 6100 C C . LEU A 1 779 ? 12.514 -9.500 -15.970 1.00 97.50 779 LEU A C 1
ATOM 6102 O O . LEU A 1 779 ? 13.136 -9.289 -17.004 1.00 97.50 779 LEU A O 1
ATOM 6106 N N . VAL A 1 780 ? 12.854 -8.940 -14.817 1.00 96.94 780 VAL A N 1
ATOM 6107 C CA . VAL A 1 780 ? 14.103 -8.197 -14.636 1.00 96.94 780 VAL A CA 1
ATOM 6108 C C . VAL A 1 780 ? 15.178 -9.189 -14.199 1.00 96.94 780 VAL A C 1
ATOM 6110 O O . VAL A 1 780 ? 15.060 -9.789 -13.130 1.00 96.94 780 VAL A O 1
ATOM 6113 N N . TRP A 1 781 ? 16.220 -9.364 -15.005 1.00 96.12 781 TRP A N 1
ATOM 6114 C CA . TRP A 1 781 ? 17.313 -10.310 -14.787 1.00 96.12 781 TRP A CA 1
ATOM 6115 C C . TRP A 1 781 ? 18.638 -9.558 -14.608 1.00 96.12 781 TRP A C 1
ATOM 6117 O O . TRP A 1 781 ? 19.205 -9.060 -15.575 1.00 96.12 781 TRP A O 1
ATOM 6127 N N . LEU A 1 782 ? 19.133 -9.466 -13.366 1.00 94.81 782 LEU A N 1
ATOM 6128 C CA . LEU A 1 782 ? 20.332 -8.697 -12.993 1.00 94.81 782 LEU A CA 1
ATOM 6129 C C . LEU A 1 782 ? 21.396 -9.625 -12.377 1.00 94.81 782 LEU A C 1
ATOM 6131 O O . LEU A 1 782 ? 21.615 -9.593 -11.156 1.00 94.81 782 LEU A O 1
ATOM 6135 N N . PRO A 1 783 ? 22.056 -10.476 -13.179 1.00 93.06 783 PRO A N 1
ATOM 6136 C CA . PRO A 1 783 ? 22.933 -11.519 -12.661 1.00 93.06 783 PRO A CA 1
ATOM 6137 C C . PRO A 1 783 ? 24.149 -10.959 -11.913 1.00 93.06 783 PRO A C 1
ATOM 6139 O O . PRO A 1 783 ? 24.525 -11.491 -10.871 1.00 93.06 783 PRO A O 1
ATOM 6142 N N . GLU A 1 784 ? 24.707 -9.828 -12.346 1.00 91.12 784 GLU A N 1
ATOM 6143 C CA . GLU A 1 784 ? 25.843 -9.167 -11.690 1.00 91.12 784 GLU A CA 1
ATOM 6144 C C . GLU A 1 784 ? 25.485 -8.615 -10.308 1.00 91.12 784 GLU A C 1
ATOM 6146 O O . GLU A 1 784 ? 26.349 -8.493 -9.442 1.00 91.12 784 GLU A O 1
ATOM 6151 N N . SER A 1 785 ? 24.212 -8.272 -10.096 1.00 88.94 785 SER A N 1
ATOM 6152 C CA . SER A 1 785 ? 23.691 -7.887 -8.778 1.00 88.94 785 SER A CA 1
ATOM 6153 C C . SER A 1 785 ? 23.063 -9.053 -8.034 1.00 88.94 785 SER A C 1
ATOM 6155 O O . SER A 1 785 ? 22.472 -8.840 -6.978 1.00 88.94 785 SER A O 1
ATOM 6157 N N . LYS A 1 786 ? 23.191 -10.271 -8.578 1.00 93.06 786 LYS A N 1
ATOM 6158 C CA . LYS A 1 786 ? 22.628 -11.504 -8.037 1.00 93.06 786 LYS A CA 1
ATOM 6159 C C . LYS A 1 786 ? 21.137 -11.352 -7.750 1.00 93.06 786 LYS A C 1
ATOM 6161 O O . LYS A 1 786 ? 20.678 -11.768 -6.698 1.00 93.06 786 LYS A O 1
ATOM 6166 N N . GLN A 1 787 ? 20.378 -10.708 -8.634 1.00 92.75 787 GLN A N 1
ATOM 6167 C CA . GLN A 1 787 ? 18.964 -10.394 -8.420 1.00 92.75 787 GLN A CA 1
ATOM 6168 C C . GLN A 1 787 ? 18.118 -10.756 -9.637 1.00 92.75 787 GLN A C 1
ATOM 6170 O O . GLN A 1 787 ? 18.564 -10.642 -10.776 1.00 92.75 787 GLN A O 1
ATOM 6175 N N . PHE A 1 788 ? 16.866 -11.129 -9.382 1.00 95.62 788 PHE A N 1
ATOM 6176 C CA . PHE A 1 788 ? 15.829 -11.154 -10.401 1.00 95.62 788 PHE A CA 1
ATOM 6177 C C . PHE A 1 788 ? 14.474 -10.777 -9.800 1.00 95.62 788 PHE A C 1
ATOM 6179 O O . PHE A 1 788 ? 14.252 -10.913 -8.592 1.00 95.62 788 PHE A O 1
ATOM 6186 N N . PHE A 1 789 ? 13.583 -10.310 -10.669 1.00 95.62 789 PHE A N 1
ATOM 6187 C CA . PHE A 1 789 ? 12.206 -9.960 -10.349 1.00 95.62 789 PHE A CA 1
ATOM 6188 C C . PHE A 1 789 ? 11.323 -10.461 -11.484 1.00 95.62 789 PHE A C 1
ATOM 6190 O O . PHE A 1 789 ? 11.480 -10.008 -12.614 1.00 95.62 789 PHE A O 1
ATOM 6197 N N . LEU A 1 790 ? 10.407 -11.379 -11.201 1.00 96.56 790 LEU A N 1
ATOM 6198 C CA . LEU A 1 790 ? 9.382 -11.799 -12.151 1.00 96.56 790 LEU A CA 1
ATOM 6199 C C . LEU A 1 790 ? 8.040 -11.238 -11.694 1.00 96.56 790 LEU A C 1
ATOM 6201 O O . LEU A 1 790 ? 7.665 -11.429 -10.541 1.00 96.56 790 LEU A O 1
ATOM 6205 N N . LYS A 1 791 ? 7.325 -10.561 -12.587 1.00 95.62 791 LYS A N 1
ATOM 6206 C CA . LYS A 1 791 ? 5.976 -10.039 -12.356 1.00 95.62 791 LYS A CA 1
ATOM 6207 C C . LYS A 1 791 ? 5.063 -10.517 -13.471 1.00 95.62 791 LYS A C 1
ATOM 6209 O O . LYS A 1 791 ? 5.482 -10.516 -14.627 1.00 95.62 791 LYS A O 1
ATOM 6214 N N . SER A 1 792 ? 3.835 -10.911 -13.156 1.00 94.19 792 SER A N 1
ATOM 6215 C CA . SER A 1 792 ? 2.871 -11.316 -14.177 1.00 94.19 792 SER A CA 1
ATOM 6216 C C . SER A 1 792 ? 1.446 -10.890 -13.855 1.00 94.19 792 SER A C 1
ATOM 6218 O O . SER A 1 792 ? 1.016 -10.876 -12.703 1.00 94.19 792 SER A O 1
ATOM 6220 N N . ALA A 1 793 ? 0.690 -10.581 -14.911 1.00 90.88 793 ALA A N 1
ATOM 6221 C CA . ALA A 1 793 ? -0.740 -10.321 -14.830 1.00 90.88 793 ALA A CA 1
ATOM 6222 C C . ALA A 1 793 ? -1.516 -11.586 -14.429 1.00 90.88 793 ALA A C 1
ATOM 6224 O O . ALA A 1 793 ? -2.542 -11.493 -13.758 1.00 90.88 793 ALA A O 1
ATOM 6225 N N . LYS A 1 794 ? -1.002 -12.764 -14.798 1.00 91.31 794 LYS A N 1
ATOM 6226 C CA . LYS A 1 794 ? -1.589 -14.066 -14.481 1.00 91.31 794 LYS A CA 1
ATOM 6227 C C . LYS A 1 794 ? -0.868 -14.732 -13.323 1.00 91.31 794 LYS A C 1
ATOM 6229 O O . LYS A 1 794 ? 0.286 -14.421 -13.034 1.00 91.31 794 LYS A O 1
ATOM 6234 N N . ARG A 1 795 ? -1.575 -15.648 -12.661 1.00 90.81 795 ARG A N 1
ATOM 6235 C CA . ARG A 1 795 ? -1.047 -16.358 -11.502 1.00 90.81 795 ARG A CA 1
ATOM 6236 C C . ARG A 1 795 ? 0.116 -17.254 -11.926 1.00 90.81 795 ARG A C 1
ATOM 6238 O O . ARG A 1 795 ? -0.036 -18.098 -12.803 1.00 90.81 795 ARG A O 1
ATOM 6245 N N . ILE A 1 796 ? 1.258 -17.044 -11.295 1.00 92.69 796 ILE A N 1
ATOM 6246 C CA . ILE A 1 796 ? 2.462 -17.846 -11.384 1.00 92.69 796 ILE A CA 1
ATOM 6247 C C . ILE A 1 796 ? 2.224 -19.150 -10.627 1.00 92.69 796 ILE A C 1
ATOM 6249 O O . ILE A 1 796 ? 2.011 -19.156 -9.414 1.00 92.69 796 ILE A O 1
ATOM 6253 N N . ASP A 1 797 ? 2.247 -20.249 -11.372 1.00 92.00 797 ASP A N 1
ATOM 6254 C CA . ASP A 1 797 ? 1.915 -21.604 -10.923 1.00 92.00 797 ASP A CA 1
ATOM 6255 C C . ASP A 1 797 ? 3.148 -22.473 -10.629 1.00 92.00 797 ASP A C 1
ATOM 6257 O O . ASP A 1 797 ? 3.066 -23.700 -10.572 1.00 92.00 797 ASP A O 1
ATOM 6261 N N . PHE A 1 798 ? 4.307 -21.843 -10.453 1.00 93.19 798 PHE A N 1
ATOM 6262 C CA . PHE A 1 798 ? 5.567 -22.514 -10.168 1.00 93.19 798 PHE A CA 1
ATOM 6263 C C . PHE A 1 798 ? 6.396 -21.746 -9.141 1.00 93.19 798 PHE A C 1
ATOM 6265 O O . PHE A 1 798 ? 6.266 -20.533 -8.990 1.00 93.19 798 PHE A O 1
ATOM 6272 N N . ASP A 1 799 ? 7.316 -22.462 -8.499 1.00 92.00 799 ASP A N 1
ATOM 6273 C CA . ASP A 1 799 ? 8.310 -21.893 -7.594 1.00 92.00 799 ASP A CA 1
ATOM 6274 C C . ASP A 1 799 ? 9.703 -21.887 -8.234 1.00 92.00 799 ASP A C 1
ATOM 6276 O O . ASP A 1 799 ? 10.015 -22.693 -9.122 1.00 92.00 799 ASP A O 1
ATOM 6280 N N . LEU A 1 800 ? 10.562 -20.983 -7.756 1.00 92.19 800 LEU A N 1
ATOM 6281 C CA . LEU A 1 800 ? 11.973 -20.901 -8.131 1.00 92.19 800 LEU A CA 1
ATOM 6282 C C . LEU A 1 800 ? 12.847 -21.077 -6.879 1.00 92.19 800 LEU A C 1
ATOM 6284 O O . LEU A 1 800 ? 12.528 -20.481 -5.855 1.00 92.19 800 LEU A O 1
ATOM 6288 N N . PRO A 1 801 ? 13.977 -21.811 -6.934 1.00 87.75 801 PRO A N 1
ATOM 6289 C CA . PRO A 1 801 ? 14.788 -22.124 -5.747 1.00 87.75 801 PRO A CA 1
ATOM 6290 C C . PRO A 1 801 ? 15.291 -20.915 -4.941 1.00 87.75 801 PRO A C 1
ATOM 6292 O O . PRO A 1 801 ? 15.556 -21.033 -3.746 1.00 87.75 801 PRO A O 1
ATOM 6295 N N . ASP A 1 802 ? 15.468 -19.768 -5.597 1.00 86.38 802 ASP A N 1
ATOM 6296 C CA . ASP A 1 802 ? 15.934 -18.518 -4.978 1.00 86.38 802 ASP A CA 1
ATOM 6297 C C . ASP A 1 802 ? 14.840 -17.461 -4.837 1.00 86.38 802 ASP A C 1
ATOM 6299 O O . ASP A 1 802 ? 15.089 -16.367 -4.321 1.00 86.38 802 ASP A O 1
ATOM 6303 N N . GLY A 1 803 ? 13.660 -17.769 -5.363 1.00 88.94 803 GLY A N 1
ATOM 6304 C CA . GLY A 1 803 ? 12.518 -16.887 -5.382 1.00 88.94 803 GLY A CA 1
ATOM 6305 C C . GLY A 1 803 ? 11.555 -17.224 -4.259 1.00 88.94 803 GLY A C 1
ATOM 6306 O O . GLY A 1 803 ? 11.400 -18.384 -3.893 1.00 88.94 803 GLY A O 1
ATOM 6307 N N . TYR A 1 804 ? 10.871 -16.214 -3.745 1.00 87.94 804 TYR A N 1
ATOM 6308 C CA . TYR A 1 804 ? 9.643 -16.422 -2.993 1.00 87.94 804 TYR A CA 1
ATOM 6309 C C . TYR A 1 804 ? 8.489 -15.834 -3.790 1.00 87.94 804 TYR A C 1
ATOM 6311 O O . TYR A 1 804 ? 8.601 -14.752 -4.377 1.00 87.94 804 TYR A O 1
ATOM 6319 N N . ASN A 1 805 ? 7.410 -16.603 -3.858 1.00 87.31 805 ASN A N 1
ATOM 6320 C CA . ASN A 1 805 ? 6.193 -16.197 -4.525 1.00 87.31 805 ASN A CA 1
ATOM 6321 C C . ASN A 1 805 ? 5.435 -15.220 -3.617 1.00 87.31 805 ASN A C 1
ATOM 6323 O O . ASN A 1 805 ? 5.147 -15.536 -2.463 1.00 87.31 805 ASN A O 1
ATOM 6327 N N . VAL A 1 806 ? 5.128 -14.035 -4.134 1.00 84.88 806 VAL A N 1
ATOM 6328 C CA . VAL A 1 806 ? 4.293 -13.046 -3.454 1.00 84.88 806 VAL A CA 1
ATOM 6329 C C . VAL A 1 806 ? 2.931 -13.059 -4.126 1.00 84.88 806 VAL A C 1
ATOM 6331 O O . VAL A 1 806 ? 2.790 -12.641 -5.280 1.00 84.88 806 VAL A O 1
ATOM 6334 N N . ARG A 1 807 ? 1.934 -13.565 -3.392 1.00 80.50 807 ARG A N 1
ATOM 6335 C CA . ARG A 1 807 ? 0.508 -13.553 -3.763 1.00 80.50 807 ARG A CA 1
ATOM 6336 C C . ARG A 1 807 ? 0.213 -14.151 -5.146 1.00 80.50 807 ARG A C 1
ATOM 6338 O O . ARG A 1 807 ? -0.704 -13.727 -5.835 1.00 80.50 807 ARG A O 1
ATOM 6345 N N . GLY A 1 808 ? 1.030 -15.089 -5.615 1.00 87.12 808 GLY A N 1
ATOM 6346 C CA . GLY A 1 808 ? 0.859 -15.732 -6.912 1.00 87.12 808 GLY A CA 1
ATOM 6347 C C . GLY A 1 808 ? 1.233 -14.877 -8.122 1.00 87.12 808 GLY A C 1
ATOM 6348 O O . GLY A 1 808 ? 1.084 -15.374 -9.222 1.00 87.12 808 GLY A O 1
ATOM 6349 N N . HIS A 1 809 ? 1.697 -13.632 -7.998 1.00 89.94 809 HIS A N 1
ATOM 6350 C CA . HIS A 1 809 ? 1.901 -12.741 -9.163 1.00 89.94 809 HIS A CA 1
ATOM 6351 C C . HIS A 1 809 ? 3.306 -12.165 -9.278 1.00 89.94 809 HIS A C 1
ATOM 6353 O O . HIS A 1 809 ? 3.670 -11.603 -10.317 1.00 89.94 809 HIS A O 1
ATOM 6359 N N . TYR A 1 810 ? 4.111 -12.339 -8.235 1.00 91.94 810 TYR A N 1
ATOM 6360 C CA . TYR A 1 810 ? 5.493 -11.907 -8.215 1.00 91.94 810 TYR A CA 1
ATOM 6361 C C . TYR A 1 810 ? 6.367 -13.052 -7.737 1.00 91.94 810 TYR A C 1
ATOM 6363 O O . TYR A 1 810 ? 6.011 -13.757 -6.798 1.00 91.94 810 TYR A O 1
ATOM 6371 N N . ILE A 1 811 ? 7.543 -13.196 -8.332 1.00 93.25 811 ILE A N 1
ATOM 6372 C CA . ILE A 1 811 ? 8.635 -13.932 -7.712 1.00 93.25 811 ILE A CA 1
ATOM 6373 C C . ILE A 1 811 ? 9.793 -12.965 -7.535 1.00 93.25 811 ILE A C 1
ATOM 6375 O O . ILE A 1 811 ? 10.332 -12.419 -8.501 1.00 93.25 811 ILE A O 1
ATOM 6379 N N . LEU A 1 812 ? 10.160 -12.752 -6.278 1.00 90.56 812 LEU A N 1
ATOM 6380 C CA . LEU A 1 812 ? 11.248 -11.872 -5.881 1.00 90.56 812 LEU A CA 1
ATOM 6381 C C . LEU A 1 812 ? 12.384 -12.725 -5.327 1.00 90.56 812 LEU A C 1
ATOM 6383 O O . LEU A 1 812 ? 12.141 -13.697 -4.611 1.00 90.56 812 LEU A O 1
ATOM 6387 N N . LYS A 1 813 ? 13.638 -12.355 -5.601 1.00 86.81 813 LYS A N 1
ATOM 6388 C CA . LYS A 1 813 ? 14.757 -12.974 -4.884 1.00 86.81 813 LYS A CA 1
ATOM 6389 C C . LYS A 1 813 ? 14.793 -12.475 -3.436 1.00 86.81 813 LYS A C 1
ATOM 6391 O O . LYS A 1 813 ? 14.879 -11.273 -3.200 1.00 86.81 813 LYS A O 1
ATOM 6396 N N . GLY A 1 814 ? 14.793 -13.405 -2.480 1.00 69.06 814 GLY A N 1
ATOM 6397 C CA . GLY A 1 814 ? 14.774 -13.115 -1.037 1.00 69.06 814 GLY A CA 1
ATOM 6398 C C . GLY A 1 814 ? 16.000 -12.364 -0.528 1.00 69.06 814 GLY A C 1
ATOM 6399 O O . GLY A 1 814 ? 15.882 -11.295 0.064 1.00 69.06 814 GLY A O 1
ATOM 6400 N N . ASN A 1 815 ? 17.192 -12.921 -0.752 1.00 74.69 815 ASN A N 1
ATOM 6401 C CA . ASN A 1 815 ? 18.426 -12.368 -0.206 1.00 74.69 815 ASN A CA 1
ATOM 6402 C C . ASN A 1 815 ? 19.362 -11.875 -1.326 1.00 74.69 815 ASN A C 1
ATOM 6404 O O . ASN A 1 815 ? 19.974 -12.709 -2.002 1.00 74.69 815 ASN A O 1
ATOM 6408 N N . PRO A 1 816 ? 19.560 -10.552 -1.484 1.00 72.44 816 PRO A N 1
ATOM 6409 C CA . PRO A 1 816 ? 20.409 -9.992 -2.537 1.00 72.44 816 PRO A CA 1
ATOM 6410 C C . PRO A 1 816 ? 21.905 -10.305 -2.363 1.00 72.44 816 PRO A C 1
ATOM 6412 O O . PRO A 1 816 ? 22.691 -10.047 -3.266 1.00 72.44 816 PRO A O 1
ATOM 6415 N N . THR A 1 817 ? 22.320 -10.845 -1.212 1.00 78.00 817 THR A N 1
ATOM 6416 C CA . THR A 1 817 ? 23.720 -11.224 -0.947 1.00 78.00 817 THR A CA 1
ATOM 6417 C C . THR A 1 817 ? 24.059 -12.646 -1.398 1.00 78.00 817 THR A C 1
ATOM 6419 O O . THR A 1 817 ? 25.232 -12.970 -1.587 1.00 78.00 817 THR A O 1
ATOM 6422 N N . THR A 1 818 ? 23.047 -13.493 -1.603 1.00 83.62 818 THR A N 1
ATOM 6423 C CA . THR A 1 818 ? 23.234 -14.886 -2.035 1.00 83.62 818 THR A CA 1
ATOM 6424 C C . THR A 1 818 ? 23.406 -14.981 -3.548 1.00 83.62 818 THR A C 1
ATOM 6426 O O . THR A 1 818 ? 22.751 -14.253 -4.291 1.00 83.62 818 THR A O 1
ATOM 6429 N N . GLU A 1 819 ? 24.268 -15.892 -4.008 1.00 88.25 819 GLU A N 1
ATOM 6430 C CA . GLU A 1 819 ? 24.404 -16.234 -5.434 1.00 88.25 819 GLU A CA 1
ATOM 6431 C C . GLU A 1 819 ? 23.047 -16.629 -6.049 1.00 88.25 819 GLU A C 1
ATOM 6433 O O . GLU A 1 819 ? 22.131 -17.085 -5.354 1.00 88.25 819 GLU A O 1
ATOM 6438 N N . LEU A 1 820 ? 22.902 -16.426 -7.360 1.00 90.81 820 LEU A N 1
ATOM 6439 C CA . LEU A 1 820 ? 21.784 -16.974 -8.127 1.00 90.81 820 LEU A CA 1
ATOM 6440 C C . LEU A 1 820 ? 22.094 -18.439 -8.445 1.00 90.81 820 LEU A C 1
ATOM 6442 O O . LEU A 1 820 ? 23.038 -18.732 -9.171 1.00 90.81 820 LEU A O 1
ATOM 6446 N N . ARG A 1 821 ? 21.312 -19.352 -7.873 1.00 92.44 821 ARG A N 1
ATOM 6447 C CA . ARG A 1 821 ? 21.277 -20.772 -8.237 1.00 92.44 821 ARG A CA 1
ATOM 6448 C C . ARG A 1 821 ? 20.382 -20.998 -9.447 1.00 92.44 821 ARG A C 1
ATOM 6450 O O . ARG A 1 821 ? 20.691 -21.858 -10.259 1.00 92.44 821 ARG A O 1
ATOM 6457 N N . VAL A 1 822 ? 19.296 -20.232 -9.555 1.00 94.38 822 VAL A N 1
ATOM 6458 C CA . VAL A 1 822 ? 18.422 -20.255 -10.729 1.00 94.38 822 VAL A CA 1
ATOM 6459 C C . VAL A 1 822 ? 19.117 -19.608 -11.928 1.00 94.38 822 VAL A C 1
ATOM 6461 O O . VAL A 1 822 ? 19.797 -18.592 -11.781 1.00 94.38 822 VAL A O 1
ATOM 6464 N N . THR A 1 823 ? 18.927 -20.169 -13.117 1.00 95.94 823 THR A N 1
ATOM 6465 C CA . THR A 1 823 ? 19.396 -19.613 -14.394 1.00 95.94 823 THR A CA 1
ATOM 6466 C C . THR A 1 823 ? 18.254 -18.976 -15.187 1.00 95.94 823 THR A C 1
ATOM 6468 O O . THR A 1 823 ? 17.081 -19.296 -14.992 1.00 95.94 823 THR A O 1
ATOM 6471 N N . LEU A 1 824 ? 18.583 -18.094 -16.137 1.00 95.50 824 LEU A N 1
ATOM 6472 C CA . LEU A 1 824 ? 17.580 -17.497 -17.024 1.00 95.50 824 LEU A CA 1
ATOM 6473 C C . LEU A 1 824 ? 16.806 -18.560 -17.828 1.00 95.50 824 LEU A C 1
ATOM 6475 O O . LEU A 1 824 ? 15.594 -18.439 -17.995 1.00 95.50 824 LEU A O 1
ATOM 6479 N N . GLU A 1 825 ? 17.488 -19.607 -18.294 1.00 95.31 825 GLU A N 1
ATOM 6480 C CA . GLU A 1 825 ? 16.867 -20.680 -19.081 1.00 95.31 825 GLU A CA 1
ATOM 6481 C C . GLU A 1 825 ? 15.907 -21.534 -18.244 1.00 95.31 825 GLU A C 1
ATOM 6483 O O . GLU A 1 825 ? 14.838 -21.903 -18.726 1.00 95.31 825 GLU A O 1
ATOM 6488 N N . GLU A 1 826 ? 16.209 -21.770 -16.964 1.00 95.31 826 GLU A N 1
ATOM 6489 C CA . GLU A 1 826 ? 15.264 -22.419 -16.048 1.00 95.31 826 GLU A CA 1
ATOM 6490 C C . GLU A 1 826 ? 14.002 -21.575 -15.839 1.00 95.31 826 GLU A C 1
ATOM 6492 O O . GLU A 1 826 ? 12.896 -22.116 -15.867 1.00 95.31 826 GLU A O 1
ATOM 6497 N N . ILE A 1 827 ? 14.136 -20.251 -15.681 1.00 95.81 827 ILE A N 1
ATOM 6498 C CA . ILE A 1 827 ? 12.976 -19.353 -15.550 1.00 95.81 827 ILE A CA 1
ATOM 6499 C C . ILE A 1 827 ? 12.132 -19.385 -16.829 1.00 95.81 827 ILE A C 1
ATOM 6501 O O . ILE A 1 827 ? 10.912 -19.531 -16.748 1.00 95.81 827 ILE A O 1
ATOM 6505 N N . LYS A 1 828 ? 12.760 -19.304 -18.009 1.00 95.50 828 LYS A N 1
ATOM 6506 C CA . LYS A 1 828 ? 12.058 -19.416 -19.299 1.00 95.50 828 LYS A CA 1
ATOM 6507 C C . LYS A 1 828 ? 11.335 -20.755 -19.438 1.00 95.50 828 LYS A C 1
ATOM 6509 O O . LYS A 1 828 ? 10.175 -20.769 -19.836 1.00 95.50 828 LYS A O 1
ATOM 6514 N N . ALA A 1 829 ? 11.975 -21.862 -19.062 1.00 94.81 829 ALA A N 1
ATOM 6515 C CA . ALA A 1 829 ? 11.358 -23.186 -19.102 1.00 94.81 829 ALA A CA 1
ATOM 6516 C C . ALA A 1 829 ? 10.127 -23.276 -18.182 1.00 94.81 829 ALA A C 1
ATOM 6518 O O . ALA A 1 829 ? 9.098 -23.828 -18.567 1.00 94.81 829 ALA A O 1
ATOM 6519 N N . LYS A 1 830 ? 10.187 -22.684 -16.982 1.00 95.56 830 LYS A N 1
ATOM 6520 C CA . LYS A 1 830 ? 9.036 -22.616 -16.065 1.00 95.56 830 LYS A CA 1
ATOM 6521 C C . LYS A 1 830 ? 7.898 -21.748 -16.608 1.00 95.56 830 LYS A C 1
ATOM 6523 O O . LYS A 1 830 ? 6.733 -22.141 -16.530 1.00 95.56 830 LYS A O 1
ATOM 6528 N N . LEU A 1 831 ? 8.235 -20.607 -17.207 1.00 94.88 831 LEU A N 1
ATOM 6529 C CA . LEU A 1 831 ? 7.277 -19.720 -17.867 1.00 94.88 831 LEU A CA 1
ATOM 6530 C C . LEU A 1 831 ? 6.584 -20.406 -19.057 1.00 94.88 831 LEU A C 1
ATOM 6532 O O . LEU A 1 831 ? 5.363 -20.309 -19.180 1.00 94.88 831 LEU A O 1
ATOM 6536 N N . ALA A 1 832 ? 7.329 -21.156 -19.876 1.00 93.62 832 ALA A N 1
ATOM 6537 C CA . ALA A 1 832 ? 6.776 -21.958 -20.972 1.00 93.62 832 ALA A CA 1
ATOM 6538 C C . ALA A 1 832 ? 5.782 -23.019 -20.475 1.00 93.62 832 ALA A C 1
ATOM 6540 O O . ALA A 1 832 ? 4.780 -23.289 -21.130 1.00 93.62 832 ALA A O 1
ATOM 6541 N N . GLY A 1 833 ? 6.040 -23.590 -19.294 1.00 89.69 833 GLY A N 1
ATOM 6542 C CA . GLY A 1 833 ? 5.297 -24.733 -18.779 1.00 89.69 833 GLY A CA 1
ATOM 6543 C C . GLY A 1 833 ? 5.712 -26.053 -19.447 1.00 89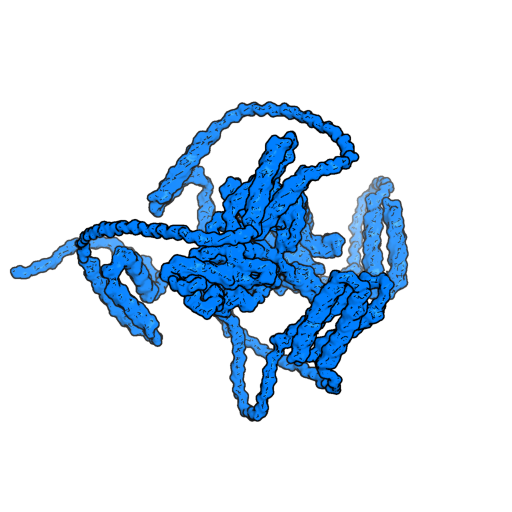.69 833 GLY A C 1
ATOM 6544 O O . GLY A 1 833 ? 6.691 -26.102 -20.196 1.00 89.69 833 GLY A O 1
ATOM 6545 N N . PRO A 1 834 ? 4.998 -27.157 -19.163 1.00 81.69 834 PRO A N 1
ATOM 6546 C CA . PRO A 1 834 ? 5.227 -28.436 -19.826 1.00 81.69 834 PRO A CA 1
ATOM 6547 C C . PRO A 1 834 ? 5.027 -28.289 -21.337 1.00 81.69 834 PRO A C 1
ATOM 6549 O O . PRO A 1 834 ? 4.062 -27.653 -21.768 1.00 81.69 834 PRO A O 1
ATOM 6552 N N . ALA A 1 835 ? 5.898 -28.911 -22.135 1.00 59.97 835 ALA A N 1
ATOM 6553 C CA . ALA A 1 835 ? 5.874 -28.816 -23.599 1.00 59.97 835 ALA A CA 1
ATOM 6554 C C . ALA A 1 835 ? 4.517 -29.205 -24.225 1.00 59.97 835 ALA A C 1
ATOM 6556 O O . ALA A 1 835 ? 4.172 -28.714 -25.291 1.00 59.97 835 ALA A O 1
ATOM 6557 N N . GLU A 1 836 ? 3.714 -30.024 -23.540 1.00 53.84 836 GLU A N 1
ATOM 6558 C CA . GLU A 1 836 ? 2.371 -30.434 -23.976 1.00 53.84 836 GLU A CA 1
ATOM 6559 C C . GLU A 1 836 ? 1.320 -29.308 -23.904 1.00 53.84 836 GLU A C 1
ATOM 6561 O O . GLU A 1 836 ? 0.271 -29.403 -24.536 1.00 53.84 836 GLU A O 1
ATOM 6566 N N . SER A 1 837 ? 1.585 -28.231 -23.153 1.00 47.41 837 SER A N 1
ATOM 6567 C CA . SER A 1 837 ? 0.658 -27.101 -22.974 1.00 47.41 837 SER A CA 1
ATOM 6568 C C . SER A 1 837 ? 0.861 -25.955 -23.972 1.00 47.41 837 SER A C 1
ATOM 6570 O O . SER A 1 837 ? -0.006 -25.084 -24.098 1.00 47.41 837 SER A O 1
ATOM 6572 N N . VAL A 1 838 ? 1.974 -25.968 -24.710 1.00 47.25 838 VAL A N 1
ATOM 6573 C CA . VAL A 1 838 ? 2.254 -25.014 -25.783 1.00 47.25 838 VAL A CA 1
ATOM 6574 C C . VAL A 1 838 ? 1.640 -25.589 -27.054 1.00 47.25 838 VAL A C 1
ATOM 6576 O O . VAL A 1 838 ? 2.181 -26.511 -27.660 1.00 47.25 838 VAL A O 1
ATOM 6579 N N . GLY A 1 839 ? 0.455 -25.092 -27.420 1.00 43.81 839 GLY A N 1
ATOM 6580 C CA . GLY A 1 839 ? -0.201 -25.467 -28.669 1.00 43.81 839 GLY A CA 1
ATOM 6581 C C . GLY A 1 839 ? 0.786 -25.353 -29.830 1.00 43.81 839 GLY A C 1
ATOM 6582 O O . GLY A 1 839 ? 1.543 -24.386 -29.905 1.00 43.81 839 GLY A O 1
ATOM 6583 N N . SER A 1 840 ? 0.774 -26.350 -30.712 1.00 37.56 840 SER A N 1
ATOM 6584 C CA . SER A 1 840 ? 1.717 -26.594 -31.814 1.00 37.56 840 SER A CA 1
ATOM 6585 C C . SER A 1 840 ? 1.863 -25.472 -32.859 1.00 37.56 840 SER A C 1
ATOM 6587 O O . SER A 1 840 ? 2.410 -25.705 -33.932 1.00 37.56 840 SER A O 1
ATOM 6589 N N . GLU A 1 841 ? 1.368 -24.268 -32.584 1.00 44.41 841 GLU A N 1
ATOM 6590 C CA . GLU A 1 841 ? 1.538 -23.070 -33.408 1.00 44.41 841 GLU A CA 1
ATOM 6591 C C . GLU A 1 841 ? 2.709 -22.193 -32.945 1.00 44.41 841 GLU A C 1
ATOM 6593 O O . GLU A 1 841 ? 3.254 -21.430 -33.741 1.00 44.41 841 GLU A O 1
ATOM 6598 N N . ALA A 1 842 ? 3.175 -22.349 -31.703 1.00 44.62 842 ALA A N 1
ATOM 6599 C CA . ALA A 1 842 ? 4.431 -21.765 -31.262 1.00 44.62 842 ALA A CA 1
ATOM 6600 C C . ALA A 1 842 ? 5.529 -22.826 -31.393 1.00 44.62 842 ALA A C 1
ATOM 6602 O O . ALA A 1 842 ? 5.627 -23.745 -30.587 1.00 44.62 842 ALA A O 1
ATOM 6603 N N . ILE A 1 843 ? 6.320 -22.730 -32.459 1.00 40.03 843 ILE A N 1
ATOM 6604 C CA . ILE A 1 843 ? 7.767 -22.474 -32.435 1.00 40.03 843 ILE A CA 1
ATOM 6605 C C . ILE A 1 843 ? 8.361 -22.964 -33.777 1.00 40.03 843 ILE A C 1
ATOM 6607 O O . ILE A 1 843 ? 8.310 -24.145 -34.123 1.00 40.03 843 ILE A O 1
ATOM 6611 N N . GLY A 1 844 ? 9.034 -22.069 -34.504 1.00 42.31 844 GLY A N 1
ATOM 6612 C CA . GLY A 1 844 ? 10.087 -22.470 -35.439 1.00 42.31 844 GLY A CA 1
ATOM 6613 C C . GLY A 1 844 ? 11.323 -22.922 -34.656 1.00 42.31 844 GLY A C 1
ATOM 6614 O O . GLY A 1 844 ? 12.240 -22.129 -34.470 1.00 42.31 844 GLY A O 1
ATOM 6615 N N . VAL A 1 845 ? 11.336 -24.162 -34.136 1.00 35.88 845 VAL A N 1
ATOM 6616 C CA . VAL A 1 845 ? 12.518 -24.741 -33.465 1.00 35.88 845 VAL A CA 1
ATOM 6617 C C . VAL A 1 845 ? 13.353 -25.436 -34.527 1.00 35.88 845 VAL A C 1
ATOM 6619 O O . VAL A 1 845 ? 13.148 -26.607 -34.840 1.00 35.88 845 VAL A O 1
ATOM 6622 N N . GLY A 1 846 ? 14.340 -24.726 -35.057 1.00 31.75 846 GLY A N 1
ATOM 6623 C CA . GLY A 1 846 ? 15.565 -25.355 -35.528 1.00 31.75 846 GLY A CA 1
ATOM 6624 C C . GLY A 1 846 ? 16.611 -25.258 -34.422 1.00 31.75 846 GLY A C 1
ATOM 6625 O O . GLY A 1 846 ? 17.008 -24.158 -34.071 1.00 31.75 846 GLY A O 1
ATOM 6626 N N . SER A 1 847 ? 17.055 -26.407 -33.909 1.00 38.59 847 SER A N 1
ATOM 6627 C CA . SER A 1 847 ? 18.205 -26.612 -33.007 1.00 38.59 847 SER A CA 1
ATOM 6628 C C . SER A 1 847 ? 18.046 -26.284 -31.511 1.00 38.59 847 SER A C 1
ATOM 6630 O O . SER A 1 847 ? 18.615 -25.323 -31.011 1.00 38.59 847 SER A O 1
ATOM 6632 N N . LEU A 1 848 ? 17.415 -27.187 -30.755 1.00 36.78 848 LEU A N 1
ATOM 6633 C CA . LEU A 1 848 ? 17.721 -27.393 -29.328 1.00 36.78 848 LEU A CA 1
ATOM 6634 C C . LEU A 1 848 ? 17.647 -28.888 -28.968 1.00 36.78 848 LEU A C 1
ATOM 6636 O O . LEU A 1 848 ? 16.924 -29.311 -28.074 1.00 36.78 848 LEU A O 1
ATOM 6640 N N . ALA A 1 849 ? 18.400 -29.718 -29.694 1.00 36.06 849 ALA A N 1
ATOM 6641 C CA . ALA A 1 849 ? 18.606 -31.116 -29.319 1.00 36.06 849 ALA A CA 1
ATOM 6642 C C . ALA A 1 849 ? 19.987 -31.617 -29.767 1.00 36.06 849 ALA A C 1
ATOM 6644 O O . ALA A 1 849 ? 20.101 -32.380 -30.722 1.00 36.06 849 ALA A O 1
ATOM 6645 N N . ARG A 1 850 ? 21.045 -31.163 -29.085 1.00 31.52 850 ARG A N 1
ATOM 6646 C CA . ARG A 1 850 ? 22.271 -31.945 -28.832 1.00 31.52 850 ARG A CA 1
ATOM 6647 C C . ARG A 1 850 ? 23.188 -31.172 -27.887 1.00 31.52 850 ARG A C 1
ATOM 6649 O O . ARG A 1 850 ? 23.917 -30.281 -28.302 1.00 31.52 850 ARG A O 1
ATOM 6656 N N . ALA A 1 851 ? 23.133 -31.527 -26.609 1.00 36.16 851 ALA A N 1
ATOM 6657 C CA . ALA A 1 851 ? 24.170 -31.180 -25.654 1.00 36.16 851 ALA A CA 1
ATOM 6658 C C . ALA A 1 851 ? 25.267 -32.251 -25.741 1.00 36.16 851 ALA A C 1
ATOM 6660 O O . ALA A 1 851 ? 25.168 -33.299 -25.109 1.00 36.16 851 ALA A O 1
ATOM 6661 N N . GLU A 1 852 ? 26.298 -31.993 -26.541 1.00 34.50 852 GLU A N 1
ATOM 6662 C CA . GLU A 1 852 ? 27.608 -32.620 -26.363 1.00 34.50 852 GLU A CA 1
ATOM 6663 C C . GLU A 1 852 ? 28.615 -31.521 -26.024 1.00 34.50 852 GLU A C 1
ATOM 6665 O O . GLU A 1 852 ? 28.615 -30.445 -26.621 1.00 34.50 852 GLU A O 1
ATOM 6670 N N . LYS A 1 853 ? 29.418 -31.787 -24.989 1.00 41.34 853 LYS A N 1
ATOM 6671 C CA . LYS A 1 853 ? 30.465 -30.908 -24.464 1.00 41.34 853 LYS A CA 1
ATOM 6672 C C . LYS A 1 853 ? 31.388 -30.440 -25.592 1.00 41.34 853 LYS A C 1
ATOM 6674 O O . LYS A 1 853 ? 32.036 -31.269 -26.222 1.00 41.34 853 LYS A O 1
ATOM 6679 N N . VAL A 1 854 ? 31.515 -29.128 -25.764 1.00 29.53 854 VAL A N 1
ATOM 6680 C CA . VAL A 1 854 ? 32.602 -28.517 -26.534 1.00 29.53 854 VAL A CA 1
ATOM 6681 C C . VAL A 1 854 ? 33.351 -27.575 -25.597 1.00 29.53 854 VAL A C 1
ATOM 6683 O O . VAL A 1 854 ? 32.809 -26.563 -25.157 1.00 29.53 854 VAL A O 1
ATOM 6686 N N . GLU A 1 855 ? 34.578 -27.960 -25.244 1.00 33.31 855 GLU A N 1
ATOM 6687 C CA . GLU A 1 855 ? 35.579 -27.063 -24.662 1.00 33.31 855 GLU A CA 1
ATOM 6688 C C . GLU A 1 855 ? 36.004 -26.039 -25.721 1.00 33.31 855 GLU A C 1
ATOM 6690 O O . GLU A 1 855 ? 36.246 -26.384 -26.877 1.00 33.31 855 GLU A O 1
ATOM 6695 N N . PHE A 1 856 ? 36.061 -24.770 -25.324 1.00 32.16 856 PHE A N 1
ATOM 6696 C CA . PHE A 1 856 ? 36.448 -23.654 -26.178 1.00 32.16 856 PHE A CA 1
ATOM 6697 C C . PHE A 1 856 ? 37.965 -23.431 -26.090 1.00 32.16 856 PHE A C 1
ATOM 6699 O O . PHE A 1 856 ? 38.469 -23.069 -25.027 1.00 32.16 856 PHE A O 1
ATOM 6706 N N . ASP A 1 857 ? 38.667 -23.633 -27.207 1.00 35.75 857 ASP A N 1
ATOM 6707 C CA . ASP A 1 857 ? 40.085 -23.302 -27.408 1.00 35.75 857 ASP A CA 1
ATOM 6708 C C . ASP A 1 857 ? 40.192 -22.040 -28.298 1.00 35.75 857 ASP A C 1
ATOM 6710 O O . ASP A 1 857 ? 39.707 -22.063 -29.435 1.00 35.75 857 ASP A O 1
ATOM 6714 N N . PRO A 1 858 ? 40.759 -20.917 -27.811 1.00 33.44 858 PRO A N 1
ATOM 6715 C CA . PRO A 1 858 ? 40.742 -19.643 -28.526 1.00 33.44 858 PRO A CA 1
ATOM 6716 C C . PRO A 1 858 ? 41.863 -19.436 -29.569 1.00 33.44 858 PRO A C 1
ATOM 6718 O O . PRO A 1 858 ? 41.991 -18.318 -30.067 1.00 33.44 858 PRO A O 1
ATOM 6721 N N . GLU A 1 859 ? 42.663 -20.443 -29.947 1.00 36.19 859 GLU A N 1
ATOM 6722 C CA . GLU A 1 859 ? 43.862 -20.235 -30.793 1.00 36.19 859 GLU A CA 1
ATOM 6723 C C . GLU A 1 859 ? 43.868 -20.843 -32.214 1.00 36.19 859 GLU A C 1
ATOM 6725 O O . GLU A 1 859 ? 44.942 -21.094 -32.761 1.00 36.19 859 GLU A O 1
ATOM 6730 N N . GLN A 1 860 ? 42.734 -21.018 -32.908 1.00 33.50 860 GLN A N 1
ATOM 6731 C CA . GLN A 1 860 ? 42.788 -21.418 -34.332 1.00 33.50 860 GLN A CA 1
ATOM 6732 C C . GLN A 1 860 ? 41.970 -20.533 -35.276 1.00 33.50 860 GLN A C 1
ATOM 6734 O O . GLN A 1 860 ? 40.744 -20.577 -35.337 1.00 33.50 860 GLN A O 1
ATOM 6739 N N . GLY A 1 861 ? 42.709 -19.725 -36.044 1.00 35.66 861 GLY A N 1
ATOM 6740 C CA . GLY A 1 861 ? 42.213 -18.942 -37.167 1.00 35.66 861 GLY A CA 1
ATOM 6741 C C . GLY A 1 861 ? 41.865 -19.795 -38.388 1.00 35.66 861 GLY A C 1
ATOM 6742 O O . GLY A 1 861 ? 42.375 -20.899 -38.576 1.00 35.66 861 GLY A O 1
ATOM 6743 N N . ILE A 1 862 ? 41.010 -19.242 -39.249 1.00 33.69 862 ILE A N 1
ATOM 6744 C CA . ILE A 1 862 ? 40.626 -19.840 -40.528 1.00 33.69 862 ILE A CA 1
ATOM 6745 C C . ILE A 1 862 ? 40.935 -18.855 -41.655 1.00 33.69 862 ILE A C 1
ATOM 6747 O O . ILE A 1 862 ? 40.664 -17.658 -41.560 1.00 33.69 862 ILE A O 1
ATOM 6751 N N . GLY A 1 863 ? 41.564 -19.409 -42.692 1.00 31.78 863 GLY A N 1
ATOM 6752 C CA . GLY A 1 863 ? 42.087 -18.731 -43.867 1.00 31.78 863 GLY A CA 1
ATOM 6753 C C . GLY A 1 863 ? 41.042 -18.299 -44.900 1.00 31.78 863 GLY A C 1
ATOM 6754 O O . GLY A 1 863 ? 39.889 -18.721 -44.906 1.00 31.78 863 GLY A O 1
ATOM 6755 N N . THR A 1 864 ? 41.527 -17.457 -45.807 1.00 35.53 864 THR A N 1
ATOM 6756 C CA . THR A 1 864 ? 40.978 -17.080 -47.122 1.00 35.53 864 THR A CA 1
ATOM 6757 C C . THR A 1 864 ? 41.066 -18.257 -48.120 1.00 35.53 864 THR A C 1
ATOM 6759 O O . THR A 1 864 ? 41.850 -19.176 -47.860 1.00 35.53 864 THR A O 1
ATOM 6762 N N . PRO A 1 865 ? 40.286 -18.310 -49.237 1.00 44.06 865 PRO A N 1
ATOM 6763 C CA . PRO A 1 865 ? 40.484 -17.486 -50.465 1.00 44.06 865 PRO A CA 1
ATOM 6764 C C . PRO A 1 865 ? 39.143 -17.167 -51.215 1.00 44.06 865 PRO A C 1
ATOM 6766 O O . PRO A 1 865 ? 38.090 -17.572 -50.745 1.00 44.06 865 PRO A O 1
ATOM 6769 N N . ALA A 1 866 ? 38.990 -16.449 -52.341 1.00 32.59 866 ALA A N 1
ATOM 6770 C CA . ALA A 1 866 ? 39.847 -15.990 -53.439 1.00 32.59 866 ALA A CA 1
ATOM 6771 C C . ALA A 1 866 ? 39.214 -14.771 -54.186 1.00 32.59 866 ALA A C 1
ATOM 6773 O O . ALA A 1 866 ? 38.069 -14.396 -53.953 1.00 32.59 866 ALA A O 1
ATOM 6774 N N . GLU A 1 867 ? 40.005 -14.197 -55.097 1.00 39.28 867 GLU A N 1
ATOM 6775 C CA . GLU A 1 867 ? 39.953 -12.913 -55.828 1.00 39.28 867 GLU A CA 1
ATOM 6776 C C . GLU A 1 867 ? 38.861 -12.705 -56.913 1.00 39.28 867 GLU A C 1
ATOM 6778 O O . GLU A 1 867 ? 38.505 -13.651 -57.607 1.00 39.28 867 GLU A O 1
ATOM 6783 N N . SER A 1 868 ? 38.501 -11.431 -57.209 1.00 31.55 868 SER A N 1
ATOM 6784 C CA . SER A 1 868 ? 38.785 -10.796 -58.528 1.00 31.55 868 SER A CA 1
ATOM 6785 C C . SER A 1 868 ? 38.439 -9.280 -58.657 1.00 31.55 868 SER A C 1
ATOM 6787 O O . SER A 1 868 ? 37.266 -8.920 -58.684 1.00 31.55 868 SER A O 1
ATOM 6789 N N . LYS A 1 869 ? 39.488 -8.467 -58.930 1.00 33.22 869 LYS A N 1
ATOM 6790 C CA . LYS A 1 869 ? 39.611 -7.307 -59.878 1.00 33.22 869 LYS A CA 1
ATOM 6791 C C . LYS A 1 869 ? 38.976 -5.907 -59.590 1.00 33.22 869 LYS A C 1
ATOM 6793 O O . LYS A 1 869 ? 38.071 -5.806 -58.778 1.00 33.22 869 LYS A O 1
ATOM 6798 N N . PRO A 1 870 ? 39.523 -4.792 -60.161 1.00 44.34 870 PRO A N 1
ATOM 6799 C CA . PRO A 1 870 ? 40.252 -3.804 -59.351 1.00 44.34 870 PRO A CA 1
ATOM 6800 C C . PRO A 1 870 ? 39.775 -2.331 -59.421 1.00 44.34 870 PRO A C 1
ATOM 6802 O O . PRO A 1 870 ? 39.235 -1.872 -60.420 1.00 44.34 870 PRO A O 1
ATOM 6805 N N . ALA A 1 871 ? 40.124 -1.615 -58.344 1.00 34.66 871 ALA A N 1
ATOM 6806 C CA . ALA A 1 871 ? 40.554 -0.215 -58.213 1.00 34.66 871 ALA A CA 1
ATOM 6807 C C . ALA A 1 871 ? 39.773 0.917 -58.919 1.00 34.66 871 ALA A C 1
ATOM 6809 O O . ALA A 1 871 ? 40.035 1.261 -60.069 1.00 34.66 871 ALA A O 1
ATOM 6810 N N . ALA A 1 872 ? 38.978 1.632 -58.116 1.00 35.53 872 ALA A N 1
ATOM 6811 C CA . ALA A 1 872 ? 38.910 3.090 -58.165 1.00 35.53 872 ALA A CA 1
ATOM 6812 C C . ALA A 1 872 ? 39.511 3.641 -56.858 1.00 35.53 872 ALA A C 1
ATOM 6814 O O . ALA A 1 872 ? 39.192 3.165 -55.769 1.00 35.53 872 ALA A O 1
ATOM 6815 N N . GLU A 1 873 ? 40.429 4.590 -56.997 1.00 48.28 873 GLU A N 1
ATOM 6816 C CA . GLU A 1 873 ? 41.127 5.320 -55.936 1.00 48.28 873 GLU A CA 1
ATOM 6817 C C . GLU A 1 873 ? 40.119 6.063 -55.032 1.00 48.28 873 GLU A C 1
ATOM 6819 O O . GLU A 1 873 ? 39.342 6.861 -55.561 1.00 48.28 873 GLU A O 1
ATOM 6824 N N . PRO A 1 874 ? 40.096 5.865 -53.697 1.00 38.56 874 PRO A N 1
ATOM 6825 C CA . PRO A 1 874 ? 39.377 6.767 -52.818 1.00 38.56 874 PRO A CA 1
ATOM 6826 C C . PRO A 1 874 ? 40.345 7.740 -52.145 1.00 38.56 874 PRO A C 1
ATOM 6828 O O . PRO A 1 874 ? 41.340 7.365 -51.521 1.00 38.56 874 PRO A O 1
ATOM 6831 N N . GLU A 1 875 ? 39.995 9.014 -52.279 1.00 42.47 875 GLU A N 1
ATOM 6832 C CA . GLU A 1 875 ? 40.512 10.149 -51.529 1.00 42.47 875 GLU A CA 1
ATOM 6833 C C . GLU A 1 875 ? 40.762 9.805 -50.053 1.00 42.47 875 GLU A C 1
ATOM 6835 O O . GLU A 1 875 ? 39.919 9.205 -49.380 1.00 42.47 875 GLU A O 1
ATOM 6840 N N . ARG A 1 876 ? 41.911 10.254 -49.529 1.00 44.19 876 ARG A N 1
ATOM 6841 C CA . ARG A 1 876 ? 42.201 10.286 -48.090 1.00 44.19 876 ARG A CA 1
ATOM 6842 C C . ARG A 1 876 ? 41.124 11.103 -47.372 1.00 44.19 876 ARG A C 1
ATOM 6844 O O . ARG A 1 876 ? 41.233 12.321 -47.263 1.00 44.19 876 ARG A O 1
ATOM 6851 N N . ARG A 1 877 ? 40.104 10.423 -46.853 1.00 41.44 877 ARG A N 1
ATOM 6852 C CA . ARG A 1 877 ? 39.237 10.942 -45.796 1.00 41.44 877 ARG A CA 1
ATOM 6853 C C . ARG A 1 877 ? 39.886 10.627 -44.455 1.00 41.44 877 ARG A C 1
ATOM 6855 O O . ARG A 1 877 ? 40.191 9.472 -44.169 1.00 41.44 877 ARG A O 1
ATOM 6862 N N . GLU A 1 878 ? 40.119 11.663 -43.657 1.00 51.16 878 GLU A N 1
ATOM 6863 C CA . GLU A 1 878 ? 40.465 11.505 -42.245 1.00 51.16 878 GLU A CA 1
ATOM 6864 C C . GLU A 1 878 ? 39.356 10.711 -41.530 1.00 51.16 878 GLU A C 1
ATOM 6866 O O . GLU A 1 878 ? 38.172 10.933 -41.810 1.00 51.16 878 GLU A O 1
ATOM 6871 N N . PRO A 1 879 ? 39.692 9.766 -40.634 1.00 47.66 879 PRO A N 1
ATOM 6872 C CA . PRO A 1 879 ? 38.683 8.981 -39.943 1.00 47.66 879 PRO A CA 1
ATOM 6873 C C . PRO A 1 879 ? 37.897 9.870 -38.975 1.00 47.66 879 PRO A C 1
ATOM 6875 O O . PRO A 1 879 ? 38.443 10.423 -38.022 1.00 47.66 879 PRO A O 1
ATOM 6878 N N . ALA A 1 880 ? 36.587 9.947 -39.206 1.00 57.19 880 ALA A N 1
ATOM 6879 C CA . ALA A 1 880 ? 35.615 10.742 -38.462 1.00 57.19 880 ALA A CA 1
ATOM 6880 C C . ALA A 1 880 ? 35.409 10.334 -36.986 1.00 57.19 880 ALA A C 1
ATOM 6882 O O . ALA A 1 880 ? 34.428 10.768 -36.396 1.00 57.19 880 ALA A O 1
ATOM 6883 N N . ASN A 1 881 ? 36.284 9.527 -36.365 1.00 76.88 881 ASN A N 1
ATOM 6884 C CA . ASN A 1 881 ? 36.108 9.162 -34.953 1.00 76.88 881 ASN A CA 1
ATOM 6885 C C . ASN A 1 881 ? 37.381 8.834 -34.155 1.00 76.88 881 ASN A C 1
ATOM 6887 O O . ASN A 1 881 ? 37.394 7.968 -33.282 1.00 76.88 881 ASN A O 1
ATOM 6891 N N . ARG A 1 882 ? 38.472 9.575 -34.393 1.00 90.56 882 ARG A N 1
ATOM 6892 C CA . ARG A 1 882 ? 39.709 9.437 -33.598 1.00 90.56 882 ARG A CA 1
ATOM 6893 C C . ARG A 1 882 ? 39.489 9.665 -32.093 1.00 90.56 882 ARG A C 1
ATOM 6895 O O . ARG A 1 882 ? 40.174 9.062 -31.273 1.00 90.56 882 ARG A O 1
ATOM 6902 N N . LYS A 1 883 ? 38.529 10.518 -31.729 1.00 89.00 883 LYS A N 1
ATOM 6903 C CA . LYS A 1 883 ? 38.215 10.837 -30.331 1.00 89.00 883 LYS A CA 1
ATOM 6904 C C . LYS A 1 883 ? 37.602 9.645 -29.585 1.00 89.00 883 LYS A C 1
ATOM 6906 O O . LYS A 1 883 ? 38.088 9.310 -28.509 1.00 89.00 883 LYS A O 1
ATOM 6911 N N . GLU A 1 884 ? 36.631 8.961 -30.191 1.00 86.00 884 GLU A N 1
ATOM 6912 C CA . GLU A 1 884 ? 36.036 7.731 -29.640 1.00 86.00 884 GLU A CA 1
ATOM 6913 C C . GLU A 1 884 ? 37.056 6.584 -29.542 1.00 86.00 884 GLU A C 1
ATOM 6915 O O . GLU A 1 884 ? 37.076 5.838 -28.564 1.00 86.00 884 GLU A O 1
ATOM 6920 N N . GLU A 1 885 ? 37.959 6.467 -30.521 1.00 92.25 885 GLU A N 1
ATOM 6921 C CA . GLU A 1 885 ? 39.030 5.465 -30.491 1.00 92.25 885 GLU A CA 1
ATOM 6922 C C . GLU A 1 885 ? 39.963 5.665 -29.283 1.00 92.25 885 GLU A C 1
ATOM 6924 O O . GLU A 1 885 ? 40.297 4.706 -28.581 1.00 92.25 885 GLU A O 1
ATOM 6929 N N . ILE A 1 886 ? 40.358 6.912 -29.006 1.00 94.81 886 ILE A N 1
ATOM 6930 C CA . ILE A 1 886 ? 41.209 7.236 -27.855 1.00 94.81 886 ILE A CA 1
ATOM 6931 C C . ILE A 1 886 ? 40.459 7.018 -26.535 1.00 94.81 886 ILE A C 1
ATOM 6933 O O . ILE A 1 886 ? 41.058 6.534 -25.575 1.00 94.81 886 ILE A O 1
ATOM 6937 N N . GLU A 1 887 ? 39.158 7.311 -26.480 1.00 93.94 887 GLU A N 1
ATOM 6938 C CA . GLU A 1 887 ? 38.333 7.079 -25.289 1.00 93.94 887 GLU A CA 1
ATOM 6939 C C . GLU A 1 887 ? 38.270 5.587 -24.913 1.00 93.94 887 GLU A C 1
ATOM 6941 O O . GLU A 1 887 ? 38.508 5.228 -23.757 1.00 93.94 887 GLU A O 1
ATOM 6946 N N . MET A 1 888 ? 38.080 4.695 -25.892 1.00 91.88 888 MET A N 1
ATOM 6947 C CA . MET A 1 888 ? 38.136 3.244 -25.659 1.00 91.88 888 MET A CA 1
ATOM 6948 C C . MET A 1 888 ? 39.520 2.775 -25.182 1.00 91.88 888 MET A C 1
ATOM 6950 O O . MET A 1 888 ? 39.627 1.908 -24.308 1.00 91.88 888 MET A O 1
ATOM 6954 N N . GLN A 1 889 ? 40.600 3.344 -25.726 1.00 95.00 889 GLN A N 1
ATOM 6955 C CA . GLN A 1 889 ? 41.962 2.993 -25.309 1.00 95.00 889 GLN A CA 1
ATOM 6956 C C . GLN A 1 889 ? 42.278 3.468 -23.882 1.00 95.00 889 GLN A C 1
ATOM 6958 O O . GLN A 1 889 ? 42.951 2.750 -23.138 1.00 95.00 889 GLN A O 1
ATOM 6963 N N . LEU A 1 890 ? 41.759 4.629 -23.470 1.00 97.06 890 LEU A N 1
ATOM 6964 C CA . LEU A 1 890 ? 41.878 5.123 -22.095 1.00 97.06 890 LEU A CA 1
ATOM 6965 C C . LEU A 1 890 ? 41.173 4.193 -21.099 1.00 97.06 890 LEU A C 1
ATOM 6967 O O . LEU A 1 890 ? 41.783 3.810 -20.098 1.00 97.06 890 LEU A O 1
ATOM 6971 N N . GLN A 1 891 ? 39.951 3.745 -21.408 1.00 93.19 891 GLN A N 1
ATOM 6972 C CA . GLN A 1 891 ? 39.215 2.786 -20.571 1.00 93.19 891 GLN A CA 1
ATOM 6973 C C . GLN A 1 891 ? 39.954 1.446 -20.435 1.00 93.19 891 GLN A C 1
ATOM 6975 O O . GLN A 1 891 ? 40.057 0.888 -19.340 1.00 93.19 891 GLN A O 1
ATOM 6980 N N . LYS A 1 892 ? 40.536 0.938 -21.530 1.00 95.06 892 LYS A N 1
ATOM 6981 C CA . LYS A 1 892 ? 41.331 -0.299 -21.507 1.00 95.06 892 LYS A CA 1
ATOM 6982 C C . LYS A 1 892 ? 42.550 -0.181 -20.584 1.00 95.06 892 LYS A C 1
ATOM 6984 O O . LYS A 1 892 ? 42.830 -1.107 -19.821 1.00 95.06 892 LYS A O 1
ATOM 6989 N N . LEU A 1 893 ? 43.254 0.952 -20.626 1.00 96.00 893 LEU A N 1
ATOM 6990 C CA . LEU A 1 893 ? 44.422 1.205 -19.777 1.00 96.00 893 LEU A CA 1
ATOM 6991 C C . LEU A 1 893 ? 44.055 1.384 -18.296 1.00 96.00 893 LEU A C 1
ATOM 6993 O O . LEU A 1 893 ? 44.841 0.991 -17.436 1.00 96.00 893 LEU A O 1
ATOM 6997 N N . GLU A 1 894 ? 42.874 1.919 -17.974 1.00 96.25 894 GLU A N 1
ATOM 6998 C CA . GLU A 1 894 ? 42.377 1.980 -16.589 1.00 96.25 894 GLU A CA 1
ATOM 6999 C C . GLU A 1 894 ? 42.147 0.589 -16.000 1.00 96.25 894 GLU A C 1
ATOM 7001 O O . GLU A 1 894 ? 42.621 0.299 -14.898 1.00 96.25 894 GLU A O 1
ATOM 7006 N N . ILE A 1 895 ? 41.481 -0.291 -16.751 1.00 93.50 895 ILE A N 1
ATOM 7007 C CA . ILE A 1 895 ? 41.223 -1.673 -16.327 1.00 93.50 895 ILE A CA 1
ATOM 7008 C C . ILE A 1 895 ? 42.545 -2.423 -16.131 1.00 93.50 895 ILE A C 1
ATOM 7010 O O . ILE A 1 895 ? 42.757 -3.044 -15.088 1.00 93.50 895 ILE A O 1
ATOM 7014 N N . GLN A 1 896 ? 43.464 -2.316 -17.096 1.00 94.06 896 GLN A N 1
ATOM 7015 C CA . GLN A 1 896 ? 44.794 -2.920 -16.987 1.00 94.06 896 GLN A CA 1
ATOM 7016 C C . GLN A 1 896 ? 45.574 -2.362 -15.788 1.00 94.06 896 GLN A C 1
ATOM 7018 O O . GLN A 1 896 ? 46.185 -3.124 -15.043 1.00 94.06 896 GLN A O 1
ATOM 7023 N N . GLY A 1 897 ? 45.512 -1.050 -15.548 1.00 94.44 897 GLY A N 1
ATOM 7024 C CA . GLY A 1 897 ? 46.175 -0.411 -14.413 1.00 94.44 897 GLY A CA 1
ATOM 7025 C C . GLY A 1 897 ? 45.663 -0.912 -13.062 1.00 94.44 897 GLY A C 1
ATOM 7026 O O . GLY A 1 897 ? 46.464 -1.159 -12.162 1.00 94.44 897 GLY A O 1
ATOM 7027 N N . MET A 1 898 ? 44.349 -1.110 -12.918 1.00 90.31 898 MET A N 1
ATOM 7028 C CA . MET A 1 898 ? 43.761 -1.664 -11.694 1.00 90.31 898 MET A CA 1
ATOM 7029 C C . MET A 1 898 ? 44.172 -3.118 -11.453 1.00 90.31 898 MET A C 1
ATOM 7031 O O . MET A 1 898 ? 44.467 -3.483 -10.314 1.00 90.31 898 MET A O 1
ATOM 7035 N N . GLN A 1 899 ? 44.233 -3.931 -12.509 1.00 85.56 899 GLN A N 1
ATOM 7036 C CA . GLN A 1 899 ? 44.660 -5.324 -12.402 1.00 85.56 899 GLN A CA 1
ATOM 7037 C C . GLN A 1 899 ? 46.134 -5.422 -11.979 1.00 85.56 899 GLN A C 1
ATOM 7039 O O . GLN A 1 899 ? 46.458 -6.090 -11.004 1.00 85.56 899 GLN A O 1
ATOM 7044 N N . VAL A 1 900 ? 47.013 -4.646 -12.612 1.00 93.12 900 VAL A N 1
ATOM 7045 C CA . VAL A 1 900 ? 48.448 -4.618 -12.288 1.00 93.12 900 VAL A CA 1
ATOM 7046 C C . VAL A 1 900 ? 48.722 -4.090 -10.870 1.00 93.12 900 VAL A C 1
ATOM 7048 O O . VAL A 1 900 ? 49.641 -4.564 -10.198 1.00 93.12 900 VAL A O 1
ATOM 7051 N N . LEU A 1 901 ? 47.911 -3.146 -10.372 1.00 87.81 901 LEU A N 1
ATOM 7052 C CA . LEU A 1 901 ? 47.967 -2.704 -8.971 1.00 87.81 901 LEU A CA 1
ATOM 7053 C C . LEU A 1 901 ? 47.577 -3.814 -7.994 1.00 87.81 901 LEU A C 1
ATOM 7055 O O . LEU A 1 901 ? 48.211 -3.952 -6.948 1.00 87.81 901 LEU A O 1
ATOM 7059 N N . LYS A 1 902 ? 46.549 -4.598 -8.328 1.00 86.00 902 LYS A N 1
ATOM 7060 C CA . LYS A 1 902 ? 46.100 -5.740 -7.524 1.00 86.00 902 LYS A CA 1
ATOM 7061 C C . LYS A 1 902 ? 47.178 -6.822 -7.437 1.00 86.00 902 LYS A C 1
ATOM 7063 O O . LYS A 1 902 ? 47.361 -7.406 -6.374 1.00 86.00 902 LYS A O 1
ATOM 7068 N N . ASP A 1 903 ? 47.928 -7.007 -8.518 1.00 87.00 903 ASP A N 1
ATOM 7069 C CA . ASP A 1 903 ? 49.006 -7.993 -8.618 1.00 87.00 903 ASP A CA 1
ATOM 7070 C C . ASP A 1 903 ? 50.345 -7.482 -8.037 1.00 87.00 903 ASP A C 1
ATOM 7072 O O . ASP A 1 903 ? 51.345 -8.197 -8.022 1.00 87.00 903 ASP A O 1
ATOM 7076 N N . GLY A 1 904 ? 50.388 -6.241 -7.529 1.00 90.62 904 GLY A N 1
ATOM 7077 C CA . GLY A 1 904 ? 51.567 -5.654 -6.883 1.00 90.62 904 GLY A CA 1
ATOM 7078 C C . GLY A 1 904 ? 52.723 -5.312 -7.833 1.00 90.62 904 GLY A C 1
ATOM 7079 O O . GLY A 1 904 ? 53.831 -5.026 -7.369 1.00 90.62 904 GLY A O 1
ATOM 7080 N N . ASN A 1 905 ? 52.498 -5.306 -9.152 1.00 92.25 905 ASN A N 1
ATOM 7081 C CA . ASN A 1 905 ? 53.536 -5.055 -10.152 1.00 92.25 905 ASN A CA 1
ATOM 7082 C C . ASN A 1 905 ? 53.678 -3.552 -10.471 1.00 92.25 905 ASN A C 1
ATOM 7084 O O . ASN A 1 905 ? 53.238 -3.030 -11.497 1.00 92.25 905 ASN A O 1
ATOM 7088 N N . TRP A 1 906 ? 54.343 -2.831 -9.569 1.00 86.06 906 TRP A N 1
ATOM 7089 C CA . TRP A 1 906 ? 54.521 -1.375 -9.656 1.00 86.06 906 TRP A CA 1
ATOM 7090 C C . TRP A 1 906 ? 55.281 -0.892 -10.902 1.00 86.06 906 TRP A C 1
ATOM 7092 O O . TRP A 1 906 ? 55.054 0.232 -11.357 1.00 86.06 906 TRP A O 1
ATOM 7102 N N . GLY A 1 907 ? 56.171 -1.718 -11.462 1.00 91.75 907 GLY A N 1
ATOM 7103 C CA . GLY A 1 907 ? 56.933 -1.376 -12.667 1.00 91.75 907 GLY A CA 1
ATOM 7104 C C . GLY A 1 907 ? 56.042 -1.302 -13.907 1.00 91.75 907 GLY A C 1
ATOM 7105 O O . GLY A 1 907 ? 56.088 -0.329 -14.662 1.00 91.75 907 GLY A O 1
ATOM 7106 N N . GLU A 1 908 ? 55.169 -2.292 -14.073 1.00 90.00 908 GLU A N 1
ATOM 7107 C CA . GLU A 1 908 ? 54.199 -2.341 -15.165 1.00 90.00 908 GLU A CA 1
ATOM 7108 C C . GLU A 1 908 ? 53.119 -1.260 -15.016 1.00 90.00 908 GLU A C 1
ATOM 7110 O O . GLU A 1 908 ? 52.776 -0.585 -15.991 1.00 90.00 908 GLU A O 1
ATOM 7115 N N . PHE A 1 909 ? 52.688 -0.972 -13.781 1.00 93.56 909 PHE A N 1
ATOM 7116 C CA . PHE A 1 909 ? 51.761 0.130 -13.512 1.00 93.56 909 PHE A CA 1
ATOM 7117 C C . PHE A 1 909 ? 52.347 1.487 -13.933 1.00 93.56 909 PHE A C 1
ATOM 7119 O O . PHE A 1 909 ? 51.648 2.337 -14.492 1.00 93.56 909 PHE A O 1
ATOM 7126 N N . GLY A 1 910 ? 53.653 1.689 -13.724 1.00 92.88 910 GLY A N 1
ATOM 7127 C CA . GLY A 1 910 ? 54.369 2.876 -14.192 1.00 92.88 910 GLY A CA 1
ATOM 7128 C C . GLY A 1 910 ? 54.298 3.064 -15.714 1.00 92.88 910 GLY A C 1
ATOM 7129 O O . GLY A 1 910 ? 54.095 4.188 -16.186 1.00 92.88 910 GLY A O 1
ATOM 7130 N N . ASN A 1 911 ? 54.397 1.973 -16.479 1.00 93.81 911 ASN A N 1
ATOM 7131 C CA . ASN A 1 911 ? 54.310 1.991 -17.941 1.00 93.81 911 ASN A CA 1
ATOM 7132 C C . ASN A 1 911 ? 52.885 2.281 -18.430 1.00 93.81 911 ASN A C 1
ATOM 7134 O O . ASN A 1 911 ? 52.704 3.161 -19.276 1.00 93.81 911 ASN A O 1
ATOM 7138 N N . ILE A 1 912 ? 51.879 1.629 -17.839 1.00 94.44 912 ILE A N 1
ATOM 7139 C CA . ILE A 1 912 ? 50.456 1.868 -18.138 1.00 94.44 912 ILE A CA 1
ATOM 7140 C C . ILE A 1 912 ? 50.095 3.332 -17.868 1.00 94.44 912 ILE A C 1
ATOM 7142 O O . ILE A 1 912 ? 49.511 4.011 -18.713 1.00 94.44 912 ILE A O 1
ATOM 7146 N N . ARG A 1 913 ? 50.542 3.884 -16.734 1.00 96.12 913 ARG A N 1
ATOM 7147 C CA . ARG A 1 913 ? 50.317 5.293 -16.382 1.00 96.12 913 ARG A CA 1
ATOM 7148 C C . ARG A 1 913 ? 50.945 6.262 -17.389 1.00 96.12 913 ARG A C 1
ATOM 7150 O O . ARG A 1 913 ? 50.396 7.340 -17.628 1.00 96.12 913 ARG A O 1
ATOM 7157 N N . LYS A 1 914 ? 52.100 5.918 -17.968 1.00 96.69 914 LYS A N 1
ATOM 7158 C CA . LYS A 1 914 ? 52.766 6.735 -18.994 1.00 96.69 914 LYS A CA 1
ATOM 7159 C C . LYS A 1 914 ? 51.985 6.723 -20.311 1.00 96.69 914 LYS A C 1
ATOM 7161 O O . LYS A 1 914 ? 51.815 7.788 -20.901 1.00 96.69 914 LYS A O 1
ATOM 7166 N N . GLN A 1 915 ? 51.480 5.561 -20.727 1.00 95.94 915 GLN A N 1
ATOM 7167 C CA . GLN A 1 915 ? 50.641 5.412 -21.923 1.00 95.94 915 GLN A CA 1
ATOM 7168 C C . GLN A 1 915 ? 49.306 6.149 -21.770 1.00 95.94 915 GLN A C 1
ATOM 7170 O O . GLN A 1 915 ? 48.939 6.931 -22.644 1.00 95.94 915 GLN A O 1
ATOM 7175 N N . TYR A 1 916 ? 48.655 6.009 -20.613 1.00 97.38 916 TYR A N 1
ATOM 7176 C CA . TYR A 1 916 ? 47.404 6.704 -20.306 1.00 97.38 916 TYR A CA 1
ATOM 7177 C C . TYR A 1 916 ? 47.570 8.225 -20.396 1.00 97.38 916 TYR A C 1
ATOM 7179 O O . TYR A 1 916 ? 46.789 8.910 -21.044 1.00 97.38 916 TYR A O 1
ATOM 7187 N N . ARG A 1 917 ? 48.648 8.780 -19.820 1.00 96.06 917 ARG A N 1
ATOM 7188 C CA . ARG A 1 917 ? 48.935 10.224 -19.908 1.00 96.06 917 ARG A CA 1
ATOM 7189 C C . ARG A 1 917 ? 49.187 10.706 -21.336 1.00 96.06 917 ARG A C 1
ATOM 7191 O O . ARG A 1 917 ? 48.852 11.849 -21.639 1.00 96.06 917 ARG A O 1
ATOM 7198 N N . ALA A 1 918 ? 49.803 9.881 -22.182 1.00 96.38 918 ALA A N 1
ATOM 7199 C CA . ALA A 1 918 ? 50.046 10.227 -23.579 1.00 96.38 918 ALA A CA 1
ATOM 7200 C C . ALA A 1 918 ? 48.726 10.296 -24.363 1.00 96.38 918 ALA A C 1
ATOM 7202 O O . ALA A 1 918 ? 48.459 11.317 -24.994 1.00 96.38 918 ALA A O 1
ATOM 7203 N N . LEU A 1 919 ? 47.872 9.277 -24.227 1.00 95.81 919 LEU A N 1
ATOM 7204 C CA . LEU A 1 919 ? 46.555 9.236 -24.867 1.00 95.81 919 LEU A CA 1
ATOM 7205 C C . LEU A 1 919 ? 45.606 10.304 -24.325 1.00 95.81 919 LEU A C 1
ATOM 7207 O O . LEU A 1 919 ? 44.912 10.945 -25.100 1.00 95.81 919 LEU A O 1
ATOM 7211 N N . GLN A 1 920 ? 45.629 10.589 -23.021 1.00 96.62 920 GLN A N 1
ATOM 7212 C CA . GLN A 1 920 ? 44.808 11.653 -22.440 1.00 96.62 920 GLN A CA 1
ATOM 7213 C C . GLN A 1 920 ? 45.210 13.029 -22.981 1.00 96.62 920 GLN A C 1
ATOM 7215 O O . GLN A 1 920 ? 44.366 13.897 -23.193 1.00 96.62 920 GLN A O 1
ATOM 7220 N N . LYS A 1 921 ? 46.510 13.244 -23.212 1.00 96.31 921 LYS A N 1
ATOM 7221 C CA . LYS A 1 921 ? 47.003 14.476 -23.831 1.00 96.31 921 LYS A CA 1
ATOM 7222 C C . LYS A 1 921 ? 46.552 14.580 -25.289 1.00 96.31 921 LYS A C 1
ATOM 7224 O O . LYS A 1 921 ? 46.194 15.670 -25.713 1.00 96.31 921 LYS A O 1
ATOM 7229 N N . GLU A 1 922 ? 46.561 13.474 -26.031 1.00 95.69 922 GLU A N 1
ATOM 7230 C CA . GLU A 1 922 ? 46.038 13.416 -27.402 1.00 95.69 922 GLU A CA 1
ATOM 7231 C C . GLU A 1 922 ? 44.526 13.679 -27.433 1.00 95.69 922 GLU A C 1
ATOM 7233 O O . GLU A 1 922 ? 44.088 14.554 -28.172 1.00 95.69 922 GLU A O 1
ATOM 7238 N N . TYR A 1 923 ? 43.754 13.035 -26.552 1.00 95.06 923 TYR A N 1
ATOM 7239 C CA . TYR A 1 923 ? 42.311 13.239 -26.395 1.00 95.06 923 TYR A CA 1
ATOM 7240 C C . TYR A 1 923 ? 41.946 14.697 -26.114 1.00 95.06 923 TYR A C 1
ATOM 7242 O O . TYR A 1 923 ? 40.979 15.208 -26.658 1.00 95.06 923 TYR A O 1
ATOM 7250 N N . ASN A 1 924 ? 42.722 15.375 -25.264 1.00 91.44 924 ASN A N 1
ATOM 7251 C CA . ASN A 1 924 ? 42.472 16.773 -24.914 1.00 91.44 924 ASN A CA 1
ATOM 7252 C C . ASN A 1 924 ? 42.843 17.754 -26.040 1.00 91.44 924 ASN A C 1
ATOM 7254 O O . ASN A 1 924 ? 42.400 18.900 -26.006 1.00 91.44 924 ASN A O 1
ATOM 7258 N N . ASN A 1 925 ? 43.692 17.338 -26.984 1.00 90.19 925 ASN A N 1
ATOM 7259 C CA . ASN A 1 925 ? 44.077 18.154 -28.136 1.00 90.19 925 ASN A CA 1
ATOM 7260 C C . ASN A 1 925 ? 43.084 18.026 -29.308 1.00 90.19 925 ASN A C 1
ATOM 7262 O O . ASN A 1 925 ? 43.101 18.890 -30.184 1.00 90.19 925 ASN A O 1
ATOM 7266 N N . LEU A 1 926 ? 42.270 16.962 -29.326 1.00 87.56 926 LEU A N 1
ATOM 7267 C CA . LEU A 1 926 ? 41.170 16.721 -30.269 1.00 87.56 926 LEU A CA 1
ATOM 7268 C C . LEU A 1 926 ? 39.845 17.267 -29.727 1.00 87.56 926 LEU A C 1
ATOM 7270 O O . LEU A 1 926 ? 39.073 17.837 -30.522 1.00 87.56 926 LEU A O 1
#

Foldseek 3Di:
DDDDDDDDDDDDDPPVVVVVPDPVVPDDDDDLVNVLVVVVVVVVVVCVVPVVLCVVVVVVVVVLVVVVVPDPDPDPVVVVVSSVVVVVVVVVSVVPSDDDDDDYDDDDDDDDDDDDDDDDDDDDDDDDPLNVVLVVLVVVLVVLVVCLVVDPDPVLNVLSVVLSVLSVVLNPDDSVRCDPVSVVSNVVSVVVNVVSPDDDPDDDDDDDDDDDDDDDDDDDDDDDPCPVVVVVVVVVVVVLVVQVVVDPDVSVVVSVVVCVVVVPDDDPPVVVVVVVVVVVVVVVVVVVVVVVVVVVVVVVPDDDDDDDDDDDDDDDDDDDDALVVLLVVLVVLVVLLLVLDVVDDDPPVNVVLVVLSVVLNVLSVVVNVDDWDPVLSVQLSVLSVQSSVLSVPDDPPCVVVSVVSSVVSSVSNVVSSVVRVVVPVPDDDDDDDDDDDDDDDPDPPPDPDDPDFDPQQQPLQSVLLQLLVVPDPDPCQLQADPVRHGDDDPVSSLVSLLVSSLVRQAAEEEAADFDQQDPVPSHTDRAPFDDLLRLLLVVQCVQLVRDHDPPRYHHDHACDDDPAHEYFAHNLDPAWGQPPRNRYIYQYQFPLQRDLQDHSSNSSNCNCCPVSNNSHPDDQLSVLLSSLSSCLVSVVDDLVLLLLQLVQQLQFQSNQVQFARVVLSSVCSVCCVVPVGDRRHGDDPVVQQVGFGAPGVRNVNRPTDGSVVSSVVRVVLSVQQVVLQVVQVVVPPQWAALDPVFQGIEGEFQADQDPVRDGDGSRSVPVSSVVSVVGQKYWYHDQVQQWIKIFGPDFQPDDDPQWDRGNRGMTTGDDSVDHNPDDPVNVSDSSNPPPVPRPPPDDPDDDDPDDDDDDDDPPDDDDDDDDDDDDDDDDDDDDPPPLVVLVVVLVVLVVVLVVCVVVVPVVVNVVSVVVNVVSVVVNVVD

Radius of gyration: 40.86 Å; chains: 1; bounding box: 136×102×105 Å